Protein AF-A0AAD4YB90-F1 (afdb_monomer_lite)

Radius of gyration: 50.14 Å; chains: 1; bounding box: 138×137×152 Å

Secondary structure (DSSP, 8-state):
-PPP-----------PPPP------S---HHHHHHHHHHHHHHHHHHHHHHHT--TTT--IIIIIHHHHHHHHHHHHHHHHHHSGGGT-S-HHHHHHHHHHHHHHHHHHHHHHT-HHHHHHHHHHHHHSPTT-S-HHHHHHHHHHHHHHHHHTTTS-HHHHHHHHHHHHHHHHHHHHHHHHHHH---EEEE-TTTTTTS-HHHHTTSPBPTTS-EEEESSHHHHHHHHHH---HHHHHHHHHHHHSTTHHHHHHHHHHHHHHHHHHHHHTT-SSHHHHHHTTSSS-SHHHHHHHHHHHHHHHHHHHHHHHHHHHHHHHHHHHHHT----SS--HHHHHHHHHHHIIIII---HHHHGGG-BHHHHHHHHHHHHHHHHTEEEEE-TT---SSTT-EEEEEEETTT--EEEEEEEE-S--TTS-SS-EEEEEE---B-TTSPBPPEEEEEE--PPPP-SSS--B--HHHHHHHHHHHHHHHHHHH---SSGGGSTT-S-TTTTTHHHHHHHGGGGSHHHHHHH---TTT-PPPPHHHHHHHHHHTTTTHHHHHHHHHHHHHHHHHHHH-SS--HHHHHHHHIIIIISSPPPGGGT------------------------------TT----------------------------------------------------TTS-SSS--SS--HHHHHHHHHHT--TTTTSS--S--GGGSSGGGSSSS--------------------------------------SSGGGTHHHHT----EE-TTT--EESSHHHHHHHHTTTS----EE-TTT--EESSHHHHHHHHTTTS----EEETTTTEEESSHHHHHHHHTTTS----EE-TTT--EES-HHHHHHHHHHHH----EE-TTT--EES-HHHHHHHHHHHH----EE-TTT--EESSHHHHHHHHHHHH----EEETTTTEEES-HHHHHHHHTTTS----EEETTTTEEES-HHHHHHHHTTTS----B--TTTT--BS-HHHHHHHHHHHS----EE-TTT--EESSHHHHHHHHHHHS----EE-TTT--EESSHHHHHHHHTTSSS---EEETTTTEEESSHHHHHHHHTTTS----EEETTTTEEESSHHHHHHHHHHHS----EE-TTT--EESSTTTHHHHGGGTS----EE-TTT--EESSHHHHHHHGGGGG-----------------------------------------

Sequence (1236 aa):
MKPPAACTGDALDVAAPCSAVNHLRWDLSAQQIAELTTELIEQTKRVYDRVGAQEPQDVSYENTLKALADVEVSYTVQRNILDFPQHVSPSKDIRTASTEADKKLSEFDVEMSMRQDVYQRIVWLQEKVQKDSLRPEASRYLERLIKLGRRNGLHLPEETQEKIKSIKKKLSLLCIDFNKNLNEDTTFLPFTREELGGLPEDFLNSLEKTEDEKLKVTLKYPHYFPLLKKCHVPETRRKVEEAFNCRCKEENCAILRELVRLRAQKSRLLGFSTHADYVLEMNMAKTSQVVATFLDELAQKLKPLGEQERAVILELKRAECEQRGLAFDGRINAWDMRYYMNQVEETRYRVDQNLLKEYFPMQVVTRGLLGIYQELLGLSFQLEEGAAVWHEDVALYAVRDAASGKLIGKFYLDLYPREGKYGHAACFGLQPGCLRKDGSRQIAIAAMVANFTKPTPDAPSLLQHDEVETYFHEFGHVMHQLCSQAEFAMFSGTHVERDFVEAPSQMLENWVWEAEPLLRMSQHYRTGSSIPQELLDKLIKSRQANTGLFNLRQIVLAKVDQALHTQTAADPAKEYARLCQEILGVPATPEALRNQRPNSGFEDGTICLASASQVTTFSLWTTYSLFQPVVSLHLEQGEAMWMVGKGTLRASCSDDETQCKANGSISQQDIYGNKIPKEHKISKFIGNDSWPFVLGKIWEELSIEDQYTYQSRHPRNHVVERLHESSDQCKEGFSQIPNLNLYQKTLTGVKRYEYSPYKKAFMHRSLKNHSTACTGHKPYQCQECGQAYSCDSHLRTHVRIHNGERPFVCKLCGKTFPRTSSLNRHIRIHTAEKTYECQQCGKTFIDFSSLTSHVRTHTGEKPYQCKECGKAFSYSSTFRRHMITHTGEKPYKCMECGEAFSYSSTFRRHMISHTGETPHKCKECGEAFSYSSAFRRHMITHTGEKPYECKQCGKTFIYLQSFRRHERIHTGEKPYECKQCGKTFIYPQSFRRHERTHGGEKLYECDQCGKAFSHPSSFQGHMRVHTGEKPYKCSQCGKTFNWPISLRKHLRTHTKEKPYECKQCGKAFNLSACFREHVRMHPGDKSYECKLCGKAFYCHLSLQKHMRRHTAEKLYECEQCQKAFSWPELLQQHVRTHTAEKPYECKECGKVFKWPSSLPIHMRMHTGEKPYECKQCGKAFSCSSSLRRHARIHTVEKHYICNGENPPANEFMHSASENSHEERNLIKVANLVLPL

Foldseek 3Di:
DDDDDDDDDDDDDDDDDDDQDDPADQPDDLVNLLVLLVVLLVVLVVLLVQLLPDDLVRQDCVSQVLSNQQSVQVSLQSLLSLQVCLFPFPDPSSVVSSVVSNVSVVVSVVVSLASLSSLVSLVSHVVVDDPPPDDQLSVVSSVVSNVSNLLQPSVHDPVLNVVLVVLVVLLVVLVVVLVQQVVPDFDWDFAAVVQQPFADPVLQVVFDADPVRTGIQTLDPVRLQSSLATRPRLVSLQVSQLPNLCRCVVPNLVSLLVSLQSLQVSQVSSVHQWSQLSQCCLFPQNGLVSLVVVLVVLLVVLVVVLVVQQVQLLVVQVVVCVVVVHDRPSGQAPSSVNHSLSVCLCPVLVQDQVVVLLFFFPVLLVQLLQVLCCLQQQKDKAWDPPDDDSDPQKTKIFIARNVPRHTQAMEIEAAADDPSHNAAWAKAWNRFQAAHSVRDTNFTYIYTHYHQYCQDPVGHRGDGLVSSLSVQLRVLQVCQQRVFRYHGRCPTGLNGRPNCSSVSSVVRSVLSLDLPSQQSRTARPPPRDGDDVSSSVSSSVSVPRCPSLVVLLVSLVSVLVSCSGNPNDDSSLVSSQVSCCVRNVHGHRPVSVPDDDPDPDDDDDDDDDDDDDDDDDDDDDDDDDDDDDDDDDDDDDDDDDDDDDDDDDDDDDDDDDDDDDDDDDDDDDDDDDDDDDDPPDPPPPPDPDDPVVVVVVVVVPDDPVVVPPDPDDDPPPPPVVPPPPDDDDDDDDDDDDDDDDDDDDDDDDDDDDDDDDDDDDDDDFPSLQSSLVNVVDFPQADPVWRDGHSGPVVNVLVVCVVVVDFPDAQPVPRDGHSDPVVSVLVVCVVVVPQPDADPVPGDTHSDVVVNVLVVCVVVVDFPQADPVPGDGHSDPVVSVLVVCVVVVDQRGADPVPGDGHSDSVVNVVVVCVVVVDQPQADPVPRDGHVDPVVNVLVVCVVVVDQPQADPVPRDGHVDPVVNVLVVCVVVVDFPQADPVPGDGHSDVVVNVVVNVVVVVDQPAADPVPRDGHNDPVVNVLVVCVVVVDFPAADPVPGDGHSDPVVSVLVVCVVVVDFPQADPVPGDGHSDVVVSVVVNLVDPDDQPDADPVPRDTDPDPVVSVVVVLVVVPDQPDAQPVPGDTHSDVVVSVVVVLVVPPDQPQADPVPGDGHSDVVVNQLVVCVVVVDQPQADPVPRDGHSDVVVVVVVCVVVVAWDDDDDDDDDDDDDDDDDDDDDDDDDYHHDYDDDDDDDDD

Structure (mmCIF, N/CA/C/O backbone):
data_AF-A0AAD4YB90-F1
#
_entry.id   AF-A0AAD4YB90-F1
#
loop_
_atom_site.group_PDB
_atom_site.id
_atom_site.type_symbol
_atom_site.label_atom_id
_atom_site.label_alt_id
_atom_site.label_comp_id
_atom_site.label_asym_id
_atom_site.label_entity_id
_atom_site.label_seq_id
_atom_site.pdbx_PDB_ins_code
_atom_site.Cartn_x
_atom_site.Cartn_y
_atom_site.Cartn_z
_atom_site.occupancy
_atom_site.B_iso_or_equiv
_atom_site.auth_seq_id
_atom_site.auth_comp_id
_atom_site.auth_asym_id
_atom_site.auth_atom_id
_atom_site.pdbx_PDB_model_num
ATOM 1 N N . MET A 1 1 ? -44.831 -13.281 -22.300 1.00 32.53 1 MET A N 1
ATOM 2 C CA . MET A 1 1 ? -46.054 -14.108 -22.119 1.00 32.53 1 MET A CA 1
ATOM 3 C C . MET A 1 1 ? -46.802 -13.623 -20.876 1.00 32.53 1 MET A C 1
ATOM 5 O O . MET A 1 1 ? -46.213 -12.859 -20.121 1.00 32.53 1 MET A O 1
ATOM 9 N N . LYS A 1 2 ? -48.075 -14.001 -20.669 1.00 23.12 2 LYS A N 1
ATOM 10 C CA . LYS A 1 2 ? -48.811 -13.666 -19.429 1.00 23.12 2 LYS A CA 1
ATOM 11 C C . LYS A 1 2 ? -48.210 -14.404 -18.212 1.00 23.12 2 LYS A C 1
ATOM 13 O O . LYS A 1 2 ? -47.716 -15.514 -18.402 1.00 23.12 2 LYS A O 1
ATOM 18 N N . PRO A 1 3 ? -48.274 -13.837 -16.993 1.00 31.06 3 PRO A N 1
ATOM 19 C CA . PRO A 1 3 ? -47.808 -14.504 -15.779 1.00 31.06 3 PRO A CA 1
ATOM 20 C C . PRO A 1 3 ? -48.874 -15.451 -15.182 1.00 31.06 3 PRO A C 1
ATOM 22 O O . PRO A 1 3 ? -50.056 -15.098 -15.183 1.00 31.06 3 PRO A O 1
ATOM 25 N N . PRO A 1 4 ? -48.483 -16.601 -14.600 1.00 31.73 4 PRO A N 1
ATOM 26 C CA . PRO A 1 4 ? -49.209 -17.216 -13.489 1.00 31.73 4 PRO A CA 1
ATOM 27 C C . PRO A 1 4 ? -48.863 -16.437 -12.199 1.00 31.73 4 PRO A C 1
ATOM 29 O O . PRO A 1 4 ? -47.696 -16.172 -11.931 1.00 31.73 4 PRO A O 1
ATOM 32 N N . ALA A 1 5 ? -49.823 -15.843 -11.488 1.00 28.47 5 ALA A N 1
ATOM 33 C CA . ALA A 1 5 ? -50.861 -16.482 -10.668 1.00 28.47 5 ALA A CA 1
ATOM 34 C C . ALA A 1 5 ? -50.291 -17.031 -9.345 1.00 28.47 5 ALA A C 1
ATOM 36 O O . ALA A 1 5 ? -49.503 -17.971 -9.333 1.00 28.47 5 ALA A O 1
ATOM 37 N N . ALA A 1 6 ? -50.690 -16.410 -8.231 1.00 34.97 6 ALA A N 1
ATOM 38 C CA . ALA A 1 6 ? -50.246 -16.767 -6.887 1.00 34.97 6 ALA A CA 1
ATOM 39 C C . ALA A 1 6 ? -51.029 -17.961 -6.318 1.00 34.97 6 ALA A C 1
ATOM 41 O O . ALA A 1 6 ? -52.190 -18.176 -6.665 1.00 34.97 6 ALA A O 1
ATOM 42 N N . CYS A 1 7 ? -50.414 -18.689 -5.386 1.00 24.91 7 CYS A N 1
ATOM 43 C CA . CYS A 1 7 ? -51.087 -19.644 -4.507 1.00 24.91 7 CYS A CA 1
ATOM 44 C C . CYS A 1 7 ? -50.620 -19.407 -3.069 1.00 24.91 7 CYS A C 1
ATOM 46 O O . CYS A 1 7 ? -49.421 -19.354 -2.800 1.00 24.91 7 CYS A O 1
ATOM 48 N N . THR A 1 8 ? -51.576 -19.236 -2.161 1.00 32.59 8 THR A N 1
ATOM 49 C CA . THR A 1 8 ? -51.362 -19.111 -0.716 1.00 32.59 8 THR A CA 1
ATOM 50 C C . THR A 1 8 ? -51.297 -20.490 -0.065 1.00 32.59 8 THR A C 1
ATOM 52 O O . THR A 1 8 ? -52.026 -21.398 -0.460 1.00 32.59 8 THR A O 1
ATOM 55 N N . GLY A 1 9 ? -50.466 -20.644 0.965 1.00 25.45 9 GLY A N 1
ATOM 56 C CA . GLY A 1 9 ? -50.390 -21.877 1.746 1.00 25.45 9 GLY A CA 1
ATOM 57 C C . GLY A 1 9 ? -49.431 -21.734 2.921 1.00 25.45 9 GLY A C 1
ATOM 58 O O . GLY A 1 9 ? -48.219 -21.780 2.731 1.00 25.45 9 GLY A O 1
ATOM 59 N N . ASP A 1 10 ? -49.975 -21.556 4.123 1.00 29.88 10 ASP A N 1
ATOM 60 C CA . ASP A 1 10 ? -49.186 -21.527 5.352 1.00 29.88 10 ASP A CA 1
ATOM 61 C C . ASP A 1 10 ? -48.658 -22.924 5.699 1.00 29.88 10 ASP A C 1
ATOM 63 O O . ASP A 1 10 ? -49.420 -23.882 5.837 1.00 29.88 10 ASP A O 1
ATOM 67 N N . ALA A 1 11 ? -47.346 -23.017 5.907 1.00 26.23 11 ALA A N 1
ATOM 68 C CA . ALA A 1 11 ? -46.691 -24.167 6.515 1.00 26.23 11 ALA A CA 1
ATOM 69 C C . ALA A 1 11 ? -45.610 -23.662 7.481 1.00 26.23 11 ALA A C 1
ATOM 71 O O . ALA A 1 11 ? -44.529 -23.243 7.072 1.00 26.23 11 ALA A O 1
ATOM 72 N N . LEU A 1 12 ? -45.927 -23.676 8.777 1.00 37.81 12 LEU A N 1
ATOM 73 C CA . LEU A 1 12 ? -44.970 -23.395 9.845 1.00 37.81 12 LEU A CA 1
ATOM 74 C C . LEU A 1 12 ? -43.999 -24.571 9.989 1.00 37.81 12 LEU A C 1
ATOM 76 O O . LEU A 1 12 ? -44.373 -25.577 10.587 1.00 37.81 12 LEU A O 1
ATOM 80 N N . ASP A 1 13 ? -42.753 -24.428 9.531 1.00 24.86 13 ASP A N 1
ATOM 81 C CA . ASP A 1 13 ? -41.656 -25.219 10.099 1.00 24.86 13 ASP A CA 1
ATOM 82 C C . ASP A 1 13 ? -40.272 -24.543 10.014 1.00 24.86 13 ASP A C 1
ATOM 84 O O . ASP A 1 13 ? -40.021 -23.697 9.159 1.00 24.86 13 ASP A O 1
ATOM 88 N N . VAL A 1 14 ? -39.409 -24.925 10.962 1.00 28.34 14 VAL A N 1
ATOM 89 C CA . VAL A 1 14 ? -37.980 -24.607 11.189 1.00 28.34 14 VAL A CA 1
ATOM 90 C C . VAL A 1 14 ? -37.426 -23.273 10.644 1.00 28.34 14 VAL A C 1
ATOM 92 O O . VAL A 1 14 ? -37.164 -23.097 9.456 1.00 28.34 14 VAL A O 1
ATOM 95 N N . ALA A 1 15 ? -37.041 -22.380 11.564 1.00 29.16 15 ALA A N 1
ATOM 96 C CA . ALA A 1 15 ? -36.321 -21.145 11.250 1.00 29.16 15 ALA A CA 1
ATOM 97 C C . ALA A 1 15 ? -34.984 -21.391 10.511 1.00 29.16 15 ALA A C 1
ATOM 99 O O . ALA A 1 15 ? -34.028 -21.930 11.075 1.00 29.16 15 ALA A O 1
ATOM 100 N N . ALA A 1 16 ? -34.896 -20.928 9.262 1.00 24.70 16 ALA A N 1
ATOM 101 C CA . ALA A 1 16 ? -33.661 -20.938 8.483 1.00 24.70 16 ALA A CA 1
ATOM 102 C C . ALA A 1 16 ? -32.597 -19.989 9.089 1.00 24.70 16 ALA A C 1
ATOM 104 O O . ALA A 1 16 ? -32.944 -18.897 9.553 1.00 24.70 16 ALA A O 1
ATOM 105 N N . PRO A 1 17 ? -31.292 -20.337 9.065 1.00 33.69 17 PRO A N 1
ATOM 106 C CA . PRO A 1 17 ? -30.241 -19.442 9.544 1.00 33.69 17 PRO A CA 1
ATOM 107 C C . PRO A 1 17 ? -30.186 -18.157 8.710 1.00 33.69 17 PRO A C 1
ATOM 109 O O . PRO A 1 17 ? -30.062 -18.219 7.488 1.00 33.69 17 PRO A O 1
ATOM 112 N N . CYS A 1 18 ? -30.250 -17.003 9.383 1.00 30.77 18 CYS A N 1
ATOM 113 C CA . CYS A 1 18 ? -30.305 -15.676 8.763 1.00 30.77 18 CYS A CA 1
ATOM 114 C C . CYS A 1 18 ? -29.259 -15.509 7.642 1.00 30.77 18 CYS A C 1
ATOM 116 O O . CYS A 1 18 ? -28.049 -15.585 7.878 1.00 30.77 18 CYS A O 1
ATOM 118 N N . SER A 1 19 ? -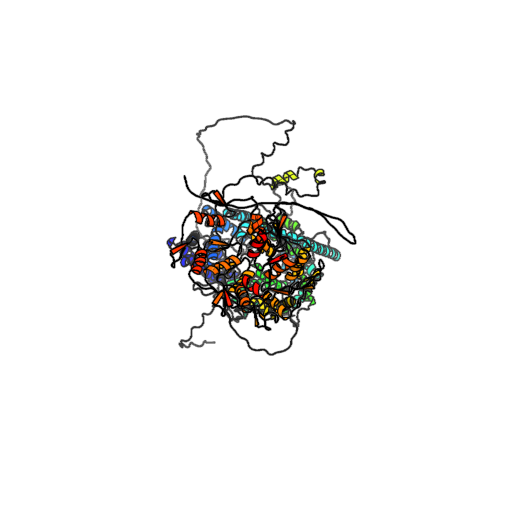29.733 -15.298 6.412 1.00 37.66 19 SER A N 1
ATOM 119 C CA . SER A 1 19 ? -28.886 -15.191 5.225 1.00 37.66 19 SER A CA 1
ATOM 120 C C . SER A 1 19 ? -27.975 -13.965 5.299 1.00 37.66 19 SER A C 1
ATOM 122 O O . SER A 1 19 ? -28.441 -12.856 5.558 1.00 37.66 19 SER A O 1
ATOM 124 N N . ALA A 1 20 ? -26.688 -14.139 4.995 1.00 43.47 20 ALA A N 1
ATOM 125 C CA . ALA A 1 20 ? -25.722 -13.044 4.910 1.00 43.47 20 ALA A CA 1
ATOM 126 C C . ALA A 1 20 ? -25.952 -12.200 3.639 1.00 43.47 20 ALA A C 1
ATOM 128 O O . ALA A 1 20 ? -25.276 -12.378 2.623 1.00 43.47 20 ALA A O 1
ATOM 129 N N . VAL A 1 21 ? -26.948 -11.312 3.694 1.00 54.53 21 VAL A N 1
ATOM 130 C CA . VAL A 1 21 ? -27.355 -10.440 2.584 1.00 54.53 21 VAL A CA 1
ATOM 131 C C . VAL A 1 21 ? -26.221 -9.487 2.187 1.00 54.53 21 VAL A C 1
ATOM 133 O O . VAL A 1 21 ? -25.603 -8.832 3.027 1.00 54.53 21 VAL A O 1
ATOM 136 N N . ASN A 1 22 ? -25.970 -9.399 0.880 1.00 64.62 22 ASN A N 1
ATOM 137 C CA . ASN A 1 22 ? -25.221 -8.303 0.272 1.00 64.62 22 ASN A CA 1
ATOM 138 C C . ASN A 1 22 ? -26.160 -7.092 0.163 1.00 64.62 22 ASN A C 1
ATOM 140 O O . ASN A 1 22 ? -27.165 -7.183 -0.536 1.00 64.62 22 ASN A O 1
ATOM 144 N N . HIS A 1 23 ? -25.854 -5.991 0.851 1.00 73.44 23 HIS A N 1
ATOM 145 C CA . HIS A 1 23 ? -26.699 -4.786 0.853 1.00 73.44 23 HIS A CA 1
ATOM 146 C C . HIS A 1 23 ? -26.256 -3.722 -0.170 1.00 73.44 23 HIS A C 1
ATOM 148 O O . HIS A 1 23 ? -26.843 -2.643 -0.219 1.00 73.44 23 HIS A O 1
ATOM 154 N N . LEU A 1 24 ? -25.217 -4.005 -0.963 1.00 90.88 24 LEU A N 1
ATOM 155 C CA . LEU A 1 24 ? -24.708 -3.101 -1.994 1.00 90.88 24 LEU A CA 1
ATOM 156 C C . LEU A 1 24 ? -25.660 -3.077 -3.203 1.00 90.88 24 LEU A C 1
ATOM 158 O O . LEU A 1 24 ? -26.137 -4.129 -3.632 1.00 90.88 24 LEU A O 1
ATOM 162 N N . ARG A 1 25 ? -25.910 -1.884 -3.755 1.00 93.00 25 ARG A N 1
ATOM 163 C CA . ARG A 1 25 ? -26.750 -1.645 -4.942 1.00 93.00 25 ARG A CA 1
ATOM 164 C C . ARG A 1 25 ? -25.927 -0.978 -6.040 1.00 93.00 25 ARG A C 1
ATOM 166 O O . ARG A 1 25 ? -25.201 -0.033 -5.752 1.00 93.00 25 ARG A O 1
ATOM 173 N N . TRP A 1 26 ? -26.064 -1.449 -7.277 1.00 95.62 26 TRP A N 1
ATOM 174 C CA . TRP A 1 26 ? -25.307 -0.965 -8.449 1.00 95.62 26 TRP A CA 1
ATOM 175 C C . TRP A 1 26 ? -26.205 -0.416 -9.568 1.00 95.62 26 TRP A C 1
ATOM 177 O O . TRP A 1 26 ? -25.719 0.021 -10.605 1.00 95.62 26 TRP A O 1
ATOM 187 N N . ASP A 1 27 ? -27.512 -0.436 -9.330 1.00 94.94 27 ASP A N 1
ATOM 188 C CA . ASP A 1 27 ? -28.624 -0.045 -10.196 1.00 94.94 27 ASP A CA 1
ATOM 189 C C . ASP A 1 27 ? -29.138 1.383 -9.913 1.00 94.94 27 ASP A C 1
ATOM 191 O O . ASP A 1 27 ? -30.172 1.794 -10.436 1.00 94.94 27 ASP A O 1
ATOM 195 N N . LEU A 1 28 ? -28.424 2.151 -9.081 1.00 96.81 28 LEU A N 1
ATOM 196 C CA . LEU A 1 28 ? -28.809 3.509 -8.695 1.00 96.81 28 LEU A CA 1
ATOM 197 C C . LEU A 1 28 ? -28.663 4.505 -9.853 1.00 96.81 28 LEU A C 1
ATOM 199 O O . LEU A 1 28 ? -27.598 4.640 -10.458 1.00 96.81 28 LEU A O 1
ATOM 203 N N . SER A 1 29 ? -29.718 5.279 -10.095 1.00 98.00 29 SER A N 1
ATOM 204 C CA . SER A 1 29 ? -29.679 6.434 -10.996 1.00 98.00 29 SER A CA 1
ATOM 205 C C . SER A 1 29 ? -28.888 7.610 -10.404 1.00 98.00 29 SER A C 1
ATOM 207 O O . SER A 1 29 ? -28.736 7.742 -9.188 1.00 98.00 29 SER A O 1
ATOM 209 N N . ALA A 1 30 ? -28.446 8.527 -11.270 1.00 97.25 30 ALA A N 1
ATOM 210 C CA . ALA A 1 30 ? -27.776 9.767 -10.869 1.00 97.25 30 ALA A CA 1
ATOM 211 C C . ALA A 1 30 ? -28.611 10.616 -9.881 1.00 97.25 30 ALA A C 1
ATOM 213 O O . ALA A 1 30 ? -28.057 11.214 -8.959 1.00 97.25 30 ALA A O 1
ATOM 214 N N . GLN A 1 31 ? -29.943 10.619 -10.030 1.00 97.50 31 GLN A N 1
ATOM 215 C CA . GLN A 1 31 ? -30.864 11.278 -9.099 1.00 97.50 31 GLN A CA 1
ATOM 216 C C . GLN A 1 31 ? -30.869 10.588 -7.726 1.00 97.50 31 GLN A C 1
ATOM 218 O O . GLN A 1 31 ? -30.654 11.251 -6.713 1.00 97.50 31 GLN A O 1
ATOM 223 N N . GLN A 1 32 ? -31.021 9.260 -7.688 1.00 98.06 32 GLN A N 1
ATOM 224 C CA . GLN A 1 32 ? -31.025 8.500 -6.432 1.00 98.06 32 GLN A CA 1
ATOM 225 C C . GLN A 1 32 ? -29.704 8.635 -5.665 1.00 98.06 32 GLN A C 1
ATOM 227 O O . GLN A 1 32 ? -29.717 8.682 -4.438 1.00 98.06 32 GLN A O 1
ATOM 232 N N . ILE A 1 33 ? -28.565 8.741 -6.360 1.00 98.12 33 ILE A N 1
ATOM 233 C CA . ILE A 1 33 ? -27.269 9.023 -5.725 1.00 98.12 33 ILE A CA 1
ATOM 234 C C . ILE A 1 33 ? -27.299 10.388 -5.013 1.00 98.12 33 ILE A C 1
ATOM 236 O O . ILE A 1 33 ? -26.863 10.489 -3.865 1.00 98.12 33 ILE A O 1
ATOM 240 N N . ALA A 1 34 ? -27.850 11.431 -5.641 1.00 97.19 34 ALA A N 1
ATOM 241 C CA . ALA A 1 34 ? -27.952 12.764 -5.040 1.00 97.19 34 ALA A CA 1
ATOM 242 C C . ALA A 1 34 ? -28.933 12.820 -3.847 1.00 97.19 34 ALA A C 1
ATOM 244 O O . ALA A 1 34 ? -28.638 13.467 -2.835 1.00 97.19 34 ALA A O 1
ATOM 245 N N . GLU A 1 35 ? -30.063 12.117 -3.943 1.00 97.69 35 GLU A N 1
ATOM 246 C CA . GLU A 1 35 ? -31.071 11.989 -2.879 1.00 97.69 35 GLU A CA 1
ATOM 247 C C . GLU A 1 35 ? -30.495 11.246 -1.662 1.00 97.69 35 GLU A C 1
ATOM 249 O O . GLU A 1 35 ? -30.405 11.816 -0.572 1.00 97.69 35 GLU A O 1
ATOM 254 N N . LEU A 1 36 ? -29.981 10.027 -1.867 1.00 98.06 36 LEU A N 1
ATOM 255 C CA . LEU A 1 36 ? -29.382 9.196 -0.816 1.00 98.06 36 LEU A CA 1
ATOM 256 C C . LEU A 1 36 ? -28.159 9.855 -0.160 1.00 98.06 36 LEU A C 1
ATOM 258 O O . LEU A 1 36 ? -27.930 9.649 1.029 1.00 98.06 36 LEU A O 1
ATOM 262 N N . THR A 1 37 ? -27.397 10.681 -0.886 1.00 98.25 37 THR A N 1
ATOM 263 C CA . THR A 1 37 ? -26.308 11.485 -0.294 1.00 98.25 37 THR A CA 1
ATOM 264 C C . THR A 1 37 ? -26.841 12.458 0.757 1.00 98.25 37 THR A C 1
ATOM 266 O O . THR A 1 37 ? -26.263 12.587 1.836 1.00 98.25 37 THR A O 1
ATOM 269 N N . THR A 1 38 ? -27.955 13.131 0.461 1.00 97.94 38 THR A N 1
ATOM 270 C CA . THR A 1 38 ? -28.578 14.101 1.374 1.00 97.94 38 THR A CA 1
ATOM 271 C C . THR A 1 38 ? -29.158 13.387 2.593 1.00 97.94 38 THR A C 1
ATOM 273 O O . THR A 1 38 ? -28.869 13.765 3.730 1.00 97.94 38 THR A O 1
ATOM 276 N N . GLU A 1 39 ? -29.885 12.287 2.369 1.00 98.00 39 GLU A N 1
ATOM 277 C CA . GLU A 1 39 ? -30.414 11.446 3.446 1.00 98.00 39 GLU A CA 1
ATOM 278 C C . GLU A 1 39 ? -29.308 10.897 4.360 1.00 98.00 39 GLU A C 1
ATOM 280 O O . GLU A 1 39 ? -29.454 10.922 5.583 1.00 98.00 39 GLU A O 1
ATOM 285 N N . LEU A 1 40 ? -28.194 10.425 3.791 1.00 98.06 40 LEU A N 1
ATOM 286 C CA . LEU A 1 40 ? -27.071 9.862 4.543 1.00 98.06 40 LEU A CA 1
ATOM 287 C C . LEU A 1 40 ? -26.392 10.905 5.438 1.00 98.06 40 LEU A C 1
ATOM 289 O O . LEU A 1 40 ? -26.068 10.603 6.593 1.00 98.06 40 LEU A O 1
ATOM 293 N N . ILE A 1 41 ? -26.208 12.125 4.925 1.00 98.19 41 ILE A N 1
ATOM 294 C CA . ILE A 1 41 ? -25.675 13.261 5.685 1.00 98.19 41 ILE A CA 1
ATOM 295 C C . ILE A 1 41 ? -26.617 13.593 6.847 1.00 98.19 41 ILE A C 1
ATOM 297 O O . ILE A 1 41 ? -26.175 13.631 7.996 1.00 98.19 41 ILE A O 1
ATOM 301 N N . GLU A 1 42 ? -27.921 13.748 6.594 1.00 97.81 42 GLU A N 1
ATOM 302 C CA . GLU A 1 42 ? -28.896 14.040 7.650 1.00 97.81 42 GLU A CA 1
ATOM 303 C C . GLU A 1 42 ? -28.964 12.944 8.721 1.00 97.81 42 GLU A C 1
ATOM 305 O O . GLU A 1 42 ? -28.880 13.233 9.918 1.00 97.81 42 GLU A O 1
ATOM 310 N N . GLN A 1 43 ? -29.108 11.680 8.316 1.00 97.25 43 GLN A N 1
ATOM 311 C CA . GLN A 1 43 ? -29.236 10.551 9.240 1.00 97.25 43 GLN A CA 1
ATOM 312 C C . GLN A 1 43 ? -27.984 10.392 10.112 1.00 97.25 43 GLN A C 1
ATOM 314 O O . GLN A 1 43 ? -28.106 10.199 11.325 1.00 97.25 43 GLN A O 1
ATOM 319 N N . THR A 1 44 ? -26.793 10.541 9.524 1.00 98.12 44 THR A N 1
ATOM 320 C CA . THR A 1 44 ? -25.519 10.482 10.255 1.00 98.12 44 THR A CA 1
ATOM 321 C C . THR A 1 44 ? -25.368 11.677 11.198 1.00 98.12 44 THR A C 1
ATOM 323 O O . THR A 1 44 ? -25.075 11.488 12.382 1.00 98.12 44 THR A O 1
ATOM 326 N N . LYS A 1 45 ? -25.647 12.902 10.730 1.00 98.12 45 LYS A N 1
ATOM 327 C CA . LYS A 1 45 ? -25.544 14.134 11.534 1.00 98.12 45 LYS A CA 1
ATOM 328 C C . LYS A 1 45 ? -26.438 14.074 12.777 1.00 98.12 45 LYS A C 1
ATOM 330 O O . LYS A 1 45 ? -25.954 14.332 13.877 1.00 98.12 45 LYS A O 1
ATOM 335 N N . ARG A 1 46 ? -27.671 13.563 12.647 1.00 98.25 46 ARG A N 1
ATOM 336 C CA . ARG A 1 46 ? -28.601 13.300 13.770 1.00 98.25 46 ARG A CA 1
ATOM 337 C C . ARG A 1 46 ? -28.068 12.295 14.811 1.00 98.25 46 ARG A C 1
ATOM 339 O O . ARG A 1 46 ? -28.618 12.218 15.913 1.00 98.25 46 ARG A O 1
ATOM 346 N N . VAL A 1 47 ? -27.045 11.485 14.514 1.00 98.12 47 VAL A N 1
ATOM 347 C CA . VAL A 1 47 ? -26.338 10.683 15.537 1.00 98.12 47 VAL A CA 1
ATOM 348 C C . VAL A 1 47 ? -25.290 11.534 16.247 1.00 98.12 47 VAL A C 1
ATOM 350 O O . VAL A 1 47 ? -25.309 11.589 17.475 1.00 98.12 47 VAL A O 1
ATOM 353 N N . TYR A 1 48 ? -24.439 12.242 15.500 1.00 98.31 48 TYR A N 1
ATOM 354 C CA . TYR A 1 48 ? -23.421 13.131 16.072 1.00 98.31 48 TYR A CA 1
ATOM 355 C C . TYR A 1 48 ? -24.043 14.223 16.953 1.00 98.31 48 TYR A C 1
ATOM 357 O O . TYR A 1 48 ? -23.559 14.446 18.057 1.00 98.31 48 TYR A O 1
ATOM 365 N N . ASP A 1 49 ? -25.164 14.822 16.547 1.00 98.31 49 ASP A N 1
ATOM 366 C CA . ASP A 1 49 ? -25.888 15.825 17.340 1.00 98.31 49 ASP A CA 1
ATOM 367 C C . ASP A 1 49 ? -26.408 15.254 18.671 1.00 98.31 49 ASP A C 1
ATOM 369 O O . ASP A 1 49 ? -26.258 15.879 19.718 1.00 98.31 49 ASP A O 1
ATOM 373 N N . ARG A 1 50 ? -26.932 14.020 18.669 1.00 98.25 50 ARG A N 1
ATOM 374 C CA . ARG A 1 50 ? -27.375 13.327 19.896 1.00 98.25 50 ARG A CA 1
ATOM 375 C C . ARG A 1 50 ? -26.232 12.871 20.803 1.00 98.25 50 ARG A C 1
ATOM 377 O O . ARG A 1 50 ? -26.492 12.571 21.965 1.00 98.25 50 ARG A O 1
ATOM 384 N N . VAL A 1 51 ? -24.998 12.795 20.304 1.00 98.19 51 VAL A N 1
ATOM 385 C CA . VAL A 1 51 ? -23.800 12.574 21.134 1.00 98.19 51 VAL A CA 1
ATOM 386 C C . VAL A 1 51 ? -23.256 13.908 21.651 1.00 98.19 51 VAL A C 1
ATOM 388 O O . VAL A 1 51 ? -22.949 14.028 22.834 1.00 98.19 51 VAL A O 1
ATOM 391 N N . GLY A 1 52 ? -23.207 14.934 20.801 1.00 97.81 52 GLY A N 1
ATOM 392 C CA . GLY A 1 52 ? -22.769 16.288 21.146 1.00 97.81 52 GLY A CA 1
ATOM 393 C C . GLY A 1 52 ? -23.659 16.995 22.172 1.00 97.81 52 GLY A C 1
ATOM 394 O O . GLY A 1 52 ? -23.170 17.847 22.906 1.00 97.81 52 GLY A O 1
ATOM 395 N N . ALA A 1 53 ? -24.932 16.604 22.281 1.00 98.00 53 ALA A N 1
ATOM 396 C CA . ALA A 1 53 ? -25.892 17.150 23.243 1.00 98.00 53 ALA A CA 1
ATOM 397 C C . ALA A 1 53 ? -25.970 16.406 24.599 1.00 98.00 53 ALA A C 1
ATOM 399 O O . ALA A 1 53 ? -26.817 16.746 25.417 1.00 98.00 53 ALA A O 1
ATOM 400 N N . GLN A 1 54 ? -25.143 15.384 24.865 1.00 98.00 54 GLN A N 1
ATOM 401 C CA . GLN A 1 54 ? -25.223 14.622 26.130 1.00 98.00 54 GLN A CA 1
ATOM 402 C C . GLN A 1 54 ? -24.662 15.428 27.308 1.00 98.00 54 GLN A C 1
ATOM 404 O O . GLN A 1 54 ? -23.583 16.014 27.187 1.00 98.00 54 GLN A O 1
ATOM 409 N N . GLU A 1 55 ? -25.324 15.419 28.462 1.00 96.94 55 GLU A N 1
ATOM 410 C CA . GLU A 1 55 ? -24.773 16.036 29.673 1.00 96.94 55 GLU A CA 1
ATOM 411 C C . GLU A 1 55 ? -23.631 15.190 30.273 1.00 96.94 55 GLU A C 1
ATOM 413 O O . GLU A 1 55 ? -23.596 13.968 30.073 1.00 96.94 55 GLU A O 1
ATOM 418 N N . PRO A 1 56 ? -22.686 15.790 31.032 1.00 94.44 56 PRO A N 1
ATOM 419 C CA . PRO A 1 56 ? -21.525 15.083 31.578 1.00 94.44 56 PRO A CA 1
ATOM 420 C C . PRO A 1 56 ? -21.889 13.819 32.362 1.00 94.44 56 PRO A C 1
ATOM 422 O O . PRO A 1 56 ? -21.178 12.816 32.291 1.00 94.44 56 PRO A O 1
ATOM 425 N N . GLN A 1 57 ? -23.012 13.845 33.084 1.00 94.00 57 GLN A N 1
ATOM 426 C CA . GLN A 1 57 ? -23.528 12.724 33.874 1.00 94.00 57 GLN A CA 1
ATOM 427 C C . GLN A 1 57 ? -23.985 11.527 33.023 1.00 94.00 57 GLN A C 1
ATOM 429 O O . GLN A 1 57 ? -23.734 10.390 33.422 1.00 94.00 57 GLN A O 1
ATOM 434 N N . ASP A 1 58 ? -24.520 11.759 31.822 1.00 95.56 58 ASP A N 1
ATOM 435 C CA . ASP A 1 58 ? -25.183 10.735 31.003 1.00 95.56 58 ASP A CA 1
ATOM 436 C C . ASP A 1 58 ? -24.223 9.985 30.067 1.00 95.56 58 ASP A C 1
ATOM 438 O O . ASP A 1 58 ? -24.530 8.881 29.620 1.00 95.56 58 ASP A O 1
ATOM 442 N N . VAL A 1 59 ? -23.042 10.552 29.788 1.00 97.44 59 VAL A N 1
ATOM 443 C CA . VAL A 1 59 ? -21.985 9.931 28.961 1.00 97.44 59 VAL A CA 1
ATOM 444 C C . VAL A 1 59 ? -21.635 8.516 29.444 1.00 97.44 59 VAL A C 1
ATOM 446 O O . VAL A 1 59 ? -21.232 8.327 30.597 1.00 97.44 59 VAL A O 1
ATOM 449 N N . SER A 1 60 ? -21.745 7.531 28.553 1.00 95.88 60 SER A N 1
ATOM 450 C CA . SER A 1 60 ? -21.528 6.101 28.821 1.00 95.88 60 SER A CA 1
ATOM 451 C C . SER A 1 60 ? -20.904 5.391 27.613 1.00 95.88 60 SER A C 1
ATOM 453 O O . SER A 1 60 ? -20.796 5.953 26.520 1.00 95.88 60 SER A O 1
ATOM 455 N N . TYR A 1 61 ? -20.489 4.132 27.779 1.00 95.81 61 TYR A N 1
ATOM 456 C CA . TYR A 1 61 ? -19.960 3.346 26.663 1.00 95.81 61 TYR A CA 1
ATOM 457 C C . TYR A 1 61 ? -21.019 3.158 25.563 1.00 95.81 61 TYR A C 1
ATOM 459 O O . TYR A 1 61 ? -20.722 3.296 24.375 1.00 95.81 61 TYR A O 1
ATOM 467 N N . GLU A 1 62 ? -22.261 2.896 25.961 1.00 95.75 62 GLU A N 1
ATOM 468 C CA . GLU A 1 62 ? -23.383 2.549 25.095 1.00 95.75 62 GLU A CA 1
ATOM 469 C C . GLU A 1 62 ? -23.898 3.748 24.286 1.00 95.75 62 GLU A C 1
ATOM 471 O O . GLU A 1 62 ? -24.102 3.626 23.076 1.00 95.75 62 GLU A O 1
ATOM 476 N N . ASN A 1 63 ? -24.100 4.907 24.926 1.00 96.75 63 ASN A N 1
ATOM 477 C CA . ASN A 1 63 ? -24.655 6.095 24.261 1.00 96.75 63 ASN A CA 1
ATOM 478 C C . ASN A 1 63 ? -23.600 7.018 23.626 1.00 96.75 63 ASN A C 1
ATOM 480 O O . ASN A 1 63 ? -23.972 7.840 22.790 1.00 96.75 63 ASN A O 1
ATOM 484 N N . THR A 1 64 ? -22.313 6.877 23.962 1.00 97.62 64 THR A N 1
ATOM 485 C CA . THR A 1 64 ? -21.223 7.653 23.348 1.00 97.62 64 THR A CA 1
ATOM 486 C C . THR A 1 64 ? -20.389 6.780 22.401 1.00 97.62 64 THR A C 1
ATOM 488 O O . THR A 1 64 ? -20.472 6.951 21.186 1.00 97.62 64 THR A O 1
ATOM 491 N N . LEU A 1 65 ? -19.607 5.815 22.909 1.00 96.75 65 LEU A N 1
ATOM 492 C CA . LEU A 1 65 ? -18.646 5.070 22.075 1.00 96.75 65 LEU A CA 1
ATOM 493 C C . LEU A 1 65 ? -19.332 4.130 21.081 1.00 96.75 65 LEU A C 1
ATOM 495 O O . LEU A 1 65 ? -19.013 4.141 19.892 1.00 96.75 65 LEU A O 1
ATOM 499 N N . LYS A 1 66 ? -20.278 3.316 21.563 1.00 96.62 66 LYS A N 1
ATOM 500 C CA . LYS A 1 66 ? -21.009 2.366 20.722 1.00 96.62 66 LYS A CA 1
ATOM 501 C C . LYS A 1 66 ? -21.942 3.093 19.754 1.00 96.62 66 LYS A C 1
ATOM 503 O O . LYS A 1 66 ? -22.085 2.643 18.629 1.00 96.62 66 LYS A O 1
ATOM 508 N N . ALA A 1 67 ? -22.518 4.233 20.141 1.00 97.75 67 ALA A N 1
ATOM 509 C CA . ALA A 1 67 ? -23.329 5.050 19.238 1.00 97.75 67 ALA A CA 1
ATOM 510 C C . ALA A 1 67 ? -22.525 5.567 18.030 1.00 97.75 67 ALA A C 1
ATOM 512 O O . ALA A 1 67 ? -23.016 5.493 16.904 1.00 97.75 67 ALA A O 1
ATOM 513 N N . LEU A 1 68 ? -21.287 6.030 18.254 1.00 98.12 68 LEU A N 1
ATOM 514 C CA . LEU A 1 68 ? -20.370 6.450 17.187 1.00 98.12 68 LEU A CA 1
ATOM 515 C C . LEU A 1 68 ? -19.909 5.259 16.325 1.00 98.12 68 LEU A C 1
ATOM 517 O O . LEU A 1 68 ? -19.961 5.336 15.101 1.00 98.12 68 LEU A O 1
ATOM 521 N N . ALA A 1 69 ? -19.552 4.130 16.944 1.00 97.69 69 ALA A N 1
ATOM 522 C CA . ALA A 1 69 ? -19.153 2.924 16.215 1.00 97.69 69 ALA A CA 1
ATOM 523 C C . ALA A 1 69 ? -20.299 2.311 15.383 1.00 97.69 69 ALA A C 1
ATOM 525 O O . ALA A 1 69 ? -20.085 1.906 14.243 1.00 97.69 69 ALA A O 1
ATOM 526 N N . ASP A 1 70 ? -21.522 2.268 15.926 1.00 96.88 70 ASP A N 1
ATOM 527 C CA . ASP A 1 70 ? -22.711 1.754 15.236 1.00 96.88 70 ASP A CA 1
ATOM 528 C C . ASP A 1 70 ? -23.041 2.601 13.994 1.00 96.88 70 ASP A C 1
ATOM 530 O O . ASP A 1 70 ? -23.380 2.033 12.952 1.00 96.88 70 ASP A O 1
ATOM 534 N N . VAL A 1 71 ? -22.939 3.941 14.077 1.00 97.62 71 VAL A N 1
ATOM 535 C CA . VAL A 1 71 ? -23.203 4.806 12.913 1.00 97.62 71 VAL A CA 1
ATOM 536 C C . VAL A 1 71 ? -22.088 4.730 11.875 1.00 97.62 71 VAL A C 1
ATOM 538 O O . VAL A 1 71 ? -22.401 4.683 10.688 1.00 97.62 71 VAL A O 1
ATOM 541 N N . GLU A 1 72 ? -20.822 4.624 12.291 1.00 97.62 72 GLU A N 1
ATOM 542 C CA . GLU A 1 72 ? -19.675 4.455 11.387 1.00 97.62 72 GLU A CA 1
ATOM 543 C C . GLU A 1 72 ? -19.870 3.243 10.457 1.00 97.62 72 GLU A C 1
ATOM 545 O O . GLU A 1 72 ? -19.719 3.364 9.242 1.00 97.62 72 GLU A O 1
ATOM 550 N N . VAL A 1 73 ? -20.328 2.103 10.998 1.00 96.00 73 VAL A N 1
ATOM 551 C CA . VAL A 1 73 ? -20.647 0.899 10.207 1.00 96.00 73 VAL A CA 1
ATOM 552 C C . VAL A 1 73 ? -21.718 1.174 9.147 1.00 96.00 73 VAL A C 1
ATOM 554 O O . VAL A 1 73 ? -21.547 0.773 7.995 1.00 96.00 73 VAL A O 1
ATOM 557 N N . SER A 1 74 ? -22.820 1.840 9.508 1.00 93.94 74 SER A N 1
ATOM 558 C CA . SER A 1 74 ? -23.884 2.166 8.544 1.00 93.94 74 SER A CA 1
ATOM 559 C C . SER A 1 74 ? -23.459 3.219 7.520 1.00 93.94 74 SER A C 1
ATOM 561 O O . SER A 1 74 ? -23.808 3.103 6.345 1.00 93.94 74 SER A O 1
ATOM 563 N N . TYR A 1 75 ? -22.676 4.208 7.954 1.00 97.38 75 TYR A N 1
ATOM 564 C CA . TYR A 1 75 ? -22.221 5.314 7.126 1.00 97.38 75 TYR A CA 1
ATOM 565 C C . TYR A 1 75 ? -21.258 4.830 6.046 1.00 97.38 75 TYR A C 1
ATOM 567 O O . TYR A 1 75 ? -21.535 5.044 4.870 1.00 97.38 75 TYR A O 1
ATOM 575 N N . THR A 1 76 ? -20.201 4.090 6.406 1.00 96.19 76 THR A N 1
ATOM 576 C CA . THR A 1 76 ? -19.233 3.558 5.431 1.00 96.19 76 THR A CA 1
ATOM 577 C C . THR A 1 76 ? -19.906 2.696 4.362 1.00 96.19 76 THR A C 1
ATOM 579 O O . THR A 1 76 ? -19.583 2.832 3.188 1.00 96.19 76 THR A O 1
ATOM 582 N N . VAL A 1 77 ? -20.882 1.850 4.721 1.00 95.19 77 VAL A N 1
ATOM 583 C CA . VAL A 1 77 ? -21.586 1.012 3.728 1.00 95.19 77 VAL A CA 1
ATOM 584 C C . VAL A 1 77 ? -22.366 1.853 2.717 1.00 95.19 77 VAL A C 1
ATOM 586 O O . VAL A 1 77 ? -22.315 1.549 1.530 1.00 95.19 77 VAL A O 1
ATOM 589 N N . GLN A 1 78 ? -23.076 2.898 3.152 1.00 96.50 78 GLN A N 1
ATOM 590 C CA . GLN A 1 78 ? -23.822 3.751 2.220 1.00 96.50 78 GLN A CA 1
ATOM 591 C C . GLN A 1 78 ? -22.900 4.706 1.448 1.00 96.50 78 GLN A C 1
ATOM 593 O O . GLN A 1 78 ? -23.086 4.862 0.245 1.00 96.50 78 GLN A O 1
ATOM 598 N N . ARG A 1 79 ? -21.867 5.271 2.090 1.00 97.56 79 ARG A N 1
ATOM 599 C CA . ARG A 1 79 ? -20.844 6.115 1.447 1.00 97.56 79 ARG A CA 1
ATOM 600 C C . ARG A 1 79 ? -20.224 5.385 0.252 1.00 97.56 79 ARG A C 1
ATOM 602 O O . ARG A 1 79 ? -20.327 5.869 -0.868 1.00 97.56 79 ARG A O 1
ATOM 609 N N . ASN A 1 80 ? -19.761 4.154 0.472 1.00 96.06 80 ASN A N 1
ATOM 610 C CA . ASN A 1 80 ? -19.138 3.312 -0.551 1.00 96.06 80 ASN A CA 1
ATOM 611 C C . ASN A 1 80 ? -20.088 2.924 -1.707 1.00 96.06 80 ASN A C 1
ATOM 613 O O . ASN A 1 80 ? -19.634 2.666 -2.818 1.00 96.06 80 ASN A O 1
ATOM 617 N N . ILE A 1 81 ? -21.407 2.865 -1.480 1.00 97.06 81 ILE A N 1
ATOM 618 C CA . ILE A 1 81 ? -22.398 2.657 -2.557 1.00 97.06 81 ILE A CA 1
ATOM 619 C C . ILE A 1 81 ? -22.520 3.916 -3.437 1.00 97.06 81 ILE A C 1
ATOM 621 O O . ILE A 1 81 ? -22.775 3.807 -4.636 1.00 97.06 81 ILE A O 1
ATOM 625 N N . LEU A 1 82 ? -22.330 5.103 -2.854 1.00 97.56 82 LEU A N 1
ATOM 626 C CA . LEU A 1 82 ? -22.474 6.399 -3.520 1.00 97.56 82 LEU A CA 1
ATOM 627 C C . LEU A 1 82 ? -21.168 6.886 -4.167 1.00 97.56 82 LEU A C 1
ATOM 629 O O . LEU A 1 82 ? -21.225 7.506 -5.228 1.00 97.56 82 LEU A O 1
ATOM 633 N N . ASP A 1 83 ? -20.004 6.589 -3.580 1.00 93.50 83 ASP A N 1
ATOM 634 C CA . ASP A 1 83 ? -18.682 7.026 -4.061 1.00 93.50 83 ASP A CA 1
ATOM 635 C C . ASP A 1 83 ? -17.984 6.031 -5.008 1.00 93.50 83 ASP A C 1
ATOM 637 O O . ASP A 1 83 ? -17.157 6.447 -5.823 1.00 93.50 83 ASP A O 1
ATOM 641 N N . PHE A 1 84 ? -18.320 4.736 -4.976 1.00 97.25 84 PHE A N 1
ATOM 642 C CA . PHE A 1 84 ? -17.692 3.751 -5.860 1.00 97.25 84 PHE A CA 1
ATOM 643 C C . PHE A 1 84 ? -18.081 3.898 -7.347 1.00 97.25 84 PHE A C 1
ATOM 645 O O . PHE A 1 84 ? -17.181 3.768 -8.183 1.00 97.25 84 PHE A O 1
ATOM 652 N N . PRO A 1 85 ? -19.340 4.213 -7.735 1.00 97.88 85 PRO A N 1
ATOM 653 C CA . PRO A 1 85 ? -19.743 4.273 -9.143 1.00 97.88 85 PRO A CA 1
ATOM 654 C C . PRO A 1 85 ? -18.911 5.205 -10.038 1.00 97.88 85 PRO A C 1
ATOM 656 O O . PRO A 1 85 ? -18.745 4.873 -11.214 1.00 97.88 85 PRO A O 1
ATOM 659 N N . GLN A 1 86 ? -18.319 6.294 -9.523 1.00 92.88 86 GLN A N 1
ATOM 660 C CA . GLN A 1 86 ? -17.408 7.161 -10.297 1.00 92.88 86 GLN A CA 1
ATOM 661 C C . GLN A 1 86 ? -16.189 6.421 -10.872 1.00 92.88 86 GLN A C 1
ATOM 663 O O . GLN A 1 86 ? -15.651 6.833 -11.897 1.00 92.88 86 GLN A O 1
ATOM 668 N N . HIS A 1 87 ? -15.781 5.313 -10.248 1.00 91.81 87 HIS A N 1
ATOM 669 C CA . HIS A 1 87 ? -14.614 4.519 -10.631 1.00 91.81 87 HIS A CA 1
ATOM 670 C C . HIS A 1 87 ? -14.918 3.450 -11.689 1.00 91.81 87 HIS A C 1
ATOM 672 O O . HIS A 1 87 ? -13.991 2.939 -12.317 1.00 91.81 87 HIS A O 1
ATOM 678 N N . VAL A 1 88 ? -16.185 3.052 -11.863 1.00 95.50 88 VAL A N 1
ATOM 679 C CA . VAL A 1 88 ? -16.523 1.825 -12.613 1.00 95.50 88 VAL A CA 1
ATOM 680 C C . VAL A 1 88 ? -17.784 1.886 -13.476 1.00 95.50 88 VAL A C 1
ATOM 682 O O . VAL A 1 88 ? -17.914 1.055 -14.380 1.00 95.50 88 VAL A O 1
ATOM 685 N N . SER A 1 89 ? -18.709 2.818 -13.231 1.00 96.31 89 SER A N 1
ATOM 686 C CA . SER A 1 89 ? -19.974 2.881 -13.971 1.00 96.31 89 SER A CA 1
ATOM 687 C C . SER A 1 89 ? -19.736 3.255 -15.439 1.00 96.31 89 SER A C 1
ATOM 689 O O . SER A 1 89 ? -19.023 4.229 -15.698 1.00 96.31 89 SER A O 1
ATOM 691 N N . PRO A 1 90 ? -20.342 2.553 -16.417 1.00 94.00 90 PRO A N 1
ATOM 692 C CA . PRO A 1 90 ? -20.258 2.941 -17.825 1.00 94.00 90 PRO A CA 1
ATOM 693 C C . PRO A 1 90 ? -21.005 4.256 -18.119 1.00 94.00 90 PRO A C 1
ATOM 695 O O . PRO A 1 90 ? -20.609 4.989 -19.023 1.00 94.00 90 PRO A O 1
ATOM 698 N N . SER A 1 91 ? -22.027 4.617 -17.330 1.00 96.06 91 SER A N 1
ATOM 699 C CA . SER A 1 91 ? -22.762 5.880 -17.499 1.00 96.06 91 SER A CA 1
ATOM 700 C C . SER A 1 91 ? -21.976 7.072 -16.948 1.00 96.06 91 SER A C 1
ATOM 702 O O . SER A 1 91 ? -21.643 7.121 -15.762 1.00 96.06 91 SER A O 1
ATOM 704 N N . LYS A 1 92 ? -21.735 8.072 -17.804 1.00 91.50 92 LYS A N 1
ATOM 705 C CA . LYS A 1 92 ? -21.078 9.332 -17.431 1.00 91.50 92 LYS A CA 1
ATOM 706 C C . LYS A 1 92 ? -21.853 10.094 -16.353 1.00 91.50 92 LYS A C 1
ATOM 708 O O . LYS A 1 92 ? -21.233 10.579 -15.413 1.00 91.50 92 LYS A O 1
ATOM 713 N N . ASP A 1 93 ? -23.179 10.137 -16.443 1.00 95.62 93 ASP A N 1
ATOM 714 C CA . ASP A 1 93 ? -24.022 10.892 -15.507 1.00 95.62 93 ASP A CA 1
ATOM 715 C C . ASP A 1 93 ? -24.005 10.270 -14.106 1.00 95.62 93 ASP A C 1
ATOM 717 O O . ASP A 1 93 ? -23.906 10.983 -13.107 1.00 95.62 93 ASP A O 1
ATOM 721 N N . ILE A 1 94 ? -24.002 8.931 -14.027 1.00 97.31 94 ILE A N 1
ATOM 722 C CA . ILE A 1 94 ? -23.805 8.199 -12.767 1.00 97.31 94 ILE A CA 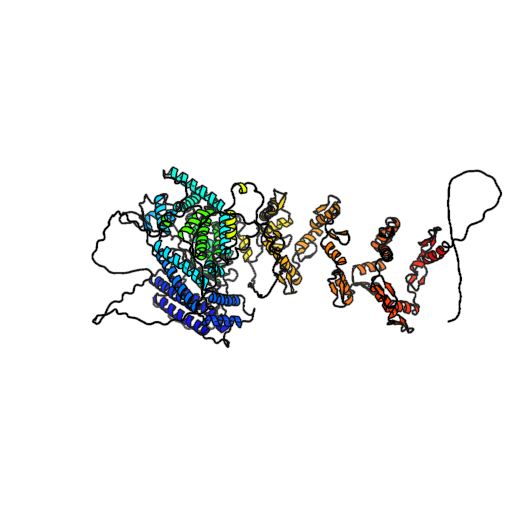1
ATOM 723 C C . ILE A 1 94 ? -22.408 8.479 -12.198 1.00 97.31 94 ILE A C 1
ATOM 725 O O . ILE A 1 94 ? -22.290 8.727 -10.997 1.00 97.31 94 ILE A O 1
ATOM 729 N N . ARG A 1 95 ? -21.353 8.495 -13.033 1.00 94.19 95 ARG A N 1
ATOM 730 C CA . ARG A 1 95 ? -20.000 8.852 -12.567 1.00 94.19 95 ARG A CA 1
ATOM 731 C C . ARG A 1 95 ? -19.953 10.276 -12.007 1.00 94.19 95 ARG A C 1
ATOM 733 O O . ARG A 1 95 ? -19.457 10.467 -10.903 1.00 94.19 95 ARG A O 1
ATOM 740 N N . THR A 1 96 ? -20.510 11.257 -12.718 1.00 90.06 96 THR A N 1
ATOM 741 C CA . THR A 1 96 ? -20.542 12.658 -12.272 1.00 90.06 96 THR A CA 1
ATOM 742 C C . THR A 1 96 ? -21.348 12.833 -10.982 1.00 90.06 96 THR A C 1
ATOM 744 O O . THR A 1 96 ? -20.855 13.471 -10.055 1.00 90.06 96 THR A O 1
ATOM 747 N N . ALA A 1 97 ? -22.531 12.222 -10.863 1.00 96.06 97 ALA A N 1
ATOM 748 C CA . ALA A 1 97 ? -23.312 12.263 -9.623 1.00 96.06 97 ALA A CA 1
ATOM 749 C C . ALA A 1 97 ? -22.568 11.618 -8.439 1.00 96.06 97 ALA A C 1
ATOM 751 O O . ALA A 1 97 ? -22.606 12.148 -7.331 1.00 96.06 97 ALA A O 1
ATOM 752 N N . SER A 1 98 ? -21.849 10.519 -8.683 1.00 95.19 98 SER A N 1
ATOM 753 C CA . SER A 1 98 ? -21.014 9.831 -7.690 1.00 95.19 98 SER A CA 1
ATOM 754 C C . SER A 1 98 ? -19.807 10.675 -7.244 1.00 95.19 98 SER A C 1
ATOM 756 O O . SER A 1 98 ? -19.536 10.763 -6.048 1.00 95.19 98 SER A O 1
ATOM 758 N N . THR A 1 99 ? -19.149 11.402 -8.155 1.00 88.88 99 THR A N 1
ATOM 759 C CA . THR A 1 99 ? -18.095 12.373 -7.801 1.00 88.88 99 THR A CA 1
ATOM 760 C C . THR A 1 99 ? -18.633 13.558 -6.987 1.00 88.88 99 THR A C 1
ATOM 762 O O . THR A 1 99 ? -17.998 13.975 -6.017 1.00 88.88 99 THR A O 1
ATOM 765 N N . GLU A 1 100 ? -19.808 14.106 -7.323 1.00 91.56 100 GLU A N 1
ATOM 766 C CA . GLU A 1 100 ? -20.423 15.171 -6.510 1.00 91.56 100 GLU A CA 1
ATOM 767 C C . GLU A 1 100 ? -20.948 14.660 -5.154 1.00 91.56 100 GLU A C 1
ATOM 769 O O . GLU A 1 100 ? -20.967 15.419 -4.182 1.00 91.56 100 GLU A O 1
ATOM 774 N N . ALA A 1 101 ? -21.323 13.381 -5.053 1.00 94.56 101 ALA A N 1
ATOM 775 C CA . ALA A 1 101 ? -21.631 12.730 -3.782 1.00 94.56 101 ALA A CA 1
ATOM 776 C C . ALA A 1 101 ? -20.381 12.601 -2.899 1.00 94.56 101 ALA A C 1
ATOM 778 O O . ALA A 1 101 ? -20.389 13.068 -1.762 1.00 94.56 101 ALA A O 1
ATOM 779 N N . ASP A 1 102 ? -19.286 12.052 -3.430 1.00 91.44 102 ASP A N 1
ATOM 780 C CA . ASP A 1 102 ? -18.020 11.883 -2.705 1.00 91.44 102 ASP A CA 1
ATOM 781 C C . ASP A 1 102 ? -17.422 13.223 -2.240 1.00 91.44 102 ASP A C 1
ATOM 783 O O . ASP A 1 102 ? -16.949 13.329 -1.108 1.00 91.44 102 ASP A O 1
ATOM 787 N N . LYS A 1 103 ? -17.536 14.292 -3.043 1.00 85.50 103 LYS A N 1
ATOM 788 C CA . LYS A 1 103 ? -17.214 15.666 -2.608 1.00 85.50 103 LYS A CA 1
ATOM 789 C C . LYS A 1 103 ? -18.003 16.071 -1.356 1.00 85.50 103 LYS A C 1
ATOM 791 O O . LYS A 1 103 ? -17.396 16.430 -0.348 1.00 85.50 103 LYS A O 1
ATOM 796 N N . LYS A 1 104 ? -19.340 15.988 -1.397 1.00 91.94 104 LYS A N 1
ATOM 797 C CA . LYS A 1 104 ? -20.222 16.366 -0.272 1.00 91.94 104 LYS A CA 1
ATOM 798 C C . LYS A 1 104 ? -19.965 15.515 0.972 1.00 91.94 104 LYS A C 1
ATOM 800 O O . LYS A 1 104 ? -19.905 16.045 2.078 1.00 91.94 104 LYS A O 1
ATOM 805 N N . LEU A 1 105 ? -19.786 14.208 0.788 1.00 93.12 105 LEU A N 1
ATOM 806 C CA . LEU A 1 105 ? -19.502 13.262 1.867 1.00 93.12 105 LEU A CA 1
ATOM 807 C C . LEU A 1 105 ? -18.114 13.519 2.468 1.00 93.12 105 LEU A C 1
ATOM 809 O O . LEU A 1 105 ? -17.984 13.523 3.684 1.00 93.12 105 LEU A O 1
ATOM 813 N N . SER A 1 106 ? -17.111 13.869 1.659 1.00 85.06 106 SER A N 1
ATOM 814 C CA . SER A 1 106 ? -15.780 14.276 2.135 1.00 85.06 106 SER A CA 1
ATOM 815 C C . SER A 1 106 ? -15.790 15.608 2.901 1.00 85.06 106 SER A C 1
ATOM 817 O O . SER A 1 106 ? -15.060 15.762 3.883 1.00 85.06 106 SER A O 1
ATOM 819 N N . GLU A 1 107 ? -16.613 16.582 2.498 1.00 85.19 107 GLU A N 1
ATOM 820 C CA . GLU A 1 107 ? -16.806 17.819 3.271 1.00 85.19 107 GLU A CA 1
ATOM 821 C C . GLU A 1 107 ? -17.516 17.543 4.608 1.00 85.19 107 GLU A C 1
ATOM 823 O O . GLU A 1 107 ? -17.100 18.063 5.648 1.00 85.19 107 GLU A O 1
ATOM 828 N N . PHE A 1 108 ? -18.517 16.660 4.606 1.00 92.81 108 PHE A N 1
ATOM 829 C CA . PHE A 1 108 ? -19.222 16.202 5.804 1.00 92.81 108 PHE A CA 1
ATOM 830 C C . PHE A 1 108 ? -18.327 15.378 6.752 1.00 92.81 108 PHE A C 1
ATOM 832 O O . PHE A 1 108 ? -18.345 15.609 7.963 1.00 92.81 108 PHE A O 1
ATOM 839 N N . ASP A 1 109 ? -17.471 14.498 6.222 1.00 89.19 109 ASP A N 1
ATOM 840 C CA . ASP A 1 109 ? -16.431 13.774 6.970 1.00 89.19 109 ASP A CA 1
ATOM 841 C C . ASP A 1 109 ? -15.522 14.768 7.714 1.00 89.19 109 ASP A C 1
ATOM 843 O O . ASP A 1 109 ? -15.205 14.600 8.899 1.00 89.19 109 ASP A O 1
ATOM 847 N N . VAL A 1 110 ? -15.135 15.860 7.041 1.00 84.38 110 VAL A N 1
ATOM 848 C CA . VAL A 1 110 ? -14.352 16.938 7.654 1.00 84.38 110 VAL A CA 1
ATOM 849 C C . VAL A 1 110 ? -15.159 17.680 8.723 1.00 84.38 110 VAL A C 1
ATOM 851 O O . VAL A 1 110 ? -14.596 17.897 9.799 1.00 84.38 110 VAL A O 1
ATOM 854 N N . GLU A 1 111 ? -16.431 18.021 8.490 1.00 89.81 111 GLU A N 1
ATOM 855 C CA . GLU A 1 111 ? -17.310 18.659 9.489 1.00 89.81 111 GLU A CA 1
ATOM 856 C C . GLU A 1 111 ? -17.429 17.800 10.757 1.00 89.81 111 GLU A C 1
ATOM 858 O O . GLU A 1 111 ? -17.105 18.266 11.853 1.00 89.81 111 GLU A O 1
ATOM 863 N N . MET A 1 112 ? -17.820 16.528 10.618 1.00 93.69 112 MET A N 1
ATOM 864 C CA . MET A 1 112 ? -18.001 15.610 11.748 1.00 93.69 112 MET A CA 1
ATOM 865 C C . MET A 1 112 ? -16.687 15.365 12.499 1.00 93.69 112 MET A C 1
ATOM 867 O O . MET A 1 112 ? -16.675 15.340 13.731 1.00 93.69 112 MET A O 1
ATOM 871 N N . SER A 1 113 ? -15.553 15.290 11.790 1.00 88.75 113 SER A N 1
ATOM 872 C CA . SER A 1 113 ? -14.228 15.170 12.419 1.00 88.75 113 SER A CA 1
ATOM 873 C C . SER A 1 113 ? -13.796 16.406 13.228 1.00 88.75 113 SER A C 1
ATOM 875 O O . SER A 1 113 ? -12.834 16.316 13.995 1.00 88.75 113 SER A O 1
ATOM 877 N N . MET A 1 114 ? -14.467 17.552 13.051 1.00 87.44 114 MET A N 1
ATOM 878 C CA . MET A 1 114 ? -14.172 18.824 13.724 1.00 87.44 114 MET A CA 1
ATOM 879 C C . MET A 1 114 ? -15.164 19.171 14.856 1.00 87.44 114 MET A C 1
ATOM 881 O O . MET A 1 114 ? -15.085 20.257 15.426 1.00 87.44 114 MET A O 1
ATOM 885 N N . ARG A 1 115 ? -16.088 18.268 15.208 1.00 93.25 115 ARG A N 1
ATOM 886 C CA . ARG A 1 115 ? -17.111 18.474 16.251 1.00 93.25 115 ARG A CA 1
ATOM 887 C C . ARG A 1 115 ? -16.513 18.516 17.665 1.00 93.25 115 ARG A C 1
ATOM 889 O O . ARG A 1 115 ? -16.335 17.479 18.304 1.00 93.25 115 ARG A O 1
ATOM 896 N N . GLN A 1 116 ? -16.211 19.718 18.166 1.00 93.81 116 GLN A N 1
ATOM 897 C CA . GLN A 1 116 ? -15.692 19.933 19.527 1.00 93.81 116 GLN A CA 1
ATOM 898 C C . GLN A 1 116 ? -16.674 19.459 20.614 1.00 93.81 116 GLN A C 1
ATOM 900 O O . GLN A 1 116 ? -16.254 18.870 21.608 1.00 93.81 116 GLN A O 1
ATOM 905 N N . ASP A 1 117 ? -17.974 19.662 20.408 1.00 96.62 117 ASP A N 1
ATOM 906 C CA . ASP A 1 117 ? -19.053 19.210 21.292 1.00 96.62 117 ASP A CA 1
ATOM 907 C C . ASP A 1 117 ? -19.071 17.683 21.455 1.00 96.62 117 ASP A C 1
ATOM 909 O O . ASP A 1 117 ? -19.167 17.193 22.581 1.00 96.62 117 ASP A O 1
ATOM 913 N N . VAL A 1 118 ? -18.909 16.938 20.357 1.00 97.94 118 VAL A N 1
ATOM 914 C CA . VAL A 1 118 ? -18.801 15.469 20.351 1.00 97.94 118 VAL A CA 1
ATOM 915 C C . VAL A 1 118 ? -17.467 15.020 20.951 1.00 97.94 118 VAL A C 1
ATOM 917 O O . VAL A 1 118 ? -17.441 14.132 21.803 1.00 97.94 118 VAL A O 1
ATOM 920 N N . TYR A 1 119 ? -16.358 15.663 20.571 1.00 97.81 119 TYR A N 1
ATOM 921 C CA . TYR A 1 119 ? -15.029 15.374 21.117 1.00 97.81 119 TYR A CA 1
ATOM 922 C C . TYR A 1 119 ? -14.986 15.523 22.647 1.00 97.81 119 TYR A C 1
ATOM 924 O O . TYR A 1 119 ? -14.415 14.668 23.325 1.00 97.81 119 TYR A O 1
ATOM 932 N N . GLN A 1 120 ? -15.668 16.526 23.207 1.00 97.19 120 GLN A N 1
ATOM 933 C CA . GLN A 1 120 ? -15.764 16.724 24.654 1.00 97.19 120 GLN A CA 1
ATOM 934 C C . GLN A 1 120 ? -16.427 15.538 25.380 1.00 97.19 120 GLN A C 1
ATOM 936 O O . GLN A 1 120 ? -15.987 15.169 26.470 1.00 97.19 120 GLN A O 1
ATOM 941 N N . ARG A 1 121 ? -17.427 14.881 24.772 1.00 98.19 121 ARG A N 1
ATOM 942 C CA . ARG A 1 121 ? -18.060 13.676 25.345 1.00 98.19 121 ARG A CA 1
ATOM 943 C C . ARG A 1 121 ? -17.143 12.459 25.265 1.00 98.19 121 ARG A C 1
ATOM 945 O O . ARG A 1 121 ? -17.124 11.652 26.188 1.00 98.19 121 ARG A O 1
ATOM 952 N N . ILE A 1 122 ? -16.336 12.351 24.209 1.00 98.06 122 ILE A N 1
ATOM 953 C CA . ILE A 1 122 ? -15.314 11.299 24.080 1.00 98.06 122 ILE A CA 1
ATOM 954 C C . ILE A 1 122 ? -14.221 11.481 25.157 1.00 98.06 122 ILE A C 1
ATOM 956 O O . ILE A 1 122 ? -13.776 10.493 25.741 1.00 98.06 122 ILE A O 1
ATOM 960 N N . VAL A 1 123 ? -13.843 12.727 25.482 1.00 97.50 123 VAL A N 1
ATOM 961 C CA . VAL A 1 123 ? -12.935 13.048 26.604 1.00 97.50 123 VAL A CA 1
ATOM 962 C C . VAL A 1 123 ? -13.561 12.679 27.955 1.00 97.50 123 VAL A C 1
ATOM 964 O O . VAL A 1 123 ? -12.957 11.909 28.698 1.00 97.50 123 VAL A O 1
ATOM 967 N N . TRP A 1 124 ? -14.791 13.120 28.247 1.00 97.38 124 TRP A N 1
ATOM 968 C CA . TRP A 1 124 ? -15.486 12.747 29.492 1.00 97.38 124 TRP A CA 1
ATOM 969 C C . TRP A 1 124 ? -15.678 11.230 29.633 1.00 97.38 124 TRP A C 1
ATOM 971 O O . TRP A 1 124 ? -15.610 10.692 30.738 1.00 97.38 124 TRP A O 1
ATOM 981 N N . LEU A 1 125 ? -15.870 10.506 28.524 1.00 96.69 125 LEU A N 1
ATOM 982 C CA . LEU A 1 125 ? -15.908 9.047 28.549 1.00 96.69 125 LEU A CA 1
ATOM 983 C C . LEU A 1 125 ? -14.546 8.454 28.934 1.00 96.69 125 LEU A C 1
ATOM 985 O O . LEU A 1 125 ? -14.504 7.528 29.739 1.00 96.69 125 LEU A O 1
ATOM 989 N N . GLN A 1 126 ? -13.439 8.982 28.402 1.00 95.88 126 GLN A N 1
ATOM 990 C CA . GLN A 1 126 ? -12.090 8.545 28.780 1.00 95.88 126 GLN A CA 1
ATOM 991 C C . GLN A 1 126 ? -11.792 8.783 30.271 1.00 95.88 126 GLN A C 1
ATOM 993 O O . GLN A 1 126 ? -11.090 7.979 30.879 1.00 95.88 126 GLN A O 1
ATOM 998 N N . GLU A 1 127 ? -12.344 9.843 30.863 1.00 93.88 127 GLU A N 1
ATOM 999 C CA . GLU A 1 127 ? -12.220 10.147 32.296 1.00 93.88 127 GLU A CA 1
ATOM 1000 C C . GLU A 1 127 ? -13.098 9.235 33.174 1.00 93.88 127 GLU A C 1
ATOM 1002 O O . GLU A 1 127 ? -12.673 8.823 34.255 1.00 93.88 127 GLU A O 1
ATOM 1007 N N . LYS A 1 128 ? -14.302 8.876 32.705 1.00 93.38 128 LYS A N 1
ATOM 1008 C CA . LYS A 1 128 ? -15.234 7.961 33.393 1.00 93.38 128 LYS A CA 1
ATOM 1009 C C . LYS A 1 128 ? -14.843 6.484 33.315 1.00 93.38 128 LYS A C 1
ATOM 1011 O O . LYS A 1 128 ? -15.132 5.723 34.240 1.00 93.38 128 LYS A O 1
ATOM 1016 N N . VAL A 1 129 ? -14.277 6.042 32.193 1.00 92.19 129 VAL A N 1
ATOM 1017 C CA . VAL A 1 129 ? -13.993 4.624 31.933 1.00 92.19 129 VAL A CA 1
ATOM 1018 C C . VAL A 1 129 ? -12.915 4.117 32.889 1.00 92.19 129 VAL A C 1
ATOM 1020 O O . VAL A 1 129 ? -11.771 4.567 32.876 1.00 92.19 129 VAL A O 1
ATOM 1023 N N . GLN A 1 130 ? -13.262 3.114 33.701 1.00 87.56 130 GLN A N 1
ATOM 1024 C CA . GLN A 1 130 ? -12.302 2.477 34.597 1.00 87.56 130 GLN A CA 1
ATOM 1025 C C . GLN A 1 130 ? -11.158 1.848 33.785 1.00 87.56 130 GLN A C 1
ATOM 1027 O O . GLN A 1 130 ? -11.393 1.115 32.819 1.00 87.56 130 GLN A O 1
ATOM 1032 N N . LYS A 1 131 ? -9.912 2.105 34.197 1.00 77.06 131 LYS A N 1
ATOM 1033 C CA . LYS A 1 131 ? -8.711 1.547 33.559 1.00 77.06 131 LYS A CA 1
ATOM 1034 C C . LYS A 1 131 ? -8.810 0.017 33.458 1.00 77.06 131 LYS A C 1
ATOM 1036 O O . LYS A 1 131 ? -9.206 -0.644 34.414 1.00 77.06 131 LYS A O 1
ATOM 1041 N N . ASP A 1 132 ? -8.477 -0.513 32.281 1.00 83.88 132 ASP A N 1
ATOM 1042 C CA . ASP A 1 132 ? -8.554 -1.935 31.906 1.00 83.88 132 ASP A CA 1
ATOM 1043 C C . ASP A 1 132 ? -9.973 -2.573 31.895 1.00 83.88 132 ASP A C 1
ATOM 1045 O O . ASP A 1 132 ? -10.085 -3.796 31.799 1.00 83.88 132 ASP A O 1
ATOM 1049 N N . SER A 1 133 ? -11.063 -1.786 31.940 1.00 91.94 133 SER A N 1
ATOM 1050 C CA . SER A 1 133 ? -12.449 -2.314 31.871 1.00 91.94 133 SER A CA 1
ATOM 1051 C C . SER A 1 133 ? -12.971 -2.602 30.453 1.00 91.94 133 SER A C 1
ATOM 1053 O O . SER A 1 133 ? -13.818 -3.480 30.277 1.00 91.94 133 SER A O 1
ATOM 1055 N N . LEU A 1 134 ? -12.479 -1.891 29.431 1.00 94.31 134 LEU A N 1
ATOM 1056 C CA . LEU A 1 134 ? -12.907 -2.078 28.040 1.00 94.31 134 LEU A CA 1
ATOM 1057 C C . LEU A 1 134 ? -12.249 -3.301 27.385 1.00 94.31 134 LEU A C 1
ATOM 1059 O O . LEU A 1 134 ? -11.140 -3.711 27.728 1.00 94.31 134 LEU A O 1
ATOM 1063 N N . ARG A 1 135 ? -12.899 -3.840 26.343 1.00 95.00 135 ARG A N 1
ATOM 1064 C CA . ARG A 1 135 ? -12.243 -4.778 25.416 1.00 95.00 135 ARG A CA 1
ATOM 1065 C C . ARG A 1 135 ? -11.016 -4.111 24.769 1.00 95.00 135 ARG A C 1
ATOM 1067 O O . ARG A 1 135 ? -11.086 -2.917 24.475 1.00 95.00 135 ARG A O 1
ATOM 1074 N N . PRO A 1 136 ? -9.941 -4.857 24.444 1.00 96.75 136 PRO A N 1
ATOM 1075 C CA . PRO A 1 136 ? -8.724 -4.272 23.875 1.00 96.75 136 PRO A CA 1
ATOM 1076 C C . PRO A 1 136 ? -8.964 -3.422 22.616 1.00 96.75 136 PRO A C 1
ATOM 1078 O O . PRO A 1 136 ? -8.432 -2.322 22.504 1.00 96.75 136 PRO A O 1
ATOM 1081 N N . GLU A 1 137 ? -9.802 -3.887 21.685 1.00 97.44 137 GLU A N 1
ATOM 1082 C CA . GLU A 1 137 ? -10.098 -3.125 20.464 1.00 97.44 137 GLU A CA 1
ATOM 1083 C C . GLU A 1 137 ? -10.941 -1.868 20.744 1.00 97.44 137 GLU A C 1
ATOM 1085 O O . GLU A 1 137 ? -10.698 -0.823 20.150 1.00 97.44 137 GLU A O 1
ATOM 1090 N N . ALA A 1 138 ? -11.853 -1.925 21.721 1.00 96.56 138 ALA A N 1
ATOM 1091 C CA . ALA A 1 138 ? -12.643 -0.773 22.152 1.00 96.56 138 ALA A CA 1
ATOM 1092 C C . ALA A 1 138 ? -11.793 0.294 22.872 1.00 96.56 138 ALA A C 1
ATOM 1094 O O . ALA A 1 138 ? -12.041 1.485 22.690 1.00 96.56 138 ALA A O 1
ATOM 1095 N N . SER A 1 139 ? -10.759 -0.113 23.623 1.00 96.69 139 SER A N 1
ATOM 1096 C CA . SER A 1 139 ? -9.747 0.816 24.154 1.00 96.69 139 SER A CA 1
ATOM 1097 C C . SER A 1 139 ? -8.995 1.498 23.009 1.00 96.69 139 SER A C 1
ATOM 1099 O O . SER A 1 139 ? -9.000 2.724 22.922 1.00 96.69 139 SER A O 1
ATOM 1101 N N . ARG A 1 140 ? -8.474 0.719 22.042 1.00 97.50 140 ARG A N 1
ATOM 1102 C CA . ARG A 1 140 ? -7.807 1.259 20.840 1.00 97.50 140 ARG A CA 1
ATOM 1103 C C . ARG A 1 140 ? -8.721 2.202 20.045 1.00 97.50 140 ARG A C 1
ATOM 1105 O O . ARG A 1 140 ? -8.220 3.179 19.494 1.00 97.50 140 ARG A O 1
ATOM 1112 N N . TYR A 1 141 ? -10.029 1.944 19.984 1.00 98.06 141 TYR A N 1
ATOM 1113 C CA . TYR A 1 141 ? -11.011 2.814 19.325 1.00 98.06 141 TYR A CA 1
ATOM 1114 C C . TYR A 1 141 ? -11.175 4.153 20.061 1.00 98.06 141 TYR A C 1
ATOM 1116 O O . TYR A 1 141 ? -10.999 5.205 19.448 1.00 98.06 141 TYR A O 1
ATOM 1124 N N . LEU A 1 142 ? -11.392 4.136 21.382 1.00 97.50 142 LEU A N 1
ATOM 1125 C CA . LEU A 1 142 ? -11.454 5.347 22.213 1.00 97.50 142 LEU A CA 1
ATOM 1126 C C . LEU A 1 142 ? -10.148 6.162 22.138 1.00 97.50 142 LEU A C 1
ATOM 1128 O O . LEU A 1 142 ? -10.172 7.364 21.871 1.00 97.50 142 LEU A O 1
ATOM 1132 N N . GLU A 1 143 ? -8.998 5.502 22.282 1.00 96.94 143 GLU A N 1
ATOM 1133 C CA . GLU A 1 143 ? -7.672 6.109 22.119 1.00 96.94 143 GLU A CA 1
ATOM 1134 C C . GLU A 1 143 ? -7.489 6.730 20.725 1.00 96.94 143 GLU A C 1
ATOM 1136 O O . GLU A 1 143 ? -6.946 7.831 20.604 1.00 96.94 143 GLU A O 1
ATOM 1141 N N . ARG A 1 144 ? -7.958 6.056 19.665 1.00 98.19 144 ARG A N 1
ATOM 1142 C CA . ARG A 1 144 ? -7.882 6.543 18.282 1.00 98.19 144 ARG A CA 1
ATOM 1143 C C . ARG A 1 144 ? -8.788 7.753 18.059 1.00 98.19 144 ARG A C 1
ATOM 1145 O O . ARG A 1 144 ? -8.317 8.706 17.441 1.00 98.19 144 ARG A O 1
ATOM 1152 N N . LEU A 1 145 ? -10.014 7.766 18.585 1.00 97.75 145 LEU A N 1
ATOM 1153 C CA . LEU A 1 145 ? -10.914 8.924 18.516 1.00 97.75 145 LEU A CA 1
ATOM 1154 C C . LEU A 1 145 ? -10.309 10.149 19.219 1.00 97.75 145 LEU A C 1
ATOM 1156 O O . LEU A 1 145 ? -10.210 11.218 18.611 1.00 97.75 145 LEU A O 1
ATOM 1160 N N . ILE A 1 146 ? -9.803 9.977 20.447 1.00 97.50 146 ILE A N 1
ATOM 1161 C CA . ILE A 1 146 ? -9.069 11.029 21.172 1.00 97.50 146 ILE A CA 1
ATOM 1162 C C . ILE A 1 146 ? -7.873 11.514 20.340 1.00 97.50 146 ILE A C 1
ATOM 1164 O O . ILE A 1 146 ? -7.678 12.718 20.150 1.00 97.50 146 ILE A O 1
ATOM 1168 N N . LYS A 1 147 ? -7.082 10.589 19.782 1.00 97.62 147 LYS A N 1
ATOM 1169 C CA . LYS A 1 147 ? -5.904 10.922 18.972 1.00 97.62 147 LYS A CA 1
ATOM 1170 C C . LYS A 1 147 ? -6.266 11.706 17.708 1.00 97.62 147 LYS A C 1
ATOM 1172 O O . LYS A 1 147 ? -5.564 12.662 17.383 1.00 97.62 147 LYS A O 1
ATOM 1177 N N . LEU A 1 148 ? -7.349 11.345 17.021 1.00 96.00 148 LEU A N 1
ATOM 1178 C CA . LEU A 1 148 ? -7.839 12.044 15.830 1.00 96.00 148 LEU A CA 1
ATOM 1179 C C . LEU A 1 148 ? -8.323 13.461 16.167 1.00 96.00 148 LEU A C 1
ATOM 1181 O O . LEU A 1 148 ? -7.874 14.409 15.521 1.00 96.00 148 LEU A O 1
ATOM 1185 N N . GLY A 1 149 ? -9.127 13.635 17.221 1.00 95.81 149 GLY A N 1
ATOM 1186 C CA . GLY A 1 149 ? -9.567 14.961 17.674 1.00 95.81 149 GLY A CA 1
ATOM 1187 C C . GLY A 1 149 ? -8.398 15.877 18.053 1.00 95.81 149 GLY A C 1
ATOM 1188 O O . GLY A 1 149 ? -8.331 17.027 17.607 1.00 95.81 149 GLY A O 1
ATOM 1189 N N . ARG A 1 150 ? -7.383 15.349 18.756 1.00 96.12 150 ARG A N 1
ATOM 1190 C CA . ARG A 1 150 ? -6.150 16.106 19.050 1.00 96.12 150 ARG A CA 1
ATOM 1191 C C . ARG A 1 150 ? -5.373 16.487 17.786 1.00 96.12 150 ARG A C 1
ATOM 1193 O O . ARG A 1 150 ? -4.912 17.621 17.692 1.00 96.12 150 ARG A O 1
ATOM 1200 N N . ARG A 1 151 ? -5.293 15.595 16.791 1.00 95.69 151 ARG A N 1
ATOM 1201 C CA . ARG A 1 151 ? -4.653 15.835 15.476 1.00 95.69 151 ARG A CA 1
ATOM 1202 C C . ARG A 1 151 ? -5.458 16.733 14.524 1.00 95.69 151 ARG A C 1
ATOM 1204 O O . ARG A 1 151 ? -4.912 17.157 13.500 1.00 95.69 151 ARG A O 1
ATOM 1211 N N . ASN A 1 152 ? -6.718 17.014 14.854 1.00 92.81 152 ASN A N 1
ATOM 1212 C CA . ASN A 1 152 ? -7.557 18.041 14.232 1.00 92.81 152 ASN A CA 1
ATOM 1213 C C . ASN A 1 152 ? -7.513 19.385 14.982 1.00 92.81 152 ASN A C 1
ATOM 1215 O O . ASN A 1 152 ? -7.868 20.403 14.396 1.00 92.81 152 ASN A O 1
ATOM 1219 N N . GLY A 1 153 ? -7.027 19.404 16.227 1.00 95.25 153 GLY A N 1
ATOM 1220 C CA . GLY A 1 153 ? -6.868 20.614 17.036 1.00 95.25 153 GLY A CA 1
ATOM 1221 C C . GLY A 1 153 ? -7.962 20.848 18.082 1.00 95.25 153 GLY A C 1
ATOM 1222 O O . GLY A 1 153 ? -7.889 21.853 18.774 1.00 95.25 153 GLY A O 1
ATOM 1223 N N . LEU A 1 154 ? -8.904 19.918 18.288 1.00 95.12 154 LEU A N 1
ATOM 1224 C CA . LEU A 1 154 ? -10.105 20.086 19.144 1.00 95.12 154 LEU A CA 1
ATOM 1225 C C . LEU A 1 154 ? -9.844 20.211 20.662 1.00 95.12 154 LEU A C 1
ATOM 1227 O O . LEU A 1 154 ? -10.759 20.154 21.474 1.00 95.12 154 LEU A O 1
ATOM 1231 N N . HIS A 1 155 ? -8.577 20.348 21.046 1.00 94.50 155 HIS A N 1
ATOM 1232 C CA . HIS A 1 155 ? -8.097 20.552 22.415 1.00 94.50 155 HIS A CA 1
ATOM 1233 C C . HIS A 1 155 ? -7.278 21.848 22.557 1.00 94.50 155 HIS A C 1
ATOM 1235 O O . HIS A 1 155 ? -6.597 22.051 23.560 1.00 94.50 155 HIS A O 1
ATOM 1241 N N . LEU A 1 156 ? -7.294 22.686 21.518 1.00 95.12 156 LEU A N 1
ATOM 1242 C CA . LEU A 1 156 ? -6.598 23.964 21.420 1.00 95.12 156 LEU A CA 1
ATOM 1243 C C . LEU A 1 156 ? -7.630 25.107 21.477 1.00 95.12 156 LEU A C 1
ATOM 1245 O O . LEU A 1 156 ? -8.808 24.869 21.191 1.00 95.12 156 LEU A O 1
ATOM 1249 N N . PRO A 1 157 ? -7.218 26.350 21.791 1.00 94.44 157 PRO A N 1
ATOM 1250 C CA . PRO A 1 157 ? -8.117 27.502 21.768 1.00 94.44 157 PRO A CA 1
ATOM 1251 C C . PRO A 1 157 ? -8.828 27.662 20.418 1.00 94.44 157 PRO A C 1
ATOM 1253 O O . PRO A 1 157 ? -8.237 27.415 19.365 1.00 94.44 157 PRO A O 1
ATOM 1256 N N . GLU A 1 158 ? -10.079 28.116 20.444 1.00 89.25 158 GLU A N 1
ATOM 1257 C CA . GLU A 1 158 ? -10.949 28.272 19.267 1.00 89.25 158 GLU A CA 1
ATOM 1258 C C . GLU A 1 158 ? -10.295 29.098 18.143 1.00 89.25 158 GLU A C 1
ATOM 1260 O O . GLU A 1 158 ? -10.292 28.695 16.982 1.00 89.25 158 GLU A O 1
ATOM 1265 N N . GLU A 1 159 ? -9.599 30.181 18.499 1.00 91.38 159 GLU A N 1
ATOM 1266 C CA . GLU A 1 159 ? -8.830 31.022 17.569 1.00 91.38 159 GLU A CA 1
ATOM 1267 C C . GLU A 1 159 ? -7.734 30.235 16.810 1.00 91.38 159 GLU A C 1
ATOM 1269 O O . GLU A 1 159 ? -7.430 30.515 15.649 1.00 91.38 159 GLU A O 1
ATOM 1274 N N . THR A 1 160 ? -7.163 29.198 17.434 1.00 93.00 160 THR A N 1
ATOM 1275 C CA . THR A 1 160 ? -6.215 28.267 16.800 1.00 93.00 160 THR A CA 1
ATOM 1276 C C . THR A 1 160 ? -6.939 27.212 15.960 1.00 93.00 160 THR A C 1
ATOM 1278 O O . THR A 1 160 ? -6.452 26.859 14.882 1.00 93.00 160 THR A O 1
ATOM 1281 N N . GLN A 1 161 ? -8.117 26.748 16.388 1.00 88.12 161 GLN A N 1
ATOM 1282 C CA . GLN A 1 161 ? -8.944 25.817 15.613 1.00 88.12 161 GLN A CA 1
ATOM 1283 C C . GLN A 1 161 ? -9.432 26.440 14.297 1.00 88.12 161 GLN A C 1
ATOM 1285 O O . GLN A 1 161 ? -9.263 25.821 13.245 1.00 88.12 161 GLN A O 1
ATOM 1290 N N . GLU A 1 162 ? -9.931 27.681 14.304 1.00 87.94 162 GLU A N 1
ATOM 1291 C CA . GLU A 1 162 ? -10.351 28.379 13.077 1.00 87.94 162 GLU A CA 1
ATOM 1292 C C . GLU A 1 162 ? -9.173 28.652 12.126 1.00 87.94 162 GLU A C 1
ATOM 1294 O O . GLU A 1 162 ? -9.291 28.446 10.913 1.00 87.94 162 GLU A O 1
ATOM 1299 N N . LYS A 1 163 ? -7.985 28.993 12.654 1.00 92.81 163 LYS A N 1
ATOM 1300 C CA . LYS A 1 163 ? -6.748 29.074 11.849 1.00 92.81 163 LYS A CA 1
ATOM 1301 C C . LYS A 1 163 ? -6.417 27.724 11.193 1.00 92.81 163 LYS A C 1
ATOM 1303 O O . LYS A 1 163 ? -6.143 27.679 9.993 1.00 92.81 163 LYS A O 1
ATOM 1308 N N . ILE A 1 164 ? -6.488 26.615 11.937 1.00 90.56 164 ILE A N 1
ATOM 1309 C CA . ILE A 1 164 ? -6.260 25.255 11.407 1.00 90.56 164 ILE A CA 1
ATOM 1310 C C . ILE A 1 164 ? -7.320 24.873 10.360 1.00 90.56 164 ILE A C 1
ATOM 1312 O O . ILE A 1 164 ? -6.969 24.298 9.329 1.00 90.56 164 ILE A O 1
ATOM 1316 N N . LYS A 1 165 ? -8.594 25.202 10.588 1.00 84.62 165 LYS A N 1
ATOM 1317 C CA . LYS A 1 165 ? -9.741 24.936 9.701 1.00 84.62 165 LYS A CA 1
ATOM 1318 C C . LYS A 1 165 ? -9.633 25.700 8.378 1.00 84.62 165 LYS A C 1
ATOM 1320 O O . LYS A 1 165 ? -9.748 25.086 7.317 1.00 84.62 165 LYS A O 1
ATOM 1325 N N . SER A 1 166 ? -9.302 26.991 8.428 1.00 88.88 166 SER A N 1
ATOM 1326 C CA . SER A 1 166 ? -9.014 27.815 7.244 1.00 88.88 166 SER A CA 1
ATOM 1327 C C . SER A 1 166 ? -7.849 27.240 6.422 1.00 88.88 166 SER A C 1
ATOM 1329 O O . SER A 1 166 ? -7.976 27.018 5.213 1.00 88.88 166 SER A O 1
ATOM 1331 N N . ILE A 1 167 ? -6.747 26.865 7.087 1.00 92.31 167 ILE A N 1
ATOM 1332 C CA . ILE A 1 167 ? -5.603 26.213 6.430 1.00 92.31 167 ILE A CA 1
ATOM 1333 C C . ILE A 1 167 ? -5.991 24.841 5.849 1.00 92.31 167 ILE A C 1
ATOM 1335 O O . ILE A 1 167 ? -5.601 24.542 4.722 1.00 92.31 167 ILE A O 1
ATOM 1339 N N . LYS A 1 168 ? -6.783 24.016 6.554 1.00 86.81 168 LYS A N 1
ATOM 1340 C CA . LYS A 1 168 ? -7.304 22.731 6.039 1.00 86.81 168 LYS A CA 1
ATOM 1341 C C . LYS A 1 168 ? -8.123 22.937 4.758 1.00 86.81 168 LYS A C 1
ATOM 1343 O O . LYS A 1 168 ? -7.881 22.214 3.793 1.00 86.81 168 LYS A O 1
ATOM 1348 N N . LYS A 1 169 ? -9.023 23.930 4.714 1.00 82.88 169 LYS A N 1
ATOM 1349 C CA . LYS A 1 169 ? -9.829 24.236 3.517 1.00 82.88 169 LYS A CA 1
ATOM 1350 C C . LYS A 1 169 ? -8.948 24.655 2.335 1.00 82.88 169 LYS A C 1
ATOM 1352 O O . LYS A 1 169 ? -9.073 24.077 1.258 1.00 82.88 169 LYS A O 1
ATOM 1357 N N . LYS A 1 170 ? -7.999 25.580 2.538 1.00 90.19 170 LYS A N 1
ATOM 1358 C CA . LYS A 1 170 ? -7.083 26.010 1.464 1.00 90.19 170 LYS A CA 1
ATOM 1359 C C . LYS A 1 170 ? -6.162 24.877 0.986 1.00 90.19 170 LYS A C 1
ATOM 1361 O O . LYS A 1 170 ? -5.948 24.741 -0.212 1.00 90.19 170 LYS A O 1
ATOM 1366 N N . LEU A 1 171 ? -5.659 24.036 1.896 1.00 90.75 171 LEU A N 1
ATOM 1367 C CA . LEU A 1 171 ? -4.875 22.846 1.543 1.00 90.75 171 LEU A CA 1
ATOM 1368 C C . LEU A 1 171 ? -5.674 21.839 0.706 1.00 90.75 171 LEU A C 1
ATOM 1370 O O . LEU A 1 171 ? -5.091 21.218 -0.176 1.00 90.75 171 LEU A O 1
ATOM 1374 N N . SER A 1 172 ? -6.972 21.666 0.979 1.00 83.50 172 SER A N 1
ATOM 1375 C CA . SER A 1 172 ? -7.834 20.757 0.216 1.00 83.50 172 SER A CA 1
ATOM 1376 C C . SER A 1 172 ? -7.999 21.231 -1.229 1.00 83.50 172 SER A C 1
ATOM 1378 O O . SER A 1 172 ? -7.649 20.481 -2.137 1.00 83.50 172 SER A O 1
ATOM 1380 N N . LEU A 1 173 ? -8.395 22.495 -1.431 1.00 83.19 173 LEU A N 1
ATOM 1381 C CA . LEU A 1 173 ? -8.523 23.107 -2.762 1.00 83.19 173 LEU A CA 1
ATOM 1382 C C . LEU A 1 173 ? -7.216 22.999 -3.561 1.00 83.19 173 LEU A C 1
ATOM 1384 O O . LEU A 1 173 ? -7.205 22.417 -4.636 1.00 83.19 173 LEU A O 1
ATOM 1388 N N . LEU A 1 174 ? -6.086 23.405 -2.974 1.00 90.81 174 LEU A N 1
ATOM 1389 C CA . LEU A 1 174 ? -4.773 23.311 -3.625 1.00 90.81 174 LEU A CA 1
ATOM 1390 C C . LEU A 1 174 ? -4.367 21.870 -3.999 1.00 90.81 174 LEU A C 1
ATOM 1392 O O . LEU A 1 174 ? -3.652 21.676 -4.977 1.00 90.81 174 LEU A O 1
ATOM 1396 N N . CYS A 1 175 ? -4.791 20.850 -3.242 1.00 84.12 175 CYS A N 1
ATOM 1397 C CA . CYS A 1 175 ? -4.548 19.451 -3.619 1.00 84.12 175 CYS A CA 1
ATOM 1398 C C . CYS A 1 175 ? -5.483 18.983 -4.748 1.00 84.12 175 CYS A C 1
ATOM 1400 O O . CYS A 1 175 ? -5.069 18.162 -5.565 1.00 84.12 175 CYS A O 1
ATOM 1402 N N . ILE A 1 176 ? -6.716 19.496 -4.805 1.00 81.00 176 ILE A N 1
ATOM 1403 C CA . ILE A 1 176 ? -7.650 19.250 -5.911 1.00 81.00 176 ILE A CA 1
ATOM 1404 C C . ILE A 1 176 ? -7.097 19.890 -7.187 1.00 81.00 176 ILE A C 1
ATOM 1406 O O . ILE A 1 176 ? -6.918 19.178 -8.170 1.00 81.00 176 ILE A O 1
ATOM 1410 N N . ASP A 1 177 ? -6.732 21.174 -7.149 1.00 82.19 177 ASP A N 1
ATOM 1411 C CA . ASP A 1 177 ? -6.204 21.927 -8.295 1.00 82.19 177 ASP A CA 1
ATOM 1412 C C . ASP A 1 177 ? -4.929 21.284 -8.869 1.00 82.19 177 ASP A C 1
ATOM 1414 O O . ASP A 1 177 ? -4.834 21.051 -10.073 1.00 82.19 177 ASP A O 1
ATOM 1418 N N . PHE A 1 178 ? -3.976 20.896 -8.008 1.00 90.19 178 PHE A N 1
ATOM 1419 C CA . PHE A 1 178 ? -2.738 20.216 -8.421 1.00 90.19 178 PHE A CA 1
ATOM 1420 C C . PHE A 1 178 ? -3.008 18.948 -9.248 1.00 90.19 178 PHE A C 1
ATOM 1422 O O . PHE A 1 178 ? -2.358 18.712 -10.271 1.00 90.19 178 PHE A O 1
ATOM 1429 N N . ASN A 1 179 ? -3.970 18.134 -8.801 1.00 79.69 179 ASN A N 1
ATOM 1430 C CA . ASN A 1 179 ? -4.363 16.895 -9.469 1.00 79.69 179 ASN A CA 1
ATOM 1431 C C . ASN A 1 179 ? -5.219 17.169 -10.714 1.00 79.69 179 ASN A C 1
ATOM 1433 O O . ASN A 1 179 ? -5.026 16.516 -11.738 1.00 79.69 179 ASN A O 1
ATOM 1437 N N . LYS A 1 180 ? -6.130 18.150 -10.641 1.00 79.62 180 LYS A N 1
ATOM 1438 C CA . LYS A 1 180 ? -6.985 18.605 -11.743 1.00 79.62 180 LYS A CA 1
ATOM 1439 C C . LYS A 1 180 ? -6.135 18.965 -12.959 1.00 79.62 180 LYS A C 1
ATOM 1441 O O . LYS A 1 180 ? -6.323 18.375 -14.019 1.00 79.62 180 LYS A O 1
ATOM 1446 N N . ASN A 1 181 ? -5.132 19.822 -12.763 1.00 84.38 181 ASN A N 1
ATOM 1447 C CA . ASN A 1 181 ? -4.209 20.267 -13.806 1.00 84.38 181 ASN A CA 1
ATOM 1448 C C . ASN A 1 181 ? -3.525 19.081 -14.523 1.00 84.38 181 ASN A C 1
ATOM 1450 O O . ASN A 1 181 ? -3.519 19.013 -15.749 1.00 84.38 181 ASN A O 1
ATOM 1454 N N . LEU A 1 182 ? -3.008 18.098 -13.772 1.00 82.44 182 LEU A N 1
ATOM 1455 C CA . LEU A 1 182 ? -2.319 16.921 -14.332 1.00 82.44 182 LEU A CA 1
ATOM 1456 C C . LEU A 1 182 ? -3.261 15.925 -15.033 1.00 82.44 182 LEU A C 1
ATOM 1458 O O . LEU A 1 182 ? -2.844 15.202 -15.946 1.00 82.44 182 LEU A O 1
ATOM 1462 N N . ASN A 1 183 ? -4.521 15.866 -14.601 1.00 74.88 183 ASN A N 1
ATOM 1463 C CA . ASN A 1 183 ? -5.546 15.021 -15.208 1.00 74.88 183 ASN A CA 1
ATOM 1464 C C . ASN A 1 183 ? -6.065 15.640 -16.515 1.00 74.88 183 ASN A C 1
ATOM 1466 O O . ASN A 1 183 ? -6.135 14.939 -17.529 1.00 74.88 183 ASN A O 1
ATOM 1470 N N . GLU A 1 184 ? -6.355 16.943 -16.506 1.00 80.00 184 GLU A N 1
ATOM 1471 C CA . GLU A 1 184 ? -6.855 17.717 -17.653 1.00 80.00 184 GLU A CA 1
ATOM 1472 C C . GLU A 1 184 ? -5.776 18.074 -18.684 1.00 80.00 184 GLU A C 1
ATOM 1474 O O . GLU A 1 184 ? -6.126 18.427 -19.804 1.00 80.00 184 GLU A O 1
ATOM 1479 N N . ASP A 1 185 ? -4.485 17.919 -18.371 1.00 82.88 185 ASP A N 1
ATOM 1480 C CA . ASP A 1 185 ? -3.397 18.055 -19.347 1.00 82.88 185 ASP A CA 1
ATOM 1481 C C . ASP A 1 185 ? -3.621 17.176 -20.596 1.00 82.88 185 ASP A C 1
ATOM 1483 O O . ASP A 1 185 ? -3.485 15.949 -20.549 1.00 82.88 185 ASP A O 1
ATOM 1487 N N . THR A 1 186 ? -3.928 17.802 -21.730 1.00 89.06 186 THR A N 1
ATOM 1488 C CA . THR A 1 186 ? -4.074 17.150 -23.041 1.00 89.06 186 THR A CA 1
ATOM 1489 C C . THR A 1 186 ? -2.847 17.332 -23.937 1.00 89.06 186 THR A C 1
ATOM 1491 O O . THR A 1 186 ? -2.948 17.129 -25.148 1.00 89.06 186 THR A O 1
ATOM 1494 N N . THR A 1 187 ? -1.693 17.725 -23.383 1.00 92.88 187 THR A N 1
ATOM 1495 C CA . THR A 1 187 ? -0.475 17.970 -24.167 1.00 92.88 187 THR A CA 1
ATOM 1496 C C . THR A 1 187 ? -0.077 16.738 -24.983 1.00 92.88 187 THR A C 1
ATOM 1498 O O . THR A 1 187 ? -0.045 15.600 -24.495 1.00 92.88 187 THR A O 1
ATOM 1501 N N . PHE A 1 188 ? 0.249 16.983 -26.250 1.00 95.44 188 PHE A N 1
ATOM 1502 C CA . PHE A 1 188 ? 0.720 15.990 -27.205 1.00 95.44 188 PHE A CA 1
ATOM 1503 C C . PHE A 1 188 ? 1.874 16.553 -28.035 1.00 95.44 188 PHE A C 1
ATOM 1505 O O . PHE A 1 188 ? 2.044 17.767 -28.135 1.00 95.44 188 PHE A O 1
ATOM 1512 N N . LEU A 1 189 ? 2.646 15.664 -28.655 1.00 96.62 189 LEU A N 1
ATOM 1513 C CA . LEU A 1 189 ? 3.674 16.006 -29.631 1.00 96.62 189 LEU A CA 1
ATOM 1514 C C . LEU A 1 189 ? 3.400 15.244 -30.941 1.00 96.62 189 LEU A C 1
ATOM 1516 O O . LEU A 1 189 ? 3.145 14.036 -30.888 1.00 96.62 189 LEU A O 1
ATOM 1520 N N . PRO A 1 190 ? 3.419 15.915 -32.107 1.00 96.81 190 PRO A N 1
ATOM 1521 C CA . PRO A 1 190 ? 3.300 15.257 -33.401 1.00 96.81 190 PRO A CA 1
ATOM 1522 C C . PRO A 1 190 ? 4.661 14.716 -33.856 1.00 96.81 190 PRO A C 1
ATOM 1524 O O . PRO A 1 190 ? 5.646 15.457 -33.881 1.00 96.81 190 PRO A O 1
ATOM 1527 N N . PHE A 1 191 ? 4.707 13.448 -34.262 1.00 97.50 191 PHE A N 1
ATOM 1528 C CA . PHE A 1 191 ? 5.916 12.800 -34.775 1.00 97.50 191 PHE A CA 1
ATOM 1529 C C . PHE A 1 191 ? 5.666 12.090 -36.105 1.00 97.50 191 PHE A C 1
ATOM 1531 O O . PHE A 1 191 ? 4.589 11.548 -36.356 1.00 97.50 191 PHE A O 1
ATOM 1538 N N . THR A 1 192 ? 6.688 12.065 -36.953 1.00 96.56 192 THR A N 1
ATOM 1539 C CA . THR A 1 192 ? 6.736 11.187 -38.133 1.00 96.56 192 THR A CA 1
ATOM 1540 C C . THR A 1 192 ? 6.867 9.708 -37.725 1.00 96.56 192 THR A C 1
ATOM 1542 O O . THR A 1 192 ? 7.224 9.399 -36.584 1.00 96.56 192 THR A O 1
ATOM 1545 N N . ARG A 1 193 ? 6.591 8.762 -38.638 1.00 94.06 193 ARG A N 1
ATOM 1546 C CA . ARG A 1 193 ? 6.795 7.322 -38.360 1.00 94.06 193 ARG A CA 1
ATOM 1547 C C . ARG A 1 193 ? 8.278 7.009 -38.142 1.00 94.06 193 ARG A C 1
ATOM 1549 O O . ARG A 1 193 ? 8.626 6.199 -37.288 1.00 94.06 193 ARG A O 1
ATOM 1556 N N . GLU A 1 194 ? 9.140 7.726 -38.850 1.00 94.81 194 GLU A N 1
ATOM 1557 C CA . GLU A 1 194 ? 10.596 7.675 -38.782 1.00 94.81 194 GLU A CA 1
ATOM 1558 C C . GLU A 1 194 ? 11.109 8.135 -37.405 1.00 94.81 194 GLU A C 1
ATOM 1560 O O . GLU A 1 194 ? 11.936 7.457 -36.792 1.00 94.81 194 GLU A O 1
ATOM 1565 N N . GLU A 1 195 ? 10.567 9.234 -36.862 1.00 96.81 195 GLU A N 1
ATOM 1566 C CA . GLU A 1 195 ? 10.849 9.691 -35.489 1.00 96.81 195 GLU A CA 1
ATOM 1567 C C . GLU A 1 195 ? 10.370 8.701 -34.412 1.00 96.81 195 GLU A C 1
ATOM 1569 O O . GLU A 1 195 ? 10.900 8.718 -33.300 1.00 96.81 195 GLU A O 1
ATOM 1574 N N . LEU A 1 196 ? 9.406 7.826 -34.715 1.00 96.62 196 LEU A N 1
ATOM 1575 C CA . LEU A 1 196 ? 8.880 6.805 -33.800 1.00 96.62 196 LEU A CA 1
ATOM 1576 C C . LEU A 1 196 ? 9.538 5.420 -33.973 1.00 96.62 196 LEU A C 1
ATOM 1578 O O . LEU A 1 196 ? 9.079 4.439 -33.380 1.00 96.62 196 LEU A O 1
ATOM 1582 N N . GLY A 1 197 ? 10.634 5.333 -34.735 1.00 94.25 197 GLY A N 1
ATOM 1583 C CA . GLY A 1 197 ? 11.348 4.086 -35.016 1.00 94.25 197 GLY A CA 1
ATOM 1584 C C . GLY A 1 197 ? 11.678 3.249 -33.769 1.00 94.25 197 GLY A C 1
ATOM 1585 O O . GLY A 1 197 ? 12.210 3.748 -32.774 1.00 94.25 197 GLY A O 1
ATOM 1586 N N . GLY A 1 198 ? 11.362 1.952 -33.835 1.00 90.75 198 GLY A N 1
ATOM 1587 C CA . GLY A 1 198 ? 11.498 0.987 -32.735 1.00 90.75 198 GLY A CA 1
ATOM 1588 C C . GLY A 1 198 ? 10.196 0.691 -31.981 1.00 90.75 198 GLY A C 1
ATOM 1589 O O . GLY A 1 198 ? 10.153 -0.261 -31.201 1.00 90.75 198 GLY A O 1
ATOM 1590 N N . LEU A 1 199 ? 9.124 1.454 -32.221 1.00 90.06 199 LEU A N 1
ATOM 1591 C CA . LEU A 1 199 ? 7.791 1.138 -31.703 1.00 90.06 199 LEU A CA 1
ATOM 1592 C C . LEU A 1 199 ? 7.069 0.069 -32.555 1.00 90.06 199 LEU A C 1
ATOM 1594 O O . LEU A 1 199 ? 7.262 0.040 -33.770 1.00 90.06 199 LEU A O 1
ATOM 1598 N N . PRO A 1 200 ? 6.238 -0.803 -31.946 1.00 85.25 200 PRO A N 1
ATOM 1599 C CA . PRO A 1 200 ? 5.440 -1.794 -32.675 1.00 85.25 200 PRO A CA 1
ATOM 1600 C C . PRO A 1 200 ? 4.383 -1.181 -33.609 1.00 85.25 200 PRO A C 1
ATOM 1602 O O . PRO A 1 200 ? 3.820 -0.129 -33.311 1.00 85.25 200 PRO A O 1
ATOM 1605 N N . GLU A 1 201 ? 4.048 -1.873 -34.700 1.00 84.50 201 GLU A N 1
ATOM 1606 C CA . GLU A 1 201 ? 3.019 -1.428 -35.657 1.00 84.50 201 GLU A CA 1
ATOM 1607 C C . GLU A 1 201 ? 1.618 -1.322 -35.036 1.00 84.50 201 GLU A C 1
ATOM 1609 O O . GLU A 1 201 ? 0.879 -0.392 -35.349 1.00 84.50 201 GLU A O 1
ATOM 1614 N N . ASP A 1 202 ? 1.238 -2.215 -34.122 1.00 78.38 202 ASP A N 1
ATOM 1615 C CA . ASP A 1 202 ? -0.029 -2.120 -33.384 1.00 78.38 202 ASP A CA 1
ATOM 1616 C C . ASP A 1 202 ? -0.095 -0.843 -32.531 1.00 78.38 202 ASP A C 1
ATOM 1618 O O . ASP A 1 202 ? -1.137 -0.190 -32.476 1.00 78.38 202 ASP A O 1
ATOM 1622 N N . PHE A 1 203 ? 1.037 -0.414 -31.961 1.00 83.31 203 PHE A N 1
ATOM 1623 C CA . PHE A 1 203 ? 1.133 0.882 -31.295 1.00 83.31 203 PHE A CA 1
ATOM 1624 C C . PHE A 1 203 ? 1.025 2.037 -32.302 1.00 83.31 203 PHE A C 1
ATOM 1626 O O . PHE A 1 203 ? 0.190 2.920 -32.115 1.00 83.31 203 PHE A O 1
ATOM 1633 N N . LEU A 1 204 ? 1.813 2.034 -33.385 1.00 89.81 204 LEU A N 1
ATOM 1634 C CA . LEU A 1 204 ? 1.824 3.122 -34.376 1.00 89.81 204 LEU A CA 1
ATOM 1635 C C . LEU A 1 204 ? 0.454 3.344 -35.032 1.00 89.81 204 LEU A C 1
ATOM 1637 O O . LEU A 1 204 ? 0.053 4.489 -35.229 1.00 89.81 204 LEU A O 1
ATOM 1641 N N . ASN A 1 205 ? -0.274 2.269 -35.335 1.00 85.81 205 ASN A N 1
ATOM 1642 C CA . ASN A 1 205 ? -1.597 2.341 -35.959 1.00 85.81 205 ASN A CA 1
ATOM 1643 C C . ASN A 1 205 ? -2.736 2.607 -34.948 1.00 85.81 205 ASN A C 1
ATOM 1645 O O . ASN A 1 205 ? -3.865 2.845 -35.368 1.00 85.81 205 ASN A O 1
ATOM 1649 N N . SER A 1 206 ? -2.448 2.629 -33.637 1.00 83.81 206 SER A N 1
ATOM 1650 C CA . SER A 1 206 ? -3.385 3.096 -32.597 1.00 83.81 206 SER A CA 1
ATOM 1651 C C . SER A 1 206 ? -3.371 4.619 -32.391 1.00 83.81 206 SER A C 1
ATOM 1653 O O . SER A 1 206 ? -4.255 5.159 -31.726 1.00 83.81 206 SER A O 1
ATOM 1655 N N . LEU A 1 207 ? -2.373 5.323 -32.942 1.00 89.38 207 LEU A N 1
ATOM 1656 C CA . LEU A 1 207 ? -2.212 6.765 -32.769 1.00 89.38 207 LEU A CA 1
ATOM 1657 C C . LEU A 1 207 ? -3.126 7.548 -33.719 1.00 89.38 207 LEU A C 1
ATOM 1659 O O . LEU A 1 207 ? -3.155 7.304 -34.924 1.00 89.38 207 LEU A O 1
ATOM 1663 N N . GLU A 1 208 ? -3.812 8.556 -33.179 1.00 89.75 208 GLU A N 1
ATOM 1664 C CA . GLU A 1 208 ? -4.511 9.561 -33.983 1.00 89.75 208 GLU A CA 1
ATOM 1665 C C . GLU A 1 208 ? -3.529 10.272 -34.931 1.00 89.75 208 GLU A C 1
ATOM 1667 O O . GLU A 1 208 ? -2.389 10.568 -34.561 1.00 89.75 208 GLU A O 1
ATOM 1672 N N . LYS A 1 209 ? -3.984 10.602 -36.142 1.00 90.69 209 LYS A N 1
ATOM 1673 C CA . LYS A 1 209 ? -3.248 11.478 -37.059 1.00 90.69 209 LYS A CA 1
ATOM 1674 C C . LYS A 1 209 ? -3.571 12.948 -36.800 1.00 90.69 209 LYS A C 1
ATOM 1676 O O . LYS A 1 209 ? -4.707 13.295 -36.485 1.00 90.69 209 LYS A O 1
ATOM 1681 N N . THR A 1 210 ? -2.582 13.813 -36.986 1.00 90.31 210 THR A N 1
ATOM 1682 C CA . THR A 1 210 ? -2.774 15.264 -37.141 1.00 90.31 210 THR A CA 1
ATOM 1683 C C . THR A 1 210 ? -3.033 15.632 -38.603 1.00 90.31 210 THR A C 1
ATOM 1685 O O . THR A 1 210 ? -2.753 14.833 -39.491 1.00 90.31 210 THR A O 1
ATOM 1688 N N . GLU A 1 211 ? -3.464 16.868 -38.862 1.00 86.19 211 GLU A N 1
ATOM 1689 C CA . GLU A 1 211 ? -3.662 17.423 -40.216 1.00 86.19 211 GLU A CA 1
ATOM 1690 C C . GLU A 1 211 ? -2.392 17.333 -41.094 1.00 86.19 211 GLU A C 1
ATOM 1692 O O . GLU A 1 211 ? -2.480 17.028 -42.278 1.00 86.19 211 GLU A O 1
ATOM 1697 N N . ASP A 1 212 ? -1.207 17.458 -40.484 1.00 88.44 212 ASP A N 1
ATOM 1698 C CA . ASP A 1 212 ? 0.126 17.240 -41.083 1.00 88.44 212 ASP A CA 1
ATOM 1699 C C . ASP A 1 212 ? 0.459 15.756 -41.411 1.00 88.44 212 ASP A C 1
ATOM 1701 O O . ASP A 1 212 ? 1.625 15.420 -41.627 1.00 88.44 212 ASP A O 1
ATOM 1705 N N . GLU A 1 213 ? -0.502 14.826 -41.339 1.00 87.88 213 GLU A N 1
ATOM 1706 C CA . GLU A 1 213 ? -0.328 13.358 -41.459 1.00 87.88 213 GLU A CA 1
ATOM 1707 C C . GLU A 1 213 ? 0.625 12.694 -40.428 1.00 87.88 213 GLU A C 1
ATOM 1709 O O . GLU A 1 213 ? 0.784 11.471 -40.410 1.00 87.88 213 GLU A O 1
ATOM 1714 N N . LYS A 1 214 ? 1.211 13.469 -39.505 1.00 94.12 214 LYS A N 1
ATOM 1715 C CA . LYS A 1 214 ? 2.010 12.985 -38.361 1.00 94.12 214 LYS A CA 1
ATOM 1716 C C . LYS A 1 214 ? 1.146 12.262 -37.322 1.00 94.12 214 LYS A C 1
ATOM 1718 O O . LYS A 1 214 ? -0.047 12.529 -37.184 1.00 94.12 214 LYS A O 1
ATOM 1723 N N . LEU A 1 215 ? 1.771 11.384 -36.539 1.00 94.56 215 LEU A N 1
ATOM 1724 C CA . LEU A 1 215 ? 1.130 10.626 -35.464 1.00 94.56 215 LEU A CA 1
ATOM 1725 C C . LEU A 1 215 ? 1.184 11.398 -34.135 1.00 94.56 215 LEU A C 1
ATOM 1727 O O . LEU A 1 215 ? 2.232 11.907 -33.727 1.00 94.56 215 LEU A O 1
ATOM 1731 N N . LYS A 1 216 ? 0.040 11.482 -33.452 1.00 95.06 216 LYS A N 1
ATOM 1732 C CA . LYS A 1 216 ? -0.177 12.262 -32.226 1.00 95.06 216 LYS A CA 1
ATOM 1733 C C . LYS A 1 216 ? 0.183 11.452 -30.979 1.00 95.06 216 LYS A C 1
ATOM 1735 O O . LYS A 1 216 ? -0.565 10.581 -30.533 1.00 95.06 216 LYS A O 1
ATOM 1740 N N . VAL A 1 217 ? 1.317 11.772 -30.361 1.00 95.06 217 VAL A N 1
ATOM 1741 C CA . VAL A 1 217 ? 1.763 11.139 -29.111 1.00 95.06 217 VAL A CA 1
ATOM 1742 C C . VAL A 1 217 ? 1.354 11.999 -27.918 1.00 95.06 217 VAL A C 1
ATOM 1744 O O . VAL A 1 217 ? 1.906 13.074 -27.704 1.00 95.06 217 VAL A O 1
ATOM 1747 N N . THR A 1 218 ? 0.392 11.527 -27.122 1.00 92.25 218 THR A N 1
ATOM 1748 C CA . THR A 1 218 ? -0.007 12.194 -25.870 1.00 92.25 218 THR A CA 1
ATOM 1749 C C . THR A 1 218 ? 1.012 11.956 -24.751 1.00 92.25 218 THR A C 1
ATOM 1751 O O . THR A 1 218 ? 1.758 10.976 -24.768 1.00 92.25 218 THR A O 1
ATOM 1754 N N . LEU A 1 219 ? 1.006 12.804 -23.719 1.00 91.12 219 LEU A N 1
ATOM 1755 C CA . LEU A 1 219 ? 1.805 12.589 -22.502 1.00 91.12 219 LEU A CA 1
ATOM 1756 C C . LEU A 1 219 ? 1.147 11.630 -21.484 1.00 91.12 219 LEU A C 1
ATOM 1758 O O . LEU A 1 219 ? 1.614 11.504 -20.347 1.00 91.12 219 LEU A O 1
ATOM 1762 N N . LYS A 1 220 ? 0.064 10.932 -21.859 1.00 83.31 220 LYS A N 1
ATOM 1763 C CA . LYS A 1 220 ? -0.588 9.936 -20.994 1.00 83.31 220 LYS A CA 1
ATOM 1764 C C . LYS A 1 220 ? 0.204 8.618 -20.982 1.00 83.31 220 LYS A C 1
ATOM 1766 O O . LYS A 1 220 ? 0.903 8.269 -21.934 1.00 83.31 220 LYS A O 1
ATOM 1771 N N . TYR A 1 221 ? 0.094 7.864 -19.884 1.00 80.81 221 TYR A N 1
ATOM 1772 C CA . TYR A 1 221 ? 0.930 6.683 -19.610 1.00 80.81 221 TYR A CA 1
ATOM 1773 C C . TYR A 1 221 ? 0.956 5.613 -20.725 1.00 80.81 221 TYR A C 1
ATOM 1775 O O . TYR A 1 221 ? 2.057 5.122 -20.996 1.00 80.81 221 TYR A O 1
ATOM 1783 N N . PRO A 1 222 ? -0.164 5.287 -21.414 1.00 80.75 222 PRO A N 1
ATOM 1784 C CA . PRO A 1 222 ? -0.154 4.308 -22.504 1.00 80.75 222 PRO A CA 1
ATOM 1785 C C . PRO A 1 222 ? 0.724 4.701 -23.697 1.00 80.75 222 PRO A C 1
ATOM 1787 O O . PRO A 1 222 ? 1.210 3.816 -24.384 1.00 80.75 222 PRO A O 1
ATOM 1790 N N . HIS A 1 223 ? 0.977 5.995 -23.927 1.00 86.94 223 HIS A N 1
ATOM 1791 C CA . HIS A 1 223 ? 1.871 6.468 -24.992 1.00 86.94 223 HIS A CA 1
ATOM 1792 C C . HIS A 1 223 ? 3.303 6.664 -24.466 1.00 86.94 223 HIS A C 1
ATOM 1794 O O . HIS A 1 223 ? 4.276 6.227 -25.082 1.00 86.94 223 HIS A O 1
ATOM 1800 N N . TYR A 1 224 ? 3.430 7.289 -23.291 1.00 90.81 224 TYR A N 1
ATOM 1801 C CA . TYR A 1 224 ? 4.709 7.673 -22.691 1.00 90.81 224 TYR A CA 1
ATOM 1802 C C . TYR A 1 224 ? 5.625 6.479 -22.368 1.00 90.81 224 TYR A C 1
ATOM 1804 O O . TYR A 1 224 ? 6.820 6.509 -22.678 1.00 90.81 224 TYR A O 1
ATOM 1812 N N . PHE A 1 225 ? 5.094 5.417 -21.747 1.00 88.00 225 PHE A N 1
ATOM 1813 C CA . PHE A 1 225 ? 5.936 4.299 -21.309 1.00 88.00 225 PHE A CA 1
ATOM 1814 C C . PHE A 1 225 ? 6.429 3.398 -22.451 1.00 88.00 225 PHE A C 1
ATOM 1816 O O . PHE A 1 225 ? 7.622 3.083 -22.428 1.00 88.00 225 PHE A O 1
ATOM 1823 N N . PRO A 1 226 ? 5.615 3.002 -23.453 1.00 88.75 226 PRO A N 1
ATOM 1824 C CA . PRO A 1 226 ? 6.124 2.275 -24.615 1.00 88.75 226 PRO A CA 1
ATOM 1825 C C . PRO A 1 226 ? 7.179 3.075 -25.378 1.00 88.75 226 PRO A C 1
ATOM 1827 O O . PRO A 1 226 ? 8.243 2.532 -25.673 1.00 88.75 226 PRO A O 1
ATOM 1830 N N . LEU A 1 227 ? 6.952 4.375 -25.607 1.00 96.31 227 LEU A N 1
ATOM 1831 C CA . LEU A 1 227 ? 7.905 5.235 -26.311 1.00 96.31 227 LEU A CA 1
ATOM 1832 C C . LEU A 1 227 ? 9.254 5.294 -25.588 1.00 96.31 227 LEU A C 1
ATOM 1834 O O . LEU A 1 227 ? 10.274 4.977 -26.198 1.00 96.31 227 LEU A O 1
ATOM 1838 N N . LEU A 1 228 ? 9.285 5.600 -24.286 1.00 96.31 228 LEU A N 1
ATOM 1839 C CA . LEU A 1 228 ? 10.555 5.633 -23.550 1.00 96.31 228 LEU A CA 1
ATOM 1840 C C . LEU A 1 228 ? 11.178 4.248 -23.291 1.00 96.31 228 LEU A C 1
ATOM 1842 O O . LEU A 1 228 ? 12.358 4.199 -22.954 1.00 96.31 228 LEU A O 1
ATOM 1846 N N . LYS A 1 229 ? 10.443 3.133 -23.435 1.00 91.62 229 LYS A N 1
ATOM 1847 C CA . LYS A 1 229 ? 11.014 1.770 -23.386 1.00 91.62 229 LYS A CA 1
ATOM 1848 C C . LYS A 1 229 ? 11.568 1.298 -24.741 1.00 91.62 229 LYS A C 1
ATOM 1850 O O . LYS A 1 229 ? 12.525 0.532 -24.733 1.00 91.62 229 LYS A O 1
ATOM 1855 N N . LYS A 1 230 ? 10.970 1.697 -25.875 1.00 92.06 230 LYS A N 1
ATOM 1856 C CA . LYS A 1 230 ? 11.179 1.044 -27.190 1.00 92.06 230 LYS A CA 1
ATOM 1857 C C . LYS A 1 230 ? 11.613 1.964 -28.337 1.00 92.06 230 LYS A C 1
ATOM 1859 O O . LYS A 1 230 ? 12.277 1.484 -29.250 1.00 92.06 230 LYS A O 1
ATOM 1864 N N . CYS A 1 231 ? 11.280 3.258 -28.318 1.00 96.81 231 CYS A N 1
ATOM 1865 C CA . CYS A 1 231 ? 11.686 4.166 -29.395 1.00 96.81 231 CYS A CA 1
ATOM 1866 C C . CYS A 1 231 ? 13.209 4.360 -29.374 1.00 96.81 231 CYS A C 1
ATOM 1868 O O . CYS A 1 231 ? 13.770 4.890 -28.408 1.00 96.81 231 CYS A O 1
ATOM 1870 N N . HIS A 1 232 ? 13.887 3.942 -30.442 1.00 95.75 232 HIS A N 1
ATOM 1871 C CA . HIS A 1 232 ? 15.344 4.003 -30.522 1.00 95.75 232 HIS A CA 1
ATOM 1872 C C . HIS A 1 232 ? 15.868 5.404 -30.862 1.00 95.75 232 HIS A C 1
ATOM 1874 O O . HIS A 1 232 ? 17.033 5.699 -30.594 1.00 95.75 232 HIS A O 1
ATOM 1880 N N . VAL A 1 233 ? 15.017 6.291 -31.391 1.00 97.56 233 VAL A N 1
ATOM 1881 C CA . VAL A 1 233 ? 15.374 7.674 -31.741 1.00 97.56 233 VAL A CA 1
ATOM 1882 C C . VAL A 1 233 ? 15.571 8.514 -30.462 1.00 97.56 233 VAL A C 1
ATOM 1884 O O . VAL A 1 233 ? 14.604 8.764 -29.737 1.00 97.56 233 VAL A O 1
ATOM 1887 N N . PRO A 1 234 ? 16.802 8.973 -30.148 1.00 96.69 234 PRO A N 1
ATOM 1888 C CA . PRO A 1 234 ? 17.087 9.624 -28.868 1.00 96.69 234 PRO A CA 1
ATOM 1889 C C . PRO A 1 234 ? 16.415 10.995 -28.735 1.00 96.69 234 PRO A C 1
ATOM 1891 O O . PRO A 1 234 ? 15.944 11.328 -27.653 1.00 96.69 234 PRO A O 1
ATOM 1894 N N . GLU A 1 235 ? 16.304 11.759 -29.825 1.00 96.69 235 GLU A N 1
ATOM 1895 C CA . GLU A 1 235 ? 15.646 13.074 -29.835 1.00 96.69 235 GLU A CA 1
ATOM 1896 C C . GLU A 1 235 ? 14.143 12.977 -29.544 1.00 96.69 235 GLU A C 1
ATOM 1898 O O . GLU A 1 235 ? 13.602 13.797 -28.805 1.00 96.69 235 GLU A O 1
ATOM 1903 N N . THR A 1 236 ? 13.469 11.942 -30.055 1.00 97.81 236 THR A N 1
ATOM 1904 C CA . THR A 1 236 ? 12.060 11.657 -29.751 1.00 97.81 236 THR A CA 1
ATOM 1905 C C . THR A 1 236 ? 11.884 11.324 -28.274 1.00 97.81 236 THR A C 1
ATOM 1907 O O . THR A 1 236 ? 11.014 11.897 -27.617 1.00 97.81 236 THR A O 1
ATOM 1910 N N . ARG A 1 237 ? 12.756 10.468 -27.711 1.00 97.81 237 ARG A N 1
ATOM 1911 C CA . ARG A 1 237 ? 12.766 10.206 -26.262 1.00 97.81 237 ARG A CA 1
ATOM 1912 C C . ARG A 1 237 ? 13.011 11.488 -25.459 1.00 97.81 237 ARG A C 1
ATOM 1914 O O . ARG A 1 237 ? 12.318 11.704 -24.470 1.00 97.81 237 ARG A O 1
ATOM 1921 N N . ARG A 1 238 ? 13.947 12.345 -25.890 1.00 97.12 238 ARG A N 1
ATOM 1922 C CA . ARG A 1 238 ? 14.286 13.610 -25.216 1.00 97.12 238 ARG A CA 1
ATOM 1923 C C . ARG A 1 238 ? 13.085 14.555 -25.147 1.00 97.12 238 ARG A C 1
ATOM 1925 O O . ARG A 1 238 ? 12.630 14.849 -24.045 1.00 97.12 238 ARG A O 1
ATOM 1932 N N . LYS A 1 239 ? 12.515 14.920 -26.305 1.00 96.88 239 LYS A N 1
ATOM 1933 C CA . LYS A 1 239 ? 11.337 15.804 -26.429 1.00 96.88 239 LYS A CA 1
ATOM 1934 C C . LYS A 1 239 ? 10.168 15.330 -25.547 1.00 96.88 239 LYS A C 1
ATOM 1936 O O . LYS A 1 239 ? 9.512 16.137 -24.894 1.00 96.88 239 LYS A O 1
ATOM 1941 N N . VAL A 1 240 ? 9.910 14.018 -25.520 1.00 97.00 240 VAL A N 1
ATOM 1942 C CA . VAL A 1 240 ? 8.803 13.416 -24.753 1.00 97.00 240 VAL A CA 1
ATOM 1943 C C . VAL A 1 240 ? 9.074 13.397 -23.244 1.00 97.00 240 VAL A C 1
ATOM 1945 O O . VAL A 1 240 ? 8.142 13.584 -22.465 1.00 97.00 240 VAL A O 1
ATOM 1948 N N . GLU A 1 241 ? 10.322 13.211 -22.807 1.00 96.44 241 GLU A N 1
ATOM 1949 C CA . GLU A 1 241 ? 10.704 13.281 -21.387 1.00 96.44 241 GLU A CA 1
ATOM 1950 C C . GLU A 1 241 ? 10.638 14.722 -20.861 1.00 96.44 241 GLU A C 1
ATOM 1952 O O . GLU A 1 241 ? 9.991 14.978 -19.840 1.00 96.44 241 GLU A O 1
ATOM 1957 N N . GLU A 1 242 ? 11.213 15.663 -21.620 1.00 94.81 242 GLU A N 1
ATOM 1958 C CA . GLU A 1 242 ? 11.215 17.102 -21.331 1.00 94.81 242 GLU A CA 1
ATOM 1959 C C . GLU A 1 242 ? 9.779 17.627 -21.177 1.00 94.81 242 GLU A C 1
ATOM 1961 O O . GLU A 1 242 ? 9.444 18.225 -20.150 1.00 94.81 242 GLU A O 1
ATOM 1966 N N . ALA A 1 243 ? 8.895 17.308 -22.130 1.00 94.69 243 ALA A N 1
ATOM 1967 C CA . ALA A 1 243 ? 7.484 17.677 -22.065 1.00 94.69 243 ALA A CA 1
ATOM 1968 C C . ALA A 1 243 ? 6.737 16.987 -20.905 1.00 94.69 243 ALA A C 1
ATOM 1970 O O . ALA A 1 243 ? 6.028 17.656 -20.154 1.00 94.69 243 ALA A O 1
ATOM 1971 N N . PHE A 1 244 ? 6.918 15.674 -20.697 1.00 94.50 244 PHE A N 1
ATOM 1972 C CA . PHE A 1 244 ? 6.236 14.926 -19.626 1.00 94.50 244 PHE A CA 1
ATOM 1973 C C . PHE A 1 244 ? 6.561 15.448 -18.222 1.00 94.50 244 PHE A C 1
ATOM 1975 O O . PHE A 1 244 ? 5.671 15.471 -17.363 1.00 94.50 244 PHE A O 1
ATOM 1982 N N . ASN A 1 245 ? 7.808 15.861 -17.985 1.00 93.62 245 ASN A N 1
ATOM 1983 C CA . ASN A 1 245 ? 8.254 16.402 -16.700 1.00 93.62 245 ASN A CA 1
ATOM 1984 C C . ASN A 1 245 ? 7.985 17.911 -16.537 1.00 93.62 245 ASN A C 1
ATOM 1986 O O . ASN A 1 245 ? 8.038 18.402 -15.411 1.00 93.62 245 ASN A O 1
ATOM 1990 N N . CYS A 1 246 ? 7.656 18.636 -17.614 1.00 94.12 246 CYS A N 1
ATOM 1991 C CA . CYS A 1 246 ? 7.264 20.052 -17.566 1.00 94.12 246 CYS A CA 1
ATOM 1992 C C . CYS A 1 246 ? 5.739 20.288 -17.611 1.00 94.12 246 CYS A C 1
ATOM 1994 O O . CYS A 1 246 ? 5.299 21.437 -17.672 1.00 94.12 246 CYS A O 1
ATOM 1996 N N . ARG A 1 247 ? 4.915 19.234 -17.546 1.00 91.94 247 ARG A N 1
ATOM 1997 C CA . ARG A 1 247 ? 3.450 19.362 -17.451 1.00 91.94 247 ARG A CA 1
ATOM 1998 C C . ARG A 1 247 ? 3.038 20.188 -16.234 1.00 91.94 247 ARG A C 1
ATOM 2000 O O . ARG A 1 247 ? 3.448 19.889 -15.112 1.00 91.94 247 ARG A O 1
ATOM 2007 N N . CYS A 1 248 ? 2.204 21.201 -16.470 1.00 92.38 248 CYS A N 1
ATOM 2008 C CA . CYS A 1 248 ? 1.690 22.121 -15.449 1.00 92.38 248 CYS A CA 1
ATOM 2009 C C . CYS A 1 248 ? 2.804 22.800 -14.621 1.00 92.38 248 CYS A C 1
ATOM 2011 O O . CYS A 1 248 ? 2.628 23.047 -13.425 1.00 92.38 248 CYS A O 1
ATOM 2013 N N . LYS A 1 249 ? 3.994 23.014 -15.212 1.00 91.06 249 LYS A N 1
ATOM 2014 C CA . LYS A 1 249 ? 5.206 23.443 -14.494 1.00 91.06 249 LYS A CA 1
ATOM 2015 C C . LYS A 1 249 ? 4.980 24.714 -13.679 1.00 91.06 249 LYS A C 1
ATOM 2017 O O . LYS A 1 249 ? 5.344 24.737 -12.506 1.00 91.06 249 LYS A O 1
ATOM 2022 N N . GLU A 1 250 ? 4.373 25.744 -14.257 1.00 90.69 250 GLU A N 1
ATOM 2023 C CA . GLU A 1 250 ? 4.232 27.044 -13.594 1.00 90.69 250 GLU A CA 1
ATOM 2024 C C . GLU A 1 250 ? 3.124 27.018 -12.526 1.00 90.69 250 GLU A C 1
ATOM 2026 O O . GLU A 1 250 ? 3.338 27.439 -11.381 1.00 90.69 250 GLU A O 1
ATOM 2031 N N . GLU A 1 251 ? 1.973 26.428 -12.856 1.00 91.69 251 GLU A N 1
ATOM 2032 C CA . GLU A 1 251 ? 0.796 26.319 -11.988 1.00 91.69 251 GLU A CA 1
ATOM 2033 C C . GLU A 1 251 ? 1.102 25.429 -10.780 1.00 91.69 251 GLU A C 1
ATOM 2035 O O . GLU A 1 251 ? 0.958 25.842 -9.623 1.00 91.69 251 GLU A O 1
ATOM 2040 N N . ASN A 1 252 ? 1.598 24.214 -11.028 1.00 94.81 252 ASN A N 1
ATOM 2041 C CA . ASN A 1 252 ? 1.833 23.244 -9.969 1.00 94.81 252 ASN A CA 1
ATOM 2042 C C . ASN A 1 252 ? 3.084 23.575 -9.142 1.00 94.81 252 ASN A C 1
ATOM 2044 O O . ASN A 1 252 ? 3.097 23.257 -7.952 1.00 94.81 252 ASN A O 1
ATOM 2048 N N . CYS A 1 253 ? 4.083 24.296 -9.673 1.00 91.88 253 CYS A N 1
ATOM 2049 C CA . CYS A 1 253 ? 5.158 24.843 -8.832 1.00 91.88 253 CYS A CA 1
ATOM 2050 C C . CYS A 1 253 ? 4.687 26.013 -7.954 1.00 91.88 253 CYS A C 1
ATOM 2052 O O . CYS A 1 253 ? 5.221 26.198 -6.856 1.00 91.88 253 CYS A O 1
ATOM 2054 N N . ALA A 1 254 ? 3.710 26.821 -8.382 1.00 92.06 254 ALA A N 1
ATOM 2055 C CA . ALA A 1 254 ? 3.078 27.817 -7.509 1.00 92.06 254 ALA A CA 1
ATOM 2056 C C . ALA A 1 254 ? 2.255 27.147 -6.395 1.00 92.06 254 ALA A C 1
ATOM 2058 O O . ALA A 1 254 ? 2.462 27.441 -5.213 1.00 92.06 254 ALA A O 1
ATOM 2059 N N . ILE A 1 255 ? 1.408 26.181 -6.759 1.00 94.62 255 ILE A N 1
ATOM 2060 C CA . ILE A 1 255 ? 0.591 25.402 -5.819 1.00 94.62 255 ILE A CA 1
ATOM 2061 C C . ILE A 1 255 ? 1.467 24.651 -4.804 1.00 94.62 255 ILE A C 1
ATOM 2063 O O . ILE A 1 255 ? 1.216 24.739 -3.602 1.00 94.62 255 ILE A O 1
ATOM 2067 N N . LEU A 1 256 ? 2.528 23.964 -5.243 1.00 93.69 256 LEU A N 1
ATOM 2068 C CA . LEU A 1 256 ? 3.386 23.163 -4.362 1.00 93.69 256 LEU A CA 1
ATOM 2069 C C . LEU A 1 256 ? 4.132 24.013 -3.319 1.00 93.69 256 LEU A C 1
ATOM 2071 O O . LEU A 1 256 ? 4.218 23.608 -2.159 1.00 93.69 256 LEU A O 1
ATOM 2075 N N . ARG A 1 257 ? 4.600 25.217 -3.684 1.00 92.00 257 ARG A N 1
ATOM 2076 C CA . ARG A 1 257 ? 5.213 26.167 -2.733 1.00 92.00 257 ARG A CA 1
ATOM 2077 C C . ARG A 1 257 ? 4.239 26.563 -1.617 1.00 92.00 257 ARG A C 1
ATOM 2079 O O . ARG A 1 257 ? 4.603 26.538 -0.440 1.00 92.00 257 ARG A O 1
ATOM 2086 N N . GLU A 1 258 ? 2.994 26.881 -1.968 1.00 93.69 258 GLU A N 1
ATOM 2087 C CA . GLU A 1 258 ? 1.963 27.242 -0.988 1.00 93.69 258 GLU A CA 1
ATOM 2088 C C . GLU A 1 258 ? 1.496 26.025 -0.166 1.00 93.69 258 GLU A C 1
ATOM 2090 O O . GLU A 1 258 ? 1.315 26.146 1.048 1.00 93.69 258 GLU A O 1
ATOM 2095 N N . LEU A 1 259 ? 1.386 24.834 -0.773 1.00 94.62 259 LEU A N 1
ATOM 2096 C CA . LEU A 1 259 ? 1.109 23.578 -0.065 1.00 94.62 259 LEU A CA 1
ATOM 2097 C C . LEU A 1 259 ? 2.156 23.298 1.020 1.00 94.62 259 LEU A C 1
ATOM 2099 O O . LEU A 1 259 ? 1.773 23.034 2.158 1.00 94.62 259 LEU A O 1
ATOM 2103 N N . VAL A 1 260 ? 3.453 23.388 0.706 1.00 94.44 260 VAL A N 1
ATOM 2104 C CA . VAL A 1 260 ? 4.551 23.195 1.676 1.00 94.44 260 VAL A CA 1
ATOM 2105 C C . VAL A 1 260 ? 4.451 24.207 2.821 1.00 94.44 260 VAL A C 1
ATOM 2107 O O . VAL A 1 260 ? 4.422 23.821 3.997 1.00 94.44 260 VAL A O 1
ATOM 2110 N N . ARG A 1 261 ? 4.302 25.499 2.496 1.00 94.69 261 ARG A N 1
ATOM 2111 C CA . ARG A 1 261 ? 4.194 26.582 3.488 1.00 94.69 261 ARG A CA 1
ATOM 2112 C C . ARG A 1 261 ? 3.008 26.375 4.439 1.00 94.69 261 ARG A C 1
ATOM 2114 O O . ARG A 1 261 ? 3.171 26.465 5.659 1.00 94.69 261 ARG A O 1
ATOM 2121 N N . LEU A 1 262 ? 1.831 26.058 3.898 1.00 95.44 262 LEU A N 1
ATOM 2122 C CA . LEU A 1 262 ? 0.608 25.802 4.666 1.00 95.44 262 LEU A CA 1
ATOM 2123 C C . LEU A 1 262 ? 0.680 24.497 5.473 1.00 95.44 262 LEU A C 1
ATOM 2125 O O . LEU A 1 262 ? 0.233 24.469 6.621 1.00 95.44 262 LEU A O 1
ATOM 2129 N N . ARG A 1 263 ? 1.274 23.427 4.926 1.00 96.38 263 ARG A N 1
ATOM 2130 C CA . ARG A 1 263 ? 1.491 22.145 5.624 1.00 96.38 263 ARG A CA 1
ATOM 2131 C C . ARG A 1 263 ? 2.366 22.318 6.866 1.00 96.38 263 ARG A C 1
ATOM 2133 O O . ARG A 1 263 ? 2.016 21.781 7.921 1.00 96.38 263 ARG A O 1
ATOM 2140 N N . ALA A 1 264 ? 3.433 23.113 6.761 1.00 94.88 264 ALA A N 1
ATOM 2141 C CA . ALA A 1 264 ? 4.323 23.450 7.873 1.00 94.88 264 ALA A CA 1
ATOM 2142 C C . ALA A 1 264 ? 3.699 24.454 8.868 1.00 94.88 264 ALA A C 1
ATOM 2144 O O . ALA A 1 264 ? 3.955 24.383 10.069 1.00 94.88 264 ALA A O 1
ATOM 2145 N N . GLN A 1 265 ? 2.848 25.379 8.405 1.00 95.38 265 GLN A N 1
ATOM 2146 C CA . GLN A 1 265 ? 2.073 26.255 9.296 1.00 95.38 265 GLN A CA 1
ATOM 2147 C C . GLN A 1 265 ? 1.047 25.447 10.112 1.00 95.38 265 GLN A C 1
ATOM 2149 O O . GLN A 1 265 ? 0.975 25.605 11.330 1.00 95.38 265 GLN A O 1
ATOM 2154 N N . LYS A 1 266 ? 0.314 24.526 9.466 1.00 95.88 266 LYS A N 1
ATOM 2155 C CA . LYS A 1 266 ? -0.635 23.610 10.119 1.00 95.88 266 LYS A CA 1
ATOM 2156 C C . LYS A 1 266 ? 0.049 22.729 11.170 1.00 95.88 266 LYS A C 1
ATOM 2158 O O . LYS A 1 266 ? -0.489 22.583 12.263 1.00 95.88 266 LYS A O 1
ATOM 2163 N N . SER A 1 267 ? 1.201 22.128 10.853 1.00 96.56 267 SER A N 1
ATOM 2164 C CA . SER A 1 267 ? 1.880 21.213 11.782 1.00 96.56 267 SER A CA 1
ATOM 2165 C C . SER A 1 267 ? 2.330 21.927 13.057 1.00 96.56 267 SER A C 1
ATOM 2167 O O . SER A 1 267 ? 2.077 21.416 14.146 1.00 96.56 267 SER A O 1
ATOM 2169 N N . ARG A 1 268 ? 2.882 23.145 12.940 1.00 96.25 268 ARG A N 1
ATOM 2170 C CA . ARG A 1 268 ? 3.281 23.963 14.098 1.00 96.25 268 ARG A CA 1
ATOM 2171 C C . ARG A 1 268 ? 2.099 24.349 14.988 1.00 96.25 268 ARG A C 1
ATOM 2173 O O . ARG A 1 268 ? 2.208 24.218 16.201 1.00 96.25 268 ARG A O 1
ATOM 2180 N N . LEU A 1 269 ? 0.959 24.742 14.407 1.00 96.50 269 LEU A N 1
ATOM 2181 C CA . LEU A 1 269 ? -0.271 25.018 15.173 1.00 96.50 269 LEU A CA 1
ATOM 2182 C C . LEU A 1 269 ? -0.808 23.777 15.912 1.00 96.50 269 LEU A C 1
ATOM 2184 O O . LEU A 1 269 ? -1.481 23.917 16.925 1.00 96.50 269 LEU A O 1
ATOM 2188 N N . LEU A 1 270 ? -0.491 22.571 15.432 1.00 96.38 270 LEU A N 1
ATOM 2189 C CA . LEU A 1 270 ? -0.839 21.293 16.063 1.00 96.38 270 LEU A CA 1
ATOM 2190 C C . LEU A 1 270 ? 0.258 20.747 17.002 1.00 96.38 270 LEU A C 1
ATOM 2192 O O . LEU A 1 270 ? 0.133 19.621 17.478 1.00 96.38 270 LEU A O 1
ATOM 2196 N N . GLY A 1 271 ? 1.321 21.516 17.271 1.00 96.69 271 GLY A N 1
ATOM 2197 C CA . GLY A 1 271 ? 2.404 21.141 18.190 1.00 96.69 271 GLY A CA 1
ATOM 2198 C C . GLY A 1 271 ? 3.540 20.303 17.584 1.00 96.69 271 GLY A C 1
ATOM 2199 O O . GLY A 1 271 ? 4.347 19.760 18.333 1.00 96.69 271 GLY A O 1
ATOM 2200 N N . PHE A 1 272 ? 3.630 20.191 16.254 1.00 97.44 272 PHE A N 1
ATOM 2201 C CA . PHE A 1 272 ? 4.663 19.409 15.560 1.00 97.44 272 PHE A CA 1
ATOM 2202 C C . PHE A 1 272 ? 5.720 20.300 14.894 1.00 97.44 272 PHE A C 1
ATOM 2204 O O . PHE A 1 272 ? 5.397 21.269 14.200 1.00 97.44 272 PHE A O 1
ATOM 2211 N N . SER A 1 273 ? 6.986 19.902 15.038 1.00 95.25 273 SER A N 1
ATOM 2212 C CA . SER A 1 273 ? 8.172 20.475 14.382 1.00 95.25 273 SER A CA 1
ATOM 2213 C C . SER A 1 273 ? 8.006 20.609 12.868 1.00 95.25 273 SER A C 1
ATOM 2215 O O . SER A 1 273 ? 8.203 21.688 12.306 1.00 95.25 273 SER A O 1
ATOM 2217 N N . THR A 1 274 ? 7.616 19.515 12.213 1.00 97.25 274 THR A N 1
ATOM 2218 C CA . THR A 1 274 ? 7.517 19.408 10.754 1.00 97.25 274 THR A CA 1
ATOM 2219 C C . THR A 1 274 ? 6.176 18.818 10.321 1.00 97.25 274 THR A C 1
ATOM 2221 O O . THR A 1 274 ? 5.426 18.266 11.133 1.00 97.25 274 THR A O 1
ATOM 2224 N N . HIS A 1 275 ? 5.862 18.905 9.025 1.00 97.50 275 HIS A N 1
ATOM 2225 C CA . HIS A 1 275 ? 4.697 18.206 8.487 1.00 97.50 275 HIS A CA 1
ATOM 2226 C C . HIS A 1 275 ? 4.930 16.692 8.420 1.00 97.50 275 HIS A C 1
ATOM 2228 O O . HIS A 1 275 ? 4.003 15.927 8.683 1.00 97.50 275 HIS A O 1
ATOM 2234 N N . ALA A 1 276 ? 6.164 16.262 8.140 1.00 97.56 276 ALA A N 1
ATOM 2235 C CA . ALA A 1 276 ? 6.543 14.854 8.148 1.00 97.56 276 ALA A CA 1
ATOM 2236 C C . ALA A 1 276 ? 6.289 14.212 9.522 1.00 97.56 276 ALA A C 1
ATOM 2238 O O . ALA A 1 276 ? 5.615 13.190 9.586 1.00 97.56 276 ALA A O 1
ATOM 2239 N N . ASP A 1 277 ? 6.708 14.839 10.627 1.00 97.69 277 ASP A N 1
ATOM 2240 C CA . ASP A 1 277 ? 6.459 14.312 11.982 1.00 97.69 277 ASP A CA 1
ATOM 2241 C C . ASP A 1 277 ? 4.956 14.253 12.315 1.00 97.69 277 ASP A C 1
ATOM 2243 O O . ASP A 1 277 ? 4.485 13.282 12.910 1.00 97.69 277 ASP A O 1
ATOM 2247 N N . TYR A 1 278 ? 4.176 15.248 11.868 1.00 97.81 278 TYR A N 1
ATOM 2248 C CA . TYR A 1 278 ? 2.714 15.214 11.984 1.00 97.81 278 TYR A CA 1
ATOM 2249 C C . TYR A 1 278 ? 2.096 14.040 11.216 1.00 97.81 278 TYR A C 1
ATOM 2251 O O . TYR A 1 278 ? 1.156 13.425 11.716 1.00 97.81 278 TYR A O 1
ATOM 2259 N N . VAL A 1 279 ? 2.571 13.701 10.017 1.00 97.62 279 VAL A N 1
ATOM 2260 C CA . VAL A 1 279 ? 2.061 12.536 9.271 1.00 97.62 279 VAL A CA 1
ATOM 2261 C C . VAL A 1 279 ? 2.513 11.234 9.944 1.00 97.62 279 VAL A C 1
ATOM 2263 O O . VAL A 1 279 ? 1.675 10.408 10.318 1.00 97.62 279 VAL A O 1
ATOM 2266 N N . LEU A 1 280 ? 3.821 11.098 10.170 1.00 97.69 280 LEU A N 1
ATOM 2267 C CA . LEU A 1 280 ? 4.490 9.849 10.533 1.00 97.69 280 LEU A CA 1
ATOM 2268 C C . LEU A 1 280 ? 4.148 9.329 11.933 1.00 97.69 280 LEU A C 1
ATOM 2270 O O . LEU A 1 280 ? 4.267 8.129 12.172 1.00 97.69 280 LEU A O 1
ATOM 2274 N N . GLU A 1 281 ? 3.634 10.166 12.835 1.00 98.25 281 GLU A N 1
ATOM 2275 C CA . GLU A 1 281 ? 3.081 9.729 14.126 1.00 98.25 281 GLU A CA 1
ATOM 2276 C C . GLU A 1 281 ? 2.088 8.548 13.985 1.00 98.25 281 GLU A C 1
ATOM 2278 O O . GLU A 1 281 ? 2.078 7.610 14.798 1.00 98.25 281 GLU A O 1
ATOM 2283 N N . MET A 1 282 ? 1.274 8.575 12.923 1.00 96.50 282 MET A N 1
ATOM 2284 C CA . MET A 1 282 ? 0.254 7.561 12.622 1.00 96.50 282 MET A CA 1
ATOM 2285 C C . MET A 1 282 ? 0.772 6.412 11.742 1.00 96.50 282 MET A C 1
ATOM 2287 O O . MET A 1 282 ? 0.012 5.498 11.443 1.00 96.50 282 MET A O 1
ATOM 2291 N N . ASN A 1 283 ? 2.048 6.435 11.360 1.00 97.00 283 ASN A N 1
ATOM 2292 C CA . ASN A 1 283 ? 2.736 5.404 10.582 1.00 97.00 283 ASN A CA 1
ATOM 2293 C C . ASN A 1 283 ? 3.513 4.430 11.487 1.00 97.00 283 ASN A C 1
ATOM 2295 O O . ASN A 1 283 ? 3.679 4.680 12.684 1.00 97.00 283 ASN A O 1
ATOM 2299 N N . MET A 1 284 ? 4.013 3.321 10.949 1.00 97.94 284 MET A N 1
ATOM 2300 C CA . MET A 1 284 ? 4.929 2.407 11.639 1.00 97.94 284 MET A CA 1
ATOM 2301 C C . MET A 1 284 ? 6.304 3.059 11.887 1.00 97.94 284 MET A C 1
ATOM 2303 O O . MET A 1 284 ? 6.892 2.825 12.943 1.00 97.94 284 MET A O 1
ATOM 2307 N N . ALA A 1 285 ? 6.780 3.921 10.981 1.00 96.69 285 ALA A N 1
ATOM 2308 C CA . ALA A 1 285 ? 8.067 4.623 11.089 1.00 96.69 285 ALA A CA 1
ATOM 2309 C C . ALA A 1 285 ? 8.153 5.692 12.207 1.00 96.69 285 ALA A C 1
ATOM 2311 O O . ALA A 1 285 ? 9.246 6.008 12.671 1.00 96.69 285 ALA A O 1
ATOM 2312 N N . LYS A 1 286 ? 7.017 6.229 12.673 1.00 95.94 286 LYS A N 1
ATOM 2313 C CA . LYS A 1 286 ? 6.859 7.207 13.777 1.00 95.94 286 LYS A CA 1
ATOM 2314 C C . LYS A 1 286 ? 7.468 8.605 13.632 1.00 95.94 286 LYS A C 1
ATOM 2316 O O . LYS A 1 286 ? 6.806 9.545 14.065 1.00 95.94 286 LYS A O 1
ATOM 2321 N N . THR A 1 287 ? 8.663 8.789 13.072 1.00 97.12 287 THR A N 1
ATOM 2322 C CA . THR A 1 287 ? 9.299 10.122 12.964 1.00 97.12 287 THR A CA 1
ATOM 2323 C C . THR A 1 287 ? 10.052 10.314 11.652 1.00 97.12 287 THR A C 1
ATOM 2325 O O . THR A 1 287 ? 10.530 9.349 11.049 1.00 97.12 287 THR A O 1
ATOM 2328 N N . SER A 1 288 ? 10.208 11.574 11.233 1.00 97.00 288 SER A N 1
ATOM 2329 C CA . SER A 1 288 ? 10.988 11.943 10.040 1.00 97.00 288 SER A CA 1
ATOM 2330 C C . SER A 1 288 ? 12.430 11.426 10.097 1.00 97.00 288 SER A C 1
ATOM 2332 O O . SER A 1 288 ? 12.945 10.912 9.107 1.00 97.00 288 SER A O 1
ATOM 2334 N N . GLN A 1 289 ? 13.059 11.459 11.277 1.00 96.69 289 GLN A N 1
ATOM 2335 C CA . GLN A 1 289 ? 14.422 10.963 11.480 1.00 96.69 289 GLN A CA 1
ATOM 2336 C C . GLN A 1 289 ? 14.565 9.455 11.206 1.00 96.69 289 GLN A C 1
ATOM 2338 O O . GLN A 1 289 ? 15.586 9.037 10.663 1.00 96.69 289 GLN A O 1
ATOM 2343 N N . VAL A 1 290 ? 13.563 8.634 11.547 1.00 98.12 290 VAL A N 1
ATOM 2344 C CA . VAL A 1 290 ? 13.593 7.188 11.250 1.00 98.12 290 VAL A CA 1
ATOM 2345 C C . VAL A 1 290 ? 13.506 6.946 9.743 1.00 98.12 290 VAL A C 1
ATOM 2347 O O . VAL A 1 290 ? 14.254 6.121 9.216 1.00 98.12 290 VAL A O 1
ATOM 2350 N N . VAL A 1 291 ? 12.652 7.697 9.039 1.00 97.88 291 VAL A N 1
ATOM 2351 C CA . VAL A 1 291 ? 12.534 7.618 7.573 1.00 97.88 291 VAL A CA 1
ATOM 2352 C C . VAL A 1 291 ? 13.826 8.084 6.895 1.00 97.88 291 VAL A C 1
ATOM 2354 O O . VAL A 1 291 ? 14.326 7.390 6.013 1.00 97.88 291 VAL A O 1
ATOM 2357 N N . ALA A 1 292 ? 14.415 9.197 7.342 1.00 97.19 292 ALA A N 1
ATOM 2358 C CA . ALA A 1 292 ? 15.691 9.695 6.829 1.00 97.19 292 ALA A CA 1
ATOM 2359 C C . ALA A 1 292 ? 16.806 8.643 6.965 1.00 97.19 292 ALA A C 1
ATOM 2361 O O . ALA A 1 292 ? 17.399 8.249 5.962 1.00 97.19 292 ALA A O 1
ATOM 2362 N N . THR A 1 293 ? 17.014 8.098 8.171 1.00 98.00 293 THR A N 1
ATOM 2363 C CA . THR A 1 293 ? 18.028 7.057 8.416 1.00 98.00 293 THR A CA 1
ATOM 2364 C C . THR A 1 293 ? 17.782 5.793 7.587 1.00 98.00 293 THR A C 1
ATOM 2366 O O . THR A 1 293 ? 18.735 5.227 7.054 1.00 98.00 293 THR A O 1
ATOM 2369 N N . PHE A 1 294 ? 16.526 5.367 7.412 1.00 98.50 294 PHE A N 1
ATOM 2370 C CA . PHE A 1 294 ? 16.183 4.236 6.543 1.00 98.50 294 PHE A CA 1
ATOM 2371 C C . PHE A 1 294 ? 16.564 4.490 5.074 1.00 98.50 294 PHE A C 1
ATOM 2373 O O . PHE A 1 294 ? 17.207 3.641 4.451 1.00 98.50 294 PHE A O 1
ATOM 2380 N N . LEU A 1 295 ? 16.213 5.661 4.530 1.00 98.25 295 LEU A N 1
ATOM 2381 C CA . LEU A 1 295 ? 16.508 6.035 3.143 1.00 98.25 295 LEU A CA 1
ATOM 2382 C C . LEU A 1 295 ? 18.013 6.250 2.903 1.00 98.25 295 LEU A C 1
ATOM 2384 O O . LEU A 1 295 ? 18.518 5.876 1.843 1.00 98.25 295 LEU A O 1
ATOM 2388 N N . ASP A 1 296 ? 18.737 6.810 3.875 1.00 96.94 296 ASP A N 1
ATOM 2389 C CA . ASP A 1 296 ? 20.197 6.966 3.839 1.00 96.94 296 ASP A CA 1
ATOM 2390 C C . ASP A 1 296 ? 20.913 5.611 3.841 1.00 96.94 296 ASP A C 1
ATOM 2392 O O . ASP A 1 296 ? 21.721 5.330 2.950 1.00 96.94 296 ASP A O 1
ATOM 2396 N N . GLU A 1 297 ? 20.582 4.740 4.799 1.00 98.12 297 GLU A N 1
ATOM 2397 C CA . GLU A 1 297 ? 21.164 3.401 4.888 1.00 98.12 297 GLU A CA 1
ATOM 2398 C C . GLU A 1 297 ? 20.873 2.559 3.638 1.00 98.12 297 GLU A C 1
ATOM 2400 O O . GLU A 1 297 ? 21.737 1.797 3.195 1.00 98.12 297 GLU A O 1
ATOM 2405 N N . LEU A 1 298 ? 19.666 2.655 3.071 1.00 97.56 298 LEU A N 1
ATOM 2406 C CA . LEU A 1 298 ? 19.292 1.889 1.883 1.00 97.56 298 LEU A CA 1
ATOM 2407 C C . LEU A 1 298 ? 19.998 2.417 0.625 1.00 97.56 298 LEU A C 1
ATOM 2409 O O . LEU A 1 298 ? 20.529 1.615 -0.145 1.00 97.56 298 LEU A O 1
ATOM 2413 N N . ALA A 1 299 ? 20.100 3.742 0.455 1.00 97.44 299 ALA A N 1
ATOM 2414 C CA . ALA A 1 299 ? 20.882 4.346 -0.627 1.00 97.44 299 ALA A CA 1
ATOM 2415 C C . ALA A 1 299 ? 22.359 3.934 -0.554 1.00 97.44 299 ALA A C 1
ATOM 2417 O O . ALA A 1 299 ? 22.935 3.528 -1.564 1.00 97.44 299 ALA A O 1
ATOM 2418 N N . GLN A 1 300 ? 22.963 3.968 0.640 1.00 97.25 300 GLN A N 1
ATOM 2419 C CA . GLN A 1 300 ? 24.358 3.565 0.840 1.00 97.25 300 GLN A CA 1
ATOM 2420 C C . GLN A 1 300 ? 24.600 2.097 0.451 1.00 97.25 300 GLN A C 1
ATOM 2422 O O . GLN A 1 300 ? 25.616 1.784 -0.168 1.00 97.25 300 GLN A O 1
ATOM 2427 N N . LYS A 1 301 ? 23.661 1.199 0.779 1.00 98.19 301 LYS A N 1
ATOM 2428 C CA . LYS A 1 301 ? 23.749 -0.239 0.459 1.00 98.19 301 LYS A CA 1
ATOM 2429 C C . LYS A 1 301 ? 23.524 -0.534 -1.028 1.00 98.19 301 LYS A C 1
ATOM 2431 O O . LYS A 1 301 ? 24.127 -1.470 -1.546 1.00 98.19 301 LYS A O 1
ATOM 2436 N N . LEU A 1 302 ? 22.687 0.251 -1.711 1.00 97.75 302 LEU A N 1
ATOM 2437 C CA . LEU A 1 302 ? 22.385 0.085 -3.140 1.00 97.75 302 LEU A CA 1
ATOM 2438 C C . LEU A 1 302 ? 23.363 0.810 -4.074 1.00 97.75 302 LEU A C 1
ATOM 2440 O O . LEU A 1 302 ? 23.493 0.405 -5.229 1.00 97.75 302 LEU A O 1
ATOM 2444 N N . LYS A 1 303 ? 24.083 1.833 -3.594 1.00 95.81 303 LYS A N 1
ATOM 2445 C CA . LYS A 1 303 ? 25.077 2.595 -4.370 1.00 95.81 303 LYS A CA 1
ATOM 2446 C C . LYS A 1 303 ? 26.005 1.727 -5.247 1.00 95.81 303 LYS A C 1
ATOM 2448 O O . LYS A 1 303 ? 26.022 1.983 -6.451 1.00 95.81 303 LYS A O 1
ATOM 2453 N N . PRO A 1 304 ? 26.705 0.688 -4.737 1.00 98.06 304 PRO A N 1
ATOM 2454 C CA . PRO A 1 304 ? 27.609 -0.119 -5.565 1.00 98.06 304 PRO A CA 1
ATOM 2455 C C . PRO A 1 304 ? 26.894 -0.945 -6.645 1.00 98.06 304 PRO A C 1
ATOM 2457 O O . PRO A 1 304 ? 27.513 -1.277 -7.654 1.00 98.06 304 PRO A O 1
ATOM 2460 N N . LEU A 1 305 ? 25.608 -1.276 -6.467 1.00 97.12 305 LEU A N 1
ATOM 2461 C CA . LEU A 1 305 ? 24.806 -1.939 -7.500 1.00 97.12 305 LEU A CA 1
ATOM 2462 C C . LEU A 1 305 ? 24.371 -0.935 -8.576 1.00 97.12 305 LEU A C 1
ATOM 2464 O O . LEU A 1 305 ? 24.525 -1.210 -9.761 1.00 97.12 305 LEU A O 1
ATOM 2468 N N . GLY A 1 306 ? 23.927 0.262 -8.180 1.00 97.25 306 GLY A N 1
ATOM 2469 C CA . GLY A 1 306 ? 23.627 1.345 -9.123 1.00 97.25 306 GLY A CA 1
ATOM 2470 C C . GLY A 1 306 ? 24.846 1.796 -9.937 1.00 97.25 306 GLY A C 1
ATOM 2471 O O . GLY A 1 306 ? 24.709 2.150 -11.103 1.00 97.25 306 GLY A O 1
ATOM 2472 N N . GLU A 1 307 ? 26.050 1.746 -9.362 1.00 97.12 307 GLU A N 1
ATOM 2473 C CA . GLU A 1 307 ? 27.309 1.991 -10.084 1.00 97.12 307 GLU A CA 1
ATOM 2474 C C . GLU A 1 307 ? 27.574 0.927 -11.163 1.00 97.12 307 GLU A C 1
ATOM 2476 O O . GLU A 1 307 ? 27.907 1.281 -12.294 1.00 97.12 307 GLU A O 1
ATOM 2481 N N . GLN A 1 308 ? 27.350 -0.355 -10.853 1.00 97.12 308 GLN A N 1
ATOM 2482 C CA . GLN A 1 308 ? 27.471 -1.457 -11.818 1.00 97.12 308 GLN A CA 1
ATOM 2483 C C . GLN A 1 308 ? 26.413 -1.372 -12.929 1.00 97.12 308 GLN A C 1
ATOM 2485 O O . GLN A 1 308 ? 26.744 -1.493 -14.107 1.00 97.12 308 GLN A O 1
ATOM 2490 N N . GLU A 1 309 ? 25.151 -1.118 -12.576 1.00 97.12 309 GLU A N 1
ATOM 2491 C CA . GLU A 1 309 ? 24.054 -0.997 -13.544 1.00 97.12 309 GLU A CA 1
ATOM 2492 C C . GLU A 1 309 ? 24.242 0.218 -14.472 1.00 97.12 309 GLU A C 1
ATOM 2494 O O . GLU A 1 309 ? 24.061 0.087 -15.684 1.00 97.12 309 GLU A O 1
ATOM 2499 N N . ARG A 1 310 ? 24.710 1.372 -13.958 1.00 97.75 310 ARG A N 1
ATOM 2500 C CA . ARG A 1 310 ? 25.082 2.521 -14.809 1.00 97.75 310 ARG A CA 1
ATOM 2501 C C . ARG A 1 310 ? 26.242 2.192 -15.745 1.00 97.75 310 ARG A C 1
ATOM 2503 O O . ARG A 1 310 ? 26.180 2.572 -16.909 1.00 97.75 310 ARG A O 1
ATOM 2510 N N . ALA A 1 311 ? 27.271 1.478 -15.287 1.00 97.38 311 ALA A N 1
ATOM 2511 C CA . ALA A 1 311 ? 28.378 1.081 -16.159 1.00 97.38 311 ALA A CA 1
ATOM 2512 C C . ALA A 1 311 ? 27.898 0.193 -17.326 1.00 97.38 311 ALA A C 1
ATOM 2514 O O . ALA A 1 311 ? 28.314 0.397 -18.465 1.00 97.38 311 ALA A O 1
ATOM 2515 N N . VAL A 1 312 ? 26.967 -0.737 -17.070 1.00 96.00 312 VAL A N 1
ATOM 2516 C CA . VAL A 1 312 ? 26.354 -1.574 -18.118 1.00 96.00 312 VAL A CA 1
ATOM 2517 C C . VAL A 1 312 ? 25.493 -0.749 -19.082 1.00 96.00 312 VAL A C 1
ATOM 2519 O O . VAL A 1 312 ? 25.603 -0.938 -20.292 1.00 96.00 312 VAL A O 1
ATOM 2522 N N . ILE A 1 313 ? 24.663 0.170 -18.578 1.00 97.12 313 ILE A N 1
ATOM 2523 C CA . ILE A 1 313 ? 23.807 1.033 -19.412 1.00 97.12 313 ILE A CA 1
ATOM 2524 C C . ILE A 1 313 ? 24.639 1.985 -20.284 1.00 97.12 313 ILE A C 1
ATOM 2526 O O . ILE A 1 313 ? 24.339 2.152 -21.465 1.00 97.12 313 ILE A O 1
ATOM 2530 N N . LEU A 1 314 ? 25.695 2.590 -19.733 1.00 97.38 314 LEU A N 1
ATOM 2531 C CA . LEU A 1 314 ? 26.561 3.509 -20.473 1.00 97.38 314 LEU A CA 1
ATOM 2532 C C . LEU A 1 314 ? 27.313 2.795 -21.608 1.00 97.38 314 LEU A C 1
ATOM 2534 O O . LEU A 1 314 ? 27.462 3.360 -22.689 1.00 97.38 314 LEU A O 1
ATOM 2538 N N . GLU A 1 315 ? 27.729 1.547 -21.383 1.00 96.62 315 GLU A N 1
ATOM 2539 C CA . GLU A 1 315 ? 28.367 0.708 -22.401 1.00 96.62 315 GLU A CA 1
ATOM 2540 C C . GLU A 1 315 ? 27.389 0.271 -23.504 1.00 96.62 315 GLU A C 1
ATOM 2542 O O . GLU A 1 315 ? 27.739 0.331 -24.682 1.00 96.62 315 GLU A O 1
ATOM 2547 N N . LEU A 1 316 ? 26.148 -0.101 -23.156 1.00 95.62 316 LEU A N 1
ATOM 2548 C CA . LEU A 1 316 ? 25.097 -0.380 -24.149 1.00 95.62 316 LEU A CA 1
ATOM 2549 C C . LEU A 1 316 ? 24.818 0.854 -25.019 1.00 95.62 316 LEU A C 1
ATOM 2551 O O . LEU A 1 316 ? 24.812 0.753 -26.245 1.00 95.62 316 LEU A O 1
ATOM 2555 N N . LYS A 1 317 ? 24.685 2.032 -24.395 1.00 97.50 317 LYS A N 1
ATOM 2556 C CA . LYS A 1 317 ? 24.515 3.303 -25.109 1.00 97.50 317 LYS A CA 1
ATOM 2557 C C . LYS A 1 317 ? 25.694 3.613 -26.033 1.00 97.50 317 LYS A C 1
ATOM 2559 O O . LYS A 1 317 ? 25.472 4.062 -27.152 1.00 97.50 317 LYS A O 1
ATOM 2564 N N . ARG A 1 318 ? 26.934 3.368 -25.594 1.00 97.38 318 ARG A N 1
ATOM 2565 C CA . ARG A 1 318 ? 28.138 3.562 -26.419 1.00 97.38 318 ARG A CA 1
ATOM 2566 C C . ARG A 1 318 ? 28.092 2.692 -27.677 1.00 97.38 318 ARG A C 1
ATOM 2568 O O . ARG A 1 318 ? 28.244 3.219 -28.776 1.00 97.38 318 ARG A O 1
ATOM 2575 N N . ALA A 1 319 ? 27.825 1.397 -27.505 1.00 96.88 319 ALA A N 1
ATOM 2576 C CA . ALA A 1 319 ? 27.765 0.432 -28.599 1.00 96.88 319 ALA A CA 1
ATOM 2577 C C . ALA A 1 319 ? 26.613 0.713 -29.583 1.00 96.88 319 ALA A C 1
ATOM 2579 O O . ALA A 1 319 ? 26.805 0.603 -30.790 1.00 96.88 319 ALA A O 1
ATOM 2580 N N . GLU A 1 320 ? 25.432 1.117 -29.104 1.00 96.50 320 GLU A N 1
ATOM 2581 C CA . GLU A 1 320 ? 24.311 1.448 -29.994 1.00 96.50 320 GLU A CA 1
ATOM 2582 C C . GLU A 1 320 ? 24.499 2.789 -30.718 1.00 96.50 320 GLU A C 1
ATOM 2584 O O . GLU A 1 320 ? 24.143 2.897 -31.893 1.00 96.50 320 GLU A O 1
ATOM 2589 N N . CYS A 1 321 ? 25.091 3.795 -30.064 1.00 96.44 321 CYS A N 1
ATOM 2590 C CA . CYS A 1 321 ? 25.479 5.036 -30.734 1.00 96.44 321 CYS A CA 1
ATOM 2591 C C . CYS A 1 321 ? 26.444 4.754 -31.896 1.00 96.44 321 CYS A C 1
ATOM 2593 O O . CYS A 1 321 ? 26.207 5.217 -33.010 1.00 96.44 321 CYS A O 1
ATOM 2595 N N . GLU A 1 322 ? 27.470 3.930 -31.661 1.00 96.12 322 GLU A N 1
ATOM 2596 C CA . GLU A 1 322 ? 28.417 3.476 -32.687 1.00 96.12 322 GLU A CA 1
ATOM 2597 C C . GLU A 1 322 ? 27.714 2.684 -33.808 1.00 96.12 322 GLU A C 1
ATOM 2599 O O . GLU A 1 322 ? 27.855 3.024 -34.982 1.00 96.12 322 GLU A O 1
ATOM 2604 N N . GLN A 1 323 ? 26.870 1.704 -33.462 1.00 96.75 323 GLN A N 1
ATOM 2605 C CA . GLN A 1 323 ? 26.128 0.879 -34.427 1.00 96.75 323 GLN A CA 1
ATOM 2606 C C . GLN A 1 323 ? 25.164 1.686 -35.317 1.00 96.75 323 GLN A C 1
ATOM 2608 O O . GLN A 1 323 ? 24.958 1.328 -36.477 1.00 96.75 323 GLN A O 1
ATOM 2613 N N . ARG A 1 324 ? 24.540 2.745 -34.784 1.00 95.19 324 ARG A N 1
ATOM 2614 C CA . ARG A 1 324 ? 23.542 3.563 -35.499 1.00 95.19 324 ARG A CA 1
ATOM 2615 C C . ARG A 1 324 ? 24.094 4.864 -36.090 1.00 95.19 324 ARG A C 1
ATOM 2617 O O . ARG A 1 324 ? 23.319 5.619 -36.672 1.00 95.19 324 ARG A O 1
ATOM 2624 N N . GLY A 1 325 ? 25.385 5.159 -35.924 1.00 95.62 325 GLY A N 1
ATOM 2625 C CA . GLY A 1 325 ? 25.975 6.436 -36.347 1.00 95.62 325 GLY A CA 1
ATOM 2626 C C . GLY A 1 325 ? 25.448 7.655 -35.574 1.00 95.62 325 GLY A C 1
ATOM 2627 O O . GLY A 1 325 ? 25.421 8.762 -36.108 1.00 95.62 325 GLY A O 1
ATOM 2628 N N . LEU A 1 326 ? 24.998 7.463 -34.329 1.00 95.44 326 LEU A N 1
ATOM 2629 C CA . LEU A 1 326 ? 24.489 8.527 -33.460 1.00 95.44 326 LEU A CA 1
ATOM 2630 C C . LEU A 1 326 ? 25.614 9.098 -32.586 1.00 95.44 326 LEU A C 1
ATOM 2632 O O . LEU A 1 326 ? 26.503 8.376 -32.137 1.00 95.44 326 LEU A O 1
ATOM 2636 N N . ALA A 1 327 ? 25.539 10.390 -32.266 1.00 94.19 327 ALA A N 1
ATOM 2637 C CA . ALA A 1 327 ? 26.483 11.016 -31.343 1.00 94.19 327 ALA A CA 1
ATOM 2638 C C . ALA A 1 327 ? 26.394 10.398 -29.932 1.00 94.19 327 ALA A C 1
ATOM 2640 O O . ALA A 1 327 ? 25.304 10.221 -29.384 1.00 94.19 327 ALA A O 1
ATOM 2641 N N . PHE A 1 328 ? 27.549 10.109 -29.326 1.00 96.50 328 PHE A N 1
ATOM 2642 C CA . PHE A 1 328 ? 27.663 9.619 -27.951 1.00 96.50 328 PHE A CA 1
ATOM 2643 C C . PHE A 1 328 ? 28.177 10.734 -27.031 1.00 96.50 328 PHE A C 1
ATOM 2645 O O . PHE A 1 328 ? 29.293 11.218 -27.196 1.00 96.50 328 PHE A O 1
ATOM 2652 N N . ASP A 1 329 ? 27.373 11.135 -26.043 1.00 93.62 329 ASP A N 1
ATOM 2653 C CA . ASP A 1 329 ? 27.655 12.258 -25.135 1.00 93.62 329 ASP A CA 1
ATOM 2654 C C . ASP A 1 329 ? 28.310 11.843 -23.800 1.00 93.62 329 ASP A C 1
ATOM 2656 O O . ASP A 1 329 ? 28.366 12.636 -22.861 1.00 93.62 329 ASP A O 1
ATOM 2660 N N . GLY A 1 330 ? 28.802 10.601 -23.693 1.00 94.25 330 GLY A N 1
ATOM 2661 C CA . GLY A 1 330 ? 29.588 10.121 -22.546 1.00 94.25 330 GLY A CA 1
ATOM 2662 C C . GLY A 1 330 ? 28.820 9.940 -21.230 1.00 94.25 330 GLY A C 1
ATOM 2663 O O . GLY A 1 330 ? 29.433 9.625 -20.210 1.00 94.25 330 GLY A O 1
ATOM 2664 N N . ARG A 1 331 ? 27.494 10.120 -21.226 1.00 94.94 331 ARG A N 1
ATOM 2665 C CA . ARG A 1 331 ? 26.646 10.107 -20.020 1.00 94.94 331 ARG A CA 1
ATOM 2666 C C . ARG A 1 331 ? 25.336 9.352 -20.236 1.00 94.94 331 ARG A C 1
ATOM 2668 O O . ARG A 1 331 ? 24.922 9.084 -21.361 1.00 94.94 331 ARG A O 1
ATOM 2675 N N . ILE A 1 332 ? 24.651 9.051 -19.138 1.00 96.88 332 ILE A N 1
ATOM 2676 C CA . ILE A 1 332 ? 23.264 8.574 -19.145 1.00 96.88 332 ILE A CA 1
ATOM 2677 C C . ILE A 1 332 ? 22.373 9.784 -18.874 1.00 96.88 332 ILE A C 1
ATOM 2679 O O . ILE A 1 332 ? 22.578 10.471 -17.875 1.00 96.88 332 ILE A O 1
ATOM 2683 N N . ASN A 1 333 ? 21.397 10.040 -19.742 1.00 96.00 333 ASN A N 1
ATOM 2684 C CA . ASN A 1 333 ? 20.393 11.081 -19.532 1.00 96.00 333 ASN A CA 1
ATOM 2685 C C . ASN A 1 333 ? 19.078 10.460 -19.029 1.00 96.00 333 ASN A C 1
ATOM 2687 O O . ASN A 1 333 ? 18.847 9.259 -19.187 1.00 96.00 333 ASN A O 1
ATOM 2691 N N . ALA A 1 334 ? 18.178 11.259 -18.453 1.00 94.81 334 ALA A N 1
ATOM 2692 C CA . ALA A 1 334 ? 16.919 10.743 -17.905 1.00 94.81 334 ALA A CA 1
ATOM 2693 C C . ALA A 1 334 ? 16.032 10.043 -18.966 1.00 94.81 334 ALA A C 1
ATOM 2695 O O . ALA A 1 334 ? 15.466 8.982 -18.695 1.00 94.81 334 ALA A O 1
ATOM 2696 N N . TRP A 1 335 ? 16.022 10.549 -20.206 1.00 96.75 335 TRP A N 1
ATOM 2697 C CA . TRP A 1 335 ? 15.334 9.945 -21.361 1.00 96.75 335 TRP A CA 1
ATOM 2698 C C . TRP A 1 335 ? 16.008 8.681 -21.928 1.00 96.75 335 TRP A C 1
ATOM 2700 O O . TRP A 1 335 ? 15.416 7.971 -22.741 1.00 96.75 335 TRP A O 1
ATOM 2710 N N . ASP A 1 336 ? 17.241 8.376 -21.515 1.00 96.88 336 ASP A N 1
ATOM 2711 C CA . ASP A 1 336 ? 17.950 7.150 -21.897 1.00 96.88 336 ASP A CA 1
ATOM 2712 C C . ASP A 1 336 ? 17.650 5.992 -20.925 1.00 96.88 336 ASP A C 1
ATOM 2714 O O . ASP A 1 336 ? 17.691 4.827 -21.317 1.00 96.88 336 ASP A O 1
ATOM 2718 N N . MET A 1 337 ? 17.295 6.297 -19.670 1.00 95.12 337 MET A N 1
ATOM 2719 C CA . MET A 1 337 ? 17.144 5.307 -18.594 1.00 95.12 337 MET A CA 1
ATOM 2720 C C . MET A 1 337 ? 16.185 4.165 -18.933 1.00 95.12 337 MET A C 1
ATOM 2722 O O . MET A 1 337 ? 16.573 3.003 -18.883 1.00 95.12 337 MET A O 1
ATOM 2726 N N . ARG A 1 338 ? 14.931 4.472 -19.287 1.00 94.19 338 ARG A N 1
ATOM 2727 C CA . ARG A 1 338 ? 13.899 3.439 -19.515 1.00 94.19 338 ARG A CA 1
ATOM 2728 C C . ARG A 1 338 ? 14.212 2.548 -20.716 1.00 94.19 338 ARG A C 1
ATOM 2730 O O . ARG A 1 338 ? 13.901 1.361 -20.679 1.00 94.19 338 ARG A O 1
ATOM 2737 N N . TYR A 1 339 ? 14.855 3.118 -21.729 1.00 95.56 339 TYR A N 1
ATOM 2738 C CA . TYR A 1 339 ? 15.226 2.443 -22.963 1.00 95.56 339 TYR A CA 1
ATOM 2739 C C . TYR A 1 339 ? 16.355 1.434 -22.716 1.00 95.56 339 TYR A C 1
ATOM 2741 O O . TYR A 1 339 ? 16.210 0.249 -23.014 1.00 95.56 339 TYR A O 1
ATOM 2749 N N . TYR A 1 340 ? 17.440 1.854 -22.056 1.00 95.69 340 TYR A N 1
ATOM 2750 C CA . TYR A 1 340 ? 18.543 0.938 -21.756 1.00 95.69 340 TYR A CA 1
ATOM 2751 C C . TYR A 1 340 ? 18.258 -0.012 -20.585 1.00 95.69 340 TYR A C 1
ATOM 2753 O O . TYR A 1 340 ? 18.793 -1.116 -20.585 1.00 95.69 340 TYR A O 1
ATOM 2761 N N . MET A 1 341 ? 17.371 0.330 -19.641 1.00 92.12 341 MET A N 1
ATOM 2762 C CA . MET A 1 341 ? 16.844 -0.648 -18.673 1.00 92.12 341 MET A CA 1
ATOM 2763 C C . MET A 1 341 ? 16.107 -1.789 -19.404 1.00 92.12 341 MET A C 1
ATOM 2765 O O . MET A 1 341 ? 16.438 -2.958 -19.198 1.00 92.12 341 MET A O 1
ATOM 2769 N N . ASN A 1 342 ? 15.205 -1.457 -20.339 1.00 88.50 342 ASN A N 1
ATOM 2770 C CA . ASN A 1 342 ? 14.535 -2.436 -21.204 1.00 88.50 342 ASN A CA 1
ATOM 2771 C C . ASN A 1 342 ? 15.557 -3.266 -22.020 1.00 88.50 342 ASN A C 1
ATOM 2773 O O . ASN A 1 342 ? 15.446 -4.490 -22.077 1.00 88.50 342 ASN A O 1
ATOM 2777 N N . GLN A 1 343 ? 16.611 -2.651 -22.574 1.00 89.06 343 GLN A N 1
ATOM 2778 C CA . GLN A 1 343 ? 17.676 -3.412 -23.247 1.00 89.06 343 GLN A CA 1
ATOM 2779 C C . GLN A 1 343 ? 18.510 -4.296 -22.312 1.00 89.06 343 GLN A C 1
ATOM 2781 O O . GLN A 1 343 ? 18.984 -5.344 -22.748 1.00 89.06 343 GLN A O 1
ATOM 2786 N N . VAL A 1 344 ? 18.730 -3.930 -21.045 1.00 89.44 344 VAL A N 1
ATOM 2787 C CA . VAL A 1 344 ? 19.403 -4.818 -20.079 1.00 89.44 344 VAL A CA 1
ATOM 2788 C C . VAL A 1 344 ? 18.570 -6.085 -19.875 1.00 89.44 344 VAL A C 1
ATOM 2790 O O . VAL A 1 344 ? 19.122 -7.186 -19.910 1.00 89.44 344 VAL A O 1
ATOM 2793 N N . GLU A 1 345 ? 17.251 -5.949 -19.737 1.00 83.62 345 GLU A N 1
ATOM 2794 C CA . GLU A 1 345 ? 16.310 -7.073 -19.634 1.00 83.62 345 GLU A CA 1
ATOM 2795 C C . GLU A 1 345 ? 16.356 -7.956 -20.899 1.00 83.62 345 GLU A C 1
ATOM 2797 O O . GLU A 1 345 ? 16.624 -9.161 -20.814 1.00 83.62 345 GLU A O 1
ATOM 2802 N N . GLU A 1 346 ? 16.221 -7.358 -22.084 1.00 81.56 346 GLU A N 1
ATOM 2803 C CA . GLU A 1 346 ? 16.234 -8.071 -23.371 1.00 81.56 346 GLU A CA 1
ATOM 2804 C C . GLU A 1 346 ? 17.587 -8.726 -23.697 1.00 81.56 346 GLU A C 1
ATOM 2806 O O . GLU A 1 346 ? 17.638 -9.902 -24.054 1.00 81.56 346 GLU A O 1
ATOM 2811 N N . THR A 1 347 ? 18.707 -8.010 -23.565 1.00 82.44 347 THR A N 1
ATOM 2812 C CA . THR A 1 347 ? 20.018 -8.487 -24.049 1.00 82.44 347 THR A CA 1
ATOM 2813 C C . THR A 1 347 ? 20.738 -9.402 -23.058 1.00 82.44 347 THR A C 1
ATOM 2815 O O . THR A 1 347 ? 21.377 -10.377 -23.481 1.00 82.44 347 THR A O 1
ATOM 2818 N N . ARG A 1 348 ? 20.646 -9.111 -21.747 1.00 81.06 348 ARG A N 1
ATOM 2819 C CA . ARG A 1 348 ? 21.358 -9.853 -20.687 1.00 81.06 348 ARG A CA 1
ATOM 2820 C C . ARG A 1 348 ? 20.545 -11.028 -20.155 1.00 81.06 348 ARG A C 1
ATOM 2822 O O . ARG A 1 348 ? 21.131 -12.081 -19.914 1.00 81.06 348 ARG A O 1
ATOM 2829 N N . TYR A 1 349 ? 19.229 -10.869 -19.997 1.00 79.31 349 TYR A N 1
ATOM 2830 C CA . TYR A 1 349 ? 18.361 -11.922 -19.454 1.00 79.31 349 TYR A CA 1
ATOM 2831 C C . TYR A 1 349 ? 17.590 -12.686 -20.537 1.00 79.31 349 TYR A C 1
ATOM 2833 O O . TYR A 1 349 ? 17.289 -13.864 -20.336 1.00 79.31 349 TYR A O 1
ATOM 2841 N N . ARG A 1 350 ? 17.352 -12.074 -21.710 1.00 81.81 350 ARG A N 1
ATOM 2842 C CA . ARG A 1 350 ? 16.747 -12.721 -22.895 1.00 81.81 350 ARG A CA 1
ATOM 2843 C C . ARG A 1 350 ? 15.392 -13.366 -22.597 1.00 81.81 350 ARG A C 1
ATOM 2845 O O . ARG A 1 350 ? 15.112 -14.489 -23.021 1.00 81.81 350 ARG A O 1
ATOM 2852 N N . VAL A 1 351 ? 14.573 -12.636 -21.844 1.00 79.00 351 VAL A N 1
ATOM 2853 C CA . VAL A 1 351 ? 13.159 -12.939 -21.610 1.00 79.00 351 VAL A CA 1
ATOM 2854 C C . VAL A 1 351 ? 12.354 -12.201 -22.673 1.00 79.00 351 VAL A C 1
ATOM 2856 O O . VAL A 1 351 ? 12.119 -11.001 -22.559 1.00 79.00 351 VAL A O 1
ATOM 2859 N N . ASP A 1 352 ? 11.958 -12.913 -23.726 1.00 80.12 352 ASP A N 1
ATOM 2860 C CA . ASP A 1 352 ? 11.011 -12.376 -24.699 1.00 80.12 352 ASP A CA 1
ATOM 2861 C C . ASP A 1 352 ? 9.610 -12.352 -24.073 1.00 80.12 352 ASP A C 1
ATOM 2863 O O . ASP A 1 352 ? 8.979 -13.392 -23.879 1.00 80.12 352 ASP A O 1
ATOM 2867 N N . GLN A 1 353 ? 9.135 -11.151 -23.745 1.00 79.19 353 GLN A N 1
ATOM 2868 C CA . GLN A 1 353 ? 7.812 -10.925 -23.165 1.00 79.19 353 GLN A CA 1
ATOM 2869 C C . GLN A 1 353 ? 6.677 -11.275 -24.149 1.00 79.19 353 GLN A C 1
ATOM 2871 O O . GLN A 1 353 ? 5.613 -11.726 -23.725 1.00 79.19 353 GLN A O 1
ATOM 2876 N N . ASN A 1 354 ? 6.901 -11.159 -25.466 1.00 80.75 354 ASN A N 1
ATOM 2877 C CA . ASN A 1 354 ? 5.903 -11.541 -26.468 1.00 80.75 354 ASN A CA 1
ATOM 2878 C C . ASN A 1 354 ? 5.735 -13.057 -26.583 1.00 80.75 354 ASN A C 1
ATOM 2880 O O . ASN A 1 354 ? 4.610 -13.502 -26.782 1.00 80.75 354 ASN A O 1
ATOM 2884 N N . LEU A 1 355 ? 6.808 -13.832 -26.402 1.00 85.81 355 LEU A N 1
ATOM 2885 C CA . LEU A 1 355 ? 6.729 -15.287 -26.245 1.00 85.81 355 LEU A CA 1
ATOM 2886 C C . LEU A 1 355 ? 6.168 -15.675 -24.868 1.00 85.81 355 LEU A C 1
ATOM 2888 O O . LEU A 1 355 ? 5.409 -16.632 -24.749 1.00 85.81 355 LEU A O 1
ATOM 2892 N N . LEU A 1 356 ? 6.541 -14.950 -23.809 1.00 90.19 356 LEU A N 1
ATOM 2893 C CA . LEU A 1 356 ? 6.156 -15.292 -22.440 1.00 90.19 356 LEU A CA 1
ATOM 2894 C C . LEU A 1 356 ? 4.651 -15.110 -22.186 1.00 90.19 356 LEU A C 1
ATOM 2896 O O . LEU A 1 356 ? 4.035 -15.993 -21.585 1.00 90.19 356 LEU A O 1
ATOM 2900 N N . LYS A 1 357 ? 4.043 -14.022 -22.679 1.00 89.38 357 LYS A N 1
ATOM 2901 C CA . LYS A 1 357 ? 2.604 -13.747 -22.503 1.00 89.38 357 LYS A CA 1
ATOM 2902 C C . LYS A 1 357 ? 1.697 -14.829 -23.102 1.00 89.38 357 LYS A C 1
ATOM 2904 O O . LYS A 1 357 ? 0.609 -15.061 -22.584 1.00 89.38 357 LYS A O 1
ATOM 2909 N N . GLU A 1 358 ? 2.152 -15.557 -24.130 1.00 93.06 358 GLU A N 1
ATOM 2910 C CA . GLU A 1 358 ? 1.410 -16.689 -24.717 1.00 93.06 358 GLU A CA 1
ATOM 2911 C C . GLU A 1 358 ? 1.130 -17.810 -23.701 1.00 93.06 358 GLU A C 1
ATOM 2913 O O . GLU A 1 358 ? 0.165 -18.563 -23.862 1.00 93.06 358 GLU A O 1
ATOM 2918 N N . TYR A 1 359 ? 1.934 -17.892 -22.634 1.00 96.31 359 TYR A N 1
ATOM 2919 C CA . TYR A 1 359 ? 1.768 -18.825 -21.521 1.00 96.31 359 TYR A CA 1
ATOM 2920 C C . TYR A 1 359 ? 0.923 -18.273 -20.368 1.00 96.31 359 TYR A C 1
ATOM 2922 O O . TYR A 1 359 ? 0.610 -19.042 -19.462 1.00 96.31 359 TYR A O 1
ATOM 2930 N N . PHE A 1 360 ? 0.501 -17.006 -20.395 1.00 96.56 360 PHE A N 1
ATOM 2931 C CA . PHE A 1 360 ? -0.348 -16.395 -19.366 1.00 96.56 360 PHE A CA 1
ATOM 2932 C C . PHE A 1 360 ? -1.717 -15.924 -19.903 1.00 96.56 360 PHE A C 1
ATOM 2934 O O . PHE A 1 360 ? -2.039 -14.737 -19.809 1.00 96.56 360 PHE A O 1
ATOM 2941 N N . PRO A 1 361 ? -2.581 -16.820 -20.429 1.00 95.81 361 PRO A N 1
ATOM 2942 C CA . PRO A 1 361 ? -3.972 -16.466 -20.696 1.00 95.81 361 PRO A CA 1
ATOM 2943 C C . PRO A 1 361 ? -4.687 -16.084 -19.400 1.00 95.81 361 PRO A C 1
ATOM 2945 O O . PRO A 1 361 ? -4.574 -16.803 -18.401 1.00 95.81 361 PRO A O 1
ATOM 2948 N N . MET A 1 362 ? -5.495 -15.025 -19.433 1.00 94.19 362 MET A N 1
ATOM 2949 C CA . MET A 1 362 ? -6.274 -14.529 -18.290 1.00 94.19 362 MET A CA 1
ATOM 2950 C C . MET A 1 362 ? -6.979 -15.650 -17.513 1.00 94.19 362 MET A C 1
ATOM 2952 O O . MET A 1 362 ? -6.845 -15.759 -16.298 1.00 94.19 362 MET A O 1
ATOM 2956 N N . GLN A 1 363 ? -7.676 -16.551 -18.212 1.00 92.69 363 GLN A N 1
ATOM 2957 C CA . GLN A 1 363 ? -8.452 -17.631 -17.592 1.00 92.69 363 GLN A CA 1
ATOM 2958 C C . GLN A 1 363 ? -7.572 -18.669 -16.872 1.00 92.69 363 GLN A C 1
ATOM 2960 O O . GLN A 1 363 ? -8.044 -19.343 -15.953 1.00 92.69 363 GLN A O 1
ATOM 2965 N N . VAL A 1 364 ? -6.308 -18.812 -17.282 1.00 96.62 364 VAL A N 1
ATOM 2966 C CA . VAL A 1 364 ? -5.317 -19.686 -16.636 1.00 96.62 364 VAL A CA 1
ATOM 2967 C C . VAL A 1 364 ? -4.702 -18.968 -15.437 1.00 96.62 364 VAL A C 1
ATOM 2969 O O . VAL A 1 364 ? -4.649 -19.554 -14.356 1.00 96.62 364 VAL A O 1
ATOM 2972 N N . VAL A 1 365 ? -4.335 -17.690 -15.590 1.00 97.62 365 VAL A N 1
ATOM 2973 C CA . VAL A 1 365 ? -3.792 -16.860 -14.504 1.00 97.62 365 VAL A CA 1
ATOM 2974 C C . VAL A 1 365 ? -4.802 -16.734 -13.367 1.00 97.62 365 VAL A C 1
ATOM 2976 O O . VAL A 1 365 ? -4.476 -17.115 -12.246 1.00 97.62 365 VAL A O 1
ATOM 2979 N N . THR A 1 366 ? -6.046 -16.318 -13.638 1.00 96.88 366 THR A N 1
ATOM 2980 C CA . THR A 1 366 ? -7.117 -16.245 -12.629 1.00 96.88 366 THR A CA 1
ATOM 2981 C C . THR A 1 366 ? -7.315 -17.593 -11.933 1.00 96.88 366 THR A C 1
ATOM 2983 O O . THR A 1 366 ? -7.363 -17.647 -10.707 1.00 96.88 366 THR A O 1
ATOM 2986 N N . ARG A 1 367 ? -7.377 -18.708 -12.674 1.00 97.44 367 ARG A N 1
ATOM 2987 C CA . ARG A 1 367 ? -7.560 -20.047 -12.080 1.00 97.44 367 ARG A CA 1
ATOM 2988 C C . ARG A 1 367 ? -6.378 -20.456 -11.195 1.00 97.44 367 ARG A C 1
ATOM 2990 O O . ARG A 1 367 ? -6.595 -20.985 -10.104 1.00 97.44 367 ARG A O 1
ATOM 2997 N N . GLY A 1 368 ? -5.149 -20.208 -11.646 1.00 98.00 368 GLY A N 1
ATOM 2998 C CA . GLY A 1 368 ? -3.925 -20.493 -10.900 1.00 98.00 368 GLY A CA 1
ATOM 2999 C C . GLY A 1 368 ? -3.824 -19.655 -9.628 1.00 98.00 368 GLY A C 1
ATOM 3000 O O . GLY A 1 368 ? -3.647 -20.213 -8.545 1.00 98.00 368 GLY A O 1
ATOM 3001 N N . LEU A 1 369 ? -4.032 -18.342 -9.753 1.00 98.38 369 LEU A N 1
ATOM 3002 C CA . LEU A 1 369 ? -4.093 -17.355 -8.674 1.00 98.38 369 LEU A CA 1
ATOM 3003 C C . LEU A 1 369 ? -5.123 -17.763 -7.618 1.00 98.38 369 LEU A C 1
ATOM 3005 O O . LEU A 1 369 ? -4.763 -18.037 -6.472 1.00 98.38 369 LEU A O 1
ATOM 3009 N N . LEU A 1 370 ? -6.392 -17.906 -8.009 1.00 98.25 370 LEU A N 1
ATOM 3010 C CA . LEU A 1 370 ? -7.466 -18.313 -7.102 1.00 98.25 370 LEU A CA 1
ATOM 3011 C C . LEU A 1 370 ? -7.164 -19.677 -6.454 1.00 98.25 370 LEU A C 1
ATOM 3013 O O . LEU A 1 370 ? -7.393 -19.862 -5.260 1.00 98.25 370 LEU A O 1
ATOM 3017 N N . GLY A 1 371 ? -6.592 -20.631 -7.193 1.00 98.12 371 GLY A N 1
ATOM 3018 C CA . GLY A 1 371 ? -6.147 -21.919 -6.652 1.00 98.12 371 GLY A CA 1
ATOM 3019 C C . GLY A 1 371 ? -5.005 -21.816 -5.630 1.00 98.12 371 GLY A C 1
ATOM 3020 O O . GLY A 1 371 ? -4.973 -22.586 -4.668 1.00 98.12 371 GLY A O 1
ATOM 3021 N N . ILE A 1 372 ? -4.061 -20.890 -5.820 1.00 98.56 372 ILE A N 1
ATOM 3022 C CA . ILE A 1 372 ? -2.947 -20.628 -4.892 1.00 98.56 372 ILE A CA 1
ATOM 3023 C C . ILE A 1 372 ? -3.480 -20.034 -3.586 1.00 98.56 372 ILE A C 1
ATOM 3025 O O . ILE A 1 372 ? -3.180 -20.565 -2.517 1.00 98.56 372 ILE A O 1
ATOM 3029 N N . TYR A 1 373 ? -4.311 -18.991 -3.657 1.00 98.38 373 TYR A N 1
ATOM 3030 C CA . TYR A 1 373 ? -4.856 -18.332 -2.466 1.00 98.38 373 TYR A CA 1
ATOM 3031 C C . TYR A 1 373 ? -5.794 -19.240 -1.651 1.00 98.38 373 TYR A C 1
ATOM 3033 O O . TYR A 1 373 ? -5.737 -19.213 -0.421 1.00 98.38 373 TYR A O 1
ATOM 3041 N N . GLN A 1 374 ? -6.582 -20.101 -2.308 1.00 98.25 374 GLN A N 1
ATOM 3042 C CA . GLN A 1 374 ? -7.392 -21.127 -1.633 1.00 98.25 374 GLN A CA 1
ATOM 3043 C C . GLN A 1 374 ? -6.531 -22.086 -0.792 1.00 98.25 374 GLN A C 1
ATOM 3045 O O . GLN A 1 374 ? -6.787 -22.249 0.403 1.00 98.25 374 GLN A O 1
ATOM 3050 N N . GLU A 1 375 ? -5.471 -22.673 -1.368 1.00 98.00 375 GLU A N 1
ATOM 3051 C CA . GLU A 1 375 ? -4.568 -23.572 -0.625 1.00 98.00 375 GLU A CA 1
ATOM 3052 C C . GLU A 1 375 ? -3.797 -22.833 0.485 1.00 98.00 375 GLU A C 1
ATOM 3054 O O . GLU A 1 375 ? -3.617 -23.365 1.584 1.00 98.00 375 GLU A O 1
ATOM 3059 N N . LEU A 1 376 ? -3.336 -21.613 0.198 1.00 97.69 376 LEU A N 1
ATOM 3060 C CA . LEU A 1 376 ? -2.512 -20.798 1.091 1.00 97.69 376 LEU A CA 1
ATOM 3061 C C . LEU A 1 376 ? -3.255 -20.393 2.371 1.00 97.69 376 LEU A C 1
ATOM 3063 O O . LEU A 1 376 ? -2.695 -20.481 3.469 1.00 97.69 376 LEU A O 1
ATOM 3067 N N . LEU A 1 377 ? -4.505 -19.950 2.220 1.00 97.31 377 LEU A N 1
ATOM 3068 C CA . LEU A 1 377 ? -5.312 -19.361 3.291 1.00 97.31 377 LEU A CA 1
ATOM 3069 C C . LEU A 1 377 ? -6.333 -20.338 3.897 1.00 97.31 377 LEU A C 1
ATOM 3071 O O . LEU A 1 377 ? -6.923 -20.026 4.928 1.00 97.31 377 LEU A O 1
ATOM 3075 N N . GLY A 1 378 ? -6.528 -21.522 3.304 1.00 97.88 378 GLY A N 1
ATOM 3076 C CA . GLY A 1 378 ? -7.557 -22.478 3.738 1.00 97.88 378 GLY A CA 1
ATOM 3077 C C . GLY A 1 378 ? -8.969 -22.052 3.328 1.00 97.88 378 GLY A C 1
ATOM 3078 O O . GLY A 1 378 ? -9.929 -22.282 4.061 1.00 97.88 378 GLY A O 1
ATOM 3079 N N . LEU A 1 379 ? -9.089 -21.403 2.170 1.00 98.19 379 LEU A N 1
ATOM 3080 C CA . LEU A 1 379 ? -10.331 -20.829 1.657 1.00 98.19 379 LEU A CA 1
ATOM 3081 C C . LEU A 1 379 ? -10.850 -21.612 0.450 1.00 98.19 379 LEU A C 1
ATOM 3083 O O . LEU A 1 379 ? -10.134 -22.389 -0.176 1.00 98.19 379 LEU A O 1
ATOM 3087 N N . SER A 1 380 ? -12.111 -21.371 0.119 1.00 98.06 380 SER A N 1
ATOM 3088 C CA . SER A 1 380 ? -12.778 -21.817 -1.100 1.00 98.06 380 SER A CA 1
ATOM 3089 C C . SER A 1 380 ? -13.495 -20.626 -1.732 1.00 98.06 380 SER A C 1
ATOM 3091 O O . SER A 1 380 ? -14.122 -19.831 -1.024 1.00 98.06 380 SER A O 1
ATOM 3093 N N . PHE A 1 381 ? -13.358 -20.472 -3.048 1.00 98.19 381 PHE A N 1
ATOM 3094 C CA . PHE A 1 381 ? -13.939 -19.372 -3.816 1.00 98.19 381 PHE A CA 1
ATOM 3095 C C . PHE A 1 381 ? -14.961 -19.931 -4.806 1.00 98.19 381 PHE A C 1
ATOM 3097 O O . PHE A 1 381 ? -14.629 -20.776 -5.636 1.00 98.19 381 PHE A O 1
ATOM 3104 N N . GLN A 1 382 ? -16.201 -19.461 -4.716 1.00 96.56 382 GLN A N 1
ATOM 3105 C CA . GLN A 1 382 ? -17.320 -19.921 -5.535 1.00 96.56 382 GLN A CA 1
ATOM 3106 C C . GLN A 1 382 ? -17.843 -18.752 -6.370 1.00 96.56 382 GLN A C 1
ATOM 3108 O O . GLN A 1 382 ? -18.160 -17.709 -5.804 1.00 96.56 382 GLN A O 1
ATOM 3113 N N . LEU A 1 383 ? -17.917 -18.915 -7.693 1.00 96.25 383 LEU A N 1
ATOM 3114 C CA . LEU A 1 383 ? -18.539 -17.934 -8.586 1.00 96.25 383 LEU A CA 1
ATOM 3115 C C . LEU A 1 383 ? -20.042 -17.839 -8.278 1.00 96.25 383 LEU A C 1
ATOM 3117 O O . LEU A 1 383 ? -20.706 -18.862 -8.118 1.00 96.25 383 LEU A O 1
ATOM 3121 N N . GLU A 1 384 ? -20.561 -16.618 -8.196 1.00 94.69 384 GLU A N 1
ATOM 3122 C CA . GLU A 1 384 ? -21.980 -16.323 -7.984 1.00 94.69 384 GLU A CA 1
ATOM 3123 C C . GLU A 1 384 ? -22.600 -15.953 -9.342 1.00 94.69 384 GLU A C 1
ATOM 3125 O O . GLU A 1 384 ? -22.576 -14.794 -9.763 1.00 94.69 384 GLU A O 1
ATOM 3130 N N . GLU A 1 385 ? -23.097 -16.955 -10.069 1.00 91.19 385 GLU A N 1
ATOM 3131 C CA . GLU A 1 385 ? -23.717 -16.765 -11.387 1.00 91.19 385 GLU A CA 1
ATOM 3132 C C . GLU A 1 385 ? -24.992 -15.906 -11.292 1.00 91.19 385 GLU A C 1
ATOM 3134 O O . GLU A 1 385 ? -25.782 -16.039 -10.358 1.00 91.19 385 GLU A O 1
ATOM 3139 N N . GLY A 1 386 ? -25.192 -14.999 -12.255 1.00 86.50 386 GLY A N 1
ATOM 3140 C CA . GLY A 1 386 ? -26.340 -14.080 -12.263 1.00 86.50 386 GLY A CA 1
ATOM 3141 C C . GLY A 1 386 ? -26.312 -12.988 -11.182 1.00 86.50 386 GLY A C 1
ATOM 3142 O O . GLY A 1 386 ? -27.338 -12.358 -10.928 1.00 86.50 386 GLY A O 1
ATOM 3143 N N . ALA A 1 387 ? -25.170 -12.755 -10.527 1.00 90.50 387 ALA A N 1
ATOM 3144 C CA . ALA A 1 387 ? -25.021 -11.695 -9.534 1.00 90.50 387 ALA A CA 1
ATOM 3145 C C . ALA A 1 387 ? -25.269 -10.285 -10.107 1.00 90.50 387 ALA A C 1
ATOM 3147 O O . ALA A 1 387 ? -24.855 -9.965 -11.218 1.00 90.50 387 ALA A O 1
ATOM 3148 N N . ALA A 1 388 ? -25.868 -9.406 -9.297 1.00 91.94 388 ALA A N 1
ATOM 3149 C CA . ALA A 1 388 ? -25.986 -7.987 -9.620 1.00 91.94 388 ALA A CA 1
ATOM 3150 C C . ALA A 1 388 ? -24.598 -7.318 -9.650 1.00 91.94 388 ALA A C 1
ATOM 3152 O O . ALA A 1 388 ? -23.864 -7.338 -8.656 1.00 91.94 388 ALA A O 1
ATOM 3153 N N . VAL A 1 389 ? -24.257 -6.710 -10.787 1.00 96.38 389 VAL A N 1
ATOM 3154 C CA . VAL A 1 389 ? -22.962 -6.076 -11.078 1.00 96.38 389 VAL A CA 1
ATOM 3155 C C . VAL A 1 389 ? -23.157 -4.797 -11.897 1.00 96.38 389 VAL A C 1
ATOM 3157 O O . VAL A 1 389 ? -24.167 -4.636 -12.575 1.00 96.38 389 VAL A O 1
ATOM 3160 N N . TRP A 1 390 ? -22.182 -3.887 -11.850 1.00 96.94 390 TRP A N 1
ATOM 3161 C CA . TRP A 1 390 ? -22.207 -2.603 -12.571 1.00 96.94 390 TRP A CA 1
ATOM 3162 C C . TRP A 1 390 ? -21.815 -2.693 -14.059 1.00 96.94 390 TRP A C 1
ATOM 3164 O O . TRP A 1 390 ? -21.914 -1.699 -14.778 1.00 96.94 390 TRP A O 1
ATOM 3174 N N . HIS A 1 391 ? -21.313 -3.844 -14.520 1.00 96.62 391 HIS A N 1
ATOM 3175 C CA . HIS A 1 391 ? -20.911 -4.085 -15.909 1.00 96.62 391 HIS A CA 1
ATOM 3176 C C . HIS A 1 391 ? -20.853 -5.597 -16.199 1.00 96.62 391 HIS A C 1
ATOM 3178 O O . HIS A 1 391 ? -20.520 -6.373 -15.308 1.00 96.62 391 HIS A O 1
ATOM 3184 N N . GLU A 1 392 ? -21.133 -6.020 -17.434 1.00 94.44 392 GLU A N 1
ATOM 3185 C CA . GLU A 1 392 ? -21.222 -7.443 -17.827 1.00 94.44 392 GLU A CA 1
ATOM 3186 C C . GLU A 1 392 ? -19.906 -8.233 -17.675 1.00 94.44 392 GLU A C 1
ATOM 3188 O O . GLU A 1 392 ? -19.925 -9.394 -17.283 1.00 94.44 392 GLU A O 1
ATOM 3193 N N . ASP A 1 393 ? -18.755 -7.585 -17.897 1.00 93.19 393 ASP A N 1
ATOM 3194 C CA . ASP A 1 393 ? -17.407 -8.158 -17.692 1.00 93.19 393 ASP A CA 1
ATOM 3195 C C . ASP A 1 393 ? -17.094 -8.562 -16.225 1.00 93.19 393 ASP A C 1
ATOM 3197 O O . ASP A 1 393 ? -16.018 -9.104 -15.956 1.00 93.19 393 ASP A O 1
ATOM 3201 N N . VAL A 1 394 ? -17.954 -8.229 -15.253 1.00 96.75 394 VAL A N 1
ATOM 3202 C CA . VAL A 1 394 ? -17.638 -8.297 -13.814 1.00 96.75 394 VAL A CA 1
ATOM 3203 C C . VAL A 1 394 ? -18.122 -9.603 -13.192 1.00 96.75 394 VAL A C 1
ATOM 3205 O O . VAL A 1 394 ? -19.303 -9.934 -13.238 1.00 96.75 394 VAL A O 1
ATOM 3208 N N . ALA A 1 395 ? -17.218 -10.314 -12.516 1.00 96.25 395 ALA A N 1
ATOM 3209 C CA . ALA A 1 395 ? -17.526 -11.573 -11.836 1.00 96.25 395 ALA A CA 1
ATOM 3210 C C . ALA A 1 395 ? -17.524 -11.414 -10.305 1.00 96.25 395 ALA A C 1
ATOM 3212 O O . ALA A 1 395 ? -16.530 -10.959 -9.736 1.00 96.25 395 ALA A O 1
ATOM 3213 N N . LEU A 1 396 ? -18.601 -11.832 -9.628 1.00 97.69 396 LEU A N 1
ATOM 3214 C CA . LEU A 1 396 ? -18.694 -11.888 -8.162 1.00 97.69 396 LEU A CA 1
ATOM 3215 C C . LEU A 1 396 ? -18.358 -13.293 -7.645 1.00 97.69 396 LEU A C 1
ATOM 3217 O O . LEU A 1 396 ? -18.897 -14.285 -8.127 1.00 97.69 396 LEU A O 1
ATOM 3221 N N . TYR A 1 397 ? -17.525 -13.372 -6.609 1.00 97.94 397 TYR A N 1
ATOM 3222 C CA . TYR A 1 397 ? -17.169 -14.611 -5.923 1.00 97.94 397 TYR A CA 1
ATOM 3223 C C . TYR A 1 397 ? -17.536 -14.554 -4.439 1.00 97.94 397 TYR A C 1
ATOM 3225 O O . TYR A 1 397 ? -17.219 -13.586 -3.745 1.00 97.94 397 TYR A O 1
ATOM 3233 N N . ALA A 1 398 ? -18.135 -15.625 -3.925 1.00 97.62 398 ALA A N 1
ATOM 3234 C CA . ALA A 1 398 ? -18.281 -15.878 -2.497 1.00 97.62 398 ALA A CA 1
ATOM 3235 C C . ALA A 1 398 ? -17.043 -16.588 -1.934 1.00 97.62 398 ALA A C 1
ATOM 3237 O O . ALA A 1 398 ? -16.552 -17.560 -2.511 1.00 97.62 398 ALA A O 1
ATOM 3238 N N . VAL A 1 399 ? -16.565 -16.132 -0.774 1.00 97.81 399 VAL A N 1
ATOM 3239 C CA . VAL A 1 399 ? -15.397 -16.688 -0.079 1.00 97.81 399 VAL A CA 1
ATOM 3240 C C . VAL A 1 399 ? -15.833 -17.416 1.181 1.00 97.81 399 VAL A C 1
ATOM 3242 O O . VAL A 1 399 ? -16.406 -16.807 2.089 1.00 97.81 399 VAL A O 1
ATOM 3245 N N . ARG A 1 400 ? -15.533 -18.713 1.259 1.00 97.56 400 ARG A N 1
ATOM 3246 C CA . ARG A 1 400 ? -15.870 -19.581 2.394 1.00 97.56 400 ARG A CA 1
ATOM 3247 C C . ARG A 1 400 ? -14.621 -20.226 2.986 1.00 97.56 400 ARG A C 1
ATOM 3249 O O . ARG A 1 400 ? -13.723 -20.623 2.248 1.00 97.56 400 ARG A O 1
ATOM 3256 N N . ASP A 1 401 ? -14.590 -20.385 4.303 1.00 96.69 401 ASP A N 1
ATOM 3257 C CA . ASP A 1 401 ? -13.600 -21.227 4.984 1.00 96.69 401 ASP A CA 1
ATOM 3258 C C . ASP A 1 401 ? -13.740 -22.685 4.507 1.00 96.69 401 ASP A C 1
ATOM 3260 O O . ASP A 1 401 ? -14.832 -23.256 4.550 1.00 96.69 401 ASP A O 1
ATOM 3264 N N . ALA A 1 402 ? -12.647 -23.289 4.034 1.00 96.00 402 ALA A N 1
ATOM 3265 C CA . ALA A 1 402 ? -12.684 -24.592 3.364 1.00 96.00 402 ALA A CA 1
ATOM 3266 C C . ALA A 1 402 ? -12.898 -25.784 4.318 1.00 96.00 402 ALA A C 1
ATOM 3268 O O . ALA A 1 402 ? -13.146 -26.896 3.854 1.00 96.00 402 ALA A O 1
ATOM 3269 N N . ALA A 1 403 ? -12.794 -25.581 5.636 1.00 95.25 403 ALA A N 1
ATOM 3270 C CA . ALA A 1 403 ? -12.992 -26.630 6.638 1.00 95.25 403 ALA A CA 1
ATOM 3271 C C . ALA A 1 403 ? -14.422 -26.656 7.209 1.00 95.25 403 ALA A C 1
ATOM 3273 O O . ALA A 1 403 ? -14.880 -27.705 7.659 1.00 95.25 403 ALA A O 1
ATOM 3274 N N . SER A 1 404 ? -15.117 -25.516 7.207 1.00 94.75 404 SER A N 1
ATOM 3275 C CA . SER A 1 404 ? -16.442 -25.331 7.820 1.00 94.75 404 SER A CA 1
ATOM 3276 C C . SER A 1 404 ? -17.536 -24.868 6.851 1.00 94.75 404 SER A C 1
ATOM 3278 O O . SER A 1 404 ? -18.705 -24.848 7.228 1.00 94.75 404 SER A O 1
ATOM 3280 N N . GLY A 1 405 ? -17.187 -24.446 5.630 1.00 93.69 405 GLY A N 1
ATOM 3281 C CA . GLY A 1 405 ? -18.123 -23.878 4.648 1.00 93.69 405 GLY A CA 1
ATOM 3282 C C . GLY A 1 405 ? -18.671 -22.488 5.013 1.00 93.69 405 GLY A C 1
ATOM 3283 O O . GLY A 1 405 ? -19.461 -21.909 4.253 1.00 93.69 405 GLY A O 1
ATOM 3284 N N . LYS A 1 406 ? -18.257 -21.933 6.163 1.00 93.81 406 LYS A N 1
ATOM 3285 C CA . LYS A 1 406 ? -18.704 -20.632 6.670 1.00 93.81 406 LYS A CA 1
ATOM 3286 C C . LYS A 1 406 ? -18.292 -19.519 5.707 1.00 93.81 406 LYS A C 1
ATOM 3288 O O . LYS A 1 406 ? -17.118 -19.397 5.369 1.00 93.81 406 LYS A O 1
ATOM 3293 N N . LEU A 1 407 ? -19.248 -18.672 5.324 1.00 95.00 407 LEU A N 1
ATOM 3294 C CA . LEU A 1 407 ? -18.985 -17.469 4.535 1.00 95.00 407 LEU A CA 1
ATOM 3295 C C . LEU A 1 407 ? -18.123 -16.474 5.334 1.00 95.00 407 LEU A C 1
ATOM 3297 O O . LEU A 1 407 ? -18.427 -16.158 6.487 1.00 95.00 407 LEU A O 1
ATOM 3301 N N . ILE A 1 408 ? -17.054 -15.994 4.702 1.00 95.00 408 ILE A N 1
ATOM 3302 C CA . ILE A 1 408 ? -16.094 -15.019 5.237 1.00 95.00 408 ILE A CA 1
ATOM 3303 C C . ILE A 1 408 ? -16.328 -13.642 4.601 1.00 95.00 408 ILE A C 1
ATOM 3305 O O . ILE A 1 408 ? -16.383 -12.631 5.302 1.00 95.00 408 ILE A O 1
ATOM 3309 N N . GLY A 1 409 ? -16.525 -13.613 3.281 1.00 96.75 409 GLY A N 1
ATOM 3310 C CA . GLY A 1 409 ? -16.684 -12.390 2.499 1.00 96.75 409 GLY A CA 1
ATOM 3311 C C . GLY A 1 409 ? -17.107 -12.658 1.058 1.00 96.75 409 GLY A C 1
ATOM 3312 O O . GLY A 1 409 ? -17.363 -13.807 0.687 1.00 96.75 409 GLY A O 1
ATOM 3313 N N . LYS A 1 410 ? -17.154 -11.603 0.241 1.00 98.06 410 LYS A N 1
ATOM 3314 C CA . LYS A 1 410 ? -17.272 -11.702 -1.223 1.00 98.06 410 LYS A CA 1
ATOM 3315 C C . LYS A 1 410 ? -16.288 -10.759 -1.920 1.00 98.06 410 LYS A C 1
ATOM 3317 O O . LYS A 1 410 ? -15.939 -9.727 -1.352 1.00 98.06 410 LYS A O 1
ATOM 3322 N N . PHE A 1 411 ? -15.875 -11.063 -3.147 1.00 98.50 411 PHE A N 1
ATOM 3323 C CA . PHE A 1 411 ? -15.128 -10.111 -3.976 1.00 98.50 411 PHE A CA 1
ATOM 3324 C C . PHE A 1 411 ? -15.642 -10.054 -5.412 1.00 98.50 411 PHE A C 1
ATOM 3326 O O . PHE A 1 411 ? -16.003 -11.079 -5.985 1.00 98.50 411 PHE A O 1
ATOM 3333 N N . TYR A 1 412 ? -15.631 -8.861 -5.998 1.00 98.62 412 TYR A N 1
ATOM 3334 C CA . TYR A 1 412 ? -15.807 -8.665 -7.435 1.00 98.62 412 TYR A CA 1
ATOM 3335 C C . TYR A 1 412 ? -14.441 -8.633 -8.134 1.00 98.62 412 TYR A C 1
ATOM 3337 O O . TYR A 1 412 ? -13.472 -8.116 -7.572 1.00 98.62 412 TYR A O 1
ATOM 3345 N N . LEU A 1 413 ? -14.377 -9.135 -9.365 1.00 98.25 413 LEU A N 1
ATOM 3346 C CA . LEU A 1 413 ? -13.261 -8.944 -10.292 1.00 98.25 413 LEU A CA 1
ATOM 3347 C C . LEU A 1 413 ? -13.746 -8.130 -11.496 1.00 98.25 413 LEU A C 1
ATOM 3349 O O . LEU A 1 413 ? -14.638 -8.577 -12.214 1.00 98.25 413 LEU A O 1
ATOM 3353 N N . ASP A 1 414 ? -13.145 -6.963 -11.723 1.00 97.56 414 ASP A N 1
ATOM 3354 C CA . ASP A 1 414 ? -13.417 -6.071 -12.854 1.00 97.56 414 ASP A CA 1
ATOM 3355 C C . ASP A 1 414 ? -12.103 -5.813 -13.608 1.00 97.56 414 ASP A C 1
ATOM 3357 O O . ASP A 1 414 ? -11.364 -4.866 -13.325 1.00 97.56 414 ASP A O 1
ATOM 3361 N N . LEU A 1 415 ? -11.766 -6.719 -14.530 1.00 95.62 415 LEU A N 1
ATOM 3362 C CA . LEU A 1 415 ? -10.383 -6.932 -14.981 1.00 95.62 415 LEU A CA 1
ATOM 3363 C C . LEU A 1 415 ? -9.965 -6.158 -16.240 1.00 95.62 415 LEU A C 1
ATOM 3365 O O . LEU A 1 415 ? -8.770 -6.047 -16.501 1.00 95.62 415 LEU A O 1
ATOM 3369 N N . TYR A 1 416 ? -10.920 -5.640 -17.016 1.00 91.12 416 TYR A N 1
ATOM 3370 C CA . TYR A 1 416 ? -10.673 -5.136 -18.372 1.00 91.12 416 TYR A CA 1
ATOM 3371 C C . TYR A 1 416 ? -10.956 -3.631 -18.535 1.00 91.12 416 TYR A C 1
ATOM 3373 O O . TYR A 1 416 ? -11.883 -3.125 -17.898 1.00 91.12 416 TYR A O 1
ATOM 3381 N N . PRO A 1 417 ? -10.233 -2.907 -19.409 1.00 86.50 417 PRO A N 1
ATOM 3382 C CA . PRO A 1 417 ? -10.495 -1.497 -19.682 1.00 86.50 417 PRO A CA 1
ATOM 3383 C C . PRO A 1 417 ? -11.831 -1.273 -20.406 1.00 86.50 417 PRO A C 1
ATOM 3385 O O . PRO A 1 417 ? -12.274 -2.095 -21.212 1.00 86.50 417 PRO A O 1
ATOM 3388 N N . ARG A 1 418 ? -12.446 -0.119 -20.125 1.00 88.25 418 ARG A N 1
ATOM 3389 C CA . ARG A 1 418 ? -13.597 0.475 -20.830 1.00 88.25 418 ARG A CA 1
ATOM 3390 C C . ARG A 1 418 ? -13.629 1.985 -20.569 1.00 88.25 418 ARG A C 1
ATOM 3392 O O . ARG A 1 418 ? -12.949 2.460 -19.659 1.00 88.25 418 ARG A O 1
ATOM 3399 N N . GLU A 1 419 ? -14.413 2.737 -21.339 1.00 82.25 419 GLU A N 1
ATOM 3400 C CA . GLU A 1 419 ? -14.533 4.190 -21.161 1.00 82.25 419 GLU A CA 1
ATOM 3401 C C . GLU A 1 419 ? -14.985 4.555 -19.733 1.00 82.25 419 GLU A C 1
ATOM 3403 O O . GLU A 1 419 ? -15.857 3.907 -19.153 1.00 82.25 419 GLU A O 1
ATOM 3408 N N . GLY A 1 420 ? -14.373 5.590 -19.152 1.00 80.81 420 GLY A N 1
ATOM 3409 C CA . GLY A 1 420 ? -14.751 6.127 -17.844 1.00 80.81 420 GLY A CA 1
ATOM 3410 C C . GLY A 1 420 ? -14.390 5.270 -16.629 1.00 80.81 420 GLY A C 1
ATOM 3411 O O . GLY A 1 420 ? -14.587 5.724 -15.504 1.00 80.81 420 GLY A O 1
ATOM 3412 N N . LYS A 1 421 ? -13.848 4.066 -16.828 1.00 88.62 421 LYS A N 1
ATOM 3413 C CA . LYS A 1 421 ? -13.328 3.223 -15.751 1.00 88.62 421 LYS A CA 1
ATOM 3414 C C . LYS A 1 421 ? -12.009 3.782 -15.199 1.00 88.62 421 LYS A C 1
ATOM 3416 O O . LYS A 1 421 ? -11.189 4.333 -15.932 1.00 88.62 421 LYS A O 1
ATOM 3421 N N . TYR A 1 422 ? -11.787 3.588 -13.902 1.00 84.50 422 TYR A N 1
ATOM 3422 C CA . TYR A 1 422 ? -10.539 3.878 -13.206 1.00 84.50 422 TYR A CA 1
ATOM 3423 C C . TYR A 1 422 ? -9.349 3.169 -13.874 1.00 84.50 422 TYR A C 1
ATOM 3425 O O . TYR A 1 422 ? -9.311 1.943 -13.944 1.00 84.50 422 TYR A O 1
ATOM 3433 N N . GLY A 1 423 ? -8.384 3.949 -14.374 1.00 79.25 423 GLY A N 1
ATOM 3434 C CA . GLY A 1 423 ? -7.341 3.484 -15.301 1.00 79.25 423 GLY A CA 1
ATOM 3435 C C . GLY A 1 423 ? -6.138 2.747 -14.696 1.00 79.25 423 GLY A C 1
ATOM 3436 O O . GLY A 1 423 ? -5.272 2.308 -15.448 1.00 79.25 423 GLY A O 1
ATOM 3437 N N . HIS A 1 424 ? -6.065 2.586 -13.373 1.00 84.00 424 HIS A N 1
ATOM 3438 C CA . HIS A 1 424 ? -5.008 1.815 -12.701 1.00 84.00 424 HIS A CA 1
ATOM 3439 C C . HIS A 1 424 ? -5.570 0.516 -12.105 1.00 84.00 424 HIS A C 1
ATOM 3441 O O . HIS A 1 424 ? -6.783 0.311 -12.076 1.00 84.00 424 HIS A O 1
ATOM 3447 N N . ALA A 1 425 ? -4.688 -0.369 -11.641 1.00 89.31 425 ALA A N 1
ATOM 3448 C CA . ALA A 1 425 ? -5.092 -1.465 -10.770 1.00 89.31 425 ALA A CA 1
ATOM 3449 C C . ALA A 1 425 ? -5.333 -0.936 -9.341 1.00 89.31 425 ALA A C 1
ATOM 3451 O O . ALA A 1 425 ? -4.647 0.002 -8.929 1.00 89.31 425 ALA A O 1
ATOM 3452 N N . ALA A 1 426 ? -6.341 -1.467 -8.640 1.00 92.94 426 ALA A N 1
ATOM 3453 C CA . ALA A 1 426 ? -6.651 -1.129 -7.246 1.00 92.94 426 ALA A CA 1
ATOM 3454 C C . ALA A 1 426 ? -7.673 -2.095 -6.609 1.00 92.94 426 ALA A C 1
ATOM 3456 O O . ALA A 1 426 ? -8.625 -2.542 -7.257 1.00 92.94 426 ALA A O 1
ATOM 3457 N N . CYS A 1 427 ? -7.549 -2.327 -5.302 1.00 98.06 427 CYS A N 1
ATOM 3458 C CA . CYS A 1 427 ? -8.540 -3.011 -4.473 1.00 98.06 427 CYS A CA 1
ATOM 3459 C C . CYS A 1 427 ? -9.391 -2.021 -3.652 1.00 98.06 427 CYS A C 1
ATOM 3461 O O . CYS A 1 427 ? -8.931 -1.437 -2.668 1.00 98.06 427 CYS A O 1
ATOM 3463 N N . PHE A 1 428 ? -10.679 -1.921 -3.977 1.00 97.94 428 PHE A N 1
ATOM 3464 C CA . PHE A 1 428 ? -11.659 -1.096 -3.266 1.00 97.94 428 PHE A CA 1
ATOM 3465 C C . PHE A 1 428 ? -12.371 -1.906 -2.172 1.00 97.94 428 PHE A C 1
ATOM 3467 O O . PHE A 1 428 ? -12.931 -2.970 -2.442 1.00 97.94 428 PHE A O 1
ATOM 3474 N N . GLY A 1 429 ? -12.376 -1.415 -0.929 1.00 97.38 429 GLY A N 1
ATOM 3475 C CA . GLY A 1 429 ? -13.140 -2.010 0.174 1.00 97.38 429 GLY A CA 1
ATOM 3476 C C . GLY A 1 429 ? -14.569 -1.469 0.201 1.00 97.38 429 GLY A C 1
ATOM 3477 O O . GLY A 1 429 ? -14.770 -0.325 0.582 1.00 97.38 429 GLY A O 1
ATOM 3478 N N . LEU A 1 430 ? -15.555 -2.282 -0.188 1.00 96.94 430 LEU A N 1
ATOM 3479 C CA . LEU A 1 430 ? -16.943 -1.848 -0.403 1.00 96.94 430 LEU A CA 1
ATOM 3480 C C . LEU A 1 430 ? -17.831 -2.027 0.836 1.00 96.94 430 LEU A C 1
ATOM 3482 O O . LEU A 1 430 ? -18.627 -1.150 1.155 1.00 96.94 430 LEU A O 1
ATOM 3486 N N . GLN A 1 431 ? -17.681 -3.134 1.567 1.00 97.56 431 GLN A N 1
ATOM 3487 C CA . GLN A 1 431 ? -18.391 -3.388 2.826 1.00 97.56 431 GLN A CA 1
ATOM 3488 C C . GLN A 1 431 ? -17.373 -3.799 3.906 1.00 97.56 431 GLN A C 1
ATOM 3490 O O . GLN A 1 431 ? -16.667 -4.791 3.702 1.00 97.56 431 GLN A O 1
ATOM 3495 N N . PRO A 1 432 ? -17.276 -3.088 5.047 1.00 97.19 432 PRO A N 1
ATOM 3496 C CA . PRO A 1 432 ? -16.319 -3.407 6.104 1.00 97.19 432 PRO A CA 1
ATOM 3497 C C . PRO A 1 432 ? -16.698 -4.690 6.860 1.00 97.19 432 PRO A C 1
ATOM 3499 O O . PRO A 1 432 ? -17.862 -4.908 7.211 1.00 97.19 432 PRO A O 1
ATOM 3502 N N . GLY A 1 433 ? -15.690 -5.524 7.138 1.00 96.94 433 GLY A N 1
ATOM 3503 C CA . GLY A 1 433 ? -15.805 -6.760 7.921 1.00 96.94 433 GLY A CA 1
ATOM 3504 C C . GLY A 1 433 ? -15.755 -6.506 9.429 1.00 96.94 433 GLY A C 1
ATOM 3505 O O . GLY A 1 433 ? -14.730 -6.742 10.067 1.00 96.94 433 GLY A O 1
ATOM 3506 N N . CYS A 1 434 ? -16.860 -6.035 10.000 1.00 97.19 434 CYS A N 1
ATOM 3507 C CA . CYS A 1 434 ? -16.979 -5.553 11.384 1.00 97.19 434 CYS A CA 1
ATOM 3508 C C . CYS A 1 434 ? -18.156 -6.206 12.142 1.00 97.19 434 CYS A C 1
ATOM 3510 O O . CYS A 1 434 ? -18.866 -7.058 11.597 1.00 97.19 434 CYS A O 1
ATOM 3512 N N . LEU A 1 435 ? -18.368 -5.838 13.409 1.00 96.44 435 LEU A N 1
ATOM 3513 C CA . LEU A 1 435 ? -19.608 -6.161 14.123 1.00 96.44 435 LEU A CA 1
ATOM 3514 C C . LEU A 1 435 ? -20.701 -5.130 13.815 1.00 96.44 435 LEU A C 1
ATOM 3516 O O . LEU A 1 435 ? -20.444 -3.935 13.695 1.00 96.44 435 LEU A O 1
ATOM 3520 N N . ARG A 1 436 ? -21.937 -5.613 13.709 1.00 94.25 436 ARG A N 1
ATOM 3521 C CA . ARG A 1 436 ? -23.159 -4.813 13.598 1.00 94.25 436 ARG A CA 1
ATOM 3522 C C . ARG A 1 436 ? -23.684 -4.445 14.985 1.00 94.25 436 ARG A C 1
ATOM 3524 O O . ARG A 1 436 ? -23.257 -4.990 16.003 1.00 94.25 436 ARG A O 1
ATOM 3531 N N . LYS A 1 437 ? -24.672 -3.547 15.016 1.00 91.94 437 LYS A N 1
ATOM 3532 C CA . LYS A 1 437 ? -25.295 -3.033 16.245 1.00 91.94 437 LYS A CA 1
ATOM 3533 C C . LYS A 1 437 ? -25.807 -4.122 17.200 1.00 91.94 437 LYS A C 1
ATOM 3535 O O . LYS A 1 437 ? -25.739 -3.920 18.413 1.00 91.94 437 LYS A O 1
ATOM 3540 N N . ASP A 1 438 ? -26.285 -5.240 16.659 1.00 91.75 438 ASP A N 1
ATOM 3541 C CA . ASP A 1 438 ? -26.804 -6.423 17.362 1.00 91.75 438 ASP A CA 1
ATOM 3542 C C . ASP A 1 438 ? -25.713 -7.414 17.826 1.00 91.75 438 ASP A C 1
ATOM 3544 O O . ASP A 1 438 ? -26.018 -8.408 18.480 1.00 91.75 438 ASP A O 1
ATOM 3548 N N . GLY A 1 439 ? -24.443 -7.166 17.491 1.00 91.50 439 GLY A N 1
ATOM 3549 C CA . GLY A 1 439 ? -23.326 -8.077 17.751 1.00 91.50 439 GLY A CA 1
ATOM 3550 C C . GLY A 1 439 ? -23.143 -9.181 16.702 1.00 91.50 439 GLY A C 1
ATOM 3551 O O . GLY A 1 439 ? -22.216 -9.985 16.836 1.00 91.50 439 GLY A O 1
ATOM 3552 N N . SER A 1 440 ? -23.963 -9.227 15.646 1.00 93.88 440 SER A N 1
ATOM 3553 C CA . SER A 1 440 ? -23.711 -10.098 14.491 1.00 93.88 440 SER A CA 1
ATOM 3554 C C . SER A 1 440 ? -22.507 -9.590 13.685 1.00 93.88 440 SER A C 1
ATOM 3556 O O . SER A 1 440 ? -22.194 -8.399 13.693 1.00 93.88 440 SER A O 1
ATOM 3558 N N . ARG A 1 441 ? -21.790 -10.477 12.983 1.00 93.62 441 ARG A N 1
ATOM 3559 C CA . ARG A 1 441 ? -20.674 -10.064 12.114 1.00 93.62 441 ARG A CA 1
ATOM 3560 C C . ARG A 1 441 ? -21.172 -9.756 10.707 1.00 93.62 441 ARG A C 1
ATOM 3562 O O . ARG A 1 441 ? -21.722 -10.629 10.038 1.00 93.62 441 ARG A O 1
ATOM 3569 N N . GLN A 1 442 ? -20.882 -8.550 10.237 1.00 94.88 442 GLN A N 1
ATOM 3570 C CA . GLN A 1 442 ? -20.955 -8.211 8.825 1.00 94.88 442 GLN A CA 1
ATOM 3571 C C . GLN A 1 442 ? -19.800 -8.876 8.069 1.00 94.88 442 GLN A C 1
ATOM 3573 O O . GLN A 1 442 ? -18.648 -8.836 8.508 1.00 94.88 442 GLN A O 1
ATOM 3578 N N . ILE A 1 443 ? -20.106 -9.493 6.927 1.00 96.25 443 ILE A N 1
ATOM 3579 C CA . ILE A 1 443 ? -19.080 -10.010 6.017 1.00 96.25 443 ILE A CA 1
ATOM 3580 C C . ILE A 1 443 ? -18.378 -8.850 5.307 1.00 96.25 443 ILE A C 1
ATOM 3582 O O . ILE A 1 443 ? -19.014 -7.846 4.981 1.00 96.25 443 ILE A O 1
ATOM 3586 N N . ALA A 1 444 ? -17.088 -8.995 5.024 1.00 97.44 444 ALA A N 1
ATOM 3587 C CA . ALA A 1 444 ? -16.388 -8.035 4.181 1.00 97.44 444 ALA A CA 1
ATOM 3588 C C . ALA A 1 444 ? -16.780 -8.220 2.702 1.00 97.44 444 ALA A C 1
ATOM 3590 O O . ALA A 1 444 ? -17.018 -9.349 2.255 1.00 97.44 444 ALA A O 1
ATOM 3591 N N . ILE A 1 445 ? -16.829 -7.128 1.936 1.00 98.31 445 ILE A N 1
ATOM 3592 C CA . ILE A 1 445 ? -16.969 -7.163 0.473 1.00 98.31 445 ILE A CA 1
ATOM 3593 C C . ILE A 1 445 ? -15.973 -6.185 -0.150 1.00 98.31 445 ILE A C 1
ATOM 3595 O O . ILE A 1 445 ? -15.847 -5.057 0.322 1.00 98.31 445 ILE A O 1
ATOM 3599 N N . ALA A 1 446 ? -15.280 -6.605 -1.207 1.00 98.38 446 ALA A N 1
ATOM 3600 C CA . ALA A 1 446 ? -14.297 -5.794 -1.927 1.00 98.38 446 ALA A CA 1
ATOM 3601 C C . ALA A 1 446 ? -14.458 -5.920 -3.452 1.00 98.38 446 ALA A C 1
ATOM 3603 O O . ALA A 1 446 ? -15.076 -6.868 -3.936 1.00 98.38 446 ALA A O 1
ATOM 3604 N N . ALA A 1 447 ? -13.880 -4.995 -4.214 1.00 98.62 447 ALA A N 1
ATOM 3605 C CA . ALA A 1 447 ? -13.753 -5.092 -5.666 1.00 98.62 447 ALA A CA 1
ATOM 3606 C C . ALA A 1 447 ? -12.292 -4.934 -6.082 1.00 98.62 447 ALA A C 1
ATOM 3608 O O . ALA A 1 447 ? -11.645 -3.951 -5.725 1.00 98.62 447 ALA A O 1
ATOM 3609 N N . MET A 1 448 ? -11.788 -5.894 -6.854 1.00 98.38 448 MET A N 1
ATOM 3610 C CA . MET A 1 448 ? -10.495 -5.790 -7.516 1.00 98.38 448 MET A CA 1
ATOM 3611 C C . MET A 1 448 ? -10.706 -5.206 -8.910 1.00 98.38 448 MET A C 1
ATOM 3613 O O . MET A 1 448 ? -11.364 -5.821 -9.755 1.00 98.38 448 MET A O 1
ATOM 3617 N N . VAL A 1 449 ? -10.155 -4.023 -9.142 1.00 96.88 449 VAL A N 1
ATOM 3618 C CA . VAL A 1 449 ? -10.216 -3.310 -10.416 1.00 96.88 449 VAL A CA 1
ATOM 3619 C C . VAL A 1 449 ? -8.850 -3.418 -11.086 1.00 96.88 449 VAL A C 1
ATOM 3621 O O . VAL A 1 449 ? -7.827 -3.191 -10.447 1.00 96.88 449 VAL A O 1
ATOM 3624 N N . ALA A 1 450 ? -8.828 -3.778 -12.366 1.00 93.69 450 ALA A N 1
ATOM 3625 C CA . ALA A 1 450 ? -7.635 -3.784 -13.209 1.00 93.69 450 ALA A CA 1
ATOM 3626 C C . ALA A 1 450 ? -7.998 -3.436 -14.662 1.00 93.69 450 ALA A C 1
ATOM 3628 O O . ALA A 1 450 ? -9.177 -3.388 -15.017 1.00 93.69 450 ALA A O 1
ATOM 3629 N N . ASN A 1 451 ? -6.991 -3.184 -15.499 1.00 89.88 451 ASN A N 1
ATOM 3630 C CA . ASN A 1 451 ? -7.163 -2.796 -16.904 1.00 89.88 451 ASN A CA 1
ATOM 3631 C C . ASN A 1 451 ? -6.282 -3.646 -17.827 1.00 89.88 451 ASN A C 1
ATOM 3633 O O . ASN A 1 451 ? -5.566 -3.128 -18.679 1.00 89.88 451 ASN A O 1
ATOM 3637 N N . PHE A 1 452 ? -6.341 -4.960 -17.627 1.00 88.31 452 PHE A N 1
ATOM 3638 C CA . PHE A 1 452 ? -5.607 -5.938 -18.416 1.00 88.31 452 PHE A CA 1
ATOM 3639 C C . PHE A 1 452 ? -6.140 -6.023 -19.850 1.00 88.31 452 PHE A C 1
ATOM 3641 O O . PHE A 1 452 ? -7.337 -5.838 -20.092 1.00 88.31 452 PHE A O 1
ATOM 3648 N N . THR A 1 453 ? -5.259 -6.327 -20.804 1.00 78.06 453 THR A N 1
ATOM 3649 C CA . THR A 1 453 ? -5.579 -6.350 -22.246 1.00 78.06 453 THR A CA 1
ATOM 3650 C C . THR A 1 453 ? -6.814 -7.218 -22.550 1.00 78.06 453 THR A C 1
ATOM 3652 O O . THR A 1 453 ? -6.834 -8.399 -22.196 1.00 78.06 453 THR A O 1
ATOM 3655 N N . LYS A 1 454 ? -7.854 -6.670 -23.204 1.00 76.44 454 LYS A N 1
ATOM 3656 C CA . LYS A 1 454 ? -9.054 -7.448 -23.590 1.00 76.44 454 LYS A CA 1
ATOM 3657 C C . LYS A 1 454 ? -8.717 -8.538 -24.627 1.00 76.44 454 LYS A C 1
ATOM 3659 O O . LYS A 1 454 ? -7.777 -8.361 -25.400 1.00 76.44 454 LYS A O 1
ATOM 3664 N N . PRO A 1 455 ? -9.485 -9.646 -24.684 1.00 80.12 455 PRO A N 1
ATOM 3665 C CA . PRO A 1 455 ? -9.411 -10.593 -25.796 1.00 80.12 455 PRO A CA 1
ATOM 3666 C C . PRO A 1 455 ? -9.658 -9.911 -27.149 1.00 80.12 455 PRO A C 1
ATOM 3668 O O . PRO A 1 455 ? -10.499 -9.015 -27.246 1.00 80.12 455 PRO A O 1
ATOM 3671 N N . THR A 1 456 ? -8.970 -10.374 -28.189 1.00 74.50 456 THR A N 1
ATOM 3672 C CA . THR A 1 456 ? -9.218 -10.015 -29.594 1.00 74.50 456 THR A CA 1
ATOM 3673 C C . THR A 1 456 ? -9.919 -11.184 -30.311 1.00 74.50 456 THR A C 1
ATOM 3675 O O . THR A 1 456 ? -10.053 -12.262 -29.726 1.00 74.50 456 THR A O 1
ATOM 3678 N N . PRO A 1 457 ? -10.380 -11.028 -31.569 1.00 76.00 457 PRO A N 1
ATOM 3679 C CA . PRO A 1 457 ? -10.947 -12.146 -32.330 1.00 76.00 457 PRO A CA 1
ATOM 3680 C C . PRO A 1 457 ? -9.971 -13.324 -32.518 1.00 76.00 457 PRO A C 1
ATOM 3682 O O . PRO A 1 457 ? -10.393 -14.478 -32.504 1.00 76.00 457 PRO A O 1
ATOM 3685 N N . ASP A 1 458 ? -8.671 -13.039 -32.647 1.00 75.50 458 ASP A N 1
ATOM 3686 C CA . ASP A 1 458 ? -7.631 -14.016 -33.011 1.00 75.50 458 ASP A CA 1
ATOM 3687 C C . ASP A 1 458 ? -6.790 -14.528 -31.821 1.00 75.50 458 ASP A C 1
ATOM 3689 O O . ASP A 1 458 ? -6.016 -15.488 -31.960 1.00 75.50 458 ASP A O 1
ATOM 3693 N N . ALA A 1 459 ? -6.911 -13.890 -30.649 1.00 73.62 459 ALA A N 1
ATOM 3694 C CA . ALA A 1 459 ? -6.180 -14.245 -29.435 1.00 73.62 459 ALA A CA 1
ATOM 3695 C C . ALA A 1 459 ? -6.976 -13.931 -28.147 1.00 73.62 459 ALA A C 1
ATOM 3697 O O . ALA A 1 459 ? -7.612 -12.882 -28.043 1.00 73.62 459 ALA A O 1
ATOM 3698 N N . PRO A 1 460 ? -6.914 -14.793 -27.113 1.00 87.81 460 PRO A N 1
ATOM 3699 C CA . PRO A 1 460 ? -7.465 -14.471 -25.800 1.00 87.81 460 PRO A CA 1
ATOM 3700 C C . PRO A 1 460 ? -6.691 -13.314 -25.146 1.00 87.81 460 PRO A C 1
ATOM 3702 O O . PRO A 1 460 ? -5.621 -12.923 -25.601 1.00 87.81 460 PRO A O 1
ATOM 3705 N N . SER A 1 461 ? -7.201 -12.806 -24.023 1.00 89.94 461 SER A N 1
ATOM 3706 C CA . SER A 1 461 ? -6.432 -11.922 -23.139 1.00 89.94 461 SER A CA 1
ATOM 3707 C C . SER A 1 461 ? -5.163 -12.651 -22.669 1.00 89.94 461 SER A C 1
ATOM 3709 O O . SER A 1 461 ? -5.261 -13.652 -21.955 1.00 8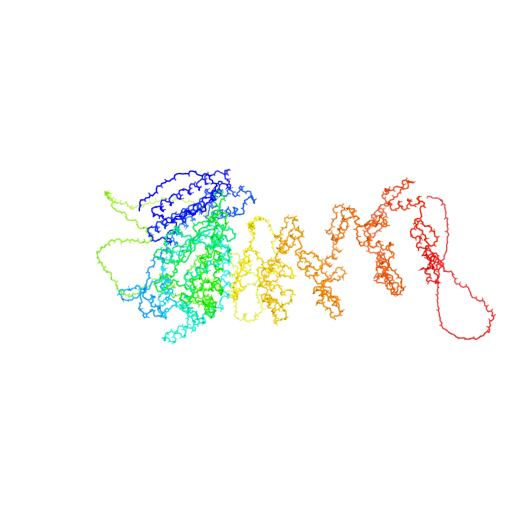9.94 461 SER A O 1
ATOM 3711 N N . 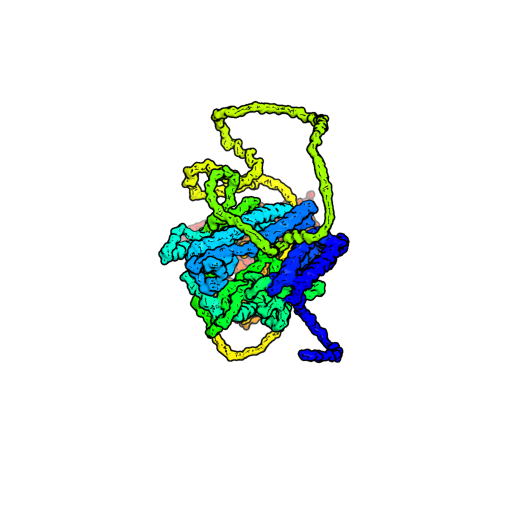LEU A 1 462 ? -3.994 -12.184 -23.120 1.00 89.94 462 LEU A N 1
ATOM 3712 C CA . LEU A 1 462 ? -2.663 -12.697 -22.779 1.00 89.94 462 LEU A CA 1
ATOM 3713 C C . LEU A 1 462 ? -1.939 -11.656 -21.925 1.00 89.94 462 LEU A C 1
ATOM 3715 O O . LEU A 1 462 ? -1.781 -10.520 -22.370 1.00 89.94 462 LEU A O 1
ATOM 3719 N N . LEU A 1 463 ? -1.498 -12.043 -20.729 1.00 90.62 463 LEU A N 1
ATOM 3720 C CA . LEU A 1 463 ? -0.907 -11.125 -19.757 1.00 90.62 463 LEU A CA 1
ATOM 3721 C C . LEU A 1 463 ? 0.618 -11.086 -19.844 1.00 90.62 463 LEU A C 1
ATOM 3723 O O . LEU A 1 463 ? 1.284 -12.123 -19.896 1.00 90.62 463 LEU A O 1
ATOM 3727 N N . GLN A 1 464 ? 1.172 -9.881 -19.788 1.00 89.88 464 GLN A N 1
ATOM 3728 C CA . GLN A 1 464 ? 2.587 -9.662 -19.504 1.00 89.88 464 GLN A CA 1
ATOM 3729 C C . GLN A 1 464 ? 2.914 -10.086 -18.063 1.00 89.88 464 GLN A C 1
ATOM 3731 O O . GLN A 1 464 ? 2.038 -10.182 -17.200 1.00 89.88 464 GLN A O 1
ATOM 3736 N N . HIS A 1 465 ? 4.189 -10.336 -17.763 1.00 91.81 465 HIS A N 1
ATOM 3737 C CA . HIS A 1 465 ? 4.567 -10.792 -16.421 1.00 91.81 465 HIS A CA 1
ATOM 3738 C C . HIS A 1 465 ? 4.330 -9.736 -15.322 1.00 91.81 465 HIS A C 1
ATOM 3740 O O . HIS A 1 465 ? 3.925 -10.096 -14.217 1.00 91.81 465 HIS A O 1
ATOM 3746 N N . ASP A 1 466 ? 4.467 -8.445 -15.639 1.00 87.94 466 ASP A N 1
ATOM 3747 C CA . ASP A 1 466 ? 4.130 -7.331 -14.742 1.00 87.94 466 ASP A CA 1
ATOM 3748 C C . ASP A 1 466 ? 2.610 -7.151 -14.550 1.00 87.94 466 ASP A C 1
ATOM 3750 O O . ASP A 1 466 ? 2.169 -6.776 -13.461 1.00 87.94 466 ASP A O 1
ATOM 3754 N N . GLU A 1 467 ? 1.779 -7.518 -15.535 1.00 90.69 467 GLU A N 1
ATOM 3755 C CA . GLU A 1 467 ? 0.325 -7.655 -15.339 1.00 90.69 467 GLU A CA 1
ATOM 3756 C C . GLU A 1 467 ? -0.004 -8.792 -14.348 1.00 90.69 467 GLU A C 1
ATOM 3758 O O . GLU A 1 467 ? -0.851 -8.618 -13.469 1.00 90.69 467 GLU A O 1
ATOM 3763 N N . VAL A 1 468 ? 0.699 -9.933 -14.419 1.00 96.06 468 VAL A N 1
ATOM 3764 C CA . VAL A 1 468 ? 0.530 -11.055 -13.469 1.00 96.06 468 VAL A CA 1
ATOM 3765 C C . VAL A 1 468 ? 1.011 -10.685 -12.057 1.00 96.06 468 VAL A C 1
ATOM 3767 O O . VAL A 1 468 ? 0.337 -11.028 -11.081 1.00 96.06 468 VAL A O 1
ATOM 3770 N N . GLU A 1 469 ? 2.123 -9.949 -11.926 1.00 96.88 469 GLU A N 1
ATOM 3771 C CA . GLU A 1 469 ? 2.588 -9.392 -10.643 1.00 96.88 469 GLU A CA 1
ATOM 3772 C C . GLU A 1 469 ? 1.545 -8.447 -10.032 1.00 96.88 469 GLU A C 1
ATOM 3774 O O . GLU A 1 469 ? 1.154 -8.616 -8.875 1.00 96.88 469 GLU A O 1
ATOM 3779 N N . THR A 1 470 ? 1.015 -7.526 -10.841 1.00 94.31 470 THR A N 1
ATOM 3780 C CA . THR A 1 470 ? -0.036 -6.576 -10.443 1.00 94.31 470 THR A CA 1
ATOM 3781 C C . THR A 1 470 ? -1.311 -7.294 -9.983 1.00 94.31 470 THR A C 1
ATOM 3783 O O . THR A 1 470 ? -1.912 -6.917 -8.976 1.00 94.31 470 THR A O 1
ATOM 3786 N N . TYR A 1 471 ? -1.712 -8.375 -10.661 1.00 97.62 471 TYR A N 1
ATOM 3787 C CA . TYR A 1 471 ? -2.868 -9.184 -10.256 1.00 97.62 471 TYR A CA 1
ATOM 3788 C C . TYR A 1 471 ? -2.637 -9.847 -8.880 1.00 97.62 471 TYR A C 1
ATOM 3790 O O . TYR A 1 471 ? -3.535 -9.860 -8.035 1.00 97.62 471 TYR A O 1
ATOM 3798 N N . PHE A 1 472 ? -1.424 -10.340 -8.603 1.00 97.75 472 PHE A N 1
ATOM 3799 C CA . PHE A 1 472 ? -1.070 -10.875 -7.280 1.00 97.75 472 PHE A CA 1
ATOM 3800 C C . PHE A 1 472 ? -1.030 -9.805 -6.187 1.00 97.75 472 PHE A C 1
ATOM 3802 O O . PHE A 1 472 ? -1.513 -10.049 -5.077 1.00 97.75 472 PHE A O 1
ATOM 3809 N N . HIS A 1 473 ? -0.504 -8.622 -6.500 1.00 98.06 473 HIS A N 1
ATOM 3810 C CA . HIS A 1 473 ? -0.481 -7.484 -5.588 1.00 98.06 473 HIS A CA 1
ATOM 3811 C C . HIS A 1 473 ? -1.905 -7.118 -5.132 1.00 98.06 473 HIS A C 1
ATOM 3813 O O . HIS A 1 473 ? -2.218 -7.189 -3.938 1.00 98.06 473 HIS A O 1
ATOM 3819 N N . GLU A 1 474 ? -2.801 -6.817 -6.079 1.00 98.12 474 GLU A N 1
ATOM 3820 C CA . GLU A 1 474 ? -4.165 -6.376 -5.763 1.00 98.12 474 GLU A CA 1
ATOM 3821 C C . GLU A 1 474 ? -5.016 -7.471 -5.120 1.00 98.12 474 GLU A C 1
ATOM 3823 O O . GLU A 1 474 ? -5.772 -7.202 -4.183 1.00 98.12 474 GLU A O 1
ATOM 3828 N N . PHE A 1 475 ? -4.873 -8.732 -5.541 1.00 98.50 475 PHE A N 1
ATOM 3829 C CA . PHE A 1 475 ? -5.583 -9.820 -4.870 1.00 98.50 475 PHE A CA 1
ATOM 3830 C C . PHE A 1 475 ? -5.056 -10.067 -3.444 1.00 98.50 475 PHE A C 1
ATOM 3832 O O . PHE A 1 475 ? -5.805 -10.516 -2.573 1.00 98.50 475 PHE A O 1
ATOM 3839 N N . GLY A 1 476 ? -3.803 -9.697 -3.157 1.00 98.19 476 GLY A N 1
ATOM 3840 C CA . GLY A 1 476 ? -3.288 -9.592 -1.793 1.00 98.19 476 GLY A CA 1
ATOM 3841 C C . GLY A 1 476 ? -4.080 -8.602 -0.937 1.00 98.19 476 GLY A C 1
ATOM 3842 O O . GLY A 1 476 ? -4.484 -8.955 0.176 1.00 98.19 476 GLY A O 1
ATOM 3843 N N . HIS A 1 477 ? -4.395 -7.420 -1.472 1.00 98.50 477 HIS A N 1
ATOM 3844 C CA . HIS A 1 477 ? -5.276 -6.449 -0.810 1.00 98.50 477 HIS A CA 1
ATOM 3845 C C . HIS A 1 477 ? -6.709 -6.967 -0.658 1.00 98.50 477 HIS A C 1
ATOM 3847 O O . HIS A 1 477 ? -7.279 -6.837 0.426 1.00 98.50 477 HIS A O 1
ATOM 3853 N N . VAL A 1 478 ? -7.274 -7.647 -1.665 1.00 98.62 478 VAL A N 1
ATOM 3854 C CA . VAL A 1 478 ? -8.603 -8.290 -1.553 1.00 98.62 478 VAL A CA 1
ATOM 3855 C C . VAL A 1 478 ? -8.619 -9.301 -0.403 1.00 98.62 478 VAL A C 1
ATOM 3857 O O . VAL A 1 478 ? -9.531 -9.300 0.424 1.00 98.62 478 VAL A O 1
ATOM 3860 N N . MET A 1 479 ? -7.595 -10.147 -0.289 1.00 98.50 479 MET A N 1
ATOM 3861 C CA . MET A 1 479 ? -7.502 -11.105 0.816 1.00 98.50 479 MET A CA 1
ATOM 3862 C C . MET A 1 479 ? -7.266 -10.423 2.169 1.00 98.50 479 MET A C 1
ATOM 3864 O O . MET A 1 479 ? -7.795 -10.904 3.172 1.00 98.50 479 MET A O 1
ATOM 3868 N N . HIS A 1 480 ? -6.563 -9.287 2.215 1.00 98.44 480 HIS A N 1
ATOM 3869 C CA . HIS A 1 480 ? -6.426 -8.467 3.423 1.00 98.44 480 HIS A CA 1
ATOM 3870 C C . HIS A 1 480 ? -7.781 -7.880 3.862 1.00 98.44 480 HIS A C 1
ATOM 3872 O O . HIS A 1 480 ? -8.136 -7.995 5.037 1.00 98.44 480 HIS A O 1
ATOM 3878 N N . GLN A 1 481 ? -8.585 -7.357 2.923 1.00 98.25 481 GLN A N 1
ATOM 3879 C CA . GLN A 1 481 ? -9.967 -6.927 3.179 1.00 98.25 481 GLN A CA 1
ATOM 3880 C C . GLN A 1 481 ? -10.790 -8.073 3.790 1.00 98.25 481 GLN A C 1
ATOM 3882 O O . GLN A 1 481 ? -11.339 -7.935 4.887 1.00 98.25 481 GLN A O 1
ATOM 3887 N N . LEU A 1 482 ? -10.841 -9.226 3.110 1.00 97.69 482 LEU A N 1
ATOM 3888 C CA . LEU A 1 482 ? -11.762 -10.311 3.466 1.00 97.69 482 LEU A CA 1
ATOM 3889 C C . LEU A 1 482 ? -11.343 -11.131 4.693 1.00 97.69 482 LEU A C 1
ATOM 3891 O O . LEU A 1 482 ? -12.207 -11.567 5.451 1.00 97.69 482 LEU A O 1
ATOM 3895 N N . CYS A 1 483 ? -10.043 -11.341 4.913 1.00 97.44 483 CYS A N 1
ATOM 3896 C CA . CYS A 1 483 ? -9.549 -12.117 6.057 1.00 97.44 483 CYS A CA 1
ATOM 3897 C C . CYS A 1 483 ? -9.455 -11.294 7.353 1.00 97.44 483 CYS A C 1
ATOM 3899 O O . CYS A 1 483 ? -9.239 -11.865 8.425 1.00 97.44 483 CYS A O 1
ATOM 3901 N N . SER A 1 484 ? -9.626 -9.969 7.282 1.00 97.50 484 SER A N 1
ATOM 3902 C CA . SER A 1 484 ? -9.766 -9.123 8.468 1.00 97.50 484 SER A CA 1
ATOM 3903 C C . SER A 1 484 ? -11.013 -9.512 9.277 1.00 97.50 484 SER A C 1
ATOM 3905 O O . SER A 1 484 ? -12.049 -9.871 8.719 1.00 97.50 484 SER A O 1
ATOM 3907 N N . GLN A 1 485 ? -10.924 -9.472 10.609 1.00 96.31 485 GLN A N 1
ATOM 3908 C CA . GLN A 1 485 ? -12.028 -9.818 11.521 1.00 96.31 485 GLN A CA 1
ATOM 3909 C C . GLN A 1 485 ? -12.098 -8.844 12.715 1.00 96.31 485 GLN A C 1
ATOM 3911 O O . GLN A 1 485 ? -12.383 -9.255 13.839 1.00 96.31 485 GLN A O 1
ATOM 3916 N N . ALA A 1 486 ? -11.827 -7.556 12.477 1.00 97.38 486 ALA A N 1
ATOM 3917 C CA . ALA A 1 486 ? -11.949 -6.489 13.477 1.00 97.38 486 ALA A CA 1
ATOM 3918 C C . ALA A 1 486 ? -13.377 -6.396 14.046 1.00 97.38 486 ALA A C 1
ATOM 3920 O O . ALA A 1 486 ? -14.340 -6.800 13.382 1.00 97.38 486 ALA A O 1
ATOM 3921 N N . GLU A 1 487 ? -13.544 -5.890 15.265 1.00 97.56 487 GLU A N 1
ATOM 3922 C CA . GLU A 1 487 ? -14.865 -5.558 15.813 1.00 97.56 487 GLU A CA 1
ATOM 3923 C C . GLU A 1 487 ? -15.382 -4.212 15.263 1.00 97.56 487 GLU A C 1
ATOM 3925 O O . GLU A 1 487 ? -16.562 -4.121 14.922 1.00 97.56 487 GLU A O 1
ATOM 3930 N N . PHE A 1 488 ? -14.510 -3.212 15.083 1.00 97.81 488 PHE A N 1
ATOM 3931 C CA . PHE A 1 488 ? -14.858 -1.843 14.665 1.00 97.81 488 PHE A CA 1
ATOM 3932 C C . PHE A 1 488 ? -14.558 -1.577 13.175 1.00 97.81 488 PHE A C 1
ATOM 3934 O O . PHE A 1 488 ? -13.561 -2.059 12.634 1.00 97.81 488 PHE A O 1
ATOM 3941 N N . ALA A 1 489 ? -15.386 -0.758 12.510 1.00 97.38 489 ALA A N 1
ATOM 3942 C CA . ALA A 1 489 ? -15.202 -0.387 11.097 1.00 97.38 489 ALA A CA 1
ATOM 3943 C C . ALA A 1 489 ? -13.829 0.267 10.835 1.00 97.38 489 ALA A C 1
ATOM 3945 O O . ALA A 1 489 ? -13.105 -0.191 9.947 1.00 97.38 489 ALA A O 1
ATOM 3946 N N . MET A 1 490 ? -13.425 1.218 11.687 1.00 97.81 490 MET A N 1
ATOM 3947 C CA . MET A 1 490 ? -12.139 1.935 11.685 1.00 97.81 490 MET A CA 1
ATOM 3948 C C . MET A 1 490 ? -10.875 1.063 11.620 1.00 97.81 490 MET A C 1
ATOM 3950 O O . MET A 1 490 ? -9.800 1.567 11.291 1.00 97.81 490 MET A O 1
ATOM 3954 N N . PHE A 1 491 ? -10.969 -0.218 11.990 1.00 98.31 491 PHE A N 1
ATOM 3955 C CA . PHE A 1 491 ? -9.852 -1.171 11.991 1.00 98.31 491 PHE A CA 1
ATOM 3956 C C . PHE A 1 491 ? -10.099 -2.384 11.080 1.00 98.31 491 PHE A C 1
ATOM 3958 O O . PHE A 1 491 ? -9.314 -3.332 11.087 1.00 98.31 491 PHE A O 1
ATOM 3965 N N . SER A 1 492 ? -11.190 -2.376 10.312 1.00 97.12 492 SER A N 1
ATOM 3966 C CA . SER A 1 492 ? -11.522 -3.443 9.369 1.00 97.12 492 SER A CA 1
ATOM 3967 C C . SER A 1 492 ? -10.690 -3.353 8.088 1.00 97.12 492 SER A C 1
ATOM 3969 O O . SER A 1 492 ? -10.292 -2.271 7.657 1.00 97.12 492 SER A O 1
ATOM 3971 N N . GLY A 1 493 ? -10.444 -4.496 7.455 1.00 97.25 493 GLY A N 1
ATOM 3972 C CA . GLY A 1 493 ? -9.770 -4.579 6.166 1.00 97.25 493 GLY A CA 1
ATOM 3973 C C . GLY A 1 493 ? -8.366 -3.979 6.149 1.00 97.25 493 GLY A C 1
ATOM 3974 O O . GLY A 1 493 ? -7.553 -4.252 7.028 1.00 97.25 493 GLY A O 1
ATOM 3975 N N . THR A 1 494 ? -8.088 -3.156 5.139 1.00 97.00 494 THR A N 1
ATOM 3976 C CA . THR A 1 494 ? -6.780 -2.515 4.919 1.00 97.00 494 THR A CA 1
ATOM 3977 C C . THR A 1 494 ? -6.535 -1.256 5.770 1.00 97.00 494 THR A C 1
ATOM 3979 O O . THR A 1 494 ? -5.544 -0.563 5.539 1.00 97.00 494 THR A O 1
ATOM 3982 N N . HIS A 1 495 ? -7.365 -0.952 6.782 1.00 97.12 495 HIS A N 1
ATOM 3983 C CA . HIS A 1 495 ? -7.215 0.214 7.679 1.00 97.12 495 HIS A CA 1
ATOM 3984 C C . HIS A 1 495 ? -6.078 0.071 8.722 1.00 97.12 495 HIS A C 1
ATOM 3986 O O . HIS A 1 495 ? -6.243 0.306 9.925 1.00 97.12 495 HIS A O 1
ATOM 3992 N N . VAL A 1 496 ? -4.894 -0.301 8.241 1.00 96.56 496 VAL A N 1
ATOM 3993 C CA . VAL A 1 496 ? -3.628 -0.356 8.981 1.00 96.56 496 VAL A CA 1
ATOM 3994 C C . VAL A 1 496 ? -2.817 0.932 8.779 1.00 96.56 496 VAL A C 1
ATOM 3996 O O . VAL A 1 496 ? -3.228 1.867 8.090 1.00 96.56 496 VAL A O 1
ATOM 3999 N N . GLU A 1 497 ? -1.650 1.017 9.408 1.00 96.69 497 GLU A N 1
ATOM 4000 C CA . GLU A 1 497 ? -0.694 2.103 9.199 1.00 96.69 497 GLU A CA 1
ATOM 4001 C C . GLU A 1 497 ? -0.221 2.156 7.713 1.00 96.69 497 GLU A C 1
ATOM 4003 O O . GLU A 1 497 ? 0.124 1.130 7.124 1.00 96.69 497 GLU A O 1
ATOM 4008 N N . ARG A 1 498 ? -0.219 3.344 7.071 1.00 91.56 498 ARG A N 1
ATOM 4009 C CA . ARG A 1 498 ? -0.059 3.504 5.595 1.00 91.56 498 ARG A CA 1
ATOM 4010 C C . ARG A 1 498 ? 1.274 3.019 5.007 1.00 91.56 498 ARG A C 1
ATOM 4012 O O . ARG A 1 498 ? 1.371 2.826 3.805 1.00 91.56 498 ARG A O 1
ATOM 4019 N N . ASP A 1 499 ? 2.296 2.865 5.833 1.00 94.56 499 ASP A N 1
ATOM 4020 C CA . ASP A 1 499 ? 3.627 2.340 5.500 1.00 94.56 499 ASP A CA 1
ATOM 4021 C C . ASP A 1 499 ? 3.754 0.832 5.789 1.00 94.56 499 ASP A C 1
ATOM 4023 O O . ASP A 1 499 ? 4.824 0.253 5.626 1.00 94.56 499 ASP A O 1
ATOM 4027 N N . PHE A 1 500 ? 2.656 0.191 6.203 1.00 97.12 500 PHE A N 1
ATOM 4028 C CA . PHE A 1 500 ? 2.532 -1.256 6.367 1.00 97.12 500 PHE A CA 1
ATOM 4029 C C . PHE A 1 500 ? 1.468 -1.878 5.445 1.00 97.12 500 PHE A C 1
ATOM 4031 O O . PHE A 1 500 ? 1.523 -3.080 5.200 1.00 97.12 500 PHE A O 1
ATOM 4038 N N . VAL A 1 501 ? 0.523 -1.095 4.903 1.00 94.88 501 VAL A N 1
ATOM 4039 C CA . VAL A 1 501 ? -0.581 -1.618 4.070 1.00 94.88 501 VAL A CA 1
ATOM 4040 C C . VAL A 1 501 ? -0.108 -2.388 2.830 1.00 94.88 501 VAL A C 1
ATOM 4042 O O . VAL A 1 501 ? -0.722 -3.395 2.496 1.00 94.88 501 VAL A O 1
ATOM 4045 N N . GLU A 1 502 ? 1.026 -1.999 2.237 1.00 95.94 502 GLU A N 1
ATOM 4046 C CA . GLU A 1 502 ? 1.640 -2.684 1.085 1.00 95.94 502 GLU A CA 1
ATOM 4047 C C . GLU A 1 502 ? 2.513 -3.894 1.457 1.00 95.94 502 GLU A C 1
ATOM 4049 O O . GLU A 1 502 ? 2.906 -4.677 0.596 1.00 95.94 502 GLU A O 1
ATOM 4054 N N . ALA A 1 503 ? 2.843 -4.096 2.737 1.00 94.12 503 ALA A N 1
ATOM 4055 C CA . ALA A 1 503 ? 3.713 -5.206 3.129 1.00 94.12 503 ALA A CA 1
ATOM 4056 C C . ALA A 1 503 ? 3.076 -6.597 2.878 1.00 94.12 503 ALA A C 1
ATOM 4058 O O . ALA A 1 503 ? 3.803 -7.508 2.473 1.00 94.12 503 ALA A O 1
ATOM 4059 N N . PRO A 1 504 ? 1.753 -6.808 3.064 1.00 95.00 504 PRO A N 1
ATOM 4060 C CA . PRO A 1 504 ? 1.070 -8.030 2.638 1.00 95.00 504 PRO A CA 1
ATOM 4061 C C . PRO A 1 504 ? 1.045 -8.248 1.118 1.00 95.00 504 PRO A C 1
ATOM 4063 O O . PRO A 1 504 ? 1.317 -9.368 0.686 1.00 95.00 504 PRO A O 1
ATOM 4066 N N . SER A 1 505 ? 0.749 -7.225 0.308 1.00 93.75 505 SER A N 1
ATOM 4067 C CA . SER A 1 505 ? 0.691 -7.339 -1.160 1.00 93.75 505 SER A CA 1
ATOM 4068 C C . SER A 1 505 ? 2.083 -7.604 -1.749 1.00 93.75 505 SER A C 1
ATOM 4070 O O . SER A 1 505 ? 2.271 -8.603 -2.445 1.00 93.75 505 SER A O 1
ATOM 4072 N N . GLN A 1 506 ? 3.099 -6.841 -1.333 1.00 92.62 506 GLN A N 1
ATOM 4073 C CA . GLN A 1 506 ? 4.503 -7.042 -1.731 1.00 92.62 506 GLN A CA 1
ATOM 4074 C C . GLN A 1 506 ? 5.119 -8.354 -1.216 1.00 92.62 506 GLN A C 1
ATOM 4076 O O . GLN A 1 506 ? 6.045 -8.911 -1.812 1.00 92.62 506 GLN A O 1
ATOM 4081 N N . MET A 1 507 ? 4.604 -8.914 -0.117 1.00 96.88 507 MET A N 1
ATOM 4082 C CA . MET A 1 507 ? 4.954 -10.281 0.281 1.00 96.88 507 MET A CA 1
ATOM 4083 C C . MET A 1 507 ? 4.427 -11.302 -0.740 1.00 96.88 507 MET A C 1
ATOM 4085 O O . MET A 1 507 ? 5.129 -12.271 -1.039 1.00 96.88 507 MET A O 1
ATOM 4089 N N . LEU A 1 508 ? 3.225 -11.093 -1.279 1.00 96.44 508 LEU A N 1
ATOM 4090 C CA . LEU A 1 508 ? 2.538 -12.029 -2.172 1.00 96.44 508 LEU A CA 1
ATOM 4091 C C . LEU A 1 508 ? 3.034 -11.958 -3.626 1.00 96.44 508 LEU A C 1
ATOM 4093 O O . LEU A 1 508 ? 3.091 -13.003 -4.273 1.00 96.44 508 LEU A O 1
ATOM 4097 N N . GLU A 1 509 ? 3.528 -10.805 -4.091 1.00 96.56 509 GLU A N 1
ATOM 4098 C CA . GLU A 1 509 ? 4.283 -10.660 -5.357 1.00 96.56 509 GLU A CA 1
ATOM 4099 C C . GLU A 1 509 ? 5.364 -11.744 -5.530 1.00 96.56 509 GLU A C 1
ATOM 4101 O O . GLU A 1 509 ? 5.581 -12.260 -6.622 1.00 96.56 509 GLU A O 1
ATOM 4106 N N . ASN A 1 510 ? 6.019 -12.176 -4.444 1.00 96.75 510 ASN A N 1
ATOM 4107 C CA . ASN A 1 510 ? 7.070 -13.200 -4.503 1.00 96.75 510 ASN A CA 1
ATOM 4108 C C . ASN A 1 510 ? 6.607 -14.542 -5.103 1.00 96.75 510 ASN A C 1
ATOM 4110 O O . ASN A 1 510 ? 7.451 -15.292 -5.592 1.00 96.75 510 ASN A O 1
ATOM 4114 N N . TRP A 1 511 ? 5.303 -14.844 -5.117 1.00 97.88 511 TRP A N 1
ATOM 4115 C CA . TRP A 1 511 ? 4.784 -16.035 -5.794 1.00 97.88 511 TRP A CA 1
ATOM 4116 C C . TRP A 1 511 ? 4.972 -15.959 -7.314 1.00 97.88 511 TRP A C 1
ATOM 4118 O O . TRP A 1 511 ? 5.311 -16.977 -7.913 1.00 97.88 511 TRP A O 1
ATOM 4128 N N . VAL A 1 512 ? 4.858 -14.783 -7.944 1.00 97.25 512 VAL A N 1
ATOM 4129 C CA . VAL A 1 512 ? 5.069 -14.647 -9.401 1.00 97.25 512 VAL A CA 1
ATOM 4130 C C . VAL A 1 512 ? 6.546 -14.720 -9.808 1.00 97.25 512 VAL A C 1
ATOM 4132 O O . VAL A 1 512 ? 6.864 -14.628 -10.988 1.00 97.25 512 VAL A O 1
ATOM 4135 N N . TRP A 1 513 ? 7.450 -14.939 -8.851 1.00 96.56 513 TRP A N 1
ATOM 4136 C CA . TRP A 1 513 ? 8.883 -15.152 -9.070 1.00 96.56 513 TRP A CA 1
ATOM 4137 C C . TRP A 1 513 ? 9.374 -16.516 -8.561 1.00 96.56 513 TRP A C 1
ATOM 4139 O O . TRP A 1 513 ? 10.577 -16.776 -8.533 1.00 96.56 513 TRP A O 1
ATOM 4149 N N . GLU A 1 514 ? 8.459 -17.404 -8.167 1.00 96.31 514 GLU A N 1
ATOM 4150 C CA . GLU A 1 514 ? 8.752 -18.775 -7.747 1.00 96.31 514 GLU A CA 1
ATOM 4151 C C . GLU A 1 514 ? 8.290 -19.771 -8.820 1.00 96.31 514 GLU A C 1
ATOM 4153 O O . GLU A 1 514 ? 7.197 -19.667 -9.378 1.00 96.31 514 GLU A O 1
ATOM 4158 N N . ALA A 1 515 ? 9.121 -20.778 -9.101 1.00 95.88 515 ALA A N 1
ATOM 4159 C CA . ALA A 1 515 ? 8.930 -21.662 -10.254 1.00 95.88 515 ALA A CA 1
ATOM 4160 C C . ALA A 1 515 ? 7.634 -22.495 -10.205 1.00 95.88 515 ALA A C 1
ATOM 4162 O O . ALA A 1 515 ? 7.035 -22.757 -11.242 1.00 95.88 515 ALA A O 1
ATOM 4163 N N . GLU A 1 516 ? 7.192 -22.927 -9.019 1.00 96.94 516 GLU A N 1
ATOM 4164 C CA . GLU A 1 516 ? 5.992 -23.771 -8.898 1.00 96.94 516 GLU A CA 1
ATOM 4165 C C . GLU A 1 516 ? 4.683 -22.969 -9.034 1.00 96.94 516 GLU A C 1
ATOM 4167 O O . GLU A 1 516 ? 3.868 -23.358 -9.874 1.00 96.94 516 GLU A O 1
ATOM 4172 N N . PRO A 1 517 ? 4.489 -21.822 -8.347 1.00 97.81 517 PRO A N 1
ATOM 4173 C CA . PRO A 1 517 ? 3.334 -20.966 -8.597 1.00 97.81 517 PRO A CA 1
ATOM 4174 C C . PRO A 1 517 ? 3.250 -20.501 -10.053 1.00 97.81 517 PRO A C 1
ATOM 4176 O O . PRO A 1 517 ? 2.169 -20.551 -10.635 1.00 97.81 517 PRO A O 1
ATOM 4179 N N . LEU A 1 518 ? 4.375 -20.126 -10.676 1.00 97.69 518 LEU A N 1
ATOM 4180 C CA . LEU A 1 518 ? 4.411 -19.769 -12.098 1.00 97.69 518 LEU A CA 1
ATOM 4181 C C . LEU A 1 518 ? 3.890 -20.904 -12.992 1.00 97.69 518 LEU A C 1
ATOM 4183 O O . LEU A 1 518 ? 3.055 -20.658 -13.859 1.00 97.69 518 LEU A O 1
ATOM 4187 N N . LEU A 1 519 ? 4.287 -22.156 -12.743 1.00 97.50 519 LEU A N 1
ATOM 4188 C CA . LEU A 1 519 ? 3.764 -23.329 -13.461 1.00 97.50 519 LEU A CA 1
ATOM 4189 C C . LEU A 1 519 ? 2.281 -23.629 -13.162 1.00 97.50 519 LEU A C 1
ATOM 4191 O O . LEU A 1 519 ? 1.610 -24.232 -13.994 1.00 97.50 519 LEU A O 1
ATOM 4195 N N . ARG A 1 520 ? 1.740 -23.197 -12.014 1.00 97.94 520 ARG A N 1
ATOM 4196 C CA . ARG A 1 520 ? 0.297 -23.287 -11.697 1.00 97.94 520 ARG A CA 1
ATOM 4197 C C . ARG A 1 520 ? -0.549 -22.205 -12.371 1.00 97.94 520 ARG A C 1
ATOM 4199 O O . ARG A 1 520 ? -1.763 -22.370 -12.465 1.00 97.94 520 ARG A O 1
ATOM 4206 N N . MET A 1 521 ? 0.072 -21.105 -12.789 1.00 97.81 521 MET A N 1
ATOM 4207 C CA . MET A 1 521 ? -0.574 -19.950 -13.425 1.00 97.81 521 MET A CA 1
ATOM 4208 C C . MET A 1 521 ? -0.361 -19.893 -14.938 1.00 97.81 521 MET A C 1
ATOM 4210 O O . MET A 1 521 ? -0.906 -18.997 -15.580 1.00 97.81 521 MET A O 1
ATOM 4214 N N . SER A 1 522 ? 0.424 -20.816 -15.504 1.00 97.25 522 SER A N 1
ATOM 4215 C CA . SER A 1 522 ? 0.834 -20.765 -16.905 1.00 97.25 522 SER A CA 1
ATOM 4216 C C . SER A 1 522 ? 0.471 -22.003 -17.715 1.00 97.25 522 SER A C 1
ATOM 4218 O O . SER A 1 522 ? 0.674 -23.147 -17.307 1.00 97.25 522 SER A O 1
ATOM 4220 N N . GLN A 1 523 ? -0.045 -21.747 -18.913 1.00 97.25 523 GLN A N 1
ATOM 4221 C CA . GLN A 1 523 ? -0.334 -22.730 -19.943 1.00 97.25 523 GLN A CA 1
ATOM 4222 C C . GLN A 1 523 ? -0.430 -22.006 -21.289 1.00 97.25 523 GLN A C 1
ATOM 4224 O O . GLN A 1 523 ? -1.185 -21.046 -21.421 1.00 97.25 523 GLN A O 1
ATOM 4229 N N . HIS A 1 524 ? 0.312 -22.468 -22.292 1.00 96.56 524 HIS A N 1
ATOM 4230 C CA . HIS A 1 524 ? 0.313 -21.874 -23.626 1.00 96.56 524 HIS A CA 1
ATOM 4231 C C . HIS A 1 524 ? -1.087 -21.927 -24.261 1.00 96.56 524 HIS A C 1
ATOM 4233 O O . HIS A 1 524 ? -1.628 -23.014 -24.462 1.00 96.56 524 HIS A O 1
ATOM 4239 N N . TYR A 1 525 ? -1.637 -20.771 -24.655 1.00 92.44 525 TYR A N 1
ATOM 4240 C CA . TYR A 1 525 ? -3.028 -20.638 -25.129 1.00 92.44 525 TYR A CA 1
ATOM 4241 C C . TYR A 1 525 ? -3.436 -21.598 -26.262 1.00 92.44 525 TYR A C 1
ATOM 4243 O O . TYR A 1 525 ? -4.503 -22.198 -26.185 1.00 92.44 525 TYR A O 1
ATOM 4251 N N . ARG A 1 526 ? -2.597 -21.769 -27.298 1.00 92.06 526 ARG A N 1
ATOM 4252 C CA . ARG A 1 526 ? -2.856 -22.694 -28.422 1.00 92.06 526 ARG A CA 1
ATOM 4253 C C . ARG A 1 526 ? -2.502 -24.158 -28.138 1.00 92.06 526 ARG A C 1
ATOM 4255 O O . ARG A 1 526 ? -3.298 -25.038 -28.441 1.00 92.06 526 ARG A O 1
ATOM 4262 N N . THR A 1 527 ? -1.308 -24.442 -27.615 1.00 95.38 527 THR A N 1
ATOM 4263 C CA . THR A 1 527 ? -0.772 -25.819 -27.531 1.00 95.38 527 THR A CA 1
ATOM 4264 C C . THR A 1 527 ? -1.084 -26.537 -26.217 1.00 95.38 527 THR A C 1
ATOM 4266 O O . THR A 1 527 ? -0.889 -27.747 -26.120 1.00 95.38 527 THR A O 1
ATOM 4269 N N . GLY A 1 528 ? -1.502 -25.810 -25.178 1.00 94.12 528 GLY A N 1
ATOM 4270 C CA . GLY A 1 528 ? -1.698 -26.356 -23.837 1.00 94.12 528 GLY A CA 1
ATOM 4271 C C . GLY A 1 528 ? -0.406 -26.703 -23.079 1.00 94.12 528 GLY A C 1
ATOM 4272 O O . GLY A 1 528 ? -0.495 -27.284 -21.996 1.00 94.12 528 GLY A O 1
ATOM 4273 N N . SER A 1 529 ? 0.783 -26.373 -23.602 1.00 96.06 529 SER A N 1
ATOM 4274 C CA . SER A 1 529 ? 2.074 -26.706 -22.977 1.00 96.06 529 SER A CA 1
ATOM 4275 C C . SER A 1 529 ? 2.467 -25.757 -21.837 1.00 96.06 529 SER A C 1
ATOM 4277 O O . SER A 1 529 ? 2.208 -24.557 -21.897 1.00 96.06 529 SER A O 1
ATOM 4279 N N . SER A 1 530 ? 3.150 -26.275 -20.814 1.00 95.25 530 SER A N 1
ATOM 4280 C CA . SER A 1 530 ? 3.763 -25.473 -19.740 1.00 95.25 530 SER A CA 1
ATOM 4281 C C . SER A 1 530 ? 4.958 -24.643 -20.234 1.00 95.25 530 SER A C 1
ATOM 4283 O O . SER A 1 530 ? 5.568 -24.987 -21.247 1.00 95.25 530 SER A O 1
ATOM 4285 N N . ILE A 1 531 ? 5.331 -23.590 -19.492 1.00 94.69 531 ILE A N 1
ATOM 4286 C CA . ILE A 1 531 ? 6.531 -22.778 -19.775 1.00 94.69 531 ILE A CA 1
ATOM 4287 C C . ILE A 1 531 ? 7.786 -23.677 -19.819 1.00 94.69 531 ILE A C 1
ATOM 4289 O O . ILE A 1 531 ? 8.017 -24.436 -18.871 1.00 94.69 531 ILE A O 1
ATOM 4293 N N . PRO A 1 532 ? 8.639 -23.585 -20.862 1.00 95.12 532 PRO A N 1
ATOM 4294 C CA . PRO A 1 532 ? 9.921 -24.283 -20.902 1.00 95.12 532 PRO A CA 1
ATOM 4295 C C . PRO A 1 532 ? 10.816 -23.892 -19.721 1.00 95.12 532 PRO A C 1
ATOM 4297 O O . PRO A 1 532 ? 10.995 -22.704 -19.449 1.00 95.12 532 PRO A O 1
ATOM 4300 N N . GLN A 1 533 ? 11.441 -24.871 -19.057 1.00 93.38 533 GLN A N 1
ATOM 4301 C CA . GLN A 1 533 ? 12.249 -24.622 -17.853 1.00 93.38 533 GLN A CA 1
ATOM 4302 C C . GLN A 1 533 ? 13.338 -23.559 -18.074 1.00 93.38 533 GLN A C 1
ATOM 4304 O O . GLN A 1 533 ? 13.592 -22.776 -17.172 1.00 93.38 533 GLN A O 1
ATOM 4309 N N . GLU A 1 534 ? 13.939 -23.475 -19.267 1.00 92.19 534 GLU A N 1
ATOM 4310 C CA . GLU A 1 534 ? 14.934 -22.444 -19.595 1.00 92.19 534 GLU A CA 1
ATOM 4311 C C . GLU A 1 534 ? 14.346 -21.018 -19.598 1.00 92.19 534 GLU A C 1
ATOM 4313 O O . GLU A 1 534 ? 14.994 -20.086 -19.122 1.00 92.19 534 GLU A O 1
ATOM 4318 N N . LEU A 1 535 ? 13.119 -20.836 -20.100 1.00 90.31 535 LEU A N 1
ATOM 4319 C CA . LEU A 1 535 ? 12.427 -19.542 -20.099 1.00 90.31 535 LEU A CA 1
ATOM 4320 C C . LEU A 1 535 ? 12.005 -19.153 -18.675 1.00 90.31 535 LEU A C 1
ATOM 4322 O O . LEU A 1 535 ? 12.212 -18.013 -18.264 1.00 90.31 535 LEU A O 1
ATOM 4326 N N . LEU A 1 536 ? 11.515 -20.122 -17.895 1.00 93.19 536 LEU A N 1
ATOM 4327 C CA . LEU A 1 536 ? 11.195 -19.955 -16.474 1.00 93.19 536 LEU A CA 1
ATOM 4328 C C . LEU A 1 536 ? 12.437 -19.557 -15.653 1.00 93.19 536 LEU A C 1
ATOM 4330 O O . LEU A 1 536 ? 12.399 -18.627 -14.849 1.00 93.19 536 LEU A O 1
ATOM 4334 N N . ASP A 1 537 ? 13.568 -20.211 -15.915 1.00 91.94 537 ASP A N 1
ATOM 4335 C CA . ASP A 1 537 ? 14.864 -19.917 -15.305 1.00 91.94 537 ASP A CA 1
ATOM 4336 C C . ASP A 1 537 ? 15.402 -18.524 -15.661 1.00 91.94 537 ASP A C 1
ATOM 4338 O O . ASP A 1 537 ? 16.105 -17.927 -14.844 1.00 91.94 537 ASP A O 1
ATOM 4342 N N . LYS A 1 538 ? 15.139 -18.024 -16.875 1.00 91.19 538 LYS A N 1
ATOM 4343 C CA . LYS A 1 538 ? 15.512 -16.662 -17.298 1.00 91.19 538 LYS A CA 1
ATOM 4344 C C . LYS A 1 538 ? 14.623 -15.619 -16.630 1.00 91.19 538 LYS A C 1
ATOM 4346 O O . LYS A 1 538 ? 15.154 -14.654 -16.086 1.00 91.19 538 LYS A O 1
ATOM 4351 N N . LEU A 1 539 ? 13.311 -15.859 -16.596 1.00 90.50 539 LEU A N 1
ATOM 4352 C CA . LEU A 1 539 ? 12.323 -14.995 -15.947 1.00 90.50 539 LEU A CA 1
ATOM 4353 C C . LEU A 1 539 ? 12.640 -14.779 -14.461 1.00 90.50 539 LEU A C 1
ATOM 4355 O O . LEU A 1 539 ? 12.756 -13.651 -13.993 1.00 90.50 539 LEU A O 1
ATOM 4359 N N . ILE A 1 540 ? 12.881 -15.855 -13.712 1.00 93.31 540 ILE A N 1
ATOM 4360 C CA . ILE A 1 540 ? 13.194 -15.749 -12.277 1.00 93.31 540 ILE A CA 1
ATOM 4361 C C . ILE A 1 540 ? 14.517 -14.989 -12.042 1.00 93.31 540 ILE A C 1
ATOM 4363 O O . ILE A 1 540 ? 14.668 -14.297 -11.034 1.00 93.31 540 ILE A O 1
ATOM 4367 N N . LYS A 1 541 ? 15.466 -15.050 -12.990 1.00 91.25 541 LYS A N 1
ATOM 4368 C CA . LYS A 1 541 ? 16.716 -14.267 -12.947 1.00 91.25 541 LYS A CA 1
ATOM 4369 C C . LYS A 1 541 ? 16.494 -12.795 -13.321 1.00 91.25 541 LYS A C 1
ATOM 4371 O O . LYS A 1 541 ? 17.125 -11.937 -12.703 1.00 91.25 541 LYS A O 1
ATOM 4376 N N . SER A 1 542 ? 15.594 -12.479 -14.260 1.00 90.38 542 SER A N 1
ATOM 4377 C CA . SER A 1 542 ? 15.336 -11.094 -14.691 1.00 90.38 542 SER A CA 1
ATOM 4378 C C . SER A 1 542 ? 14.709 -10.217 -13.608 1.00 90.38 542 SER A C 1
ATOM 4380 O O . SER A 1 542 ? 14.820 -9.001 -13.708 1.00 90.38 542 SER A O 1
ATOM 4382 N N . ARG A 1 543 ? 14.191 -10.788 -12.507 1.00 91.69 543 ARG A N 1
ATOM 4383 C CA . ARG A 1 543 ? 13.814 -10.032 -11.291 1.00 91.69 543 ARG A CA 1
ATOM 4384 C C . ARG A 1 543 ? 14.923 -9.117 -10.760 1.00 91.69 543 ARG A C 1
ATOM 4386 O O . ARG A 1 543 ? 14.662 -8.188 -10.002 1.00 91.69 543 ARG A O 1
ATOM 4393 N N . GLN A 1 544 ? 16.186 -9.435 -11.038 1.00 90.88 544 GLN A N 1
ATOM 4394 C CA . GLN A 1 544 ? 17.339 -8.655 -10.574 1.00 90.88 544 GLN A CA 1
ATOM 4395 C C . GLN A 1 544 ? 17.853 -7.663 -11.627 1.00 90.88 544 GLN A C 1
ATOM 4397 O O . GLN A 1 544 ? 18.820 -6.951 -11.366 1.00 90.88 544 GLN A O 1
ATOM 4402 N N . ALA A 1 545 ? 17.218 -7.583 -12.800 1.00 89.25 545 ALA A N 1
ATOM 4403 C CA . ALA A 1 545 ? 17.526 -6.563 -13.790 1.00 89.25 545 ALA A CA 1
ATOM 4404 C C . ALA A 1 545 ? 17.180 -5.170 -13.244 1.00 89.25 545 ALA A C 1
ATOM 4406 O O . ALA A 1 545 ? 16.096 -4.961 -12.705 1.00 89.25 545 ALA A O 1
ATOM 4407 N N . ASN A 1 546 ? 18.110 -4.221 -13.391 1.00 92.25 546 ASN A N 1
ATOM 4408 C CA . ASN A 1 546 ? 17.910 -2.796 -13.100 1.00 92.25 546 ASN A CA 1
ATOM 4409 C C . ASN A 1 546 ? 17.424 -2.472 -11.668 1.00 92.25 546 ASN A C 1
ATOM 4411 O O . ASN A 1 546 ? 16.893 -1.385 -11.413 1.00 92.25 546 ASN A O 1
ATOM 4415 N N . THR A 1 547 ? 17.555 -3.416 -10.730 1.00 93.50 547 THR A N 1
ATOM 4416 C CA . THR A 1 547 ? 16.918 -3.329 -9.412 1.00 93.50 547 THR A CA 1
ATOM 4417 C C . THR A 1 547 ? 17.613 -2.303 -8.516 1.00 93.50 547 THR A C 1
ATOM 4419 O O . THR A 1 547 ? 16.949 -1.641 -7.712 1.00 93.50 547 THR A O 1
ATOM 4422 N N . GLY A 1 548 ? 18.919 -2.082 -8.699 1.00 95.69 548 GLY A N 1
ATOM 4423 C CA . GLY A 1 548 ? 19.654 -1.005 -8.044 1.00 95.69 548 GLY A CA 1
ATOM 4424 C C . GLY A 1 548 ? 19.116 0.367 -8.439 1.00 95.69 548 GLY A C 1
ATOM 4425 O O . GLY A 1 548 ? 18.721 1.146 -7.572 1.00 95.69 548 GLY A O 1
ATOM 4426 N N . LEU A 1 549 ? 19.049 0.660 -9.737 1.00 95.12 549 LEU A N 1
ATOM 4427 C CA . LEU A 1 549 ? 18.616 1.955 -10.264 1.00 95.12 549 LEU A CA 1
ATOM 4428 C C . LEU A 1 549 ? 17.118 2.206 -10.096 1.00 95.12 549 LEU A C 1
ATOM 4430 O O . LEU A 1 549 ? 16.733 3.340 -9.802 1.00 95.12 549 LEU A O 1
ATOM 4434 N N . PHE A 1 550 ? 16.280 1.171 -10.191 1.00 94.56 550 PHE A N 1
ATOM 4435 C CA . PHE A 1 550 ? 14.867 1.281 -9.832 1.00 94.56 550 PHE A CA 1
ATOM 4436 C C . PHE A 1 550 ? 14.710 1.733 -8.373 1.00 94.56 550 PHE A C 1
ATOM 4438 O O . PHE A 1 550 ? 14.086 2.763 -8.112 1.00 94.56 550 PHE A O 1
ATOM 4445 N N . ASN A 1 551 ? 15.332 1.025 -7.422 1.00 95.38 551 ASN A N 1
ATOM 4446 C CA . ASN A 1 551 ? 15.211 1.354 -6.001 1.00 95.38 551 ASN A CA 1
ATOM 4447 C C . ASN A 1 551 ? 15.886 2.690 -5.643 1.00 95.38 551 ASN A C 1
ATOM 4449 O O . ASN A 1 551 ? 15.309 3.476 -4.894 1.00 95.38 551 ASN A O 1
ATOM 4453 N N . LEU A 1 552 ? 17.051 3.012 -6.221 1.00 97.50 552 LEU A N 1
ATOM 4454 C CA . LEU A 1 552 ? 17.695 4.321 -6.043 1.00 97.50 552 LEU A CA 1
ATOM 4455 C C . LEU A 1 552 ? 16.797 5.466 -6.540 1.00 97.50 552 LEU A C 1
ATOM 4457 O O . LEU A 1 552 ? 16.710 6.495 -5.868 1.00 97.50 552 LEU A O 1
ATOM 4461 N N . ARG A 1 553 ? 16.056 5.283 -7.644 1.00 97.06 553 ARG A N 1
ATOM 4462 C CA . ARG A 1 553 ? 15.058 6.264 -8.102 1.00 97.06 553 ARG A CA 1
ATOM 4463 C C . ARG A 1 553 ? 13.895 6.409 -7.114 1.00 97.06 553 ARG A C 1
ATOM 4465 O O . ARG A 1 553 ? 13.476 7.536 -6.859 1.00 97.06 553 ARG A O 1
ATOM 4472 N N . GLN A 1 554 ? 13.388 5.317 -6.535 1.00 95.56 554 GLN A N 1
ATOM 4473 C CA . GLN A 1 554 ? 12.338 5.412 -5.508 1.00 95.56 554 GLN A CA 1
ATOM 4474 C C . GLN A 1 554 ? 12.839 6.138 -4.248 1.00 95.56 554 GLN A C 1
ATOM 4476 O O . GLN A 1 554 ? 12.112 6.948 -3.676 1.00 95.56 554 GLN A O 1
ATOM 4481 N N . ILE A 1 555 ? 14.103 5.935 -3.857 1.00 97.75 555 ILE A N 1
ATOM 4482 C CA . ILE A 1 555 ? 14.716 6.646 -2.724 1.00 97.75 555 ILE A CA 1
ATOM 4483 C C . ILE A 1 555 ? 14.872 8.145 -3.013 1.00 97.75 555 ILE A C 1
ATOM 4485 O O . ILE A 1 555 ? 14.649 8.949 -2.110 1.00 97.75 555 ILE A O 1
ATOM 4489 N N . VAL A 1 556 ? 15.189 8.546 -4.251 1.00 97.69 556 VAL A N 1
ATOM 4490 C CA . VAL A 1 556 ? 15.170 9.967 -4.653 1.00 97.69 556 VAL A CA 1
ATOM 4491 C C . VAL A 1 556 ? 13.778 10.571 -4.454 1.00 97.69 556 VAL A C 1
ATOM 4493 O O . VAL A 1 556 ? 13.664 11.613 -3.812 1.00 97.69 556 VAL A O 1
ATOM 4496 N N . LEU A 1 557 ? 12.718 9.909 -4.931 1.00 96.12 557 LEU A N 1
ATOM 4497 C CA . LEU A 1 557 ? 11.342 10.396 -4.767 1.00 96.12 557 LEU A CA 1
ATOM 4498 C C . LEU A 1 557 ? 10.934 10.492 -3.288 1.00 96.12 557 LEU A C 1
ATOM 4500 O O . LEU A 1 557 ? 10.410 11.521 -2.862 1.00 96.12 557 LEU A O 1
ATOM 4504 N N . ALA A 1 558 ? 11.236 9.464 -2.491 1.00 97.31 558 ALA A N 1
ATOM 4505 C CA . ALA A 1 558 ? 10.958 9.457 -1.056 1.00 97.31 558 ALA A CA 1
ATOM 4506 C C . ALA A 1 558 ? 11.739 10.548 -0.300 1.00 97.31 558 ALA A C 1
ATOM 4508 O O . ALA A 1 558 ? 11.199 11.177 0.609 1.00 97.31 558 ALA A O 1
ATOM 4509 N N . LYS A 1 559 ? 12.991 10.829 -0.688 1.00 97.38 559 LYS A N 1
ATOM 4510 C CA . LYS A 1 559 ? 13.774 11.922 -0.095 1.00 97.38 559 LYS A CA 1
ATOM 4511 C C . LYS A 1 559 ? 13.264 13.306 -0.493 1.00 97.38 559 LYS A C 1
ATOM 4513 O O . LYS A 1 559 ? 13.271 14.182 0.365 1.00 97.38 559 LYS A O 1
ATOM 4518 N N . VAL A 1 560 ? 12.775 13.503 -1.722 1.00 96.69 560 VAL A N 1
ATOM 4519 C CA . VAL A 1 560 ? 12.116 14.764 -2.115 1.00 96.69 560 VAL A CA 1
ATOM 4520 C C . VAL A 1 560 ? 10.842 14.988 -1.300 1.00 96.69 560 VAL A C 1
ATOM 4522 O O . VAL A 1 560 ? 10.671 16.075 -0.756 1.00 96.69 560 VAL A O 1
ATOM 4525 N N . ASP A 1 561 ? 9.984 13.973 -1.138 1.00 97.62 561 ASP A N 1
ATOM 4526 C CA . ASP A 1 561 ? 8.800 14.073 -0.268 1.00 97.62 561 ASP A CA 1
ATOM 4527 C C . ASP A 1 561 ? 9.179 14.481 1.166 1.00 97.62 561 ASP A C 1
ATOM 4529 O O . ASP A 1 561 ? 8.648 15.455 1.706 1.00 97.62 561 ASP A O 1
ATOM 4533 N N . GLN A 1 562 ? 10.149 13.788 1.769 1.00 97.50 562 GLN A N 1
ATOM 4534 C CA . GLN A 1 562 ? 10.586 14.106 3.126 1.00 97.50 562 GLN A CA 1
ATOM 4535 C C . GLN A 1 562 ? 11.236 15.491 3.218 1.00 97.50 562 GLN A C 1
ATOM 4537 O O . GLN A 1 562 ? 10.966 16.210 4.179 1.00 97.50 562 GLN A O 1
ATOM 4542 N N . ALA A 1 563 ? 12.023 15.919 2.226 1.00 95.94 563 ALA A N 1
ATOM 4543 C CA . ALA A 1 563 ? 12.586 17.268 2.176 1.00 95.94 563 ALA A CA 1
ATOM 4544 C C . ALA A 1 563 ? 11.483 18.339 2.129 1.00 95.94 563 ALA A C 1
ATOM 4546 O O . ALA A 1 563 ? 11.494 19.258 2.947 1.00 95.94 563 ALA A O 1
ATOM 4547 N N . LEU A 1 564 ? 10.479 18.181 1.260 1.00 95.50 564 LEU A N 1
ATOM 4548 C CA . LEU A 1 564 ? 9.351 19.114 1.127 1.00 95.50 564 LEU A CA 1
ATOM 4549 C C . LEU A 1 564 ? 8.429 19.157 2.358 1.00 95.50 564 LEU A C 1
ATOM 4551 O O . LEU A 1 564 ? 7.693 20.126 2.540 1.00 95.50 564 LEU A O 1
ATOM 4555 N N . HIS A 1 565 ? 8.460 18.140 3.222 1.00 97.56 565 HIS A N 1
ATOM 4556 C CA . HIS A 1 565 ? 7.647 18.086 4.443 1.00 97.56 565 HIS A CA 1
ATOM 4557 C C . HIS A 1 565 ? 8.439 18.284 5.748 1.00 97.56 565 HIS A C 1
ATOM 4559 O O . HIS A 1 565 ? 7.821 18.357 6.817 1.00 97.56 565 HIS A O 1
ATOM 4565 N N . THR A 1 566 ? 9.767 18.440 5.671 1.00 95.00 566 THR A N 1
ATOM 4566 C CA . THR A 1 566 ? 10.653 18.788 6.802 1.00 95.00 566 THR A CA 1
ATOM 4567 C C . THR A 1 566 ? 11.271 20.180 6.682 1.00 95.00 566 THR A C 1
ATOM 4569 O O . THR A 1 566 ? 11.338 20.898 7.679 1.00 95.00 566 THR A O 1
ATOM 4572 N N . GLN A 1 567 ? 11.689 20.587 5.483 1.00 89.94 567 GLN A N 1
ATOM 4573 C CA . GLN A 1 567 ? 12.342 21.869 5.229 1.00 89.94 567 GLN A CA 1
ATOM 4574 C C . GLN A 1 567 ? 11.311 22.981 4.981 1.00 89.94 567 GLN A C 1
ATOM 4576 O O . GLN A 1 567 ? 10.239 22.757 4.425 1.00 89.94 567 GLN A O 1
ATOM 4581 N N . THR A 1 568 ? 11.635 24.213 5.378 1.00 75.12 568 THR A N 1
ATOM 4582 C CA . THR A 1 568 ? 10.715 25.365 5.297 1.00 75.12 568 THR A CA 1
ATOM 4583 C C . THR A 1 568 ? 10.791 26.159 3.992 1.00 75.12 568 THR A C 1
ATOM 4585 O O . THR A 1 568 ? 9.875 26.931 3.717 1.00 75.12 568 THR A O 1
ATOM 4588 N N . ALA A 1 569 ? 11.863 25.995 3.212 1.00 76.88 569 ALA A N 1
ATOM 4589 C CA . ALA A 1 569 ? 12.148 26.785 2.009 1.00 76.88 569 ALA A CA 1
ATOM 4590 C C . ALA A 1 569 ? 12.848 25.975 0.894 1.00 76.88 569 ALA A C 1
ATOM 4592 O O . ALA A 1 569 ? 13.566 26.543 0.072 1.00 76.88 569 ALA A O 1
ATOM 4593 N N . ALA A 1 570 ? 12.669 24.650 0.870 1.00 77.88 570 ALA A N 1
ATOM 4594 C CA . ALA A 1 570 ? 13.220 23.802 -0.185 1.00 77.88 570 ALA A CA 1
ATOM 4595 C C . ALA A 1 570 ? 12.578 24.120 -1.544 1.00 77.88 570 ALA A C 1
ATOM 4597 O O . ALA A 1 570 ? 11.353 24.162 -1.672 1.00 77.88 570 ALA A O 1
ATOM 4598 N N . ASP A 1 571 ? 13.409 24.301 -2.569 1.00 87.12 571 ASP A N 1
ATOM 4599 C CA . ASP A 1 571 ? 12.959 24.367 -3.957 1.00 87.12 571 ASP A CA 1
ATOM 4600 C C . ASP A 1 571 ? 12.781 22.934 -4.501 1.00 87.12 571 ASP A C 1
ATOM 4602 O O . ASP A 1 571 ? 13.763 22.184 -4.526 1.00 87.12 571 ASP A O 1
ATOM 4606 N N . PRO A 1 572 ? 11.569 22.532 -4.941 1.00 89.12 572 PRO A N 1
ATOM 4607 C CA . PRO A 1 572 ? 11.306 21.151 -5.347 1.00 89.12 572 PRO A CA 1
ATOM 4608 C C . PRO A 1 572 ? 12.169 20.667 -6.518 1.00 89.12 572 PRO A C 1
ATOM 4610 O O . PRO A 1 572 ? 12.604 19.516 -6.523 1.00 89.12 572 PRO A O 1
ATOM 4613 N N . ALA A 1 573 ? 12.432 21.534 -7.501 1.00 89.44 573 ALA A N 1
ATOM 4614 C CA . ALA A 1 573 ? 13.167 21.171 -8.709 1.00 89.44 573 ALA A CA 1
ATOM 4615 C C . ALA A 1 573 ? 14.670 21.052 -8.428 1.00 89.44 573 ALA A C 1
ATOM 4617 O O . ALA A 1 573 ? 15.308 20.090 -8.867 1.00 89.44 573 ALA A O 1
ATOM 4618 N N . LYS A 1 574 ? 15.231 21.983 -7.643 1.00 91.31 574 LYS A N 1
ATOM 4619 C CA . LYS A 1 574 ? 16.643 21.933 -7.232 1.00 91.31 574 LYS A CA 1
ATOM 4620 C C . LYS A 1 574 ? 16.923 20.718 -6.345 1.00 91.31 574 LYS A C 1
ATOM 4622 O O . LYS A 1 574 ? 17.917 20.034 -6.573 1.00 91.31 574 LYS A O 1
ATOM 4627 N N . GLU A 1 575 ? 16.044 20.411 -5.389 1.00 93.12 575 GLU A N 1
ATOM 4628 C CA . GLU A 1 575 ? 16.224 19.259 -4.494 1.00 93.12 575 GLU A CA 1
ATOM 4629 C C . GLU A 1 575 ? 16.067 17.920 -5.236 1.00 93.12 575 GLU A C 1
ATOM 4631 O O . GLU A 1 575 ? 16.883 17.015 -5.048 1.00 93.12 575 GLU A O 1
ATOM 4636 N N . TYR A 1 576 ? 15.101 17.807 -6.159 1.00 94.88 576 TYR A N 1
ATOM 4637 C CA . TYR A 1 576 ? 14.984 16.638 -7.039 1.00 94.88 576 TYR A CA 1
ATOM 4638 C C . TYR A 1 576 ? 16.231 16.446 -7.913 1.00 94.88 576 TYR A C 1
ATOM 4640 O O . TYR A 1 576 ? 16.778 15.343 -7.955 1.00 94.88 576 TYR A O 1
ATOM 4648 N N . ALA A 1 577 ? 16.723 17.502 -8.569 1.00 93.81 577 ALA A N 1
ATOM 4649 C CA . ALA A 1 577 ? 17.911 17.420 -9.418 1.00 93.81 577 ALA A CA 1
ATOM 4650 C C . ALA A 1 577 ? 19.182 17.064 -8.627 1.00 93.81 577 ALA A C 1
ATOM 4652 O O . ALA A 1 577 ? 19.967 16.223 -9.075 1.00 93.81 577 ALA A O 1
ATOM 4653 N N . ARG A 1 578 ? 19.353 17.641 -7.429 1.00 95.56 578 ARG A N 1
ATOM 4654 C CA . ARG A 1 578 ? 20.451 17.325 -6.503 1.00 95.56 578 ARG A CA 1
ATOM 4655 C C . ARG A 1 578 ? 20.444 15.842 -6.122 1.00 95.56 578 ARG A C 1
ATOM 4657 O O . ARG A 1 578 ? 21.444 15.150 -6.304 1.00 95.56 578 ARG A O 1
ATOM 4664 N N . LEU A 1 579 ? 19.300 15.328 -5.666 1.00 96.50 579 LEU A N 1
ATOM 4665 C CA . LEU A 1 579 ? 19.151 13.927 -5.264 1.00 96.50 579 LEU A CA 1
ATOM 4666 C C . LEU A 1 579 ? 19.282 12.954 -6.451 1.00 96.50 579 LEU A C 1
ATOM 4668 O O . LEU A 1 579 ? 19.891 11.893 -6.301 1.00 96.50 579 LEU A O 1
ATOM 4672 N N . CYS A 1 580 ? 18.791 13.320 -7.641 1.00 95.94 580 CYS A N 1
ATOM 4673 C CA . CYS A 1 580 ? 19.030 12.568 -8.879 1.00 95.94 580 CYS A CA 1
ATOM 4674 C C . CYS A 1 580 ? 20.534 12.412 -9.163 1.00 95.94 580 CYS A C 1
ATOM 4676 O O . CYS A 1 580 ? 21.009 11.299 -9.406 1.00 95.94 580 CYS A O 1
ATOM 4678 N N . GLN A 1 581 ? 21.303 13.498 -9.056 1.00 94.44 581 GLN A N 1
ATOM 4679 C CA . GLN A 1 581 ? 22.742 13.471 -9.310 1.00 94.44 581 GLN A CA 1
ATOM 4680 C C . GLN A 1 581 ? 23.535 12.711 -8.229 1.00 94.44 581 GLN A C 1
ATOM 4682 O O . GLN A 1 581 ? 24.462 11.973 -8.569 1.00 94.44 581 GLN A O 1
ATOM 4687 N N . GLU A 1 582 ? 23.177 12.857 -6.950 1.00 94.81 582 GLU A N 1
ATOM 4688 C CA . GLU A 1 582 ? 23.881 12.225 -5.820 1.00 94.81 582 GLU A CA 1
ATOM 4689 C C . GLU A 1 582 ? 23.583 10.725 -5.651 1.00 94.81 582 GLU A C 1
ATOM 4691 O O . GLU A 1 582 ? 24.479 9.956 -5.294 1.00 94.81 582 GLU A O 1
ATOM 4696 N N . ILE A 1 583 ? 22.328 10.307 -5.861 1.00 96.50 583 ILE A N 1
ATOM 4697 C CA . ILE A 1 583 ? 21.838 8.967 -5.484 1.00 96.50 583 ILE A CA 1
ATOM 4698 C C . ILE A 1 583 ? 21.591 8.101 -6.718 1.00 96.50 583 ILE A C 1
ATOM 4700 O O . ILE A 1 583 ? 22.120 6.991 -6.815 1.00 96.50 583 ILE A O 1
ATOM 4704 N N . LEU A 1 584 ? 20.810 8.602 -7.682 1.00 95.81 584 LEU A N 1
ATOM 4705 C CA . LEU A 1 584 ? 20.536 7.869 -8.921 1.00 95.81 584 LEU A CA 1
ATOM 4706 C C . LEU A 1 584 ? 21.740 7.896 -9.878 1.00 95.81 584 LEU A C 1
ATOM 4708 O O . LEU A 1 584 ? 21.900 6.976 -10.679 1.00 95.81 584 LEU A O 1
ATOM 4712 N N . GLY A 1 585 ? 22.616 8.900 -9.763 1.00 95.50 585 GLY A N 1
ATOM 4713 C CA . GLY A 1 585 ? 23.795 9.078 -10.616 1.00 95.50 585 GLY A CA 1
ATOM 4714 C C . GLY A 1 585 ? 23.445 9.435 -12.062 1.00 95.50 585 GLY A C 1
ATOM 4715 O O . GLY A 1 585 ? 24.218 9.134 -12.968 1.00 95.50 585 GLY A O 1
ATOM 4716 N N . VAL A 1 586 ? 22.264 10.022 -12.269 1.00 95.50 586 VAL A N 1
ATOM 4717 C CA . VAL A 1 586 ? 21.704 10.419 -13.567 1.00 95.50 586 VAL A CA 1
ATOM 4718 C C . VAL A 1 586 ? 21.047 11.784 -13.362 1.00 95.50 586 VAL A C 1
ATOM 4720 O O . VAL A 1 586 ? 20.231 11.900 -12.447 1.00 95.50 586 VAL A O 1
ATOM 4723 N N . PRO A 1 587 ? 21.392 12.824 -14.140 1.00 93.56 587 PRO A N 1
ATOM 4724 C CA . PRO A 1 587 ? 20.849 14.163 -13.942 1.00 93.56 587 PRO A CA 1
ATOM 4725 C C . PRO A 1 587 ? 19.363 14.240 -14.322 1.00 93.56 587 PRO A C 1
ATOM 4727 O O . PRO A 1 587 ? 18.905 13.558 -15.240 1.00 93.56 587 PRO A O 1
ATOM 4730 N N . ALA A 1 588 ? 18.625 15.122 -13.644 1.00 90.94 588 ALA A N 1
ATOM 4731 C CA . ALA A 1 588 ? 17.305 15.564 -14.095 1.00 90.94 588 ALA A CA 1
ATOM 4732 C C . ALA A 1 588 ? 17.422 16.410 -15.382 1.00 90.94 588 ALA A C 1
ATOM 4734 O O . ALA A 1 588 ? 18.480 16.980 -15.662 1.00 90.94 588 ALA A O 1
ATOM 4735 N N . THR A 1 589 ? 16.350 16.492 -16.172 1.00 78.31 589 THR A N 1
ATOM 4736 C CA . THR A 1 589 ? 16.365 17.129 -17.497 1.00 78.31 589 THR A CA 1
ATOM 4737 C C . THR A 1 589 ? 16.639 18.644 -17.433 1.00 78.31 589 THR A C 1
ATOM 4739 O O . THR A 1 589 ? 16.129 19.317 -16.532 1.00 78.31 589 THR A O 1
ATOM 4742 N N . PRO A 1 590 ? 17.422 19.231 -18.368 1.00 60.78 590 PRO A N 1
ATOM 4743 C CA . PRO A 1 590 ? 17.913 20.609 -18.229 1.00 60.78 590 PRO A CA 1
ATOM 4744 C C . PRO A 1 590 ? 16.820 21.686 -18.147 1.00 60.78 590 PRO A C 1
ATOM 4746 O O . PRO A 1 590 ? 16.977 22.677 -17.430 1.00 60.78 590 PRO A O 1
ATOM 4749 N N . GLU A 1 591 ? 15.700 21.505 -18.847 1.00 55.75 591 GLU A N 1
ATOM 4750 C CA . GLU A 1 591 ? 14.612 22.494 -18.884 1.00 55.75 591 GLU A CA 1
ATOM 4751 C C . GLU A 1 591 ? 13.723 22.483 -17.631 1.00 55.75 591 GLU A C 1
ATOM 4753 O O . GLU A 1 591 ? 13.068 23.486 -17.331 1.00 55.75 591 GLU A O 1
ATOM 4758 N N . ALA A 1 592 ? 13.795 21.432 -16.806 1.00 45.31 592 ALA A N 1
ATOM 4759 C CA . ALA A 1 592 ? 13.211 21.443 -15.464 1.00 45.31 592 ALA A CA 1
ATOM 4760 C C . ALA A 1 592 ? 13.916 22.454 -14.530 1.00 45.31 592 ALA A C 1
ATOM 4762 O O . ALA A 1 592 ? 13.325 22.906 -13.552 1.00 45.31 592 ALA A O 1
ATOM 4763 N N . LEU A 1 593 ? 15.163 22.841 -14.841 1.00 46.38 593 LEU A N 1
ATOM 4764 C CA . LEU A 1 593 ? 15.976 23.773 -14.046 1.00 46.38 593 LEU A CA 1
ATOM 4765 C C . LEU A 1 593 ? 16.006 25.208 -14.601 1.00 46.38 593 LEU A C 1
ATOM 4767 O O . LEU A 1 593 ? 16.324 26.148 -13.866 1.00 46.38 593 LEU A O 1
ATOM 4771 N N . ARG A 1 594 ? 15.649 25.419 -15.874 1.00 45.31 594 ARG A N 1
ATOM 4772 C CA . ARG A 1 594 ? 15.485 26.766 -16.444 1.00 45.31 594 ARG A CA 1
ATOM 4773 C C . ARG A 1 594 ? 14.115 27.343 -16.074 1.00 45.31 594 ARG A C 1
ATOM 4775 O O . ARG A 1 594 ? 13.108 26.950 -16.656 1.00 45.31 594 ARG A O 1
ATOM 4782 N N . ASN A 1 595 ? 14.100 28.236 -15.077 1.00 37.44 595 ASN A N 1
ATOM 4783 C CA . ASN A 1 595 ? 13.358 29.520 -15.035 1.00 37.44 595 ASN A CA 1
ATOM 4784 C C . ASN A 1 595 ? 13.211 30.060 -13.596 1.00 37.44 595 ASN A C 1
ATOM 4786 O O . ASN A 1 595 ? 12.116 30.219 -13.070 1.00 37.44 595 ASN A O 1
ATOM 4790 N N . GLN A 1 596 ? 14.338 30.388 -12.955 1.00 38.22 596 GLN A N 1
ATOM 4791 C CA . GLN A 1 596 ? 14.366 31.264 -11.776 1.00 38.22 596 GLN A CA 1
ATOM 4792 C C . GLN A 1 596 ? 15.583 32.200 -11.835 1.00 38.22 596 GLN A C 1
ATOM 4794 O O . GLN A 1 596 ? 16.575 32.008 -11.132 1.00 38.22 596 GLN A O 1
ATOM 4799 N N . ARG A 1 597 ? 15.503 33.234 -12.677 1.00 27.47 597 ARG A N 1
ATOM 4800 C CA . ARG A 1 597 ? 16.227 34.491 -12.441 1.00 27.47 597 ARG A CA 1
ATOM 4801 C C . ARG A 1 597 ? 15.216 35.519 -11.919 1.00 27.47 597 ARG A C 1
ATOM 4803 O O . ARG A 1 597 ? 14.102 35.544 -12.439 1.00 27.47 597 ARG A O 1
ATOM 4810 N N . PRO A 1 598 ? 15.553 36.347 -10.917 1.00 31.55 598 PRO A N 1
ATOM 4811 C CA . PRO A 1 598 ? 14.745 37.520 -10.602 1.00 31.55 598 PRO A CA 1
ATOM 4812 C C . PRO A 1 598 ? 14.817 38.525 -11.762 1.00 31.55 598 PRO A C 1
ATOM 4814 O O . PRO A 1 598 ? 15.822 38.576 -12.473 1.00 31.55 598 PRO A O 1
ATOM 4817 N N . ASN A 1 599 ? 13.782 39.354 -11.924 1.00 28.11 599 ASN A N 1
ATOM 4818 C CA . ASN A 1 599 ? 13.798 40.457 -12.886 1.00 28.11 599 ASN A CA 1
ATOM 4819 C C . ASN A 1 599 ? 14.797 41.544 -12.451 1.00 28.11 599 ASN A C 1
ATOM 4821 O O . ASN A 1 599 ? 14.437 42.492 -11.756 1.00 28.11 599 ASN A O 1
ATOM 4825 N N . SER A 1 600 ? 16.043 41.427 -12.903 1.00 28.33 600 SER A N 1
ATOM 4826 C CA . SER A 1 600 ? 16.927 42.571 -13.131 1.00 28.33 600 SER A CA 1
ATOM 4827 C C . SER A 1 600 ? 16.790 42.962 -14.601 1.00 28.33 600 SER A C 1
ATOM 4829 O O . SER A 1 600 ? 17.290 42.246 -15.470 1.00 28.33 600 SER A O 1
ATOM 4831 N N . GLY A 1 601 ? 16.057 44.038 -14.881 1.00 33.00 601 GLY A N 1
ATOM 4832 C CA . GLY A 1 601 ? 15.790 44.461 -16.252 1.00 33.00 601 GLY A CA 1
ATOM 4833 C C . GLY A 1 601 ? 17.062 44.894 -16.979 1.00 33.00 601 GLY A C 1
ATOM 4834 O O . GLY A 1 601 ? 17.814 45.717 -16.467 1.00 33.00 601 GLY A O 1
ATOM 4835 N N . PHE A 1 602 ? 17.255 44.358 -18.179 1.00 27.98 602 PHE A N 1
ATOM 4836 C CA . PHE A 1 602 ? 17.980 45.012 -19.259 1.00 27.98 602 PHE A CA 1
ATOM 4837 C C . PHE A 1 602 ? 17.220 44.714 -20.547 1.00 27.98 602 PHE A C 1
ATOM 4839 O O . PHE A 1 602 ? 16.834 43.569 -20.791 1.00 27.98 602 PHE A O 1
ATOM 4846 N N . GLU A 1 603 ? 16.954 45.756 -21.321 1.00 36.50 603 GLU A N 1
ATOM 4847 C CA . GLU A 1 603 ? 16.356 45.635 -22.643 1.00 36.50 603 GLU A CA 1
ATOM 4848 C C . GLU A 1 603 ? 17.440 45.201 -23.629 1.00 36.50 603 GLU A C 1
ATOM 4850 O O . GLU A 1 603 ? 18.522 45.781 -23.642 1.00 36.50 603 GLU A O 1
ATOM 4855 N N . ASP A 1 604 ? 17.135 44.221 -24.475 1.00 26.75 604 ASP A N 1
ATOM 4856 C CA . ASP A 1 604 ? 17.487 44.328 -25.889 1.00 26.75 604 ASP A CA 1
ATOM 4857 C C . ASP A 1 604 ? 16.540 43.452 -26.716 1.00 26.75 604 ASP A C 1
ATOM 4859 O O . ASP A 1 604 ? 16.138 42.363 -26.292 1.00 26.75 604 ASP A O 1
ATOM 4863 N N . GLY A 1 605 ? 16.095 43.971 -27.857 1.00 26.14 605 GLY A N 1
ATOM 4864 C CA . GLY A 1 605 ? 14.943 43.429 -28.576 1.00 26.14 605 GLY A CA 1
ATOM 4865 C C . GLY A 1 605 ? 15.304 42.666 -29.846 1.00 26.14 605 GLY A C 1
ATOM 4866 O O . GLY A 1 605 ? 16.149 43.086 -30.632 1.00 26.14 605 GLY A O 1
ATOM 4867 N N . THR A 1 606 ? 14.560 41.602 -30.149 1.00 25.30 606 THR A N 1
ATOM 4868 C CA . THR A 1 606 ? 14.310 41.229 -31.550 1.00 25.30 606 THR A CA 1
ATOM 4869 C C . THR A 1 606 ? 12.894 40.682 -31.695 1.00 25.30 606 THR A C 1
ATOM 4871 O O . THR A 1 606 ? 12.460 39.822 -30.934 1.00 25.30 606 THR A O 1
ATOM 4874 N N . ILE A 1 607 ? 12.156 41.229 -32.658 1.00 24.66 607 ILE A N 1
ATOM 4875 C CA . ILE A 1 607 ? 10.742 40.938 -32.911 1.00 24.66 607 ILE A CA 1
ATOM 4876 C C . ILE A 1 607 ? 10.633 39.812 -33.943 1.00 24.66 607 ILE A C 1
ATOM 4878 O O . ILE A 1 607 ? 11.314 39.863 -34.964 1.00 24.66 607 ILE A O 1
ATOM 4882 N N . CYS A 1 608 ? 9.694 38.881 -33.757 1.00 22.17 608 CYS A N 1
ATOM 4883 C CA . CYS A 1 608 ? 8.969 38.278 -34.880 1.00 22.17 608 CYS A CA 1
ATOM 4884 C C . CYS A 1 608 ? 7.525 37.939 -34.486 1.00 22.17 608 CYS A C 1
ATOM 4886 O O . CYS A 1 608 ? 7.263 37.394 -33.417 1.00 22.17 608 CYS A O 1
ATOM 4888 N N . LEU A 1 609 ? 6.593 38.335 -35.352 1.00 22.47 609 LEU A N 1
ATOM 4889 C CA . LEU A 1 609 ? 5.147 38.354 -35.130 1.00 22.47 609 LEU A CA 1
ATOM 4890 C C . LEU A 1 609 ? 4.461 37.123 -35.737 1.00 22.47 609 LEU A C 1
ATOM 4892 O O . LEU A 1 609 ? 4.812 36.712 -36.838 1.00 22.47 609 LEU A O 1
ATOM 4896 N N . ALA A 1 610 ? 3.395 36.654 -35.086 1.00 23.56 610 ALA A N 1
ATOM 4897 C CA . ALA A 1 610 ? 2.253 35.983 -35.718 1.00 23.56 610 ALA A CA 1
ATOM 4898 C C . ALA A 1 610 ? 1.015 36.188 -34.808 1.00 23.56 610 ALA A C 1
ATOM 4900 O O . ALA A 1 610 ? 0.837 35.490 -33.818 1.00 23.56 610 ALA A O 1
ATOM 4901 N N . SER A 1 611 ? 0.315 37.325 -34.889 1.00 22.14 611 SER A N 1
ATOM 4902 C CA . SER A 1 611 ? -0.787 37.604 -35.831 1.00 22.14 611 SER A CA 1
ATOM 4903 C C . SER A 1 611 ? -2.094 36.879 -35.474 1.00 22.14 611 SER A C 1
ATOM 4905 O O . SER A 1 611 ? -2.397 35.808 -35.996 1.00 22.14 611 SER A O 1
ATOM 4907 N N . ALA A 1 612 ? -2.902 37.501 -34.613 1.00 23.67 612 ALA A N 1
ATOM 4908 C CA . ALA A 1 612 ? -4.291 37.106 -34.407 1.00 23.67 612 ALA A CA 1
ATOM 4909 C C . ALA A 1 612 ? -5.183 37.616 -35.553 1.00 23.67 612 ALA A C 1
ATOM 4911 O O . ALA A 1 612 ? -4.968 38.709 -36.076 1.00 23.67 612 ALA A O 1
ATOM 4912 N N . SER A 1 613 ? -6.222 36.855 -35.892 1.00 23.97 613 SER A N 1
ATOM 4913 C CA . SER A 1 613 ? -7.336 37.304 -36.732 1.00 23.97 613 SER A CA 1
ATOM 4914 C C . SER A 1 613 ? -8.656 36.833 -36.113 1.00 23.97 613 SER A C 1
ATOM 4916 O O . SER A 1 613 ? -8.694 35.856 -35.367 1.00 23.97 613 SER A O 1
ATOM 4918 N N . GLN A 1 614 ? -9.723 37.597 -36.336 1.00 22.03 614 GLN A N 1
ATOM 4919 C CA . GLN A 1 614 ? -11.042 37.416 -35.721 1.00 22.03 614 GLN A CA 1
ATOM 4920 C C . GLN A 1 614 ? -12.076 37.058 -36.796 1.00 22.03 614 GLN A C 1
ATOM 4922 O O . GLN A 1 614 ? -11.888 37.453 -37.944 1.00 22.03 614 GLN A O 1
ATOM 4927 N N . VAL A 1 615 ? -13.199 36.433 -36.403 1.00 20.77 615 VAL A N 1
ATOM 4928 C CA . VAL A 1 615 ? -14.590 36.948 -36.560 1.00 20.77 615 VAL A CA 1
ATOM 4929 C C . VAL A 1 615 ? -15.639 35.819 -36.373 1.00 20.77 615 VAL A C 1
ATOM 4931 O O . VAL A 1 615 ? -15.397 34.663 -36.691 1.00 20.77 615 VAL A O 1
ATOM 4934 N N . THR A 1 616 ? -16.812 36.187 -35.831 1.00 20.52 616 THR A N 1
ATOM 4935 C CA . THR A 1 616 ? -18.079 35.413 -35.702 1.00 20.52 616 THR A CA 1
ATOM 4936 C C . THR A 1 616 ? -18.100 34.065 -34.955 1.00 20.52 616 THR A C 1
ATOM 4938 O O . THR A 1 616 ? -17.964 32.998 -35.534 1.00 20.52 616 THR A O 1
ATOM 4941 N N . THR A 1 617 ? -18.484 34.150 -33.674 1.00 23.50 617 THR A N 1
ATOM 4942 C CA . THR A 1 617 ? -19.632 33.427 -33.068 1.00 23.50 617 THR A CA 1
ATOM 4943 C C . THR A 1 617 ? -19.885 31.947 -33.417 1.00 23.50 617 THR A C 1
ATOM 4945 O O . THR A 1 617 ? -20.488 31.665 -34.447 1.00 23.50 617 THR A O 1
ATOM 4948 N N . PHE A 1 618 ? -19.697 31.046 -32.441 1.00 19.64 618 PHE A N 1
ATOM 4949 C CA . PHE A 1 618 ? -20.799 30.230 -31.891 1.00 19.64 618 PHE A CA 1
ATOM 4950 C C . PHE A 1 618 ? -20.463 29.715 -30.468 1.00 19.64 618 PHE A C 1
ATOM 4952 O O . PHE A 1 618 ? -19.322 29.737 -30.025 1.00 19.64 618 PHE A O 1
ATOM 4959 N N . SER A 1 619 ? -21.512 29.342 -29.745 1.00 21.77 619 SER A N 1
ATOM 4960 C CA . SER A 1 619 ? -21.675 29.009 -28.316 1.00 21.77 619 SER A CA 1
ATOM 4961 C C . SER A 1 619 ? -20.827 27.886 -27.659 1.00 21.77 619 SER A C 1
ATOM 4963 O O . SER A 1 619 ? -20.409 26.969 -28.354 1.00 21.77 619 SER A O 1
ATOM 4965 N N . LEU A 1 620 ? -20.848 27.850 -26.303 1.00 21.08 620 LEU A N 1
ATOM 4966 C CA . LEU A 1 620 ? -20.576 26.702 -25.383 1.00 21.08 620 LEU A CA 1
ATOM 4967 C C . LEU A 1 620 ? -19.098 26.263 -25.200 1.00 21.08 620 LEU A C 1
ATOM 4969 O O . LEU A 1 620 ? -18.322 26.340 -26.138 1.00 21.08 620 LEU A O 1
ATOM 4973 N N . TRP A 1 621 ? -18.641 25.665 -24.083 1.00 20.55 621 TRP A N 1
ATOM 4974 C CA . TRP A 1 621 ? -18.801 25.840 -22.609 1.00 20.55 621 TRP A CA 1
ATOM 4975 C C . TRP A 1 621 ? -17.748 24.903 -21.926 1.00 20.55 621 TRP A C 1
ATOM 4977 O O . TRP A 1 621 ? -17.128 24.092 -22.613 1.00 20.55 621 TRP A O 1
ATOM 4987 N N . THR A 1 622 ? -17.469 25.012 -20.617 1.00 23.16 622 THR A N 1
ATOM 4988 C CA . THR A 1 622 ? -16.159 24.604 -20.029 1.00 23.16 622 THR A CA 1
ATOM 4989 C C . THR A 1 622 ? -16.119 23.441 -19.009 1.00 23.16 622 THR A C 1
ATOM 4991 O O . THR A 1 622 ? -17.065 23.198 -18.271 1.00 23.16 622 THR A O 1
ATOM 4994 N N . THR A 1 623 ? -14.917 22.846 -18.870 1.00 26.33 623 THR A N 1
ATOM 4995 C CA . THR A 1 623 ? -14.293 22.218 -17.663 1.00 26.33 623 THR A CA 1
ATOM 4996 C C . THR A 1 623 ? -14.870 20.959 -16.986 1.00 26.33 623 THR A C 1
ATOM 4998 O O . THR A 1 623 ? -16.043 20.876 -16.631 1.00 26.33 623 THR A O 1
ATOM 5001 N N . TYR A 1 624 ? -13.957 20.047 -16.611 1.00 22.17 624 TYR A N 1
ATOM 5002 C CA . TYR A 1 624 ? -14.134 19.131 -15.471 1.00 22.17 624 TYR A CA 1
ATOM 5003 C C . TYR A 1 624 ? -14.232 19.968 -14.183 1.00 22.17 624 TYR A C 1
ATOM 5005 O O . TYR A 1 624 ? -13.439 20.884 -13.967 1.00 22.17 624 TYR A O 1
ATOM 5013 N N . SER A 1 625 ? -15.226 19.692 -13.335 1.00 22.19 625 SER A N 1
ATOM 5014 C CA . SER A 1 625 ? -15.636 20.574 -12.231 1.00 22.19 625 SER A CA 1
ATOM 5015 C C . SER A 1 625 ? -15.638 22.065 -12.616 1.00 22.19 625 SER A C 1
ATOM 5017 O O . SER A 1 625 ? -14.780 22.850 -12.199 1.00 22.19 625 SER A O 1
ATOM 5019 N N . LEU A 1 626 ? -16.677 22.429 -13.371 1.00 27.83 626 LEU A N 1
ATOM 5020 C CA . LEU A 1 626 ? -17.381 23.713 -13.268 1.00 27.83 626 LEU A CA 1
ATOM 5021 C C . LEU A 1 626 ? -17.478 24.185 -11.791 1.00 27.83 626 LEU A C 1
ATOM 5023 O O . LEU A 1 626 ? -17.405 23.381 -10.859 1.00 27.83 626 LEU A O 1
ATOM 5027 N N . PHE A 1 627 ? -17.596 25.480 -11.497 1.00 21.58 627 PHE A N 1
ATOM 5028 C CA . PHE A 1 627 ? -18.403 26.475 -12.211 1.00 21.58 627 PHE A CA 1
ATOM 5029 C C . PHE A 1 627 ? -17.674 27.776 -12.562 1.00 21.58 627 PHE A C 1
ATOM 5031 O O . PHE A 1 627 ? -16.972 28.353 -11.735 1.00 21.58 627 PHE A O 1
ATOM 5038 N N . GLN A 1 628 ? -18.035 28.341 -13.718 1.00 21.92 628 GLN A N 1
ATOM 5039 C CA . GLN A 1 628 ? -18.522 29.721 -13.710 1.00 21.92 628 GLN A CA 1
ATOM 5040 C C . GLN A 1 628 ? -20.055 29.712 -13.600 1.00 21.92 628 GLN A C 1
ATOM 5042 O O . GLN A 1 628 ? -20.699 28.924 -14.294 1.00 21.92 628 GLN A O 1
ATOM 5047 N N . PRO A 1 629 ? -20.657 30.589 -12.784 1.00 22.75 629 PRO A N 1
ATOM 5048 C CA . PRO A 1 629 ? -22.041 30.989 -12.951 1.00 22.75 629 PRO A CA 1
ATOM 5049 C C . PRO A 1 629 ? -22.118 32.173 -13.926 1.00 22.75 629 PRO A C 1
ATOM 5051 O O . PRO A 1 629 ? -21.520 33.220 -13.685 1.00 22.75 629 PRO A O 1
ATOM 5054 N N . VAL A 1 630 ? -22.914 32.044 -14.988 1.00 20.30 630 VAL A N 1
ATOM 5055 C CA . VAL A 1 630 ? -23.469 33.203 -15.701 1.00 20.30 630 VAL A CA 1
ATOM 5056 C C . VAL A 1 630 ? -24.983 33.086 -15.641 1.00 20.30 630 VAL A C 1
ATOM 5058 O O . VAL A 1 630 ? -25.586 32.286 -16.351 1.00 20.30 630 VAL A O 1
ATOM 5061 N N . VAL A 1 631 ? -25.587 33.883 -14.763 1.00 21.91 631 VAL A N 1
ATOM 5062 C CA . VAL A 1 631 ? -27.022 34.178 -14.801 1.00 21.91 631 VAL A CA 1
ATOM 5063 C C . VAL A 1 631 ? -27.212 35.394 -15.704 1.00 21.91 631 VAL A C 1
ATOM 5065 O O . VAL A 1 631 ? -26.403 36.322 -15.697 1.00 21.91 631 VAL A O 1
ATOM 5068 N N . SER A 1 632 ? -28.274 35.400 -16.497 1.00 19.92 632 SER A N 1
ATOM 5069 C CA . SER A 1 632 ? -28.730 36.567 -17.250 1.00 19.92 632 SER A CA 1
ATOM 5070 C C . SER A 1 632 ? -30.226 36.443 -17.507 1.00 19.92 632 SER A C 1
ATOM 5072 O O . SER A 1 632 ? -30.753 35.333 -17.501 1.00 19.92 632 SER A O 1
ATOM 5074 N N . LEU A 1 633 ? -30.866 37.588 -17.776 1.00 20.81 633 LEU A N 1
ATOM 5075 C CA . LEU A 1 633 ? -32.322 37.797 -17.801 1.00 20.81 633 LEU A CA 1
ATOM 5076 C C . LEU A 1 633 ? -32.937 37.803 -16.371 1.00 20.81 633 LEU A C 1
ATOM 5078 O O . LEU A 1 633 ? -32.661 36.911 -15.580 1.00 20.81 633 LEU A O 1
ATOM 5082 N N . HIS A 1 634 ? -33.759 38.785 -15.973 1.00 20.98 634 HIS A N 1
ATOM 5083 C CA . HIS A 1 634 ? -34.206 39.979 -16.708 1.00 20.98 634 HIS A CA 1
ATOM 5084 C C . HIS A 1 634 ? -34.774 41.073 -15.772 1.00 20.98 634 HIS A C 1
ATOM 5086 O O . HIS A 1 634 ? -35.424 40.718 -14.796 1.00 20.98 634 HIS A O 1
ATOM 5092 N N . LEU A 1 635 ? -34.627 42.353 -16.174 1.00 20.25 635 LEU A N 1
ATOM 5093 C CA . LEU A 1 635 ? -35.389 43.546 -15.721 1.00 20.25 635 LEU A CA 1
ATOM 5094 C C . LEU A 1 635 ? -35.190 43.966 -14.229 1.00 20.25 635 LEU A C 1
ATOM 5096 O O . LEU A 1 635 ? -34.897 43.134 -13.381 1.00 20.25 635 LEU A O 1
ATOM 5100 N N . GLU A 1 636 ? -35.279 45.240 -13.815 1.00 21.67 636 GLU A N 1
ATOM 5101 C CA . GLU A 1 636 ? -35.504 46.512 -14.531 1.00 21.67 636 GLU A CA 1
ATOM 5102 C C . GLU A 1 636 ? -35.002 47.725 -13.702 1.00 21.67 636 GLU A C 1
ATOM 5104 O O . GLU A 1 636 ? -35.051 47.651 -12.481 1.00 21.67 636 GLU A O 1
ATOM 5109 N N . GLN A 1 637 ? -34.640 48.842 -14.369 1.00 22.72 637 GLN A N 1
ATOM 5110 C CA . GLN A 1 637 ? -34.485 50.226 -13.831 1.00 22.72 637 GLN A CA 1
ATOM 5111 C C . GLN A 1 637 ? -33.428 50.445 -12.700 1.00 22.72 637 GLN A C 1
ATOM 5113 O O . GLN A 1 637 ? -33.151 49.567 -11.896 1.00 22.72 637 GLN A O 1
ATOM 5118 N N . GLY A 1 638 ? -32.748 51.590 -12.546 1.00 22.88 638 GLY A N 1
ATOM 5119 C CA . GLY A 1 638 ? -32.640 52.826 -13.336 1.00 22.88 638 GLY A CA 1
ATOM 5120 C C . GLY A 1 638 ? -31.606 53.792 -12.697 1.00 22.88 638 GLY A C 1
ATOM 5121 O O . GLY A 1 638 ? -31.216 53.581 -11.556 1.00 22.88 638 GLY A O 1
ATOM 5122 N N . GLU A 1 639 ? -31.139 54.790 -13.461 1.00 23.66 639 GLU A N 1
ATOM 5123 C CA . GLU A 1 639 ? -30.515 56.091 -13.075 1.00 23.66 639 GLU A CA 1
ATOM 5124 C C . GLU A 1 639 ? -29.714 56.192 -11.739 1.00 23.66 639 GLU A C 1
ATOM 5126 O O . GLU A 1 639 ? -30.250 56.089 -10.645 1.00 23.66 639 GLU A O 1
ATOM 5131 N N . ALA A 1 640 ? -28.378 56.320 -11.747 1.00 21.77 640 ALA A N 1
ATOM 5132 C CA . ALA A 1 640 ? -27.580 57.547 -11.972 1.00 21.77 640 ALA A CA 1
ATOM 5133 C C . ALA A 1 640 ? -27.595 58.601 -10.828 1.00 21.77 640 ALA A C 1
ATOM 5135 O O . ALA A 1 640 ? -28.659 59.044 -10.426 1.00 21.77 640 ALA A O 1
ATOM 5136 N N . MET A 1 641 ? -26.404 59.063 -10.378 1.00 21.22 641 MET A N 1
ATOM 5137 C CA . MET A 1 641 ? -26.003 60.492 -10.214 1.00 21.22 641 MET A CA 1
ATOM 5138 C C . MET A 1 641 ? -24.799 60.729 -9.251 1.00 21.22 641 MET A C 1
ATOM 5140 O O . MET A 1 641 ? -24.931 60.691 -8.038 1.00 21.22 641 MET A O 1
ATOM 5144 N N . TRP A 1 642 ? -23.638 61.037 -9.846 1.00 20.88 642 TRP A N 1
ATOM 5145 C CA . TRP A 1 642 ? -22.604 62.039 -9.482 1.00 20.88 642 TRP A CA 1
ATOM 5146 C C . TRP A 1 642 ? -22.140 62.405 -8.036 1.00 20.88 642 TRP A C 1
ATOM 5148 O O . TRP A 1 642 ? -22.915 62.769 -7.165 1.00 20.88 642 TRP A O 1
ATOM 5158 N N . MET A 1 643 ? -20.809 62.637 -7.976 1.00 20.97 643 MET A N 1
ATOM 5159 C CA . MET A 1 643 ? -20.057 63.748 -7.323 1.00 20.97 643 MET A CA 1
ATOM 5160 C C . MET A 1 643 ? -19.465 63.663 -5.888 1.00 20.97 643 MET A C 1
ATOM 5162 O O . MET A 1 643 ? -20.174 63.495 -4.911 1.00 20.97 643 MET A O 1
ATOM 5166 N N . VAL A 1 644 ? -18.165 64.042 -5.825 1.00 22.64 644 VAL A N 1
ATOM 5167 C CA . VAL A 1 644 ? -17.442 64.813 -4.765 1.00 22.64 644 VAL A CA 1
ATOM 5168 C C . VAL A 1 644 ? -17.245 64.133 -3.384 1.00 22.64 644 VAL A C 1
ATOM 5170 O O . VAL A 1 644 ? -18.118 63.453 -2.877 1.00 22.64 644 VAL A O 1
ATOM 5173 N N . GLY A 1 645 ? -16.102 64.267 -2.687 1.00 23.16 645 GLY A N 1
ATOM 5174 C CA . GLY A 1 645 ? -14.843 64.966 -2.999 1.00 23.16 645 GLY A CA 1
ATOM 5175 C C . GLY A 1 645 ? -13.769 64.813 -1.898 1.00 23.16 645 GLY A C 1
ATOM 5176 O O . GLY A 1 645 ? -13.983 64.133 -0.900 1.00 23.16 645 GLY A O 1
ATOM 5177 N N . LYS A 1 646 ? -12.591 65.433 -2.081 1.00 22.77 646 LYS A N 1
ATOM 5178 C CA . LYS A 1 646 ? -11.455 65.417 -1.125 1.00 22.77 646 LYS A CA 1
ATOM 5179 C C . LYS A 1 646 ? -11.494 66.648 -0.199 1.00 22.77 646 LYS A C 1
ATOM 5181 O O . LYS A 1 646 ? -11.809 67.726 -0.691 1.00 22.77 646 LYS A O 1
ATOM 5186 N N . GLY A 1 647 ? -11.051 66.549 1.065 1.00 22.75 647 GLY A N 1
ATOM 5187 C CA . GLY A 1 647 ? -10.860 67.745 1.914 1.00 22.75 647 GLY A CA 1
ATOM 5188 C C . GLY A 1 647 ? -10.430 67.511 3.373 1.00 22.75 647 GLY A C 1
ATOM 5189 O O . GLY A 1 647 ? -11.261 67.380 4.258 1.00 22.75 647 GLY A O 1
ATOM 5190 N N . THR A 1 648 ? -9.122 67.508 3.631 1.00 23.98 648 THR A N 1
ATOM 5191 C CA . THR A 1 648 ? -8.459 67.544 4.960 1.00 23.98 648 THR A CA 1
ATOM 5192 C C . THR A 1 648 ? -8.724 68.822 5.780 1.00 23.98 648 THR A C 1
ATOM 5194 O O . THR A 1 648 ? -8.824 69.870 5.147 1.00 23.98 648 THR A O 1
ATOM 5197 N N . LEU A 1 649 ? -8.588 68.793 7.131 1.00 23.08 649 LEU A N 1
ATOM 5198 C CA . LEU A 1 649 ? -7.535 69.552 7.876 1.00 23.08 649 LEU A CA 1
ATOM 5199 C C . LEU A 1 649 ? -7.534 69.475 9.442 1.00 23.08 649 LEU A C 1
ATOM 5201 O O . LEU A 1 649 ? -8.512 69.828 10.081 1.00 23.08 649 LEU A O 1
ATOM 5205 N N . ARG A 1 650 ? -6.329 69.204 9.997 1.00 22.58 650 ARG A N 1
ATOM 5206 C CA . ARG A 1 650 ? -5.623 69.789 11.188 1.00 22.58 650 ARG A CA 1
ATOM 5207 C C . ARG A 1 650 ? -6.053 69.644 12.681 1.00 22.58 650 ARG A C 1
ATOM 5209 O O . ARG A 1 650 ? -7.164 69.970 13.059 1.00 22.58 650 ARG A O 1
ATOM 5216 N N . ALA A 1 651 ? -4.986 69.480 13.498 1.00 24.06 651 ALA A N 1
ATOM 5217 C CA . ALA A 1 651 ? -4.740 69.946 14.891 1.00 24.06 651 ALA A CA 1
ATOM 5218 C C . ALA A 1 651 ? -5.467 69.218 16.059 1.00 24.06 651 ALA A C 1
ATOM 5220 O O . ALA A 1 651 ? -6.497 68.602 15.829 1.00 24.06 651 ALA A O 1
ATOM 5221 N N . SER A 1 652 ? -4.975 69.197 17.317 1.00 21.44 652 SER A N 1
ATOM 5222 C CA . SER A 1 652 ? -3.799 69.839 17.975 1.00 21.44 652 SER A CA 1
ATOM 5223 C C . SER A 1 652 ? -3.108 68.928 19.034 1.00 21.44 652 SER A C 1
ATOM 5225 O O . SER A 1 652 ? -3.545 67.806 19.259 1.00 21.44 652 SER A O 1
ATOM 5227 N N . CYS A 1 653 ? -2.019 69.401 19.663 1.00 21.62 653 CYS A N 1
ATOM 5228 C CA . CYS A 1 653 ? -1.090 68.643 20.531 1.00 21.62 653 CYS A CA 1
ATOM 5229 C C . CYS A 1 653 ? -1.495 68.521 22.018 1.00 21.62 653 CYS A C 1
ATOM 5231 O O . CYS A 1 653 ? -2.180 69.408 22.521 1.00 21.62 653 CYS A O 1
ATOM 5233 N N . SER A 1 654 ? -0.897 67.552 22.736 1.00 22.09 654 SER A N 1
ATOM 5234 C CA . SER A 1 654 ? -0.088 67.798 23.959 1.00 22.09 654 SER A CA 1
ATOM 5235 C C . SER A 1 654 ? 0.623 66.522 24.448 1.00 22.09 654 SER A C 1
ATOM 5237 O O . SER A 1 654 ? -0.007 65.468 24.523 1.00 22.09 654 SER A O 1
ATOM 5239 N N . ASP A 1 655 ? 1.901 66.632 24.810 1.00 26.30 655 ASP A N 1
ATOM 5240 C CA . ASP A 1 655 ? 2.760 65.550 25.322 1.00 26.30 655 ASP A CA 1
ATOM 5241 C C . ASP A 1 655 ? 2.756 65.458 26.862 1.00 26.30 655 ASP A C 1
ATOM 5243 O O . ASP A 1 655 ? 2.294 66.379 27.534 1.00 26.30 655 ASP A O 1
ATOM 5247 N N . ASP A 1 656 ? 3.377 64.408 27.417 1.00 23.84 656 ASP A N 1
ATOM 5248 C CA . ASP A 1 656 ? 4.298 64.592 28.552 1.00 23.84 656 ASP A CA 1
ATOM 5249 C C . ASP A 1 656 ? 5.410 63.519 28.550 1.00 23.84 656 ASP A C 1
ATOM 5251 O O . ASP A 1 656 ? 5.183 62.369 28.161 1.00 23.84 656 ASP A O 1
ATOM 5255 N N . GLU A 1 657 ? 6.626 63.894 28.954 1.00 27.22 657 GLU A N 1
ATOM 5256 C CA . GLU A 1 657 ? 7.841 63.057 28.907 1.00 27.22 657 GLU A CA 1
ATOM 5257 C C . GLU A 1 657 ? 8.446 62.847 30.305 1.00 27.22 657 GLU A C 1
ATOM 5259 O O . GLU A 1 657 ? 8.226 63.618 31.236 1.00 27.22 657 GLU A O 1
ATOM 5264 N N . THR A 1 658 ? 9.347 61.869 30.451 1.00 24.38 658 THR A N 1
ATOM 5265 C CA . THR A 1 658 ? 10.443 62.021 31.429 1.00 24.38 658 THR A CA 1
ATOM 5266 C C . THR A 1 658 ? 11.707 61.271 31.002 1.00 24.38 658 THR A C 1
ATOM 5268 O O . THR A 1 658 ? 11.854 60.070 31.217 1.00 24.38 658 THR A O 1
ATOM 5271 N N . GLN A 1 659 ? 12.654 62.000 30.403 1.00 27.25 659 GLN A N 1
ATOM 5272 C CA . GLN A 1 659 ? 14.006 61.514 30.101 1.00 27.25 659 GLN A CA 1
ATOM 5273 C C . GLN A 1 659 ? 15.020 61.897 31.191 1.00 27.25 659 GLN A C 1
ATOM 5275 O O . GLN A 1 659 ? 14.900 62.954 31.807 1.00 27.25 659 GLN A O 1
ATOM 5280 N N . CYS A 1 660 ? 16.131 61.154 31.262 1.00 23.16 660 CYS A N 1
ATOM 5281 C CA . CYS A 1 660 ? 17.494 61.720 31.203 1.00 23.16 660 CYS A CA 1
ATOM 5282 C C . CYS A 1 660 ? 18.470 60.637 30.680 1.00 23.16 660 CYS A C 1
ATOM 5284 O O . CYS A 1 660 ? 18.406 59.499 31.129 1.00 23.16 660 CYS A O 1
ATOM 5286 N N . LYS A 1 661 ? 19.209 60.872 29.579 1.00 26.12 661 LYS A N 1
ATOM 5287 C CA . LYS A 1 661 ? 20.559 61.500 29.490 1.00 26.12 661 LYS A CA 1
ATOM 5288 C C . LYS A 1 661 ? 21.661 60.676 30.188 1.00 26.12 661 LYS A C 1
ATOM 5290 O O . LYS A 1 661 ? 21.480 60.301 31.335 1.00 26.12 661 LYS A O 1
ATOM 5295 N N . ALA A 1 662 ? 22.851 60.431 29.626 1.00 25.97 662 ALA A N 1
ATOM 5296 C CA . ALA A 1 662 ? 23.444 60.634 28.283 1.00 25.97 662 ALA A CA 1
ATOM 5297 C C . ALA A 1 662 ? 24.671 59.657 28.174 1.00 25.97 662 ALA A C 1
ATOM 5299 O O . ALA A 1 662 ? 24.720 58.724 28.969 1.00 25.97 662 ALA A O 1
ATOM 5300 N N . ASN A 1 663 ? 25.699 59.710 27.307 1.00 24.73 663 ASN A N 1
ATOM 5301 C CA . ASN A 1 663 ? 26.203 60.634 26.269 1.00 24.73 663 ASN A CA 1
ATOM 5302 C C . ASN A 1 663 ? 27.219 59.871 25.355 1.00 24.73 663 ASN A C 1
ATOM 5304 O O . ASN A 1 663 ? 27.547 58.729 25.671 1.00 24.73 663 ASN A O 1
ATOM 5308 N N . GLY A 1 664 ? 27.819 60.512 24.333 1.00 23.42 664 GLY A N 1
ATOM 5309 C CA . GLY A 1 664 ? 29.190 60.160 23.880 1.00 23.42 664 GLY A CA 1
ATOM 5310 C C . GLY A 1 664 ? 29.392 59.733 22.413 1.00 23.42 664 GLY A C 1
ATOM 5311 O O . GLY A 1 664 ? 29.377 58.557 22.076 1.00 23.42 664 GLY A O 1
ATOM 5312 N N . SER A 1 665 ? 29.666 60.708 21.553 1.00 23.81 665 SER A N 1
ATOM 5313 C CA . SER A 1 665 ? 29.909 60.634 20.101 1.00 23.81 665 SER A CA 1
ATOM 5314 C C . SER A 1 665 ? 31.327 60.209 19.623 1.00 23.81 665 SER A C 1
ATOM 5316 O O . SER A 1 665 ? 32.302 60.560 20.278 1.00 23.81 665 SER A O 1
ATOM 5318 N N . ILE A 1 666 ? 31.409 59.707 18.366 1.00 22.27 666 ILE A N 1
ATOM 5319 C CA . ILE A 1 666 ? 32.414 60.013 17.288 1.00 22.27 666 ILE A CA 1
ATOM 5320 C C . ILE A 1 666 ? 33.620 59.071 16.920 1.00 22.27 666 ILE A C 1
ATOM 5322 O O . ILE A 1 666 ? 34.477 58.741 17.729 1.00 22.27 666 ILE A O 1
ATOM 5326 N N . SER A 1 667 ? 33.724 58.819 15.592 1.00 22.69 667 SER A N 1
ATOM 5327 C CA . SER A 1 667 ? 34.873 58.465 14.693 1.00 22.69 667 SER A CA 1
ATOM 5328 C C . SER A 1 667 ? 35.587 57.087 14.684 1.00 22.69 667 SER A C 1
ATOM 5330 O O . SER A 1 667 ? 35.469 56.273 15.593 1.00 22.69 667 SER A O 1
ATOM 5332 N N . GLN A 1 668 ? 36.281 56.831 13.556 1.00 26.22 668 GLN A N 1
ATOM 5333 C CA . GLN A 1 668 ? 37.022 55.616 13.155 1.00 26.22 668 GLN A CA 1
ATOM 5334 C C . GLN A 1 668 ? 38.558 55.785 13.258 1.00 26.22 668 GLN A C 1
ATOM 5336 O O . GLN A 1 668 ? 39.037 56.907 13.376 1.00 26.22 668 GLN A O 1
ATOM 5341 N N . GLN A 1 669 ? 39.285 54.669 13.051 1.00 24.92 669 GLN A N 1
ATOM 5342 C CA . GLN A 1 669 ? 40.758 54.528 12.955 1.00 24.92 669 GLN A CA 1
ATOM 5343 C C . GLN A 1 669 ? 41.485 54.720 14.314 1.00 24.92 669 GLN A C 1
ATOM 5345 O O . GLN A 1 669 ? 40.976 55.381 15.208 1.00 24.92 669 GLN A O 1
ATOM 5350 N N . ASP A 1 670 ? 42.609 54.052 14.608 1.00 22.67 670 ASP A N 1
ATOM 5351 C CA . ASP A 1 670 ? 43.645 53.534 13.696 1.00 22.67 670 ASP A CA 1
ATOM 5352 C C . ASP A 1 670 ? 44.238 52.137 14.079 1.00 22.67 670 ASP A C 1
ATOM 5354 O O . ASP A 1 670 ? 43.622 51.364 14.816 1.00 22.67 670 ASP A O 1
ATOM 5358 N N . ILE A 1 671 ? 45.396 51.773 13.506 1.00 25.31 671 ILE A N 1
ATOM 5359 C CA . ILE A 1 671 ? 45.928 50.399 13.349 1.00 25.31 671 ILE A CA 1
ATOM 5360 C C . ILE A 1 671 ? 47.104 50.018 14.305 1.00 25.31 671 ILE A C 1
ATOM 5362 O O . ILE A 1 671 ? 47.903 50.854 14.703 1.00 25.31 671 ILE A O 1
ATOM 5366 N N . TYR A 1 672 ? 47.251 48.700 14.564 1.00 25.50 672 TYR A N 1
ATOM 5367 C CA . TYR A 1 672 ? 48.354 47.957 15.236 1.00 25.50 672 TYR A CA 1
ATOM 5368 C C . TYR A 1 672 ? 48.637 48.200 16.739 1.00 25.50 672 TYR A C 1
ATOM 5370 O O . TYR A 1 672 ? 48.942 49.303 17.170 1.00 25.50 672 TYR A O 1
ATOM 5378 N N . GLY A 1 673 ? 48.725 47.110 17.531 1.00 23.77 673 GLY A N 1
ATOM 5379 C CA . GLY A 1 673 ? 49.381 47.161 18.853 1.00 23.77 673 GLY A CA 1
ATOM 5380 C C . GLY A 1 673 ? 49.125 46.020 19.857 1.00 23.77 673 GLY A C 1
ATOM 5381 O O . GLY A 1 673 ? 48.324 46.173 20.768 1.00 23.77 673 GLY A O 1
ATOM 5382 N N . ASN A 1 674 ? 49.945 44.960 19.802 1.00 25.61 674 ASN A N 1
ATOM 5383 C CA . ASN A 1 674 ? 50.261 44.020 20.903 1.00 25.61 674 ASN A CA 1
ATOM 5384 C C . ASN A 1 674 ? 49.270 42.914 21.352 1.00 25.61 674 ASN A C 1
ATOM 5386 O O . ASN A 1 674 ? 48.099 42.846 20.993 1.00 25.61 674 ASN A O 1
ATOM 5390 N N . LYS A 1 675 ? 49.855 41.940 22.072 1.00 30.27 675 LYS A N 1
ATOM 5391 C CA . LYS A 1 675 ? 49.339 40.587 22.358 1.00 30.27 675 LYS A CA 1
ATOM 5392 C C . LYS A 1 675 ? 48.681 40.505 23.741 1.00 30.27 675 LYS A C 1
ATOM 5394 O O . LYS A 1 675 ? 49.218 41.045 24.701 1.00 30.27 675 LYS A O 1
ATOM 5399 N N . ILE A 1 676 ? 47.617 39.707 23.866 1.00 26.27 676 ILE A N 1
ATOM 5400 C CA . ILE A 1 676 ? 47.060 39.253 25.156 1.00 26.27 676 ILE A CA 1
ATOM 5401 C C . ILE A 1 676 ? 47.283 37.726 25.282 1.00 26.27 676 ILE A C 1
ATOM 5403 O O . ILE A 1 676 ? 47.096 37.028 24.281 1.00 26.27 676 ILE A O 1
ATOM 5407 N N . PRO A 1 677 ? 47.707 37.186 26.449 1.00 27.77 677 PRO A N 1
ATOM 5408 C CA . PRO A 1 677 ? 48.030 35.761 26.613 1.00 27.77 677 PRO A CA 1
ATOM 5409 C C . PRO A 1 677 ? 46.866 34.776 26.399 1.00 27.77 677 PRO A C 1
ATOM 5411 O O . PRO A 1 677 ? 45.687 35.129 26.411 1.00 27.77 677 PRO A O 1
ATOM 5414 N N . LYS A 1 678 ? 47.218 33.497 26.216 1.00 28.28 678 LYS A N 1
ATOM 5415 C CA . LYS A 1 678 ? 46.366 32.456 25.609 1.00 28.28 678 LYS A CA 1
ATOM 5416 C C . LYS A 1 678 ? 45.281 31.842 26.520 1.00 28.28 678 LYS A C 1
ATOM 5418 O O . LYS A 1 678 ? 44.659 30.865 26.118 1.00 28.28 678 LYS A O 1
ATOM 5423 N N . GLU A 1 679 ? 45.031 32.400 27.706 1.00 32.12 679 GLU A N 1
ATOM 5424 C CA . GLU A 1 679 ? 44.219 31.765 28.769 1.00 32.12 679 GLU A CA 1
ATOM 5425 C C . GLU A 1 679 ? 42.935 32.531 29.160 1.00 32.12 679 GLU A C 1
ATOM 5427 O O . GLU A 1 679 ? 42.309 32.216 30.168 1.00 32.12 679 GLU A O 1
ATOM 5432 N N . HIS A 1 680 ? 42.499 33.525 28.372 1.00 35.62 680 HIS A N 1
ATOM 5433 C CA . HIS A 1 680 ? 41.291 34.325 28.668 1.00 35.62 680 HIS A CA 1
ATOM 5434 C C . HIS A 1 680 ? 40.368 34.558 27.450 1.00 35.62 680 HIS A C 1
ATOM 5436 O O . HIS A 1 680 ? 39.973 35.681 27.139 1.00 35.62 680 HIS A O 1
ATOM 5442 N N . LYS A 1 681 ? 39.998 33.477 26.741 1.00 29.50 681 LYS A N 1
ATOM 5443 C CA . LYS A 1 681 ? 39.001 33.505 25.642 1.00 29.50 681 LYS A CA 1
ATOM 5444 C C . LYS A 1 681 ? 37.994 32.333 25.643 1.00 29.50 681 LYS A C 1
ATOM 5446 O O . LYS A 1 681 ? 37.570 31.890 24.583 1.00 29.50 681 LYS A O 1
ATOM 5451 N N . ILE A 1 682 ? 37.551 31.861 26.814 1.00 31.05 682 ILE A N 1
ATOM 5452 C CA . ILE A 1 682 ? 36.444 30.879 26.933 1.00 31.05 682 ILE A CA 1
ATOM 5453 C C . ILE A 1 682 ? 35.322 31.437 27.828 1.00 31.05 682 ILE A C 1
ATOM 5455 O O . ILE A 1 682 ? 35.010 30.903 28.885 1.00 31.05 682 ILE A O 1
ATOM 5459 N N . SER A 1 683 ? 34.736 32.565 27.415 1.00 32.47 683 SER A N 1
ATOM 5460 C CA . SER A 1 683 ? 33.602 33.197 28.117 1.00 32.47 683 SER A CA 1
ATOM 5461 C C . SER A 1 683 ? 32.649 34.003 27.218 1.00 32.47 683 SER A C 1
ATOM 5463 O O . SER A 1 683 ? 31.736 34.646 27.729 1.00 32.47 683 SER A O 1
ATOM 5465 N N . LYS A 1 684 ? 32.823 33.982 25.883 1.00 33.03 684 LYS A N 1
ATOM 5466 C CA . LYS A 1 684 ? 32.047 34.824 24.945 1.00 33.03 684 LYS A CA 1
ATOM 5467 C C . LYS A 1 684 ? 31.279 34.064 23.849 1.00 33.03 684 LYS A C 1
ATOM 5469 O O . LYS A 1 684 ? 30.962 34.642 22.819 1.00 33.03 684 LYS A O 1
ATOM 5474 N N . PHE A 1 685 ? 30.951 32.794 24.096 1.00 33.84 685 PHE A N 1
ATOM 5475 C CA . PHE A 1 685 ? 30.037 31.992 23.268 1.00 33.84 685 PHE A CA 1
ATOM 5476 C C . PHE A 1 685 ? 29.068 31.179 24.143 1.00 33.84 685 PHE A C 1
ATOM 5478 O O . PHE A 1 685 ? 29.132 29.956 24.212 1.00 33.84 685 PHE A O 1
ATOM 5485 N N . ILE A 1 686 ? 28.163 31.883 24.827 1.00 36.22 686 ILE A N 1
ATOM 5486 C CA . ILE A 1 686 ? 26.923 31.314 25.372 1.00 36.22 686 ILE A CA 1
ATOM 5487 C C . ILE A 1 686 ? 25.790 32.198 24.842 1.00 36.22 686 ILE A C 1
ATOM 5489 O O . ILE A 1 686 ? 25.523 33.267 25.383 1.00 36.22 686 ILE A O 1
ATOM 5493 N N . GLY A 1 687 ? 25.201 31.790 23.716 1.00 28.33 687 GLY A N 1
ATOM 5494 C CA . GLY A 1 687 ? 24.237 32.601 22.969 1.00 28.33 687 GLY A CA 1
ATOM 5495 C C . GLY A 1 687 ? 23.779 31.937 21.670 1.00 28.33 687 GLY A C 1
ATOM 5496 O O . GLY A 1 687 ? 24.266 32.281 20.604 1.00 28.33 687 GLY A O 1
ATOM 5497 N N . ASN A 1 688 ? 22.838 30.995 21.780 1.00 39.94 688 ASN A N 1
ATOM 5498 C CA . ASN A 1 688 ? 21.987 30.435 20.714 1.00 39.94 688 ASN A CA 1
ATOM 5499 C C . ASN A 1 688 ? 22.588 29.811 19.431 1.00 39.94 688 ASN A C 1
ATOM 5501 O O . ASN A 1 688 ? 21.805 29.304 18.629 1.00 39.94 688 ASN A O 1
ATOM 5505 N N . ASP A 1 689 ? 23.907 29.723 19.250 1.00 31.55 689 ASP A N 1
ATOM 5506 C CA . ASP A 1 689 ? 24.493 28.915 18.165 1.00 31.55 689 ASP A CA 1
ATOM 5507 C C . ASP A 1 689 ? 24.646 27.426 18.526 1.00 31.55 689 ASP A C 1
ATOM 5509 O O . ASP A 1 689 ? 24.911 27.048 19.670 1.00 31.55 689 ASP A O 1
ATOM 5513 N N . SER A 1 690 ? 24.497 26.551 17.524 1.00 34.91 690 SER A N 1
ATOM 5514 C CA . SER A 1 690 ? 24.607 25.097 17.710 1.00 34.91 690 SER A CA 1
ATOM 5515 C C . SER A 1 690 ? 26.063 24.606 17.688 1.00 34.91 690 SER A C 1
ATOM 5517 O O . SER A 1 690 ? 26.876 25.044 16.875 1.00 34.91 690 SER A O 1
ATOM 5519 N N . TRP A 1 691 ? 26.389 23.630 18.544 1.00 31.47 691 TRP A N 1
ATOM 5520 C CA . TRP A 1 691 ? 27.741 23.059 18.671 1.00 31.47 691 TRP A CA 1
ATOM 5521 C C . TRP A 1 691 ? 28.423 22.627 17.351 1.00 31.47 691 TRP A C 1
ATOM 5523 O O . TRP A 1 691 ? 29.623 22.871 17.218 1.00 31.47 691 TRP A O 1
ATOM 5533 N N . PRO A 1 692 ? 27.726 22.034 16.356 1.00 31.45 692 PRO A N 1
ATOM 5534 C CA . PRO A 1 692 ? 28.326 21.731 15.053 1.00 31.45 692 PRO A CA 1
ATOM 5535 C C . PRO A 1 692 ? 28.867 22.961 14.306 1.00 31.45 692 PRO A C 1
ATOM 5537 O O . PRO A 1 692 ? 29.882 22.853 13.624 1.00 31.45 692 PRO A O 1
ATOM 5540 N N . PHE A 1 693 ? 28.234 24.129 14.458 1.00 34.22 693 PHE A N 1
ATOM 5541 C CA . PHE A 1 693 ? 28.634 25.367 13.779 1.00 34.22 693 PHE A CA 1
ATOM 5542 C C . PHE A 1 693 ? 29.953 25.925 14.341 1.00 34.22 693 PHE A C 1
ATOM 5544 O O . PHE A 1 693 ? 30.835 26.336 13.589 1.00 34.22 693 PHE A O 1
ATOM 5551 N N . VAL A 1 694 ? 30.131 25.837 15.665 1.00 37.56 694 VAL A N 1
ATOM 5552 C CA . VAL A 1 694 ? 31.384 26.197 16.354 1.00 37.56 694 VAL A CA 1
ATOM 5553 C C . VAL A 1 694 ? 32.527 25.253 15.958 1.00 37.56 694 VAL A C 1
ATOM 5555 O O . VAL A 1 694 ? 33.651 25.699 15.743 1.00 37.56 694 VAL A O 1
ATOM 5558 N N . LEU A 1 695 ? 32.243 23.953 15.815 1.00 35.31 695 LEU A N 1
ATOM 5559 C CA . LEU A 1 695 ? 33.233 22.960 15.382 1.00 35.31 695 LEU A CA 1
ATOM 5560 C C . LEU A 1 695 ? 33.657 23.137 13.915 1.00 35.31 695 LEU A C 1
ATOM 5562 O O . LEU A 1 695 ? 34.820 22.893 13.604 1.00 35.31 695 LEU A O 1
ATOM 5566 N N . GLY A 1 696 ? 32.752 23.590 13.039 1.00 37.78 696 GLY A N 1
ATOM 5567 C CA . GLY A 1 696 ? 33.066 23.896 11.639 1.00 37.78 696 GLY A CA 1
ATOM 5568 C C . GLY A 1 696 ? 34.143 24.975 11.509 1.00 37.78 696 GLY A C 1
ATOM 5569 O O . GLY A 1 696 ? 35.182 24.731 10.903 1.00 37.78 696 GLY A O 1
ATOM 5570 N N . LYS A 1 697 ? 33.957 26.126 12.168 1.00 36.22 697 LYS A N 1
ATOM 5571 C CA . LYS A 1 697 ? 34.915 27.246 12.089 1.00 36.22 697 LYS A CA 1
ATOM 5572 C C . LYS A 1 697 ? 36.313 26.931 12.626 1.00 36.22 697 LYS A C 1
ATOM 5574 O O . LYS A 1 697 ? 37.287 27.482 12.132 1.00 36.22 697 LYS A O 1
ATOM 5579 N N . ILE A 1 698 ? 36.433 26.028 13.600 1.00 36.09 698 ILE A N 1
ATOM 5580 C CA . ILE A 1 698 ? 37.739 25.595 14.130 1.00 36.09 698 ILE A CA 1
ATOM 5581 C C . ILE A 1 698 ? 38.503 24.727 13.108 1.00 36.09 698 ILE A C 1
ATOM 5583 O O . ILE A 1 698 ? 39.729 24.650 13.161 1.00 36.09 698 ILE A O 1
ATOM 5587 N N . TRP A 1 699 ? 37.803 24.094 12.160 1.00 35.31 699 TRP A N 1
ATOM 5588 C CA . TRP A 1 699 ? 38.412 23.290 11.096 1.00 35.31 699 TRP A CA 1
ATOM 5589 C C . TRP A 1 699 ? 38.929 24.141 9.921 1.00 35.31 699 TRP A C 1
ATOM 5591 O O . TRP A 1 699 ? 39.854 23.729 9.226 1.00 35.31 699 TRP A O 1
ATOM 5601 N N . GLU A 1 700 ? 38.360 25.332 9.706 1.00 33.84 700 GLU A N 1
ATOM 5602 C CA . GLU A 1 700 ? 38.690 26.224 8.580 1.00 33.84 700 GLU A CA 1
ATOM 5603 C C . GLU A 1 700 ? 39.963 27.072 8.802 1.00 33.84 700 GLU A C 1
ATOM 5605 O O . GLU A 1 700 ? 40.506 27.610 7.841 1.00 33.84 700 GLU A O 1
ATOM 5610 N N . GLU A 1 701 ? 40.474 27.174 10.038 1.00 34.44 701 GLU A N 1
ATOM 5611 C CA . GLU A 1 701 ? 41.645 28.006 10.392 1.00 34.44 701 GLU A CA 1
ATOM 5612 C C . GLU A 1 701 ? 42.978 27.224 10.529 1.00 34.44 701 GLU A C 1
ATOM 5614 O O . GLU A 1 701 ? 43.977 27.778 10.992 1.00 34.44 701 GLU A O 1
ATOM 5619 N N . LEU A 1 702 ? 43.034 25.942 10.135 1.00 32.78 702 LEU A N 1
ATOM 5620 C CA . LEU A 1 702 ? 44.247 25.106 10.223 1.00 32.78 702 LEU A CA 1
ATOM 5621 C C . LEU A 1 702 ? 44.993 24.986 8.885 1.00 32.78 702 LEU A C 1
ATOM 5623 O O . LEU A 1 702 ? 44.398 24.704 7.846 1.00 32.78 702 LEU A O 1
ATOM 5627 N N . SER A 1 703 ? 46.321 25.142 8.927 1.00 33.91 703 SER A N 1
ATOM 5628 C CA . SER A 1 703 ? 47.183 25.085 7.739 1.00 33.91 703 SER A CA 1
ATOM 5629 C C . SER A 1 703 ? 47.301 23.670 7.150 1.00 33.91 703 SER A C 1
ATOM 5631 O O . SER A 1 703 ? 47.113 22.669 7.841 1.00 33.91 703 SER A O 1
ATOM 5633 N N . ILE A 1 704 ? 47.627 23.579 5.856 1.00 35.69 704 ILE A N 1
ATOM 5634 C CA . ILE A 1 704 ? 47.669 22.309 5.106 1.00 35.69 704 ILE A CA 1
ATOM 5635 C C . ILE A 1 704 ? 48.808 21.388 5.587 1.00 35.69 704 ILE A C 1
ATOM 5637 O O . ILE A 1 704 ? 48.672 20.165 5.544 1.00 35.69 704 ILE A O 1
ATOM 5641 N N . GLU A 1 705 ? 49.910 21.946 6.090 1.00 32.81 705 GLU A N 1
ATOM 5642 C CA . GLU A 1 705 ? 51.092 21.172 6.498 1.00 32.81 705 GLU A CA 1
ATOM 5643 C C . GLU A 1 705 ? 50.903 20.471 7.859 1.00 32.81 705 GLU A C 1
ATOM 5645 O O . GLU A 1 705 ? 51.376 19.346 8.041 1.00 32.81 705 GLU A O 1
ATOM 5650 N N . ASP A 1 706 ? 50.100 21.041 8.767 1.00 35.00 706 ASP A N 1
ATOM 5651 C CA . ASP A 1 706 ? 49.708 20.381 10.025 1.00 35.00 706 ASP A CA 1
ATOM 5652 C C . ASP A 1 706 ? 48.768 19.176 9.805 1.00 35.00 706 ASP A C 1
ATOM 5654 O O . ASP A 1 706 ? 48.678 18.285 10.653 1.00 35.00 706 ASP A O 1
ATOM 5658 N N . GLN A 1 707 ? 48.083 19.094 8.656 1.00 41.09 707 GLN A N 1
ATOM 5659 C CA . GLN A 1 707 ? 47.137 18.007 8.362 1.00 41.09 707 GLN A CA 1
ATOM 5660 C C . GLN A 1 707 ? 47.822 16.696 7.927 1.00 41.09 707 GLN A C 1
ATOM 5662 O O . GLN A 1 707 ? 47.191 15.636 7.959 1.00 41.09 707 GLN A O 1
ATOM 5667 N N . TYR A 1 708 ? 49.106 16.729 7.549 1.00 33.22 708 TYR A N 1
ATOM 5668 C CA . TYR A 1 708 ? 49.784 15.582 6.925 1.00 33.22 708 TYR A CA 1
ATOM 5669 C C . TYR A 1 708 ? 50.544 14.647 7.884 1.00 33.22 708 TYR A C 1
ATOM 5671 O O . TYR A 1 708 ? 50.950 13.559 7.476 1.00 33.22 708 TYR A O 1
ATOM 5679 N N . THR A 1 709 ? 50.722 15.014 9.158 1.00 31.88 709 THR A N 1
ATOM 5680 C CA . THR A 1 709 ? 51.591 14.271 10.100 1.00 31.88 709 THR A CA 1
ATOM 5681 C C . THR A 1 709 ? 50.867 13.320 11.067 1.00 31.88 709 THR A C 1
ATOM 5683 O O . THR A 1 709 ? 51.533 12.574 11.784 1.00 31.88 709 THR A O 1
ATOM 5686 N N . TYR A 1 710 ? 49.524 13.274 11.081 1.00 30.22 710 TYR A N 1
ATOM 5687 C CA . TYR A 1 710 ? 48.740 12.569 12.120 1.00 30.22 710 TYR A CA 1
ATOM 5688 C C . TYR A 1 710 ? 47.692 11.546 11.622 1.00 30.22 710 TYR A C 1
ATOM 5690 O O . TYR A 1 710 ? 46.585 11.444 12.158 1.00 30.22 710 TYR A O 1
ATOM 5698 N N . GLN A 1 711 ? 48.042 10.681 10.664 1.00 37.72 711 GLN A N 1
ATOM 5699 C CA . GLN A 1 711 ? 47.175 9.564 10.236 1.00 37.72 711 GLN A CA 1
ATOM 5700 C C . GLN A 1 711 ? 47.106 8.368 11.225 1.00 37.72 711 GLN A C 1
ATOM 5702 O O . GLN A 1 711 ? 47.301 7.226 10.816 1.00 37.72 711 GLN A O 1
ATOM 5707 N N . SER A 1 712 ? 46.778 8.574 12.514 1.00 33.47 712 SER A N 1
ATOM 5708 C CA . SER A 1 712 ? 46.369 7.456 13.404 1.00 33.47 712 SER A CA 1
ATOM 5709 C C . SER A 1 712 ? 45.704 7.834 14.752 1.00 33.47 712 SER A C 1
ATOM 5711 O O . SER A 1 712 ? 46.200 7.417 15.801 1.00 33.47 712 SER A O 1
ATOM 5713 N N . ARG A 1 713 ? 44.579 8.577 14.769 1.00 30.12 713 ARG A N 1
ATOM 5714 C CA . ARG A 1 713 ? 43.536 8.580 15.845 1.00 30.12 713 ARG A CA 1
ATOM 5715 C C . ARG A 1 713 ? 42.370 9.514 15.476 1.00 30.12 713 ARG A C 1
ATOM 5717 O O . ARG A 1 713 ? 42.593 10.542 14.857 1.00 30.12 713 ARG A O 1
ATOM 5724 N N . HIS A 1 714 ? 41.136 9.194 15.887 1.00 30.03 714 HIS A N 1
ATOM 5725 C CA . HIS A 1 714 ? 39.962 10.054 15.649 1.00 30.03 714 HIS A CA 1
ATOM 5726 C C . HIS A 1 714 ? 39.677 10.957 16.875 1.00 30.03 714 HIS A C 1
ATOM 5728 O O . HIS A 1 714 ? 39.585 10.419 17.981 1.00 30.03 714 HIS A O 1
ATOM 5734 N N . PRO A 1 715 ? 39.460 12.287 16.744 1.00 26.20 715 PRO A N 1
ATOM 5735 C CA . PRO A 1 715 ? 39.477 13.210 17.899 1.00 26.20 715 PRO A CA 1
ATOM 5736 C C . PRO A 1 715 ? 38.321 13.130 18.918 1.00 26.20 715 PRO A C 1
ATOM 5738 O O . PRO A 1 715 ? 38.255 13.949 19.831 1.00 26.20 715 PRO A O 1
ATOM 5741 N N . ARG A 1 716 ? 37.375 12.187 18.794 1.00 30.27 716 ARG A N 1
ATOM 5742 C CA . ARG A 1 716 ? 36.090 12.250 19.525 1.00 30.27 716 ARG A CA 1
ATOM 5743 C C . ARG A 1 716 ? 36.166 11.821 21.000 1.00 30.27 716 ARG A C 1
ATOM 5745 O O . ARG A 1 716 ? 35.257 12.128 21.763 1.00 30.27 716 ARG A O 1
ATOM 5752 N N . ASN A 1 717 ? 37.242 11.144 21.408 1.00 31.48 717 ASN A N 1
ATOM 5753 C CA . ASN A 1 717 ? 37.308 10.461 22.707 1.00 31.48 717 ASN A CA 1
ATOM 5754 C C . ASN A 1 717 ? 37.952 11.277 23.847 1.00 31.48 717 ASN A C 1
ATOM 5756 O O . ASN A 1 717 ? 37.880 10.835 24.984 1.00 31.48 717 ASN A O 1
ATOM 5760 N N . HIS A 1 718 ? 38.556 12.445 23.588 1.00 30.23 718 HIS A N 1
ATOM 5761 C CA . HIS A 1 718 ? 39.287 13.205 24.625 1.00 30.23 718 HIS A CA 1
ATOM 5762 C C . HIS A 1 718 ? 38.446 14.306 25.318 1.00 30.23 718 HIS A C 1
ATOM 5764 O O . HIS A 1 718 ? 38.864 14.870 26.326 1.00 30.23 718 HIS A O 1
ATOM 5770 N N . VAL A 1 719 ? 37.253 14.630 24.803 1.00 28.81 719 VAL A N 1
ATOM 5771 C CA . VAL A 1 719 ? 36.411 15.729 25.335 1.00 28.81 719 VAL A CA 1
ATOM 5772 C C . VAL A 1 719 ? 35.339 15.231 26.321 1.00 28.81 719 VAL A C 1
ATOM 5774 O O . VAL A 1 719 ? 34.835 16.002 27.131 1.00 28.81 719 VAL A O 1
ATOM 5777 N N . VAL A 1 720 ? 35.019 13.932 26.313 1.00 28.66 720 VAL A N 1
ATOM 5778 C CA . VAL A 1 720 ? 33.972 13.350 27.179 1.00 28.66 720 VAL A CA 1
ATOM 5779 C C . VAL A 1 720 ? 34.439 13.186 28.637 1.00 28.66 720 VAL A C 1
ATOM 5781 O O . VAL A 1 720 ? 33.630 13.301 29.552 1.00 28.66 720 VAL A O 1
ATOM 5784 N N . GLU A 1 721 ? 35.741 13.010 28.886 1.00 29.11 721 GLU A N 1
ATOM 5785 C CA . GLU A 1 721 ? 36.302 12.751 30.229 1.00 29.11 721 GLU A CA 1
ATOM 5786 C C . GLU A 1 721 ? 36.418 13.992 31.147 1.00 29.11 721 GLU A C 1
ATOM 5788 O O . GLU A 1 721 ? 37.084 13.932 32.177 1.00 29.11 721 GLU A O 1
ATOM 5793 N N . ARG A 1 722 ? 35.783 15.130 30.811 1.00 26.78 722 ARG A N 1
ATOM 5794 C CA . ARG A 1 722 ? 35.775 16.344 31.663 1.00 26.78 722 ARG A CA 1
ATOM 5795 C C . ARG A 1 722 ? 34.419 17.038 31.848 1.00 26.78 722 ARG A C 1
ATOM 5797 O O . ARG A 1 722 ? 34.379 18.138 32.386 1.00 26.78 722 ARG A O 1
ATOM 5804 N N . LEU A 1 723 ? 33.307 16.408 31.459 1.00 26.27 723 LEU A N 1
ATOM 5805 C CA . LEU A 1 723 ? 31.951 16.956 31.657 1.00 26.27 723 LEU A CA 1
ATOM 5806 C C . LEU A 1 723 ? 30.997 15.944 32.316 1.00 26.27 723 LEU A C 1
ATOM 5808 O O . LEU A 1 723 ? 29.878 15.736 31.850 1.00 26.27 723 LEU A O 1
ATOM 5812 N N . HIS A 1 724 ? 31.448 15.309 33.403 1.00 27.12 724 HIS A N 1
ATOM 5813 C CA . HIS A 1 724 ? 30.611 14.482 34.292 1.00 27.12 724 HIS A CA 1
ATOM 5814 C C . HIS A 1 724 ? 30.900 14.701 35.794 1.00 27.12 724 HIS A C 1
ATOM 5816 O O . HIS A 1 724 ? 30.651 13.828 36.618 1.00 27.12 724 HIS A O 1
ATOM 5822 N N . GLU A 1 725 ? 31.374 15.899 36.158 1.00 28.95 725 GLU A N 1
ATOM 5823 C CA . GLU A 1 725 ? 31.493 16.364 37.550 1.00 28.95 725 GLU A CA 1
ATOM 5824 C C . GLU A 1 725 ? 30.788 17.724 37.738 1.00 28.95 725 GLU A C 1
ATOM 5826 O O . GLU A 1 725 ? 31.413 18.742 38.030 1.00 28.95 725 GLU A O 1
ATOM 5831 N N . SER A 1 726 ? 29.466 17.779 37.522 1.00 24.70 726 SER A N 1
ATOM 5832 C CA . SER A 1 726 ? 28.595 18.855 38.046 1.00 24.70 726 SER A CA 1
ATOM 5833 C C . SER A 1 726 ? 27.108 18.468 38.008 1.00 24.70 726 SER A C 1
ATOM 5835 O O . SER A 1 726 ? 26.672 17.740 37.121 1.00 24.70 726 SER A O 1
ATOM 5837 N N . SER A 1 727 ? 26.328 19.020 38.947 1.00 24.23 727 SER A N 1
ATOM 5838 C CA . SER A 1 727 ? 24.854 18.967 39.022 1.00 24.23 727 SER A CA 1
ATOM 5839 C C . SER A 1 727 ? 24.189 17.578 39.030 1.00 24.23 727 SER A C 1
ATOM 5841 O O . SER A 1 727 ? 23.416 17.230 38.142 1.00 24.23 727 SER A O 1
ATOM 5843 N N . ASP A 1 728 ? 24.348 16.861 40.145 1.00 25.66 728 ASP A N 1
ATOM 5844 C CA . ASP A 1 728 ? 23.171 16.259 40.787 1.00 25.66 728 ASP A CA 1
ATOM 5845 C C . ASP A 1 728 ? 22.191 17.383 41.178 1.00 25.66 728 ASP A C 1
ATOM 5847 O O . ASP A 1 728 ? 22.603 18.282 41.913 1.00 25.66 728 ASP A O 1
ATOM 5851 N N . GLN A 1 729 ? 20.918 17.321 40.755 1.00 23.89 729 GLN A N 1
ATOM 5852 C CA . GLN A 1 729 ? 19.734 17.615 41.593 1.00 23.89 729 GLN A CA 1
ATOM 5853 C C . GLN A 1 729 ? 18.391 17.449 40.848 1.00 23.89 729 GLN A C 1
ATOM 5855 O O . GLN A 1 729 ? 18.329 17.452 39.625 1.00 23.89 729 GLN A O 1
ATOM 5860 N N . CYS A 1 730 ? 17.317 17.312 41.638 1.00 22.41 730 CYS A N 1
ATOM 5861 C CA . CYS A 1 730 ? 15.895 17.271 41.258 1.00 22.41 730 CYS A CA 1
ATOM 5862 C C . CYS A 1 730 ? 15.433 16.166 40.282 1.00 22.41 730 CYS A C 1
ATOM 5864 O O . CYS A 1 730 ? 15.455 16.289 39.061 1.00 22.41 730 CYS A O 1
ATOM 5866 N N . LYS A 1 731 ? 14.858 15.113 40.876 1.00 24.12 731 LYS A N 1
ATOM 5867 C CA . LYS A 1 731 ? 13.866 14.229 40.242 1.00 24.12 731 LYS A CA 1
ATOM 5868 C C . LYS A 1 731 ? 12.481 14.871 40.390 1.00 24.12 731 LYS A C 1
ATOM 5870 O O . LYS A 1 731 ? 12.244 15.461 41.436 1.00 24.12 731 LYS A O 1
ATOM 5875 N N . GLU A 1 732 ? 11.557 14.621 39.461 1.00 21.73 732 GLU A N 1
ATOM 5876 C CA . GLU A 1 732 ? 10.302 13.872 39.710 1.00 21.73 732 GLU A CA 1
ATOM 5877 C C . GLU A 1 732 ? 9.397 13.817 38.461 1.00 21.73 732 GLU A C 1
ATOM 5879 O O . GLU A 1 732 ? 9.660 14.483 37.467 1.00 21.73 732 GLU A O 1
ATOM 5884 N N . GLY A 1 733 ? 8.348 12.984 38.507 1.00 22.47 733 GLY A N 1
ATOM 5885 C CA . GLY A 1 733 ? 7.216 13.035 37.569 1.00 22.47 733 GLY A CA 1
ATOM 5886 C C . GLY A 1 733 ? 7.455 12.517 36.141 1.00 22.47 733 GLY A C 1
ATOM 5887 O O . GLY A 1 733 ? 7.648 13.295 35.219 1.00 22.47 733 GLY A O 1
ATOM 5888 N N . PHE A 1 734 ? 7.294 11.211 35.906 1.00 21.36 734 PHE A N 1
ATOM 5889 C CA . PHE A 1 734 ? 5.992 10.648 35.490 1.00 21.36 734 PHE A CA 1
ATOM 5890 C C . PHE A 1 734 ? 6.070 9.130 35.247 1.00 21.36 734 PHE A C 1
ATOM 5892 O O . PHE A 1 734 ? 7.122 8.563 34.962 1.00 21.36 734 PHE A O 1
ATOM 5899 N N . SER A 1 735 ? 4.930 8.450 35.382 1.00 21.00 735 SER A N 1
ATOM 5900 C CA . SER A 1 735 ? 4.779 7.008 35.144 1.00 21.00 735 SER A CA 1
ATOM 5901 C C . SER A 1 735 ? 3.465 6.715 34.397 1.00 21.00 735 SER A C 1
ATOM 5903 O O . SER A 1 735 ? 2.666 7.626 34.212 1.00 21.00 735 SER A O 1
ATOM 5905 N N . GLN A 1 736 ? 3.237 5.438 34.044 1.00 21.53 736 GLN A N 1
ATOM 5906 C CA . GLN A 1 736 ? 2.002 4.830 33.486 1.00 21.53 736 GLN A CA 1
ATOM 5907 C C . GLN A 1 736 ? 1.900 4.557 31.958 1.00 21.53 736 GLN A C 1
ATOM 5909 O O . GLN A 1 736 ? 1.247 5.267 31.207 1.00 21.53 736 GLN A O 1
ATOM 5914 N N . ILE A 1 737 ? 2.466 3.409 31.553 1.00 24.69 737 ILE A N 1
ATOM 5915 C CA . ILE A 1 737 ? 1.840 2.245 30.850 1.00 24.69 737 ILE A CA 1
ATOM 5916 C C . ILE A 1 737 ? 0.284 2.184 30.685 1.00 24.69 737 ILE A C 1
ATOM 5918 O O . ILE A 1 737 ? -0.398 2.797 31.522 1.00 24.69 737 ILE A O 1
ATOM 5922 N N . PRO A 1 738 ? -0.309 1.330 29.777 1.00 33.75 738 PRO A N 1
ATOM 5923 C CA . PRO A 1 738 ? 0.272 0.192 28.986 1.00 33.75 738 PRO A CA 1
ATOM 5924 C C . PRO A 1 738 ? -0.251 -0.124 27.527 1.00 33.75 738 PRO A C 1
ATOM 5926 O O . PRO A 1 738 ? -1.286 0.353 27.106 1.00 33.75 738 PRO A O 1
ATOM 5929 N N . ASN A 1 739 ? 0.439 -1.071 26.844 1.00 26.73 739 ASN A N 1
ATOM 5930 C CA . ASN A 1 739 ? -0.009 -2.216 25.978 1.00 26.73 739 ASN A CA 1
ATOM 5931 C C . ASN A 1 739 ? -1.137 -2.167 24.911 1.00 26.73 739 ASN A C 1
ATOM 5933 O O . ASN A 1 739 ? -2.217 -1.654 25.144 1.00 26.73 739 ASN A O 1
ATOM 5937 N N . LEU A 1 740 ? -0.997 -3.055 23.898 1.00 21.92 740 LEU A N 1
ATOM 5938 C CA . LEU A 1 740 ? -2.103 -3.926 23.427 1.00 21.92 740 LEU A CA 1
ATOM 5939 C C . LEU A 1 740 ? -1.615 -5.242 22.753 1.00 21.92 740 LEU A C 1
ATOM 5941 O O . LEU A 1 740 ? -0.795 -5.165 21.839 1.00 21.92 740 LEU A O 1
ATOM 5945 N N . ASN A 1 741 ? -2.110 -6.437 23.157 1.00 22.23 741 ASN A N 1
ATOM 5946 C CA . ASN A 1 741 ? -2.071 -7.688 22.345 1.00 22.23 741 ASN A CA 1
ATOM 5947 C C . ASN A 1 741 ? -2.883 -8.887 22.938 1.00 22.23 741 ASN A C 1
ATOM 5949 O O . ASN A 1 741 ? -2.400 -9.588 23.830 1.00 22.23 741 ASN A O 1
ATOM 5953 N N . LEU A 1 742 ? -4.100 -9.153 22.438 1.00 24.16 742 LEU A N 1
ATOM 5954 C CA . LEU A 1 742 ? -5.005 -10.290 22.753 1.00 24.16 742 LEU A CA 1
ATOM 5955 C C . LEU A 1 742 ? -6.065 -10.386 21.615 1.00 24.16 742 LEU A C 1
ATOM 5957 O O . LEU A 1 742 ? -6.405 -9.338 21.085 1.00 24.16 742 LEU A O 1
ATOM 5961 N N . TYR A 1 743 ? -6.661 -11.519 21.197 1.00 23.02 743 TYR A N 1
ATOM 5962 C CA . TYR A 1 743 ? -6.497 -12.956 21.519 1.00 23.02 743 TYR A CA 1
ATOM 5963 C C . TYR A 1 743 ? -7.108 -13.849 20.397 1.00 23.02 743 TYR A C 1
ATOM 5965 O O . TYR A 1 743 ? -7.629 -13.326 19.420 1.00 23.02 743 TYR A O 1
ATOM 5973 N N . GLN A 1 744 ? -7.084 -15.189 20.522 1.00 22.61 744 GLN A N 1
ATOM 5974 C CA . GLN A 1 744 ? -7.603 -16.136 19.503 1.00 22.61 744 GLN A CA 1
ATOM 5975 C C . GLN A 1 744 ? -8.075 -17.471 20.136 1.00 22.61 744 GLN A C 1
ATOM 5977 O O . GLN A 1 744 ? -7.395 -17.948 21.052 1.00 22.61 744 GLN A O 1
ATOM 5982 N N . LYS A 1 745 ? -9.183 -18.107 19.681 1.00 25.38 745 LYS A N 1
ATOM 5983 C CA . LYS A 1 745 ? -9.549 -19.506 20.060 1.00 25.38 745 LYS A CA 1
ATOM 5984 C C . LYS A 1 745 ? -10.724 -20.157 19.281 1.00 25.38 745 LYS A C 1
ATOM 5986 O O . LYS A 1 745 ? -11.570 -19.453 18.753 1.00 25.38 745 LYS A O 1
ATOM 5991 N N . THR A 1 746 ? -10.818 -21.500 19.388 1.00 22.81 746 THR A N 1
ATOM 5992 C CA . THR A 1 746 ? -11.899 -22.446 18.955 1.00 22.81 746 THR A CA 1
ATOM 5993 C C . THR A 1 746 ? -12.030 -22.717 17.438 1.00 22.81 746 THR A C 1
ATOM 5995 O O . THR A 1 746 ? -11.785 -21.806 16.663 1.00 22.81 746 THR A O 1
ATOM 5998 N N . LEU A 1 747 ? -12.366 -23.927 16.934 1.00 23.95 747 LEU A N 1
ATOM 5999 C CA . LEU A 1 747 ? -12.522 -25.282 17.540 1.00 23.95 747 LEU A CA 1
ATOM 6000 C C . LEU A 1 747 ? -12.248 -26.418 16.494 1.00 23.95 747 LEU A C 1
ATOM 6002 O O . LEU A 1 747 ? -11.702 -26.143 15.433 1.00 23.95 747 LEU A O 1
ATOM 6006 N N . THR A 1 748 ? -12.540 -27.697 16.799 1.00 22.31 748 THR A N 1
ATOM 6007 C CA . THR A 1 748 ? -12.059 -28.913 16.075 1.00 22.31 748 THR A CA 1
ATOM 6008 C C . THR A 1 748 ? -13.170 -29.859 15.562 1.00 22.31 748 THR A C 1
ATOM 6010 O O . THR A 1 748 ? -14.128 -30.061 16.302 1.00 22.31 748 THR A O 1
ATOM 6013 N N . GLY A 1 749 ? -13.004 -30.544 14.404 1.00 21.88 749 GLY A N 1
ATOM 6014 C CA . GLY A 1 749 ? -14.079 -31.382 13.802 1.00 21.88 749 GLY A CA 1
ATOM 6015 C C . GLY A 1 749 ? -13.740 -32.517 12.788 1.00 21.88 749 GLY A C 1
ATOM 6016 O O . GLY A 1 749 ? -14.271 -32.519 11.695 1.00 21.88 749 GLY A O 1
ATOM 6017 N N . VAL A 1 750 ? -12.905 -33.500 13.166 1.00 22.91 750 VAL A N 1
ATOM 6018 C CA . VAL A 1 750 ? -13.053 -34.975 12.919 1.00 22.91 750 VAL A CA 1
ATOM 6019 C C . VAL A 1 750 ? -13.397 -35.593 11.512 1.00 22.91 750 VAL A C 1
ATOM 6021 O O . VAL A 1 750 ? -14.504 -35.467 11.012 1.00 22.91 750 VAL A O 1
ATOM 6024 N N . LYS A 1 751 ? -12.530 -36.546 11.078 1.00 21.41 751 LYS A N 1
ATOM 6025 C CA . LYS A 1 751 ? -12.716 -37.725 10.156 1.00 21.41 751 LYS A CA 1
ATOM 6026 C C . LYS A 1 751 ? -12.567 -37.589 8.619 1.00 21.41 751 LYS A C 1
ATOM 6028 O O . LYS A 1 751 ? -12.339 -36.515 8.085 1.00 21.41 751 LYS A O 1
ATOM 6033 N N . ARG A 1 752 ? -12.431 -38.769 7.971 1.00 22.94 752 ARG A N 1
ATOM 6034 C CA . ARG A 1 752 ? -11.700 -39.023 6.706 1.00 22.94 752 ARG A CA 1
ATOM 6035 C C . ARG A 1 752 ? -11.970 -40.441 6.146 1.00 22.94 752 ARG A C 1
ATOM 6037 O O . ARG A 1 752 ? -11.747 -41.395 6.882 1.00 22.94 752 ARG A O 1
ATOM 6044 N N . TYR A 1 753 ? -12.332 -40.550 4.865 1.00 20.47 753 TYR A N 1
ATOM 6045 C CA . TYR A 1 753 ? -12.403 -41.746 3.987 1.00 20.47 753 TYR A CA 1
ATOM 6046 C C . TYR A 1 753 ? -12.439 -41.224 2.526 1.00 20.47 753 TYR A C 1
ATOM 6048 O O . TYR A 1 753 ? -12.884 -40.096 2.336 1.00 20.47 753 TYR A O 1
ATOM 6056 N N . GLU A 1 754 ? -11.995 -41.892 1.456 1.00 19.83 754 GLU A N 1
ATOM 6057 C CA . GLU A 1 754 ? -11.082 -43.039 1.271 1.00 19.83 754 GLU A CA 1
ATOM 6058 C C . GLU A 1 754 ? -10.291 -42.816 -0.055 1.00 19.83 754 GLU A C 1
ATOM 6060 O O . GLU A 1 754 ? -10.465 -41.772 -0.683 1.00 19.83 754 GLU A O 1
ATOM 6065 N N . TYR A 1 755 ? -9.359 -43.691 -0.470 1.00 22.14 755 TYR A N 1
ATOM 6066 C CA . TYR A 1 755 ? -8.375 -43.365 -1.529 1.00 22.14 755 TYR A CA 1
ATOM 6067 C C . TYR A 1 755 ? -8.090 -44.537 -2.488 1.00 22.14 755 TYR A C 1
ATOM 6069 O O . TYR A 1 755 ? -7.769 -45.636 -2.036 1.00 22.14 755 TYR A O 1
ATOM 6077 N N . SER A 1 756 ? -8.130 -44.308 -3.809 1.00 22.45 756 SER A N 1
ATOM 6078 C CA . SER A 1 756 ? -7.695 -45.280 -4.835 1.00 22.45 756 SER A CA 1
ATOM 6079 C C . SER A 1 756 ? -7.360 -44.619 -6.192 1.00 22.45 756 SER A C 1
ATOM 6081 O O . SER A 1 756 ? -7.740 -43.467 -6.398 1.00 22.45 756 SER A O 1
ATOM 6083 N N . PRO A 1 757 ? -6.510 -45.241 -7.046 1.00 30.73 757 PRO A N 1
ATOM 6084 C CA . PRO A 1 757 ? -5.294 -44.510 -7.437 1.00 30.73 757 PRO A CA 1
ATOM 6085 C C . PRO A 1 757 ? -4.819 -44.650 -8.900 1.00 30.73 757 PRO A C 1
ATOM 6087 O O . PRO A 1 757 ? -4.812 -45.747 -9.448 1.00 30.73 757 PRO A O 1
ATOM 6090 N N . TYR A 1 758 ? -4.197 -43.603 -9.464 1.00 21.11 758 TYR A N 1
ATOM 6091 C CA . TYR A 1 758 ? -3.205 -43.771 -10.543 1.00 21.11 758 TYR A CA 1
ATOM 6092 C C . TYR A 1 758 ? -2.013 -42.788 -10.453 1.00 21.11 758 TYR A C 1
ATOM 6094 O O . TYR A 1 758 ? -2.145 -41.664 -9.984 1.00 21.11 758 TYR A O 1
ATOM 6102 N N . LYS A 1 759 ? -0.836 -43.305 -10.851 1.00 24.12 759 LYS A N 1
ATOM 6103 C CA . LYS A 1 759 ? 0.525 -42.722 -11.040 1.00 24.12 759 LYS A CA 1
ATOM 6104 C C . LYS A 1 759 ? 0.724 -41.228 -10.667 1.00 24.12 759 LYS A C 1
ATOM 6106 O O . LYS A 1 759 ? 0.151 -40.356 -11.295 1.00 24.12 759 LYS A O 1
ATOM 6111 N N . LYS A 1 760 ? 1.487 -40.866 -9.622 1.00 26.70 760 LYS A N 1
ATOM 6112 C CA . LYS A 1 760 ? 2.970 -40.895 -9.415 1.00 26.70 760 LYS A CA 1
ATOM 6113 C C . LYS A 1 760 ? 3.817 -39.914 -10.261 1.00 26.70 760 LYS A C 1
ATOM 6115 O O . LYS A 1 760 ? 3.866 -40.027 -11.474 1.00 26.70 760 LYS A O 1
ATOM 6120 N N . ALA A 1 761 ? 4.664 -39.174 -9.526 1.00 28.25 761 ALA A N 1
ATOM 6121 C CA . ALA A 1 761 ? 5.996 -38.655 -9.887 1.00 28.25 761 ALA A CA 1
ATOM 6122 C C . ALA A 1 761 ? 6.128 -37.412 -10.800 1.00 28.25 761 ALA A C 1
ATOM 6124 O O . ALA A 1 761 ? 6.561 -37.529 -11.934 1.00 28.25 761 ALA A O 1
ATOM 6125 N N . PHE A 1 762 ? 5.926 -36.216 -10.234 1.00 27.02 762 PHE A N 1
ATOM 6126 C CA . PHE A 1 762 ? 6.966 -35.189 -9.983 1.00 27.02 762 PHE A CA 1
ATOM 6127 C C . PHE A 1 762 ? 6.322 -34.082 -9.120 1.00 27.02 762 PHE A C 1
ATOM 6129 O O . PHE A 1 762 ? 5.195 -33.690 -9.389 1.00 27.02 762 PHE A O 1
ATOM 6136 N N . MET A 1 763 ? 6.955 -33.636 -8.025 1.00 24.64 763 MET A N 1
ATOM 6137 C CA . MET A 1 763 ? 6.341 -32.655 -7.105 1.00 24.64 763 MET A CA 1
ATOM 6138 C C . MET A 1 763 ? 7.397 -31.942 -6.250 1.00 24.64 763 MET A C 1
ATOM 6140 O O . MET A 1 763 ? 8.191 -32.601 -5.570 1.00 24.64 763 MET A O 1
ATOM 6144 N N . HIS A 1 764 ? 7.422 -30.607 -6.285 1.00 29.97 764 HIS A N 1
ATOM 6145 C CA . HIS A 1 764 ? 8.484 -29.816 -5.659 1.00 29.97 764 HIS A CA 1
ATOM 6146 C C . HIS A 1 764 ? 8.225 -29.539 -4.165 1.00 29.97 764 HIS A C 1
ATOM 6148 O O . HIS A 1 764 ? 7.098 -29.543 -3.673 1.00 29.97 764 HIS A O 1
ATOM 6154 N N . ARG A 1 765 ? 9.298 -29.350 -3.387 1.00 27.91 765 ARG A N 1
ATOM 6155 C CA . ARG A 1 765 ? 9.275 -29.552 -1.922 1.00 27.91 765 ARG A CA 1
ATOM 6156 C C . ARG A 1 765 ? 8.896 -28.309 -1.096 1.00 27.91 765 ARG A C 1
ATOM 6158 O O . ARG A 1 765 ? 9.112 -28.323 0.117 1.00 27.91 765 ARG A O 1
ATOM 6165 N N . SER A 1 766 ? 8.366 -27.255 -1.725 1.00 31.84 766 SER A N 1
ATOM 6166 C CA . SER A 1 766 ? 8.013 -25.985 -1.061 1.00 31.84 766 SER A CA 1
ATOM 6167 C C . SER A 1 766 ? 6.561 -25.919 -0.584 1.00 31.84 766 SER A C 1
ATOM 6169 O O . SER A 1 766 ? 6.347 -25.745 0.614 1.00 31.84 766 SER A O 1
ATOM 6171 N N . LEU A 1 767 ? 5.562 -26.104 -1.457 1.00 36.06 767 LEU A N 1
ATOM 6172 C CA . LEU A 1 767 ? 4.159 -25.814 -1.106 1.00 36.06 767 LEU A CA 1
ATOM 6173 C C . LEU A 1 767 ? 3.624 -26.661 0.050 1.00 36.06 767 LEU A C 1
ATOM 6175 O O . LEU A 1 767 ? 2.977 -26.140 0.958 1.00 36.06 767 LEU A O 1
ATOM 6179 N N . LYS A 1 768 ? 4.026 -27.936 0.115 1.00 35.53 768 LYS A N 1
ATOM 6180 C CA . LYS A 1 768 ? 3.665 -28.847 1.214 1.00 35.53 768 LYS A CA 1
ATOM 6181 C C . LYS A 1 768 ? 4.193 -28.416 2.594 1.00 35.53 768 LYS A C 1
ATOM 6183 O O . LYS A 1 768 ? 3.890 -29.071 3.592 1.00 35.53 768 LYS A O 1
ATOM 6188 N N . ASN A 1 769 ? 4.983 -27.342 2.670 1.00 33.41 769 ASN A N 1
ATOM 6189 C CA . ASN A 1 769 ? 5.436 -26.712 3.910 1.00 33.41 769 ASN A CA 1
ATOM 6190 C C . ASN A 1 769 ? 4.489 -25.593 4.389 1.00 33.41 769 ASN A C 1
ATOM 6192 O O . ASN A 1 769 ? 4.527 -25.268 5.575 1.00 33.41 769 ASN A O 1
ATOM 6196 N N . HIS A 1 770 ? 3.677 -25.007 3.496 1.00 32.12 770 HIS A N 1
ATOM 6197 C CA . HIS A 1 770 ? 2.816 -23.855 3.790 1.00 32.12 770 HIS A CA 1
ATOM 6198 C C . HIS A 1 770 ? 1.386 -24.280 4.151 1.00 32.12 770 HIS A C 1
ATOM 6200 O O . HIS A 1 770 ? 0.890 -23.903 5.213 1.00 32.12 770 HIS A O 1
ATOM 6206 N N . SER A 1 771 ? 0.764 -25.162 3.359 1.00 29.48 771 SER A N 1
ATOM 6207 C CA . SER A 1 771 ? -0.570 -25.723 3.655 1.00 29.48 771 SER A CA 1
ATOM 6208 C C . SER A 1 771 ? -0.605 -26.563 4.948 1.00 29.48 771 SER A C 1
ATOM 6210 O O . SER A 1 771 ? -1.643 -26.719 5.595 1.00 29.48 771 SER A O 1
ATOM 6212 N N . THR A 1 772 ? 0.558 -27.036 5.408 1.00 33.28 772 THR A N 1
ATOM 6213 C CA . THR A 1 772 ? 0.755 -27.728 6.698 1.00 33.28 772 THR A CA 1
ATOM 6214 C C . THR A 1 772 ? 1.186 -26.806 7.850 1.00 33.28 772 THR A C 1
ATOM 6216 O O . THR A 1 772 ? 1.350 -27.267 8.982 1.00 33.28 772 THR A O 1
ATOM 6219 N N . ALA A 1 773 ? 1.364 -25.504 7.598 1.00 34.66 773 ALA A N 1
ATOM 6220 C CA . ALA A 1 773 ? 1.546 -24.492 8.639 1.00 34.66 773 ALA A CA 1
ATOM 6221 C C . ALA A 1 773 ? 0.192 -23.931 9.107 1.00 34.66 773 ALA A C 1
ATOM 6223 O O . ALA A 1 773 ? -0.062 -23.899 10.311 1.00 34.66 773 ALA A O 1
ATOM 6224 N N . CYS A 1 774 ? -0.691 -23.571 8.167 1.00 33.00 774 CYS A N 1
ATOM 6225 C CA . CYS A 1 774 ? -1.989 -22.940 8.449 1.00 33.00 774 CYS A CA 1
ATOM 6226 C C . CYS A 1 774 ? -2.987 -23.887 9.147 1.00 33.00 774 CYS A C 1
ATOM 6228 O O . CYS A 1 774 ? -3.736 -23.469 10.022 1.00 33.00 774 CYS A O 1
ATOM 6230 N N . THR A 1 775 ? -2.954 -25.184 8.826 1.00 35.62 775 THR A N 1
ATOM 6231 C CA . THR A 1 775 ? -3.892 -26.197 9.356 1.00 35.62 775 THR A CA 1
ATOM 6232 C C . THR A 1 775 ? -3.469 -26.824 10.691 1.00 35.62 775 THR A C 1
ATOM 6234 O O . THR A 1 775 ? -4.180 -27.665 11.239 1.00 35.62 775 THR A O 1
ATOM 6237 N N . GLY A 1 776 ? -2.267 -26.517 11.194 1.00 42.69 776 GLY A N 1
ATOM 6238 C CA . GLY A 1 776 ? -1.665 -27.190 12.357 1.00 42.69 776 GLY A CA 1
ATOM 6239 C C . GLY A 1 776 ? -1.345 -28.685 12.159 1.00 42.69 776 GLY A C 1
ATOM 6240 O O . GLY A 1 776 ? -0.737 -29.302 13.042 1.00 42.69 776 GLY A O 1
ATOM 6241 N N . HIS A 1 777 ? -1.715 -29.269 11.015 1.00 46.56 777 HIS A N 1
ATOM 6242 C CA . HIS A 1 777 ? -1.589 -30.688 10.717 1.00 46.56 777 HIS A CA 1
ATOM 6243 C C . HIS A 1 777 ? -0.127 -31.059 10.430 1.00 46.56 777 HIS A C 1
ATOM 6245 O O . HIS A 1 777 ? 0.517 -30.518 9.532 1.00 46.56 777 HIS A O 1
ATOM 6251 N N . LYS A 1 778 ? 0.409 -32.010 11.202 1.00 58.41 778 LYS A N 1
ATOM 6252 C CA . LYS A 1 778 ? 1.826 -32.411 11.174 1.00 58.41 778 LYS A CA 1
ATOM 6253 C C . LYS A 1 778 ? 1.976 -33.881 10.765 1.00 58.41 778 LYS A C 1
ATOM 6255 O O . LYS A 1 778 ? 2.263 -34.718 11.619 1.00 58.41 778 LYS A O 1
ATOM 6260 N N . PRO A 1 779 ? 1.774 -34.223 9.480 1.00 57.56 779 PRO A N 1
ATOM 6261 C CA . PRO A 1 779 ? 1.735 -35.614 9.028 1.00 57.56 779 PRO A CA 1
ATOM 6262 C C . PRO A 1 779 ? 3.100 -36.321 9.060 1.00 57.56 779 PRO A C 1
ATOM 6264 O O . PRO A 1 779 ? 3.160 -37.532 8.871 1.00 57.56 779 PRO A O 1
ATOM 6267 N N . TYR A 1 780 ? 4.201 -35.596 9.283 1.00 60.19 780 TYR A N 1
ATOM 6268 C CA . TYR A 1 780 ? 5.557 -36.139 9.233 1.00 60.19 780 TYR A CA 1
ATOM 6269 C C . TYR A 1 780 ? 6.125 -36.346 10.639 1.00 60.19 780 TYR A C 1
ATOM 6271 O O . TYR A 1 780 ? 6.845 -35.495 11.168 1.00 60.19 780 TYR A O 1
ATOM 6279 N N . GLN A 1 781 ? 5.792 -37.482 11.256 1.00 57.50 781 GLN A N 1
ATOM 6280 C CA . GLN A 1 781 ? 6.297 -37.860 12.575 1.00 57.50 781 GLN A CA 1
ATOM 6281 C C . GLN A 1 781 ? 7.655 -38.570 12.494 1.00 57.50 781 GLN A C 1
ATOM 6283 O O . GLN A 1 781 ? 7.857 -39.484 11.698 1.00 57.50 781 GLN A O 1
ATOM 6288 N N . CYS A 1 782 ? 8.595 -38.154 13.342 1.00 63.69 782 CYS A N 1
ATOM 6289 C CA . CYS A 1 782 ? 9.864 -38.846 13.532 1.00 63.69 782 CYS A CA 1
ATOM 6290 C C . CYS A 1 782 ? 9.654 -40.114 14.364 1.00 63.69 782 CYS A C 1
ATOM 6292 O O . CYS A 1 782 ? 9.345 -40.013 15.552 1.00 63.69 782 CYS A O 1
ATOM 6294 N N . GLN A 1 783 ? 9.858 -41.288 13.763 1.00 58.97 783 GLN A N 1
ATOM 6295 C CA . GLN A 1 783 ? 9.667 -42.582 14.433 1.00 58.97 783 GLN A CA 1
ATOM 6296 C C . GLN A 1 783 ? 10.584 -42.753 15.662 1.00 58.97 783 GLN A C 1
ATOM 6298 O O . GLN A 1 783 ? 10.186 -43.347 16.655 1.00 58.97 783 GLN A O 1
ATOM 6303 N N . GLU A 1 784 ? 11.774 -42.144 15.651 1.00 51.06 784 GLU A N 1
ATOM 6304 C CA . GLU A 1 784 ? 12.771 -42.259 16.729 1.00 51.06 784 GLU A CA 1
ATOM 6305 C C . GLU A 1 784 ? 12.515 -41.357 17.954 1.00 51.06 784 GLU A C 1
ATOM 6307 O O . GLU A 1 784 ? 13.155 -41.524 18.992 1.00 51.06 784 GLU A O 1
ATOM 6312 N N . CYS A 1 785 ? 11.640 -40.344 17.873 1.00 59.41 785 CYS A N 1
ATOM 6313 C CA . CYS A 1 785 ? 11.337 -39.498 19.045 1.00 59.41 785 CYS A CA 1
ATOM 6314 C C . CYS A 1 785 ? 9.947 -38.855 19.082 1.00 59.41 785 CYS A C 1
ATOM 6316 O O . CYS A 1 785 ? 9.726 -37.920 19.857 1.00 59.41 785 CYS A O 1
ATOM 6318 N N . GLY A 1 786 ? 9.022 -39.303 18.235 1.00 51.91 786 GLY A N 1
ATOM 6319 C CA . GLY A 1 786 ? 7.628 -38.867 18.215 1.00 51.91 786 GLY A CA 1
ATOM 6320 C C . GLY A 1 786 ? 7.389 -37.410 17.800 1.00 51.91 786 GLY A C 1
ATOM 6321 O O . GLY A 1 786 ? 6.230 -37.003 17.722 1.00 51.91 786 GLY A O 1
ATOM 6322 N N . GLN A 1 787 ? 8.424 -36.603 17.524 1.00 58.31 787 GLN A N 1
ATOM 6323 C CA . GLN A 1 787 ? 8.220 -35.211 17.113 1.00 58.31 787 GLN A CA 1
ATOM 6324 C C . GLN A 1 787 ? 7.613 -35.141 15.710 1.00 58.31 787 GLN A C 1
ATOM 6326 O O . GLN A 1 787 ? 8.173 -35.662 14.747 1.00 58.31 787 GLN A O 1
ATOM 6331 N N . ALA A 1 788 ? 6.462 -34.478 15.619 1.00 60.06 788 ALA A N 1
ATOM 6332 C CA . ALA A 1 788 ? 5.719 -34.278 14.387 1.00 60.06 788 ALA A CA 1
ATOM 6333 C C . ALA A 1 788 ? 6.077 -32.937 13.728 1.00 60.06 788 ALA A C 1
ATOM 6335 O O . ALA A 1 788 ? 6.086 -31.885 14.380 1.00 60.06 788 ALA A O 1
ATOM 6336 N N . TYR A 1 789 ? 6.344 -32.984 12.425 1.00 69.19 789 TYR A N 1
ATOM 6337 C CA . TYR A 1 789 ? 6.680 -31.844 11.577 1.00 69.19 789 TYR A CA 1
ATOM 6338 C C . TYR A 1 789 ? 5.574 -31.593 10.554 1.00 69.19 789 TYR A C 1
ATOM 6340 O O . TYR A 1 789 ? 4.895 -32.519 10.110 1.00 69.19 789 TYR A O 1
ATOM 6348 N N . SER A 1 790 ? 5.415 -30.326 10.171 1.00 51.59 790 SER A N 1
ATOM 6349 C CA . SER A 1 790 ? 4.510 -29.916 9.095 1.00 51.59 790 SER A CA 1
ATOM 6350 C C . SER A 1 790 ? 4.896 -30.589 7.770 1.00 51.59 790 SER A C 1
ATOM 6352 O O . SER A 1 790 ? 4.036 -31.078 7.046 1.00 51.59 790 SER A O 1
ATOM 6354 N N . CYS A 1 791 ? 6.198 -30.744 7.505 1.00 61.28 791 CYS A N 1
ATOM 6355 C CA . CYS A 1 791 ? 6.710 -31.283 6.248 1.00 61.28 791 CYS A CA 1
ATOM 6356 C C . CYS A 1 791 ? 7.932 -32.216 6.372 1.00 61.28 791 CYS A C 1
ATOM 6358 O O . CYS A 1 791 ? 8.723 -32.165 7.319 1.00 61.28 791 CYS A O 1
ATOM 6360 N N . ASP A 1 792 ? 8.120 -33.027 5.328 1.00 60.28 792 ASP A N 1
ATOM 6361 C CA . ASP A 1 792 ? 9.234 -33.964 5.140 1.00 60.28 792 ASP A CA 1
ATOM 6362 C C . ASP A 1 792 ? 10.616 -33.280 5.074 1.00 60.28 792 ASP A C 1
ATOM 6364 O O . ASP A 1 792 ? 11.617 -33.858 5.495 1.00 60.28 792 ASP A O 1
ATOM 6368 N N . SER A 1 793 ? 10.706 -32.036 4.589 1.00 64.88 793 SER A N 1
ATOM 6369 C CA . SER A 1 793 ? 11.975 -31.292 4.570 1.00 64.88 793 SER A CA 1
ATOM 6370 C C . SER A 1 793 ? 12.453 -30.974 5.991 1.00 64.88 793 SER A C 1
ATOM 6372 O O . SER A 1 793 ? 13.624 -31.206 6.317 1.00 64.88 793 SER A O 1
ATOM 6374 N N . HIS A 1 794 ? 11.542 -30.554 6.873 1.00 65.81 794 HIS A N 1
ATOM 6375 C CA . HIS A 1 794 ? 11.829 -30.365 8.291 1.00 65.81 794 HIS A CA 1
ATOM 6376 C C . HIS A 1 794 ? 12.064 -31.692 9.020 1.00 65.81 794 HIS A C 1
ATOM 6378 O O . HIS A 1 794 ? 13.019 -31.757 9.796 1.00 65.81 794 HIS A O 1
ATOM 6384 N N . LEU A 1 795 ? 11.295 -32.749 8.719 1.00 73.56 795 LEU A N 1
ATOM 6385 C CA . LEU A 1 795 ? 11.532 -34.084 9.282 1.00 73.56 795 LEU A CA 1
ATOM 6386 C C . LEU A 1 795 ? 12.926 -34.614 8.916 1.00 73.56 795 LEU A C 1
ATOM 6388 O O . LEU A 1 795 ? 13.693 -34.923 9.821 1.00 73.56 795 LEU A O 1
ATOM 6392 N N . ARG A 1 796 ? 13.324 -34.661 7.637 1.00 69.56 796 ARG A N 1
ATOM 6393 C CA . ARG A 1 796 ? 14.667 -35.164 7.273 1.00 69.56 796 ARG A CA 1
ATOM 6394 C C . ARG A 1 796 ? 15.784 -34.292 7.846 1.00 69.56 796 ARG A C 1
ATOM 6396 O O . ARG A 1 796 ? 16.759 -34.817 8.371 1.00 69.56 796 ARG A O 1
ATOM 6403 N N . THR A 1 797 ? 15.615 -32.968 7.866 1.00 66.31 797 THR A N 1
ATOM 6404 C CA . THR A 1 797 ? 16.580 -32.058 8.519 1.00 66.31 797 THR A CA 1
ATOM 6405 C C . THR A 1 797 ? 16.617 -32.219 10.051 1.00 66.31 797 THR A C 1
ATOM 6407 O O . THR A 1 797 ? 17.574 -31.784 10.695 1.00 66.31 797 THR A O 1
ATOM 6410 N N . HIS A 1 798 ? 15.601 -32.844 10.651 1.00 70.62 798 HIS A N 1
ATOM 6411 C CA . HIS A 1 798 ? 15.595 -33.295 12.042 1.00 70.62 798 HIS A CA 1
ATOM 6412 C C . HIS A 1 798 ? 16.191 -34.705 12.216 1.00 70.62 798 HIS A C 1
ATOM 6414 O O . HIS A 1 798 ? 16.913 -34.917 13.185 1.00 70.62 798 HIS A O 1
ATOM 6420 N N . VAL A 1 799 ? 15.969 -35.642 11.289 1.00 68.25 799 VAL A N 1
ATOM 6421 C CA . VAL A 1 799 ? 16.600 -36.981 11.289 1.00 68.25 799 VAL A CA 1
ATOM 6422 C C . VAL A 1 799 ? 18.132 -36.875 11.240 1.00 68.25 799 VAL A C 1
ATOM 6424 O O . VAL A 1 799 ? 18.811 -37.624 11.936 1.00 68.25 799 VAL A O 1
ATOM 6427 N N . ARG A 1 800 ? 18.680 -35.826 10.605 1.00 72.31 800 ARG A N 1
ATOM 6428 C CA . ARG A 1 800 ? 20.109 -35.441 10.707 1.00 72.31 800 ARG A CA 1
ATOM 6429 C C . ARG A 1 800 ? 20.640 -35.204 12.132 1.00 72.31 800 ARG A C 1
ATOM 6431 O O . ARG A 1 800 ? 21.847 -35.165 12.352 1.00 72.31 800 ARG A O 1
ATOM 6438 N N . ILE A 1 801 ? 19.761 -35.004 13.116 1.00 57.34 801 ILE A N 1
ATOM 6439 C CA . ILE A 1 801 ? 20.119 -34.861 14.540 1.00 57.34 801 ILE A CA 1
ATOM 6440 C C . ILE A 1 801 ? 20.289 -36.237 15.206 1.00 57.34 801 ILE A C 1
ATOM 6442 O O . ILE A 1 801 ? 20.940 -36.324 16.247 1.00 57.34 801 ILE A O 1
ATOM 6446 N N . HIS A 1 802 ? 19.714 -37.289 14.622 1.00 53.62 802 HIS A N 1
ATOM 6447 C CA . HIS A 1 802 ? 19.800 -38.663 15.113 1.00 53.62 802 HIS A CA 1
ATOM 6448 C C . HIS A 1 802 ? 20.894 -39.454 14.390 1.00 53.62 802 HIS A C 1
ATOM 6450 O O . HIS A 1 802 ? 21.818 -39.910 15.053 1.00 53.62 802 HIS A O 1
ATOM 6456 N N . ASN A 1 803 ? 20.890 -39.495 13.050 1.00 58.34 803 ASN A N 1
ATOM 6457 C CA . ASN A 1 803 ? 21.942 -40.180 12.277 1.00 58.34 803 ASN A CA 1
ATOM 6458 C C . ASN A 1 803 ? 23.283 -39.410 12.207 1.00 58.34 803 ASN A C 1
ATOM 6460 O O . ASN A 1 803 ? 24.279 -39.925 11.709 1.00 58.34 803 ASN A O 1
ATOM 6464 N N . GLY A 1 804 ? 23.319 -38.166 12.698 1.00 51.91 804 GLY A N 1
ATOM 6465 C CA . GLY A 1 804 ? 24.532 -37.354 12.814 1.00 51.91 804 GLY A CA 1
ATOM 6466 C C . GLY A 1 804 ? 24.983 -36.608 11.551 1.00 51.91 804 GLY A C 1
ATOM 6467 O O . GLY A 1 804 ? 25.989 -35.899 11.625 1.00 51.91 804 GLY A O 1
ATOM 6468 N N . GLU A 1 805 ? 24.261 -36.707 10.427 1.00 61.91 805 GLU A N 1
ATOM 6469 C CA . GLU A 1 805 ? 24.598 -36.053 9.150 1.00 61.91 805 GLU A CA 1
ATOM 6470 C C . GLU A 1 805 ? 24.842 -34.536 9.265 1.00 61.91 805 GLU A C 1
ATOM 6472 O O . GLU A 1 805 ? 23.973 -33.751 9.666 1.00 61.91 805 GLU A O 1
ATOM 6477 N N . ARG A 1 806 ? 26.014 -34.085 8.806 1.00 69.69 806 ARG A N 1
ATOM 6478 C CA . ARG A 1 806 ? 26.404 -32.665 8.799 1.00 69.69 806 ARG A CA 1
ATOM 6479 C C . ARG A 1 806 ? 27.156 -32.281 7.516 1.00 69.69 806 ARG A C 1
ATOM 6481 O O . ARG A 1 806 ? 28.355 -32.017 7.576 1.00 69.69 806 ARG A O 1
ATOM 6488 N N . PRO A 1 807 ? 26.479 -32.237 6.356 1.00 71.62 807 PRO A N 1
ATOM 6489 C CA . PRO A 1 807 ? 27.142 -32.050 5.061 1.00 71.62 807 PRO A CA 1
ATOM 6490 C C . PRO A 1 807 ? 27.772 -30.660 4.850 1.00 71.62 807 PRO A C 1
ATOM 6492 O O . PRO A 1 807 ? 28.590 -30.496 3.952 1.00 71.62 807 PRO A O 1
ATOM 6495 N N . PHE A 1 808 ? 27.430 -29.645 5.654 1.00 74.31 808 PHE A N 1
ATOM 6496 C CA . PHE A 1 808 ? 27.924 -28.277 5.455 1.00 74.31 808 PHE A CA 1
ATOM 6497 C C . PHE A 1 808 ? 29.156 -28.000 6.328 1.00 74.31 808 PHE A C 1
ATOM 6499 O O . PHE A 1 808 ? 29.030 -27.721 7.523 1.00 74.31 808 PHE A O 1
ATOM 6506 N N . VAL A 1 809 ? 30.350 -28.085 5.737 1.00 70.38 809 VAL A N 1
ATOM 6507 C CA . VAL A 1 809 ? 31.641 -27.903 6.427 1.00 70.38 809 VAL A CA 1
ATOM 6508 C C . VAL A 1 809 ? 32.090 -26.439 6.400 1.00 70.38 809 VAL A C 1
ATOM 6510 O O . VAL A 1 809 ? 32.120 -25.801 5.349 1.00 70.38 809 VAL A O 1
ATOM 6513 N N . CYS A 1 810 ? 32.503 -25.901 7.547 1.00 72.75 810 CYS A N 1
ATOM 6514 C CA . CYS A 1 810 ? 33.155 -24.597 7.618 1.00 72.75 810 CYS A CA 1
ATOM 6515 C C . CYS A 1 810 ? 34.626 -24.700 7.198 1.00 72.75 810 CYS A C 1
ATOM 6517 O O . CYS A 1 810 ? 35.454 -25.170 7.979 1.00 72.75 810 CYS A O 1
ATOM 6519 N N . LYS A 1 811 ? 34.960 -24.201 5.999 1.00 67.12 811 LYS A N 1
ATOM 6520 C CA . LYS A 1 811 ? 36.338 -24.191 5.464 1.00 67.12 811 LYS A CA 1
ATOM 6521 C C . LYS A 1 811 ? 37.367 -23.526 6.398 1.00 67.12 811 LYS A C 1
ATOM 6523 O O . LYS A 1 811 ? 38.525 -23.906 6.370 1.00 67.12 811 LYS A O 1
ATOM 6528 N N . LEU A 1 812 ? 36.940 -22.595 7.259 1.00 64.25 812 LEU A N 1
ATOM 6529 C CA . LEU A 1 812 ? 37.812 -21.857 8.185 1.00 64.25 812 LEU A CA 1
ATOM 6530 C C . LEU A 1 812 ? 38.137 -22.597 9.498 1.00 64.25 812 LEU A C 1
ATOM 6532 O O . LEU A 1 812 ? 39.016 -22.161 10.231 1.00 64.25 812 LEU A O 1
ATOM 6536 N N . CYS A 1 813 ? 37.426 -23.677 9.856 1.00 65.69 813 CYS A N 1
ATOM 6537 C CA . CYS A 1 813 ? 37.693 -24.384 11.126 1.00 65.69 813 CYS A CA 1
ATOM 6538 C C . CYS A 1 813 ? 37.234 -25.856 11.190 1.00 65.69 813 CYS A C 1
ATOM 6540 O O . CYS A 1 813 ? 37.097 -26.411 12.283 1.00 65.69 813 CYS A O 1
ATOM 6542 N N . GLY A 1 814 ? 36.891 -26.475 10.056 1.00 57.56 814 GLY A N 1
ATOM 6543 C CA . GLY A 1 814 ? 36.444 -27.872 9.955 1.00 57.56 814 GLY A CA 1
ATOM 6544 C C . GLY A 1 814 ? 35.085 -28.199 10.595 1.00 57.56 814 GLY A C 1
ATOM 6545 O O . GLY A 1 814 ? 34.583 -29.308 10.429 1.00 57.56 814 GLY A O 1
ATOM 6546 N N . LYS A 1 815 ? 34.447 -27.268 11.320 1.00 62.44 815 LYS A N 1
ATOM 6547 C CA . LYS A 1 815 ? 33.170 -27.527 12.009 1.00 62.44 815 LYS A CA 1
ATOM 6548 C C . LYS A 1 815 ? 32.055 -27.809 11.006 1.00 62.44 815 LYS A C 1
ATOM 6550 O O . LYS A 1 815 ? 31.844 -27.044 10.067 1.00 62.44 815 LYS A O 1
ATOM 6555 N N . THR A 1 816 ? 31.327 -28.894 11.241 1.00 64.81 816 THR A N 1
ATOM 6556 C CA . THR A 1 816 ? 30.282 -29.403 10.350 1.00 64.81 816 THR A CA 1
ATOM 6557 C C . THR A 1 816 ? 28.881 -29.069 10.872 1.00 64.81 816 THR A C 1
ATOM 6559 O O . THR A 1 816 ? 28.608 -29.142 12.078 1.00 64.81 816 THR A O 1
ATOM 6562 N N . PHE A 1 817 ? 27.978 -28.701 9.959 1.00 73.69 817 PHE A N 1
ATOM 6563 C CA . PHE A 1 817 ? 26.628 -28.212 10.251 1.00 73.69 817 PHE A CA 1
ATOM 6564 C C . PHE A 1 817 ? 25.552 -28.966 9.445 1.00 73.69 817 PHE A C 1
ATOM 6566 O O . PHE A 1 817 ? 25.797 -29.367 8.308 1.00 73.69 817 PHE A O 1
ATOM 6573 N N . PRO A 1 818 ? 24.328 -29.132 9.989 1.00 58.88 818 PRO A N 1
ATOM 6574 C CA . PRO A 1 818 ? 23.224 -29.811 9.298 1.00 58.88 818 PRO A CA 1
ATOM 6575 C C . PRO A 1 818 ? 22.433 -28.904 8.330 1.00 58.88 818 PRO A C 1
ATOM 6577 O O . PRO A 1 818 ? 21.539 -29.393 7.637 1.00 58.88 818 PRO A O 1
ATOM 6580 N N . ARG A 1 819 ? 22.716 -27.588 8.297 1.00 71.56 819 ARG A N 1
ATOM 6581 C CA . ARG A 1 819 ? 22.044 -26.572 7.455 1.00 71.56 819 ARG A CA 1
ATOM 6582 C C . ARG A 1 819 ? 23.011 -25.463 7.023 1.00 71.56 819 ARG A C 1
ATOM 6584 O O . ARG A 1 819 ? 23.736 -24.946 7.875 1.00 71.56 819 ARG A O 1
ATOM 6591 N N . THR A 1 820 ? 22.918 -24.999 5.776 1.00 67.44 820 THR A N 1
ATOM 6592 C CA . THR A 1 820 ? 23.707 -23.872 5.235 1.00 67.44 820 THR A CA 1
ATOM 6593 C C . THR A 1 820 ? 23.522 -22.583 6.038 1.00 67.44 820 THR A C 1
ATOM 6595 O O . THR A 1 820 ? 24.498 -21.952 6.416 1.00 67.44 820 THR A O 1
ATOM 6598 N N . SER A 1 821 ? 22.294 -22.231 6.432 1.00 67.00 821 SER A N 1
ATOM 6599 C CA . SER A 1 821 ? 22.035 -21.042 7.266 1.00 67.00 821 SER A CA 1
ATOM 6600 C C . SER A 1 821 ? 22.694 -21.105 8.653 1.00 67.00 821 SER A C 1
ATOM 6602 O O . SER A 1 821 ? 23.040 -20.077 9.233 1.00 67.00 821 SER A O 1
ATOM 6604 N N . SER A 1 822 ? 22.925 -22.312 9.185 1.00 70.69 822 SER A N 1
ATOM 6605 C CA . SER A 1 822 ? 23.675 -22.502 10.434 1.00 70.69 822 SER A CA 1
ATOM 6606 C C . SER A 1 822 ? 25.186 -22.396 10.230 1.00 70.69 822 SER A C 1
ATOM 6608 O O . SER A 1 822 ? 25.867 -21.901 11.125 1.00 70.69 822 SER A O 1
ATOM 6610 N N . LEU A 1 823 ? 25.692 -22.794 9.057 1.00 76.81 823 LEU A N 1
ATOM 6611 C CA . LEU A 1 823 ? 27.068 -22.534 8.639 1.00 76.81 823 LEU A CA 1
ATOM 6612 C C . LEU A 1 823 ? 27.302 -21.029 8.414 1.00 76.81 823 LEU A C 1
ATOM 6614 O O . LEU A 1 823 ? 28.241 -20.486 8.980 1.00 76.81 823 LEU A O 1
ATOM 6618 N N . ASN A 1 824 ? 26.429 -20.325 7.692 1.00 71.31 824 ASN A N 1
ATOM 6619 C CA . ASN A 1 824 ? 26.611 -18.898 7.391 1.00 71.31 824 ASN A CA 1
ATOM 6620 C C . ASN A 1 824 ? 26.595 -18.036 8.667 1.00 71.31 824 ASN A C 1
ATOM 6622 O O . ASN A 1 824 ? 27.471 -17.194 8.855 1.00 71.31 824 ASN A O 1
ATOM 6626 N N . ARG A 1 825 ? 25.687 -18.312 9.619 1.00 67.38 825 ARG A N 1
ATOM 6627 C CA . ARG A 1 825 ? 25.725 -17.671 10.949 1.00 67.38 825 ARG A CA 1
ATOM 6628 C C . ARG A 1 825 ? 26.972 -18.051 11.761 1.00 67.38 825 ARG A C 1
ATOM 6630 O O . ARG A 1 825 ? 27.414 -17.267 12.593 1.00 67.38 825 ARG A O 1
ATOM 6637 N N . HIS A 1 826 ? 27.546 -19.234 11.541 1.00 72.19 826 HIS A N 1
ATOM 6638 C CA . HIS A 1 826 ? 28.818 -19.608 12.157 1.00 72.19 826 HIS A CA 1
ATOM 6639 C C . HIS A 1 826 ? 30.022 -18.908 11.504 1.00 72.19 826 HIS A C 1
ATOM 6641 O O . HIS A 1 826 ? 30.956 -18.559 12.219 1.00 72.19 826 HIS A O 1
ATOM 6647 N N . ILE A 1 827 ? 29.999 -18.652 10.192 1.00 71.12 827 ILE A N 1
ATOM 6648 C CA . ILE A 1 827 ? 31.075 -17.940 9.483 1.00 71.12 827 ILE A CA 1
ATOM 6649 C C . ILE A 1 827 ? 31.266 -16.523 10.046 1.00 71.12 827 ILE A C 1
ATOM 6651 O O . ILE A 1 827 ? 32.408 -16.115 10.240 1.00 71.12 827 ILE A O 1
ATOM 6655 N N . ARG A 1 828 ? 30.182 -15.853 10.469 1.00 66.06 828 ARG A N 1
ATOM 6656 C CA . ARG A 1 828 ? 30.230 -14.560 11.189 1.00 66.06 828 ARG A CA 1
ATOM 6657 C C . ARG A 1 828 ? 30.986 -14.578 12.530 1.00 66.06 828 ARG A C 1
ATOM 6659 O O . ARG A 1 828 ? 31.272 -13.530 13.094 1.00 66.06 828 ARG A O 1
ATOM 6666 N N . ILE A 1 829 ? 31.330 -15.755 13.062 1.00 60.22 829 ILE A N 1
ATOM 6667 C CA . ILE A 1 829 ? 32.222 -15.875 14.231 1.00 60.22 829 ILE A CA 1
ATOM 6668 C C . ILE A 1 829 ? 33.691 -15.675 13.823 1.00 60.22 829 ILE A C 1
ATOM 6670 O O . ILE A 1 829 ? 34.477 -15.195 14.634 1.00 60.22 829 ILE A O 1
ATOM 6674 N N . HIS A 1 830 ? 34.056 -16.012 12.581 1.00 56.59 830 HIS A N 1
ATOM 6675 C CA . HIS A 1 830 ? 35.420 -15.875 12.054 1.00 56.59 830 HIS A CA 1
ATOM 6676 C C . HIS A 1 830 ? 35.674 -14.503 11.419 1.00 56.59 830 HIS A C 1
ATOM 6678 O O . HIS A 1 830 ? 36.789 -14.010 11.512 1.00 56.59 830 HIS A O 1
ATOM 6684 N N . THR A 1 831 ? 34.655 -13.861 10.829 1.00 55.88 831 THR A N 1
ATOM 6685 C CA . THR A 1 831 ? 34.759 -12.487 10.282 1.00 55.88 831 THR A CA 1
ATOM 6686 C C . THR A 1 831 ? 34.712 -11.392 11.355 1.00 55.88 831 THR A C 1
ATOM 6688 O O . THR A 1 831 ? 34.854 -10.219 11.039 1.00 55.88 831 THR A O 1
ATOM 6691 N N . ALA A 1 832 ? 34.505 -11.760 12.627 1.00 51.22 832 ALA A N 1
ATOM 6692 C CA . ALA A 1 832 ? 34.369 -10.864 13.783 1.00 51.22 832 ALA A CA 1
ATOM 6693 C C . ALA A 1 832 ? 33.216 -9.829 13.725 1.00 51.22 832 ALA A C 1
ATOM 6695 O O . ALA A 1 832 ? 33.068 -9.039 14.659 1.00 51.22 832 ALA A O 1
ATOM 6696 N N . GLU A 1 833 ? 32.351 -9.882 12.708 1.00 51.88 833 GLU A N 1
ATOM 6697 C CA . GLU A 1 833 ? 31.182 -9.012 12.517 1.00 51.88 833 GLU A CA 1
ATOM 6698 C C . GLU A 1 833 ? 30.126 -9.202 13.626 1.00 51.88 833 GLU A C 1
ATOM 6700 O O . GLU A 1 833 ? 29.212 -10.029 13.533 1.00 51.88 833 GLU A O 1
ATOM 6705 N N . LYS A 1 834 ? 30.234 -8.409 14.696 1.00 51.81 834 LYS A N 1
ATOM 6706 C CA . LYS A 1 834 ? 29.253 -8.349 15.792 1.00 51.81 834 LYS A CA 1
ATOM 6707 C C . LYS A 1 834 ? 28.543 -6.995 15.800 1.00 51.81 834 LYS A C 1
ATOM 6709 O O . LYS A 1 834 ? 28.814 -6.146 16.643 1.00 51.81 834 LYS A O 1
ATOM 6714 N N . THR A 1 835 ? 27.625 -6.803 14.863 1.00 57.41 835 THR A N 1
ATOM 6715 C CA . THR A 1 835 ? 26.938 -5.523 14.603 1.00 57.41 835 THR A CA 1
ATOM 6716 C C . THR A 1 835 ? 25.960 -5.055 15.691 1.00 57.41 835 THR A C 1
ATOM 6718 O O . THR A 1 835 ? 25.369 -3.993 15.539 1.00 57.41 835 THR A O 1
ATOM 6721 N N . TYR A 1 836 ? 25.743 -5.817 16.770 1.00 58.56 836 TYR A N 1
ATOM 6722 C CA . TYR A 1 836 ? 24.704 -5.524 17.767 1.00 58.56 836 TYR A CA 1
ATOM 6723 C C . TYR A 1 836 ? 25.264 -5.455 19.192 1.00 58.56 836 TYR A C 1
ATOM 6725 O O . TYR A 1 836 ? 25.480 -6.487 19.830 1.00 58.56 836 TYR A O 1
ATOM 6733 N N . GLU A 1 837 ? 25.471 -4.245 19.717 1.00 63.75 837 GLU A N 1
ATOM 6734 C CA . GLU A 1 837 ? 26.002 -4.016 21.066 1.00 63.75 837 GLU A CA 1
ATOM 6735 C C . GLU A 1 837 ? 24.926 -3.669 22.105 1.00 63.75 837 GLU A C 1
ATOM 6737 O O . GLU A 1 837 ? 24.075 -2.799 21.911 1.00 63.75 837 GLU A O 1
ATOM 6742 N N . CYS A 1 838 ? 25.006 -4.324 23.262 1.00 65.94 838 CYS A N 1
ATOM 6743 C CA . CYS A 1 838 ? 24.180 -4.033 24.422 1.00 65.94 838 CYS A CA 1
ATOM 6744 C C . CYS A 1 838 ? 24.742 -2.862 25.232 1.00 65.94 838 CYS A C 1
ATOM 6746 O O . CYS A 1 838 ? 25.576 -3.065 26.116 1.00 65.94 838 CYS A O 1
ATOM 6748 N N . GLN A 1 839 ? 24.186 -1.673 24.996 1.00 65.75 839 GLN A N 1
ATOM 6749 C CA . GLN A 1 839 ? 24.540 -0.405 25.654 1.00 65.75 839 GLN A CA 1
ATOM 6750 C C . GLN A 1 839 ? 24.560 -0.476 27.196 1.00 65.75 839 GLN A C 1
ATOM 6752 O O . GLN A 1 839 ? 25.304 0.242 27.846 1.00 65.75 839 GLN A O 1
ATOM 6757 N N . GLN A 1 840 ? 23.794 -1.392 27.800 1.00 61.06 840 GLN A N 1
ATOM 6758 C CA . GLN A 1 840 ? 23.758 -1.597 29.255 1.00 61.06 840 GLN A CA 1
ATOM 6759 C C . GLN A 1 840 ? 24.927 -2.425 29.835 1.00 61.06 840 GLN A C 1
ATOM 6761 O O . GLN A 1 840 ? 25.054 -2.491 31.056 1.00 61.06 840 GLN A O 1
ATOM 6766 N N . CYS A 1 841 ? 25.766 -3.096 29.026 1.00 65.62 841 CYS A N 1
ATOM 6767 C CA . CYS A 1 841 ? 26.962 -3.790 29.547 1.00 65.62 841 CYS A CA 1
ATOM 6768 C C . CYS A 1 841 ? 28.079 -4.111 28.520 1.00 65.62 841 CYS A C 1
ATOM 6770 O O . CYS A 1 841 ? 28.833 -5.067 28.731 1.00 65.62 841 CYS A O 1
ATOM 6772 N N . GLY A 1 842 ? 28.150 -3.415 27.381 1.00 59.66 842 GLY A N 1
ATOM 6773 C CA . GLY A 1 842 ? 29.218 -3.571 26.379 1.00 59.66 842 GLY A CA 1
ATOM 6774 C C . GLY A 1 842 ? 29.308 -4.942 25.686 1.00 59.66 842 GLY A C 1
ATOM 6775 O O . GLY A 1 842 ? 30.355 -5.329 25.168 1.00 59.66 842 GLY A O 1
ATOM 6776 N N . LYS A 1 843 ? 28.245 -5.760 25.732 1.00 63.50 843 LYS A N 1
ATOM 6777 C CA . LYS A 1 843 ? 28.263 -7.110 25.136 1.00 63.50 843 LYS A CA 1
ATOM 6778 C C . LYS A 1 843 ? 27.788 -7.073 23.695 1.00 63.50 843 LYS A C 1
ATOM 6780 O O . LYS A 1 843 ? 26.693 -6.597 23.416 1.00 63.50 843 LYS A O 1
ATOM 6785 N N . THR A 1 844 ? 28.600 -7.635 22.808 1.00 63.72 844 THR A N 1
ATOM 6786 C CA . THR A 1 844 ? 28.395 -7.637 21.358 1.00 63.72 844 THR A CA 1
ATOM 6787 C C . THR A 1 844 ? 27.856 -8.981 20.855 1.00 63.72 844 THR A C 1
ATOM 6789 O O . THR A 1 844 ? 28.331 -10.053 21.244 1.00 63.72 844 THR A O 1
ATOM 6792 N N . PHE A 1 845 ? 26.845 -8.922 19.986 1.00 71.12 845 PHE A N 1
ATOM 6793 C CA . PHE A 1 845 ? 26.055 -10.053 19.494 1.00 71.12 845 PHE A CA 1
ATOM 6794 C C . PHE A 1 845 ? 26.048 -10.119 17.958 1.00 71.12 845 PHE A C 1
ATOM 6796 O O . PHE A 1 845 ? 26.237 -9.119 17.270 1.00 71.12 845 PHE A O 1
ATOM 6803 N N . ILE A 1 846 ? 25.827 -11.327 17.431 1.00 61.00 846 ILE A N 1
ATOM 6804 C CA . ILE A 1 846 ? 25.887 -11.652 15.990 1.00 61.00 846 ILE A CA 1
ATOM 6805 C C . ILE A 1 846 ? 24.516 -11.470 15.303 1.00 61.00 846 ILE A C 1
ATOM 6807 O O . ILE A 1 846 ? 24.436 -11.337 14.084 1.00 61.00 846 ILE A O 1
ATOM 6811 N N . ASP A 1 847 ? 23.426 -11.461 16.077 1.00 65.88 847 ASP A N 1
ATOM 6812 C CA . ASP A 1 847 ? 22.077 -11.165 15.593 1.00 65.88 847 ASP A CA 1
ATOM 6813 C C . ASP A 1 847 ? 21.269 -10.354 16.622 1.00 65.88 847 ASP A C 1
ATOM 6815 O O . ASP A 1 847 ? 21.464 -10.471 17.837 1.00 65.88 847 ASP A O 1
ATOM 6819 N N . PHE A 1 848 ? 20.355 -9.518 16.118 1.00 60.25 848 PHE A N 1
ATOM 6820 C CA . PHE A 1 848 ? 19.510 -8.640 16.931 1.00 60.25 848 PHE A CA 1
ATOM 6821 C C . PHE A 1 848 ? 18.632 -9.433 17.909 1.00 60.25 848 PHE A C 1
ATOM 6823 O O . PHE A 1 848 ? 18.499 -9.047 19.064 1.00 60.25 848 PHE A O 1
ATOM 6830 N N . SER A 1 849 ? 18.109 -10.599 17.507 1.00 64.19 849 SER A N 1
ATOM 6831 C CA . SER A 1 849 ? 17.310 -11.466 18.387 1.00 64.19 849 SER A CA 1
ATOM 6832 C C . SER A 1 849 ? 18.070 -11.915 19.641 1.00 64.19 849 SER A C 1
ATOM 6834 O O . SER A 1 849 ? 17.467 -12.037 20.714 1.00 64.19 849 SER A O 1
ATOM 6836 N N . SER A 1 850 ? 19.382 -12.142 19.533 1.00 68.44 850 SER A N 1
ATOM 6837 C CA . SER A 1 850 ? 20.255 -12.435 20.673 1.00 68.44 850 SER A CA 1
ATOM 6838 C C . SER A 1 850 ? 20.479 -11.205 21.555 1.00 68.44 850 SER A C 1
ATOM 6840 O O . SER A 1 850 ? 20.442 -11.342 22.779 1.00 68.44 850 SER A O 1
ATOM 6842 N N . LEU A 1 851 ? 20.619 -10.009 20.967 1.00 76.81 851 LEU A N 1
ATOM 6843 C CA . LEU A 1 851 ? 20.679 -8.748 21.714 1.00 76.81 851 LEU A CA 1
ATOM 6844 C C . LEU A 1 851 ? 19.368 -8.486 22.480 1.00 76.81 851 LEU A C 1
ATOM 6846 O O . LEU A 1 851 ? 19.409 -8.338 23.699 1.00 76.81 851 LEU A O 1
ATOM 6850 N N . THR A 1 852 ? 18.200 -8.521 21.829 1.00 69.56 852 THR A N 1
ATOM 6851 C CA . THR A 1 852 ? 16.891 -8.331 22.493 1.00 69.56 852 THR A CA 1
ATOM 6852 C C . THR A 1 852 ? 16.664 -9.360 23.607 1.00 69.56 852 THR A C 1
ATOM 6854 O O . THR A 1 852 ? 16.141 -9.041 24.673 1.00 69.56 852 THR A O 1
ATOM 6857 N N . SER A 1 853 ? 17.094 -10.608 23.389 1.00 65.94 853 SER A N 1
ATOM 6858 C CA . SER A 1 853 ? 17.051 -11.665 24.408 1.00 65.94 853 SER A CA 1
ATOM 6859 C C . SER A 1 853 ? 17.969 -11.376 25.600 1.00 65.94 853 SER A C 1
ATOM 6861 O O . SER A 1 853 ? 17.629 -11.711 26.735 1.00 65.94 853 SER A O 1
ATOM 6863 N N . HIS A 1 854 ? 19.121 -10.749 25.357 1.00 73.56 854 HIS A N 1
ATOM 6864 C CA . HIS A 1 854 ? 20.069 -10.364 26.395 1.00 73.56 854 HIS A CA 1
ATOM 6865 C C . HIS A 1 854 ? 19.640 -9.109 27.170 1.00 73.56 854 HIS A C 1
ATOM 6867 O O . HIS A 1 854 ? 19.810 -9.095 28.388 1.00 73.56 854 HIS A O 1
ATOM 6873 N N . VAL A 1 855 ? 19.029 -8.104 26.536 1.00 70.69 855 VAL A N 1
ATOM 6874 C CA . VAL A 1 855 ? 18.531 -6.894 27.229 1.00 70.69 855 VAL A CA 1
ATOM 6875 C C . VAL A 1 855 ? 17.544 -7.254 28.352 1.00 70.69 855 VAL A C 1
ATOM 6877 O O . VAL A 1 855 ? 17.640 -6.716 29.454 1.00 70.69 855 VAL A O 1
ATOM 6880 N N . ARG A 1 856 ? 16.715 -8.293 28.162 1.00 74.31 856 ARG A N 1
ATOM 6881 C CA . ARG A 1 856 ? 15.836 -8.856 29.215 1.00 74.31 856 ARG A CA 1
ATOM 6882 C C . ARG A 1 856 ? 16.570 -9.411 30.445 1.00 74.31 856 ARG A C 1
ATOM 6884 O O . ARG A 1 856 ? 15.938 -9.686 31.462 1.00 74.31 856 ARG A O 1
ATOM 6891 N N . THR A 1 857 ? 17.889 -9.607 30.378 1.00 63.22 857 THR A N 1
ATOM 6892 C CA . THR A 1 857 ? 18.711 -9.976 31.547 1.00 63.22 857 THR A CA 1
ATOM 6893 C C . THR A 1 857 ? 19.113 -8.776 32.406 1.00 63.22 857 THR A C 1
ATOM 6895 O O . THR A 1 857 ? 19.457 -8.987 33.567 1.00 63.22 857 THR A O 1
ATOM 6898 N N . HIS A 1 858 ? 18.992 -7.552 31.878 1.00 59.97 858 HIS A N 1
ATOM 6899 C CA . HIS A 1 858 ? 19.182 -6.291 32.606 1.00 59.97 858 HIS A CA 1
ATOM 6900 C C . HIS A 1 858 ? 17.848 -5.718 33.087 1.00 59.97 858 HIS A C 1
ATOM 6902 O O . HIS A 1 858 ? 17.710 -5.425 34.269 1.00 59.97 858 HIS A O 1
ATOM 6908 N N . THR A 1 859 ? 16.832 -5.644 32.212 1.00 59.78 859 THR A N 1
ATOM 6909 C CA . THR A 1 859 ? 15.487 -5.144 32.581 1.00 59.78 859 THR A CA 1
ATOM 6910 C C . THR A 1 859 ? 14.729 -6.087 33.521 1.00 59.78 859 THR A C 1
ATOM 6912 O O . THR A 1 859 ? 13.702 -5.724 34.086 1.00 59.78 859 THR A O 1
ATOM 6915 N N . GLY A 1 860 ? 15.211 -7.324 33.691 1.00 59.34 860 GLY A N 1
ATOM 6916 C CA . GLY A 1 860 ? 14.589 -8.343 34.539 1.00 59.34 860 GLY A CA 1
ATOM 6917 C C . GLY A 1 860 ? 13.270 -8.905 33.994 1.00 59.34 860 GLY A C 1
ATOM 6918 O O . GLY A 1 860 ? 12.662 -9.760 34.652 1.00 59.34 860 GLY A O 1
ATOM 6919 N N . GLU A 1 861 ? 12.850 -8.455 32.807 1.00 61.31 861 GLU A N 1
ATOM 6920 C CA . GLU A 1 861 ? 11.592 -8.792 32.148 1.00 61.31 861 GLU A CA 1
ATOM 6921 C C . GLU A 1 861 ? 11.333 -10.294 32.075 1.00 61.31 861 GLU A C 1
ATOM 6923 O O . GLU A 1 861 ? 12.165 -11.102 31.641 1.00 61.31 861 GLU A O 1
ATOM 6928 N N . LYS A 1 862 ? 10.106 -10.665 32.437 1.00 70.50 862 LYS A N 1
ATOM 6929 C CA . LYS A 1 862 ? 9.607 -12.038 32.395 1.00 70.50 862 LYS A CA 1
ATOM 6930 C C . LYS A 1 862 ? 8.219 -12.079 31.741 1.00 70.50 862 LYS A C 1
ATOM 6932 O O . LYS A 1 862 ? 7.249 -12.361 32.440 1.00 70.50 862 LYS A O 1
ATOM 6937 N N . PRO A 1 863 ? 8.101 -11.813 30.421 1.00 68.94 863 PRO A N 1
ATOM 6938 C CA . PRO A 1 863 ? 6.803 -11.597 29.764 1.00 68.94 863 PRO A CA 1
ATOM 6939 C C . PRO A 1 863 ? 5.874 -12.819 29.768 1.00 68.94 863 PRO A C 1
ATOM 6941 O O . PRO A 1 863 ? 4.697 -12.711 29.445 1.00 68.94 863 PRO A O 1
ATOM 6944 N N . TYR A 1 864 ? 6.398 -13.999 30.103 1.00 68.00 864 TYR A N 1
ATOM 6945 C CA . TYR A 1 864 ? 5.677 -15.260 30.037 1.00 68.00 864 TYR A CA 1
ATOM 6946 C C . TYR A 1 864 ? 5.377 -15.762 31.451 1.00 68.00 864 TYR A C 1
ATOM 6948 O O . TYR A 1 864 ? 6.179 -16.489 32.044 1.00 68.00 864 TYR A O 1
ATOM 6956 N N . GLN A 1 865 ? 4.241 -15.341 32.010 1.00 68.75 865 GLN A N 1
ATOM 6957 C CA . GLN A 1 865 ? 3.789 -15.752 33.340 1.00 68.75 865 GLN A CA 1
ATOM 6958 C C . GLN A 1 865 ? 2.836 -16.950 33.284 1.00 68.75 865 GLN A C 1
ATOM 6960 O O . GLN A 1 865 ? 1.878 -16.983 32.515 1.00 68.75 865 GLN A O 1
ATOM 6965 N N . CYS A 1 866 ? 3.083 -17.932 34.146 1.00 70.38 866 CYS A N 1
ATOM 6966 C CA . CYS A 1 866 ? 2.161 -19.028 34.395 1.00 70.38 866 CYS A CA 1
ATOM 6967 C C . CYS A 1 866 ? 1.043 -18.585 35.341 1.00 70.38 866 CYS A C 1
ATOM 6969 O O . CYS A 1 866 ? 1.311 -18.258 36.496 1.00 70.38 866 CYS A O 1
ATOM 6971 N N . LYS A 1 867 ? -0.207 -18.632 34.863 1.00 64.19 867 LYS A N 1
ATOM 6972 C CA . LYS A 1 867 ? -1.398 -18.339 35.676 1.00 64.19 867 LYS A CA 1
ATOM 6973 C C . LYS A 1 867 ? -1.629 -19.377 36.787 1.00 64.19 867 LYS A C 1
ATOM 6975 O O . LYS A 1 867 ? -2.112 -19.018 37.848 1.00 64.19 867 LYS A O 1
ATOM 6980 N N . GLU A 1 868 ? -1.214 -20.628 36.583 1.00 63.09 868 GLU A N 1
ATOM 6981 C CA . GLU A 1 868 ? -1.474 -21.755 37.500 1.00 63.09 868 GLU A CA 1
ATOM 6982 C C . GLU A 1 868 ? -0.545 -21.786 38.728 1.00 63.09 868 GLU A C 1
ATOM 6984 O O . GLU A 1 868 ? -0.895 -22.366 39.750 1.00 63.09 868 GLU A O 1
ATOM 6989 N N . CYS A 1 869 ? 0.646 -21.168 38.672 1.00 67.44 869 CYS A N 1
ATOM 6990 C CA . CYS A 1 869 ? 1.522 -21.069 39.852 1.00 67.44 869 CYS A CA 1
ATOM 6991 C C . CYS A 1 869 ? 2.330 -19.759 39.957 1.00 67.44 869 CYS A C 1
ATOM 6993 O O . CYS A 1 869 ? 3.403 -19.733 40.567 1.00 67.44 869 CYS A O 1
ATOM 6995 N N . GLY A 1 870 ? 1.881 -18.688 39.296 1.00 62.97 870 GLY A N 1
ATOM 6996 C CA . GLY A 1 870 ? 2.443 -17.329 39.352 1.00 62.97 870 GLY A CA 1
ATOM 6997 C C . GLY A 1 870 ? 3.850 -17.123 38.765 1.00 62.97 870 GLY A C 1
ATOM 6998 O O . GLY A 1 870 ? 4.293 -15.982 38.632 1.00 62.97 870 GLY A O 1
ATOM 6999 N N . LYS A 1 871 ? 4.581 -18.189 38.410 1.00 63.78 871 LYS A N 1
ATOM 7000 C CA . LYS A 1 871 ? 5.992 -18.114 37.987 1.00 63.78 871 LYS A CA 1
ATOM 7001 C C . LYS A 1 871 ? 6.131 -17.432 36.627 1.00 63.78 871 LYS A C 1
ATOM 7003 O O . LYS A 1 871 ? 5.517 -17.858 35.652 1.00 63.78 871 LYS A O 1
ATOM 7008 N N . ALA A 1 872 ? 6.992 -16.420 36.563 1.00 72.44 872 ALA A N 1
ATOM 7009 C CA . ALA A 1 872 ? 7.265 -15.643 35.360 1.00 72.44 872 ALA A CA 1
ATOM 7010 C C . ALA A 1 872 ? 8.630 -15.993 34.739 1.00 72.44 872 ALA A C 1
ATOM 7012 O O . ALA A 1 872 ? 9.625 -16.181 35.447 1.00 72.44 872 ALA A O 1
ATOM 7013 N N . PHE A 1 873 ? 8.681 -16.061 33.405 1.00 72.25 873 PHE A N 1
ATOM 7014 C CA . PHE A 1 873 ? 9.844 -16.479 32.618 1.00 72.25 873 PHE A CA 1
ATOM 7015 C C . PHE A 1 873 ? 10.162 -15.465 31.510 1.00 72.25 873 PHE A C 1
ATOM 7017 O O . PHE A 1 873 ? 9.262 -14.928 30.872 1.00 72.25 873 PHE A O 1
ATOM 7024 N N . SER A 1 874 ? 11.447 -15.248 31.219 1.00 67.88 874 SER A N 1
ATOM 7025 C CA . SER A 1 874 ? 11.914 -14.319 30.167 1.00 67.88 874 SER A CA 1
ATOM 7026 C C . SER A 1 874 ? 11.832 -14.875 28.736 1.00 67.88 874 SER A C 1
ATOM 7028 O O . SER A 1 874 ? 12.135 -14.159 27.784 1.00 67.88 874 SER A O 1
ATOM 7030 N N . TYR A 1 875 ? 11.431 -16.143 28.561 1.00 70.19 875 TYR A N 1
ATOM 7031 C CA . TYR A 1 875 ? 11.409 -16.827 27.263 1.00 70.19 875 TYR A CA 1
ATOM 7032 C C . TYR A 1 875 ? 10.172 -17.720 27.099 1.00 70.19 875 TYR A C 1
ATOM 7034 O O . TYR A 1 875 ? 9.889 -18.566 27.949 1.00 70.19 875 TYR A O 1
ATOM 7042 N N . SER A 1 876 ? 9.505 -17.625 25.946 1.00 66.69 876 SER A N 1
ATOM 7043 C CA . SER A 1 876 ? 8.355 -18.470 25.583 1.00 66.69 876 SER A CA 1
ATOM 7044 C C . SER A 1 876 ? 8.685 -19.966 25.605 1.00 66.69 876 SER A C 1
ATOM 7046 O O . SER A 1 876 ? 7.851 -20.787 25.978 1.00 66.69 876 SER A O 1
ATOM 7048 N N . SER A 1 877 ? 9.920 -20.335 25.256 1.00 63.59 877 SER A N 1
ATOM 7049 C CA . SER A 1 877 ? 10.404 -21.718 25.262 1.00 63.59 877 SER A CA 1
ATOM 7050 C C . SER A 1 877 ? 10.602 -22.285 26.671 1.00 63.59 877 SER A C 1
ATOM 7052 O O . SER A 1 877 ? 10.344 -23.469 26.889 1.00 63.59 877 SER A O 1
ATOM 7054 N N . THR A 1 878 ? 11.023 -21.470 27.646 1.00 70.19 878 THR A N 1
ATOM 7055 C CA . THR A 1 878 ? 11.162 -21.917 29.042 1.00 70.19 878 THR A CA 1
ATOM 7056 C C . THR A 1 878 ? 9.820 -21.922 29.765 1.00 70.19 878 THR A C 1
ATOM 7058 O O . THR A 1 878 ? 9.584 -22.840 30.547 1.00 70.19 878 THR A O 1
ATOM 7061 N N . PHE A 1 879 ? 8.923 -20.993 29.423 1.00 75.56 879 PHE A N 1
ATOM 7062 C CA . PHE A 1 879 ? 7.525 -20.994 29.851 1.00 75.56 879 PHE A CA 1
ATOM 7063 C C . PHE A 1 879 ? 6.744 -22.206 29.320 1.00 75.56 879 PHE A C 1
ATOM 7065 O O . PHE A 1 879 ? 6.196 -22.970 30.108 1.00 75.56 879 PHE A O 1
ATOM 7072 N N . ARG A 1 880 ? 6.768 -22.471 28.007 1.00 69.38 880 ARG A N 1
ATOM 7073 C CA . ARG A 1 880 ? 6.102 -23.647 27.413 1.00 69.38 880 ARG A CA 1
ATOM 7074 C C . ARG A 1 880 ? 6.631 -24.959 28.000 1.00 69.38 880 ARG A C 1
ATOM 7076 O O . ARG A 1 880 ? 5.855 -25.869 28.252 1.00 69.38 880 ARG A O 1
ATOM 7083 N N . ARG A 1 881 ? 7.938 -25.038 28.282 1.00 67.75 881 ARG A N 1
ATOM 7084 C CA . ARG A 1 881 ? 8.548 -26.175 28.994 1.00 67.75 881 ARG A CA 1
ATOM 7085 C C . ARG A 1 881 ? 8.086 -26.284 30.454 1.00 67.75 881 ARG A C 1
ATOM 7087 O O . ARG A 1 881 ? 8.068 -27.386 30.985 1.00 67.75 881 ARG A O 1
ATOM 7094 N N . HIS A 1 882 ? 7.743 -25.171 31.099 1.00 75.06 882 HIS A N 1
ATOM 7095 C CA . HIS A 1 882 ? 7.183 -25.160 32.448 1.00 75.06 882 HIS A CA 1
ATOM 7096 C C . HIS A 1 882 ? 5.711 -25.586 32.480 1.00 75.06 882 HIS A C 1
ATOM 7098 O O . HIS A 1 882 ? 5.355 -26.305 33.400 1.00 75.06 882 HIS A O 1
ATOM 7104 N N . MET A 1 883 ? 4.881 -25.253 31.486 1.00 67.06 883 MET A N 1
ATOM 7105 C CA . MET A 1 883 ? 3.476 -25.710 31.469 1.00 67.06 883 MET A CA 1
ATOM 7106 C C . MET A 1 883 ? 3.349 -27.248 31.516 1.00 67.06 883 MET A C 1
ATOM 7108 O O . MET A 1 883 ? 2.437 -27.775 32.142 1.00 67.06 883 MET A O 1
ATOM 7112 N N . ILE A 1 884 ? 4.337 -27.976 30.977 1.00 70.25 884 ILE A N 1
ATOM 7113 C CA . ILE A 1 884 ? 4.434 -29.446 31.068 1.00 70.25 884 ILE A CA 1
ATOM 7114 C C . ILE A 1 884 ? 4.553 -29.936 32.533 1.00 70.25 884 ILE A C 1
ATOM 7116 O O . ILE A 1 884 ? 4.195 -31.069 32.841 1.00 70.25 884 ILE A O 1
ATOM 7120 N N . THR A 1 885 ? 5.017 -29.100 33.475 1.00 63.88 885 THR A N 1
ATOM 7121 C CA . THR A 1 885 ? 5.041 -29.457 34.908 1.00 63.88 885 THR A CA 1
ATOM 7122 C C . THR A 1 885 ? 3.676 -29.368 35.586 1.00 63.88 885 THR A C 1
ATOM 7124 O O . THR A 1 885 ? 3.578 -29.796 36.731 1.00 63.88 885 THR A O 1
ATOM 7127 N N . HIS A 1 886 ? 2.663 -28.814 34.912 1.00 62.44 886 HIS A N 1
ATOM 7128 C CA . HIS A 1 886 ? 1.291 -28.695 35.419 1.00 62.44 886 HIS A CA 1
ATOM 7129 C C . HIS A 1 886 ? 0.352 -29.688 34.737 1.00 62.44 886 HIS A C 1
ATOM 7131 O O . HIS A 1 886 ? -0.398 -30.372 35.421 1.00 62.44 886 HIS A O 1
ATOM 7137 N N . THR A 1 887 ? 0.471 -29.862 33.414 1.00 62.66 887 THR A N 1
ATOM 7138 C CA . THR A 1 887 ? -0.264 -30.915 32.681 1.00 62.66 887 THR A CA 1
ATOM 7139 C C . THR A 1 887 ? 0.209 -32.330 33.030 1.00 62.66 887 THR A C 1
ATOM 7141 O O . THR A 1 887 ? -0.466 -33.304 32.717 1.00 62.66 887 THR A O 1
ATOM 7144 N N . GLY A 1 888 ? 1.392 -32.469 33.645 1.00 58.38 888 GLY A N 1
ATOM 7145 C CA . GLY A 1 888 ? 1.991 -33.760 34.000 1.00 58.38 888 GLY A CA 1
ATOM 7146 C C . GLY A 1 888 ? 2.457 -34.587 32.795 1.00 58.38 888 GLY A C 1
ATOM 7147 O O . GLY A 1 888 ? 2.942 -35.708 32.967 1.00 58.38 888 GLY A O 1
ATOM 7148 N N . GLU A 1 889 ? 2.331 -34.047 31.581 1.00 62.62 889 GLU A N 1
ATOM 7149 C CA . GLU A 1 889 ? 2.560 -34.776 30.342 1.00 62.62 889 GLU A CA 1
ATOM 7150 C C . GLU A 1 889 ? 3.992 -35.316 30.229 1.00 62.62 889 GLU A C 1
ATOM 7152 O O . GLU A 1 889 ? 5.004 -34.668 30.539 1.00 62.62 889 GLU A O 1
ATOM 7157 N N . LYS A 1 890 ? 4.073 -36.538 29.704 1.00 71.06 890 LYS A N 1
ATOM 7158 C CA . LYS A 1 890 ? 5.317 -37.247 29.409 1.00 71.06 890 LYS A CA 1
ATOM 7159 C C . LYS A 1 890 ? 5.289 -37.745 27.958 1.00 71.06 890 LYS A C 1
ATOM 7161 O O . LYS A 1 890 ? 5.100 -38.941 27.741 1.00 71.06 890 LYS A O 1
ATOM 7166 N N . PRO A 1 891 ? 5.429 -36.849 26.955 1.00 67.50 891 PRO A N 1
ATOM 7167 C CA . PRO A 1 891 ? 5.168 -37.188 25.551 1.00 67.50 891 PRO A CA 1
ATOM 7168 C C . PRO A 1 891 ? 6.174 -38.171 24.941 1.00 67.50 891 PRO A C 1
ATOM 7170 O O . PRO A 1 891 ? 5.932 -38.708 23.867 1.00 67.50 891 PRO A O 1
ATOM 7173 N N . TYR A 1 892 ? 7.316 -38.383 25.599 1.00 69.44 892 TYR A N 1
ATOM 7174 C CA . TYR A 1 892 ? 8.416 -39.192 25.093 1.00 69.44 892 TYR A CA 1
ATOM 7175 C C . TYR A 1 892 ? 8.514 -40.478 25.919 1.00 69.44 892 TYR A C 1
ATOM 7177 O O . TYR A 1 892 ? 9.139 -40.486 26.981 1.00 69.44 892 TYR A O 1
ATOM 7185 N N . LYS A 1 893 ? 7.847 -41.542 25.461 1.00 68.25 893 LYS A N 1
ATOM 7186 C CA . LYS A 1 893 ? 7.887 -42.876 26.080 1.00 68.25 893 LYS A CA 1
ATOM 7187 C C . LYS A 1 893 ? 8.983 -43.732 25.447 1.00 68.25 893 LYS A C 1
ATOM 7189 O O . LYS A 1 893 ? 9.134 -43.727 24.229 1.00 68.25 893 LYS A O 1
ATOM 7194 N N . CYS A 1 894 ? 9.709 -44.486 26.264 1.00 70.12 894 CYS A N 1
ATOM 7195 C CA . CYS A 1 894 ? 10.571 -45.563 25.799 1.00 70.12 894 CYS A CA 1
ATOM 7196 C C . CYS A 1 894 ? 9.742 -46.820 25.526 1.00 70.12 894 CYS A C 1
ATOM 7198 O O . CYS A 1 894 ? 8.977 -47.252 26.385 1.00 70.12 894 CYS A O 1
ATOM 7200 N N . MET A 1 895 ? 9.917 -47.410 24.343 1.00 62.78 895 MET A N 1
ATOM 7201 C CA . MET A 1 895 ? 9.269 -48.671 23.968 1.00 62.78 895 MET A CA 1
ATOM 7202 C C . MET A 1 895 ? 9.981 -49.892 24.579 1.00 62.78 895 MET A C 1
ATOM 7204 O O . MET A 1 895 ? 9.359 -50.932 24.742 1.00 62.78 895 MET A O 1
ATOM 7208 N N . GLU A 1 896 ? 11.260 -49.759 24.949 1.00 63.09 896 GLU A N 1
ATOM 7209 C CA . GLU A 1 896 ? 12.114 -50.862 25.422 1.00 63.09 896 GLU A CA 1
ATOM 7210 C C . GLU A 1 896 ? 11.963 -51.133 26.930 1.00 63.09 896 GLU A C 1
ATOM 7212 O O . GLU A 1 896 ? 12.112 -52.269 27.368 1.00 63.09 896 GLU A O 1
ATOM 7217 N N . CYS A 1 897 ? 11.627 -50.116 27.738 1.00 68.50 897 CYS A N 1
ATOM 7218 C CA . CYS A 1 897 ? 11.399 -50.277 29.185 1.00 68.50 897 CYS A CA 1
ATOM 7219 C C . CYS A 1 897 ? 10.172 -49.528 29.746 1.00 68.50 897 CYS A C 1
ATOM 7221 O O . CYS A 1 897 ? 9.975 -49.480 30.960 1.00 68.50 897 CYS A O 1
ATOM 7223 N N . GLY A 1 898 ? 9.360 -48.894 28.895 1.00 61.09 898 GLY A N 1
ATOM 7224 C CA . GLY A 1 898 ? 8.137 -48.189 29.296 1.00 61.09 898 GLY A CA 1
ATOM 7225 C C . GLY A 1 898 ? 8.323 -46.826 29.984 1.00 61.09 898 GLY A C 1
ATOM 7226 O O . GLY A 1 898 ? 7.335 -46.107 30.158 1.00 61.09 898 GLY A O 1
ATOM 7227 N N . GLU A 1 899 ? 9.545 -46.420 30.363 1.00 63.47 899 GLU A N 1
ATOM 7228 C CA . GLU A 1 899 ? 9.758 -45.136 31.048 1.00 63.47 899 GLU A CA 1
ATOM 7229 C C . GLU A 1 899 ? 9.319 -43.934 30.194 1.00 63.47 899 GLU A C 1
ATOM 7231 O O . GLU A 1 899 ? 9.635 -43.813 29.009 1.00 63.47 899 GLU A O 1
ATOM 7236 N N . ALA A 1 900 ? 8.600 -43.003 30.826 1.00 71.44 900 ALA A N 1
ATOM 7237 C CA . ALA A 1 900 ? 7.977 -41.863 30.164 1.00 71.44 900 ALA A CA 1
ATOM 7238 C C . ALA A 1 900 ? 8.557 -40.524 30.655 1.00 71.44 900 ALA A C 1
ATOM 7240 O O . ALA A 1 900 ? 8.556 -40.219 31.856 1.00 71.44 900 ALA A O 1
ATOM 7241 N N . PHE A 1 901 ? 9.001 -39.695 29.705 1.00 72.75 901 PHE A N 1
ATOM 7242 C CA . PHE A 1 901 ? 9.743 -38.455 29.934 1.00 72.75 901 PHE A CA 1
ATOM 7243 C C . PHE A 1 901 ? 9.012 -37.225 29.385 1.00 72.75 901 PHE A C 1
ATOM 7245 O O . PHE A 1 901 ? 8.477 -37.228 28.278 1.00 72.75 901 PHE A O 1
ATOM 7252 N N . SER A 1 902 ? 9.079 -36.117 30.125 1.00 66.81 902 SER A N 1
ATOM 7253 C CA . SER A 1 902 ? 8.509 -34.821 29.723 1.00 66.81 902 SER A CA 1
ATOM 7254 C C . SER A 1 902 ? 9.326 -34.072 28.659 1.00 66.81 902 SER A C 1
ATOM 7256 O O . SER A 1 902 ? 8.834 -33.106 28.080 1.00 66.81 902 SER A O 1
ATOM 7258 N N . TYR A 1 903 ? 10.569 -34.488 28.367 1.00 69.25 903 TYR A N 1
ATOM 7259 C CA . TYR A 1 903 ? 11.455 -33.785 27.427 1.00 69.25 903 TYR A CA 1
ATOM 7260 C C . TYR A 1 903 ? 12.229 -34.736 26.498 1.00 69.25 903 TYR A C 1
ATOM 7262 O O . TYR A 1 903 ? 12.844 -35.705 26.950 1.00 69.25 903 TYR A O 1
ATOM 7270 N N . SER A 1 904 ? 12.316 -34.388 25.209 1.00 67.38 904 SER A N 1
ATOM 7271 C CA . SER A 1 904 ? 13.059 -35.157 24.194 1.00 67.38 904 SER A CA 1
ATOM 7272 C C . SER A 1 904 ? 14.558 -35.273 24.487 1.00 67.38 904 SER A C 1
ATOM 7274 O O . SER A 1 904 ? 15.186 -36.268 24.139 1.00 67.38 904 SER A O 1
ATOM 7276 N N . SER A 1 905 ? 15.148 -34.282 25.161 1.00 59.66 905 SER A N 1
ATOM 7277 C CA . SER A 1 905 ? 16.557 -34.306 25.568 1.00 59.66 905 SER A CA 1
ATOM 7278 C C . SER A 1 905 ? 16.831 -35.231 26.755 1.00 59.66 905 SER A C 1
ATOM 7280 O O . SER A 1 905 ? 17.937 -35.754 26.854 1.00 59.66 905 SER A O 1
ATOM 7282 N N . THR A 1 906 ? 15.854 -35.464 27.639 1.00 69.94 906 THR A N 1
ATOM 7283 C CA . THR A 1 906 ? 15.962 -36.498 28.681 1.00 69.94 906 THR A CA 1
ATOM 7284 C C . THR A 1 906 ? 15.642 -37.883 28.135 1.00 69.94 906 THR A C 1
ATOM 7286 O O . THR A 1 906 ? 16.302 -38.831 28.538 1.00 69.94 906 THR A O 1
ATOM 7289 N N . PHE A 1 907 ? 14.723 -37.980 27.171 1.00 74.44 907 PHE A N 1
ATOM 7290 C CA . PHE A 1 907 ? 14.405 -39.223 26.471 1.00 74.44 907 PHE A CA 1
ATOM 7291 C C . PHE A 1 907 ? 15.578 -39.743 25.627 1.00 74.44 907 PHE A C 1
ATOM 7293 O O . PHE A 1 907 ? 16.053 -40.843 25.873 1.00 74.44 907 PHE A O 1
ATOM 7300 N N . ARG A 1 908 ? 16.153 -38.932 24.723 1.00 67.12 908 ARG A N 1
ATOM 7301 C CA . ARG A 1 908 ? 17.341 -39.342 23.942 1.00 67.12 908 ARG A CA 1
ATOM 7302 C C . ARG A 1 908 ? 18.533 -39.701 24.843 1.00 67.12 908 ARG A C 1
ATOM 7304 O O . ARG A 1 908 ? 19.313 -40.580 24.513 1.00 67.12 908 ARG A O 1
ATOM 7311 N N . ARG A 1 909 ? 18.656 -39.051 26.007 1.00 65.50 909 ARG A N 1
ATOM 7312 C CA . ARG A 1 909 ? 19.658 -39.391 27.031 1.00 65.50 909 ARG A CA 1
ATOM 7313 C C . ARG A 1 909 ? 19.396 -40.753 27.694 1.00 65.50 909 ARG A C 1
ATOM 7315 O O . ARG A 1 909 ? 20.339 -41.392 28.126 1.00 65.50 909 ARG A O 1
ATOM 7322 N N . HIS A 1 910 ? 18.141 -41.172 27.791 1.00 73.88 910 HIS A N 1
ATOM 7323 C CA . HIS A 1 910 ? 17.740 -42.472 28.325 1.00 73.88 910 HIS A CA 1
ATOM 7324 C C . HIS A 1 910 ? 17.865 -43.598 27.280 1.00 73.88 910 HIS A C 1
ATOM 7326 O O . HIS A 1 910 ? 18.317 -44.681 27.627 1.00 73.88 910 HIS A O 1
ATOM 7332 N N . MET A 1 911 ? 17.605 -43.340 25.992 1.00 63.00 911 MET A N 1
ATOM 7333 C CA . MET A 1 911 ? 17.869 -44.337 24.934 1.00 63.00 911 MET A CA 1
ATOM 7334 C C . MET A 1 911 ? 19.349 -44.765 24.888 1.00 63.00 911 MET A C 1
ATOM 7336 O O . MET A 1 911 ? 19.660 -45.916 24.610 1.00 63.00 911 MET A O 1
ATOM 7340 N N . ILE A 1 912 ? 20.271 -43.869 25.260 1.00 67.12 912 ILE A N 1
ATOM 7341 C CA . ILE A 1 912 ? 21.713 -44.166 25.337 1.00 67.12 912 ILE A CA 1
ATOM 7342 C C . ILE A 1 912 ? 22.071 -45.096 26.523 1.00 67.12 912 ILE A C 1
ATOM 7344 O O . ILE A 1 912 ? 23.137 -45.707 26.513 1.00 67.12 912 ILE A O 1
ATOM 7348 N N . SER A 1 913 ? 21.195 -45.276 27.525 1.00 60.88 913 SER A N 1
ATOM 7349 C CA . SER A 1 913 ? 21.372 -46.348 28.526 1.00 60.88 913 SER A CA 1
ATOM 7350 C C . SER A 1 913 ? 20.928 -47.734 28.046 1.00 60.88 913 SER A C 1
ATOM 7352 O O . SER A 1 913 ? 21.361 -48.709 28.650 1.00 60.88 913 SER A O 1
ATOM 7354 N N . HIS A 1 914 ? 20.145 -47.833 26.965 1.00 60.41 914 HIS A N 1
ATOM 7355 C CA . HIS A 1 914 ? 19.757 -49.120 26.364 1.00 60.41 914 HIS A CA 1
ATOM 7356 C C . HIS A 1 914 ? 20.767 -49.575 25.310 1.00 60.41 914 HIS A C 1
ATOM 7358 O O . HIS A 1 914 ? 21.182 -50.729 25.317 1.00 60.41 914 HIS A O 1
ATOM 7364 N N . THR A 1 915 ? 21.254 -48.656 24.467 1.00 60.81 915 THR A N 1
ATOM 7365 C CA . THR A 1 915 ? 22.305 -48.967 23.477 1.00 60.81 915 THR A CA 1
ATOM 7366 C C . THR A 1 915 ? 23.702 -49.126 24.088 1.00 60.81 915 THR A C 1
ATOM 7368 O O . THR A 1 915 ? 24.604 -49.646 23.438 1.00 60.81 915 THR A O 1
ATOM 7371 N N . GLY A 1 916 ? 23.920 -48.643 25.318 1.00 55.31 916 GLY A N 1
ATOM 7372 C CA . GLY A 1 916 ? 25.216 -48.690 26.009 1.00 55.31 916 GLY A CA 1
ATOM 7373 C C . GLY A 1 916 ? 26.309 -47.803 25.391 1.00 55.31 916 GLY A C 1
ATOM 7374 O O . GLY A 1 916 ? 27.453 -47.807 25.857 1.00 55.31 916 GLY A O 1
ATOM 7375 N N . GLU A 1 917 ? 25.990 -47.030 24.350 1.00 57.75 917 GLU A N 1
ATOM 7376 C CA . GLU A 1 917 ? 26.987 -46.282 23.594 1.00 57.75 917 GLU A CA 1
ATOM 7377 C C . GLU A 1 917 ? 27.643 -45.163 24.416 1.00 57.75 917 GLU A C 1
ATOM 7379 O O . GLU A 1 917 ? 27.018 -44.381 25.142 1.00 57.75 917 GLU A O 1
ATOM 7384 N N . THR A 1 918 ? 28.959 -45.045 24.250 1.00 59.72 918 THR A N 1
ATOM 7385 C CA . THR A 1 918 ? 29.792 -44.037 24.915 1.00 59.72 918 THR A CA 1
ATOM 7386 C C . THR A 1 918 ? 30.652 -43.289 23.887 1.00 59.72 918 THR A C 1
ATOM 7388 O O . THR A 1 918 ? 31.860 -43.521 23.801 1.00 59.72 918 THR A O 1
ATOM 7391 N N . PRO A 1 919 ? 30.062 -42.369 23.087 1.00 62.06 919 PRO A N 1
ATOM 7392 C CA . PRO A 1 919 ? 30.723 -41.774 21.915 1.00 62.06 919 PRO A CA 1
ATOM 7393 C C . PRO A 1 919 ? 31.912 -40.853 22.227 1.00 62.06 919 PRO A C 1
ATOM 7395 O O . PRO A 1 919 ? 32.548 -40.320 21.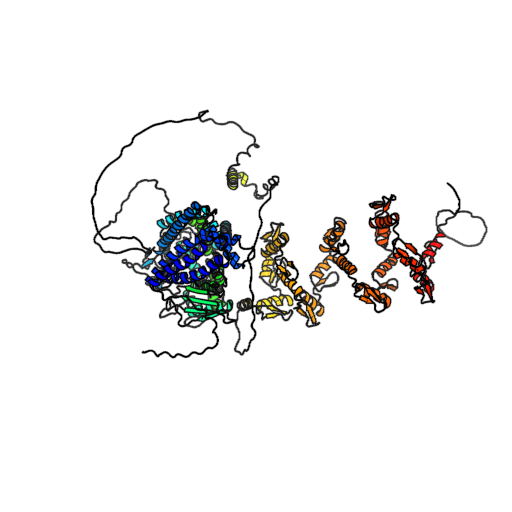317 1.00 62.06 919 PRO A O 1
ATOM 7398 N N . HIS A 1 920 ? 32.201 -40.600 23.505 1.00 66.06 920 HIS A N 1
ATOM 7399 C CA . HIS A 1 920 ? 33.241 -39.676 23.943 1.00 66.06 920 HIS A CA 1
ATOM 7400 C C . HIS A 1 920 ? 34.180 -40.360 24.941 1.00 66.06 920 HIS A C 1
ATOM 7402 O O . HIS A 1 920 ? 34.065 -40.178 26.154 1.00 66.06 920 HIS A O 1
ATOM 7408 N N . LYS A 1 921 ? 35.103 -41.170 24.416 1.00 66.56 921 LYS A N 1
ATOM 7409 C CA . LYS A 1 921 ? 36.166 -41.820 25.195 1.00 66.56 921 LYS A CA 1
ATOM 7410 C C . LYS A 1 921 ? 37.327 -40.860 25.446 1.00 66.56 921 LYS A C 1
ATOM 7412 O O . LYS A 1 921 ? 37.790 -40.188 24.523 1.00 66.56 921 LYS A O 1
ATOM 7417 N N . CYS A 1 922 ? 37.811 -40.810 26.683 1.00 68.75 922 CYS A N 1
ATOM 7418 C CA . CYS A 1 922 ? 39.038 -40.107 27.024 1.00 68.75 922 CYS A CA 1
ATOM 7419 C C . CYS A 1 922 ? 40.259 -40.906 26.556 1.00 68.75 922 CYS A C 1
ATOM 7421 O O . CYS A 1 922 ? 40.417 -42.068 26.922 1.00 68.75 922 CYS A O 1
ATOM 7423 N N . LYS A 1 923 ? 41.145 -40.272 25.778 1.00 62.50 923 LYS A N 1
ATOM 7424 C CA . LYS A 1 923 ? 42.408 -40.891 25.342 1.00 62.50 923 LYS A CA 1
ATOM 7425 C C . LYS A 1 923 ? 43.453 -40.998 26.461 1.00 62.50 923 LYS A C 1
ATOM 7427 O O . LYS A 1 923 ? 44.338 -41.831 26.359 1.00 62.50 923 LYS A O 1
ATOM 7432 N N . GLU A 1 924 ? 43.344 -40.180 27.509 1.00 63.50 924 GLU A N 1
ATOM 7433 C CA . GLU A 1 924 ? 44.353 -40.063 28.577 1.00 63.50 924 GLU A CA 1
ATOM 7434 C C . GLU A 1 924 ? 44.139 -41.065 29.724 1.00 63.50 924 GLU A C 1
ATOM 7436 O O . GLU A 1 924 ? 45.098 -41.462 30.375 1.00 63.50 924 GLU A O 1
ATOM 7441 N N . CYS A 1 925 ? 42.900 -41.515 29.965 1.00 69.06 925 CYS A N 1
ATOM 7442 C CA . CYS A 1 925 ? 42.587 -42.485 31.030 1.00 69.06 925 CYS A CA 1
ATOM 7443 C C . CYS A 1 925 ? 41.562 -43.570 30.646 1.00 69.06 925 CYS A C 1
ATOM 7445 O O . CYS A 1 925 ? 41.132 -44.344 31.498 1.00 69.06 925 CYS A O 1
ATOM 7447 N N . GLY A 1 926 ? 41.118 -43.617 29.387 1.00 60.91 926 GLY A N 1
ATOM 7448 C CA . GLY A 1 926 ? 40.173 -44.621 28.886 1.00 60.91 926 GLY A CA 1
ATOM 7449 C C . GLY A 1 926 ? 38.702 -44.434 29.287 1.00 60.91 926 GLY A C 1
ATOM 7450 O O . GLY A 1 926 ? 37.847 -45.052 28.651 1.00 60.91 926 GLY A O 1
ATOM 7451 N N . GLU A 1 927 ? 38.369 -43.589 30.277 1.00 61.81 927 GLU A N 1
ATOM 7452 C CA . GLU A 1 927 ? 36.973 -43.404 30.713 1.00 61.81 927 GLU A CA 1
ATOM 7453 C C . GLU A 1 927 ? 36.057 -42.981 29.550 1.00 61.81 927 GLU A C 1
ATOM 7455 O O . GLU A 1 927 ? 36.344 -42.053 28.785 1.00 61.81 927 GLU A O 1
ATOM 7460 N N . ALA A 1 928 ? 34.932 -43.685 29.420 1.00 64.88 928 ALA A N 1
ATOM 7461 C CA . ALA A 1 928 ? 34.028 -43.592 28.285 1.00 64.88 928 ALA A CA 1
ATOM 7462 C C . ALA A 1 928 ? 32.732 -42.867 28.673 1.00 64.88 928 ALA A C 1
ATOM 7464 O O . ALA A 1 928 ? 31.980 -43.326 29.531 1.00 64.88 928 ALA A O 1
ATOM 7465 N N . PHE A 1 929 ? 32.451 -41.728 28.034 1.00 68.94 929 PHE A N 1
ATOM 7466 C CA . PHE A 1 929 ? 31.309 -40.881 28.379 1.00 68.94 929 PHE A CA 1
ATOM 7467 C C . PHE A 1 929 ? 30.243 -40.883 27.288 1.00 68.94 929 PHE A C 1
ATOM 7469 O O . PHE A 1 929 ? 30.501 -40.561 26.129 1.00 68.94 929 PHE A O 1
ATOM 7476 N N . SER A 1 930 ? 28.998 -41.115 27.694 1.00 59.12 930 SER A N 1
ATOM 7477 C CA . SER A 1 930 ? 27.815 -41.020 26.832 1.00 59.12 930 SER A CA 1
ATOM 7478 C C . SER A 1 930 ? 27.535 -39.601 26.303 1.00 59.12 930 SER A C 1
ATOM 7480 O O . SER A 1 930 ? 26.783 -39.447 25.347 1.00 59.12 930 SER A O 1
ATOM 7482 N N . TYR A 1 931 ? 28.118 -38.540 26.894 1.00 67.81 931 TYR A N 1
ATOM 7483 C CA . TYR A 1 931 ? 27.806 -37.139 26.544 1.00 67.81 931 TYR A CA 1
ATOM 7484 C C . TYR A 1 931 ? 29.038 -36.224 26.517 1.00 67.81 931 TYR A C 1
ATOM 7486 O O . TYR A 1 931 ? 29.790 -36.144 27.491 1.00 67.81 931 TYR A O 1
ATOM 7494 N N . SER A 1 932 ? 29.184 -35.429 25.452 1.00 61.88 932 SER A N 1
ATOM 7495 C CA . SER A 1 932 ? 30.328 -34.519 25.249 1.00 61.88 932 SER A CA 1
ATOM 7496 C C . SER A 1 932 ? 30.505 -33.456 26.342 1.00 61.88 932 SER A C 1
ATOM 7498 O O . SER A 1 932 ? 31.618 -32.989 26.575 1.00 61.88 932 SER A O 1
ATOM 7500 N N . SER A 1 933 ? 29.435 -33.080 27.049 1.00 61.84 933 SER A N 1
ATOM 7501 C CA . SER A 1 933 ? 29.491 -32.158 28.193 1.00 61.84 933 SER A CA 1
ATOM 7502 C C . SER A 1 933 ? 29.963 -32.823 29.489 1.00 61.84 933 SER A C 1
ATOM 7504 O O . SER A 1 933 ? 30.532 -32.142 30.341 1.00 61.84 933 SER A O 1
ATOM 7506 N N . ALA A 1 934 ? 29.770 -34.138 29.640 1.00 64.94 934 ALA A N 1
ATOM 7507 C CA . ALA A 1 934 ? 30.391 -34.915 30.709 1.00 64.94 934 ALA A CA 1
ATOM 7508 C C . ALA A 1 934 ? 31.878 -35.130 30.399 1.00 64.94 934 ALA A C 1
ATOM 7510 O O . ALA A 1 934 ? 32.709 -34.819 31.247 1.00 64.94 934 ALA A O 1
ATOM 7511 N N . PHE A 1 935 ? 32.199 -35.523 29.161 1.00 72.56 935 PHE A N 1
ATOM 7512 C CA . PHE A 1 935 ? 33.572 -35.685 28.679 1.00 72.56 935 PHE A CA 1
ATOM 7513 C C . PHE A 1 935 ? 34.409 -34.403 28.821 1.00 72.56 935 PHE A C 1
ATOM 7515 O O . PHE A 1 935 ? 35.427 -34.411 29.503 1.00 72.56 935 PHE A O 1
ATOM 7522 N N . ARG A 1 936 ? 33.953 -33.260 28.283 1.00 65.31 936 ARG A N 1
ATOM 7523 C CA . ARG A 1 936 ? 34.683 -31.979 28.401 1.00 65.31 936 ARG A CA 1
ATOM 7524 C C . ARG A 1 936 ? 34.900 -31.553 29.856 1.00 65.31 936 ARG A C 1
ATOM 7526 O O . ARG A 1 936 ? 35.908 -30.938 30.166 1.00 65.31 936 ARG A O 1
ATOM 7533 N N . ARG A 1 937 ? 33.966 -31.884 30.750 1.00 63.22 937 ARG A N 1
ATOM 7534 C CA . ARG A 1 937 ? 34.077 -31.618 32.192 1.00 63.22 937 ARG A CA 1
ATOM 7535 C C . ARG A 1 937 ? 35.057 -32.566 32.893 1.00 63.22 937 ARG A C 1
ATOM 7537 O O . ARG A 1 937 ? 35.661 -32.168 33.880 1.00 63.22 937 ARG A O 1
ATOM 7544 N N . HIS A 1 938 ? 35.203 -33.788 32.390 1.00 71.75 938 HIS A N 1
ATOM 7545 C CA . HIS A 1 938 ? 36.210 -34.752 32.827 1.00 71.75 938 HIS A CA 1
ATOM 7546 C C . HIS A 1 938 ? 37.616 -34.378 32.321 1.00 71.75 938 HIS A C 1
ATOM 7548 O O . HIS A 1 938 ? 38.557 -34.473 33.098 1.00 71.75 938 HIS A O 1
ATOM 7554 N N . MET A 1 939 ? 37.774 -33.827 31.109 1.00 62.25 939 MET A N 1
ATOM 7555 C CA . MET A 1 939 ? 39.084 -33.327 30.642 1.00 62.25 939 MET A CA 1
ATOM 7556 C C . MET A 1 939 ? 39.690 -32.262 31.577 1.00 62.25 939 MET A C 1
ATOM 7558 O O . MET A 1 939 ? 40.901 -32.219 31.753 1.00 62.25 939 MET A O 1
ATOM 7562 N N . ILE A 1 940 ? 38.858 -31.466 32.264 1.00 65.06 940 ILE A N 1
ATOM 7563 C CA . ILE A 1 940 ? 39.315 -30.490 33.276 1.00 65.06 940 ILE A CA 1
ATOM 7564 C C . ILE A 1 940 ? 39.936 -31.182 34.513 1.00 65.06 940 ILE A C 1
ATOM 7566 O O . ILE A 1 940 ? 40.692 -30.568 35.261 1.00 65.06 940 ILE A O 1
ATOM 7570 N N . THR A 1 941 ? 39.662 -32.472 34.745 1.00 58.91 941 THR A N 1
ATOM 7571 C CA . THR A 1 941 ? 40.353 -33.244 35.796 1.00 58.91 941 THR A CA 1
ATOM 7572 C C . THR A 1 941 ? 41.756 -33.702 35.395 1.00 58.91 941 THR A C 1
ATOM 7574 O O . THR A 1 941 ? 42.555 -33.938 36.297 1.00 58.91 941 THR A O 1
ATOM 7577 N N . HIS A 1 942 ? 42.081 -33.716 34.095 1.00 59.00 942 HIS A N 1
ATOM 7578 C CA . HIS A 1 942 ? 43.435 -33.984 33.586 1.00 59.00 942 HIS A CA 1
ATOM 7579 C C . HIS A 1 942 ? 44.247 -32.697 33.424 1.00 59.00 942 HIS A C 1
ATOM 7581 O O . HIS A 1 942 ? 45.384 -32.643 33.877 1.00 59.00 942 HIS A O 1
ATOM 7587 N N . THR A 1 943 ? 43.653 -31.617 32.890 1.00 59.34 943 THR A N 1
ATOM 7588 C CA . THR A 1 943 ? 44.337 -30.305 32.816 1.00 59.34 943 THR A CA 1
ATOM 7589 C C . THR A 1 943 ? 44.515 -29.640 34.185 1.00 59.34 943 THR A C 1
ATOM 7591 O O . THR A 1 943 ? 45.308 -28.715 34.331 1.00 59.34 943 THR A O 1
ATOM 7594 N N . GLY A 1 944 ? 43.766 -30.077 35.205 1.00 55.91 944 GLY A N 1
ATOM 7595 C CA . GLY A 1 944 ? 43.863 -29.585 36.583 1.00 55.91 944 GLY A CA 1
ATOM 7596 C C . GLY A 1 944 ? 43.315 -28.170 36.816 1.00 55.91 944 GLY A C 1
ATOM 7597 O O . GLY A 1 944 ? 43.269 -27.721 37.968 1.00 55.91 944 GLY A O 1
ATOM 7598 N N . GLU A 1 945 ? 42.875 -27.484 35.757 1.00 58.00 945 GLU A N 1
ATOM 7599 C CA . GLU A 1 945 ? 42.415 -26.096 35.781 1.00 58.00 945 GLU A CA 1
ATOM 7600 C C . GLU A 1 945 ? 41.213 -25.894 36.715 1.00 58.00 945 GLU A C 1
ATOM 7602 O O . GLU A 1 945 ? 40.205 -26.606 36.677 1.00 58.00 945 GLU A O 1
ATOM 7607 N N . LYS A 1 946 ? 41.286 -24.861 37.559 1.00 65.50 946 LYS A N 1
ATOM 7608 C CA . LYS A 1 946 ? 40.218 -24.488 38.500 1.00 65.50 946 LYS A CA 1
ATOM 7609 C C . LYS A 1 946 ? 39.935 -22.987 38.383 1.00 65.50 946 LYS A C 1
ATOM 7611 O O . LYS A 1 946 ? 40.360 -22.239 39.261 1.00 65.50 946 LYS A O 1
ATOM 7616 N N . PRO A 1 947 ? 39.221 -22.532 37.333 1.00 63.97 947 PRO A N 1
ATOM 7617 C CA . PRO A 1 947 ? 39.162 -21.113 36.946 1.00 63.97 947 PRO A CA 1
ATOM 7618 C C . PRO A 1 947 ? 38.473 -20.163 37.940 1.00 63.97 947 PRO A C 1
ATOM 7620 O O . PRO A 1 947 ? 38.345 -18.974 37.663 1.00 63.97 947 PRO A O 1
ATOM 7623 N N . TYR A 1 948 ? 37.969 -20.672 39.066 1.00 65.25 948 TYR A N 1
ATOM 7624 C CA . TYR A 1 948 ? 37.192 -19.910 40.038 1.00 65.25 948 TYR A CA 1
ATOM 7625 C C . TYR A 1 948 ? 37.861 -19.976 41.412 1.00 65.25 948 TYR A C 1
ATOM 7627 O O . TYR A 1 948 ? 37.584 -20.878 42.208 1.00 65.25 948 TYR A O 1
ATOM 7635 N N . GLU A 1 949 ? 38.765 -19.034 41.677 1.00 67.25 949 GLU A N 1
ATOM 7636 C CA . GLU A 1 949 ? 39.448 -18.900 42.963 1.00 67.25 949 GLU A CA 1
ATOM 7637 C C . GLU A 1 949 ? 38.713 -17.959 43.922 1.00 67.25 949 GLU A C 1
ATOM 7639 O O . GLU A 1 949 ? 38.382 -16.820 43.596 1.00 67.25 949 GLU A O 1
ATOM 7644 N N . CYS A 1 950 ? 38.533 -18.414 45.160 1.00 68.69 950 CYS A N 1
ATOM 7645 C CA . CYS A 1 950 ? 38.081 -17.573 46.253 1.00 68.69 950 CYS A CA 1
ATOM 7646 C C . CYS A 1 950 ? 39.251 -16.816 46.894 1.00 68.69 950 CYS A C 1
ATOM 7648 O O . CYS A 1 950 ? 39.864 -17.322 47.839 1.00 68.69 950 CYS A O 1
ATOM 7650 N N . LYS A 1 951 ? 39.498 -15.577 46.439 1.00 64.56 951 LYS A N 1
ATOM 7651 C CA . LYS A 1 951 ? 40.559 -14.682 46.954 1.00 64.56 951 LYS A CA 1
ATOM 7652 C C . LYS A 1 951 ? 40.577 -14.534 48.487 1.00 64.56 951 LYS A C 1
ATOM 7654 O O . LYS A 1 951 ? 41.638 -14.375 49.068 1.00 64.56 951 LYS A O 1
ATOM 7659 N N . GLN A 1 952 ? 39.426 -14.659 49.155 1.00 61.09 952 GLN A N 1
ATOM 7660 C CA . GLN A 1 952 ? 39.314 -14.587 50.621 1.00 61.09 952 GLN A CA 1
ATOM 7661 C C . GLN A 1 952 ? 39.853 -15.822 51.377 1.00 61.09 952 GLN A C 1
ATOM 7663 O O . GLN A 1 952 ? 39.984 -15.768 52.596 1.00 61.09 952 GLN A O 1
ATOM 7668 N N . CYS A 1 953 ? 40.145 -16.952 50.713 1.00 64.75 953 CYS A N 1
ATOM 7669 C CA . CYS A 1 953 ? 40.733 -18.120 51.392 1.00 64.75 953 CYS A CA 1
ATOM 7670 C C . CYS A 1 953 ? 41.526 -19.100 50.493 1.00 64.75 953 CYS A C 1
ATOM 7672 O O . CYS A 1 953 ? 41.666 -20.271 50.860 1.00 64.75 953 CYS A O 1
ATOM 7674 N N . GLY A 1 954 ? 41.962 -18.681 49.299 1.00 58.97 954 GLY A N 1
ATOM 7675 C CA . GLY A 1 954 ? 42.774 -19.478 48.361 1.00 58.97 954 GLY A CA 1
ATOM 7676 C C . GLY A 1 954 ? 42.118 -20.760 47.823 1.00 58.97 954 GLY A C 1
ATOM 7677 O O . GLY A 1 954 ? 42.797 -21.653 47.320 1.00 58.97 954 GLY A O 1
ATOM 7678 N N . LYS A 1 955 ? 40.795 -20.928 47.975 1.00 63.75 955 LYS A N 1
ATOM 7679 C CA . LYS A 1 955 ? 40.105 -22.155 47.537 1.00 63.75 955 LYS A CA 1
ATOM 7680 C C . LYS A 1 955 ? 39.684 -22.036 46.083 1.00 63.75 955 LYS A C 1
ATOM 7682 O O . LYS A 1 955 ? 38.839 -21.213 45.742 1.00 63.75 955 LYS A O 1
ATOM 7687 N N . THR A 1 956 ? 40.255 -22.900 45.256 1.00 63.56 956 THR A N 1
ATOM 7688 C CA . THR A 1 956 ? 40.015 -22.981 43.816 1.00 63.56 956 THR A CA 1
ATOM 7689 C C . THR A 1 956 ? 38.943 -24.024 43.487 1.00 63.56 956 THR A C 1
ATOM 7691 O O . THR A 1 956 ? 38.926 -25.132 44.032 1.00 63.56 956 THR A O 1
ATOM 7694 N N . PHE A 1 957 ? 38.016 -23.674 42.592 1.00 69.50 957 PHE A N 1
ATOM 7695 C CA . PHE A 1 957 ? 36.873 -24.506 42.212 1.00 69.50 957 PHE A CA 1
ATOM 7696 C C . PHE A 1 957 ? 36.798 -24.701 40.694 1.00 69.50 957 PHE A C 1
ATOM 7698 O O . PHE A 1 957 ? 36.977 -23.768 39.920 1.00 69.50 957 PHE A O 1
ATOM 7705 N N . ILE A 1 958 ? 36.418 -25.911 40.276 1.00 61.59 958 ILE A N 1
ATOM 7706 C CA . ILE A 1 958 ? 36.151 -26.265 38.866 1.00 61.59 958 ILE A CA 1
ATOM 7707 C C . ILE A 1 958 ? 34.829 -25.636 38.363 1.00 61.59 958 ILE A C 1
ATOM 7709 O O . ILE A 1 958 ? 34.599 -25.505 37.166 1.00 61.59 958 ILE A O 1
ATOM 7713 N N . TYR A 1 959 ? 33.934 -25.216 39.270 1.00 65.56 959 TYR A N 1
ATOM 7714 C CA . TYR A 1 959 ? 32.581 -24.760 38.926 1.00 65.56 959 TYR A CA 1
ATOM 7715 C C . TYR A 1 959 ? 32.227 -23.413 39.565 1.00 65.56 959 TYR A C 1
ATOM 7717 O O . TYR A 1 959 ? 32.148 -23.320 40.792 1.00 65.56 959 TYR A O 1
ATOM 7725 N N . LEU A 1 960 ? 31.860 -22.424 38.742 1.00 65.25 960 LEU A N 1
ATOM 7726 C CA . LEU A 1 960 ? 31.382 -21.097 39.165 1.00 65.25 960 LEU A CA 1
ATOM 7727 C C . LEU A 1 960 ? 30.248 -21.167 40.206 1.00 65.25 960 LEU A C 1
ATOM 7729 O O . LEU A 1 960 ? 30.228 -20.407 41.167 1.00 65.25 960 LEU A O 1
ATOM 7733 N N . GLN A 1 961 ? 29.322 -22.118 40.048 1.00 65.00 961 GLN A N 1
ATOM 7734 C CA . GLN A 1 961 ? 28.198 -22.320 40.975 1.00 65.00 961 GLN A CA 1
ATOM 7735 C C . GLN A 1 961 ? 28.619 -22.958 42.311 1.00 65.00 961 GLN A C 1
ATOM 7737 O O . GLN A 1 961 ? 27.925 -22.804 43.314 1.00 65.00 961 GLN A O 1
ATOM 7742 N N . SER A 1 962 ? 29.756 -23.661 42.357 1.00 69.44 962 SER A N 1
ATOM 7743 C CA . SER A 1 962 ? 30.355 -24.104 43.623 1.00 69.44 962 SER A CA 1
ATOM 7744 C C . SER A 1 962 ? 31.152 -22.984 44.281 1.00 69.44 962 SER A C 1
ATOM 7746 O O . SER A 1 962 ? 31.058 -22.855 45.498 1.00 69.44 962 SER A O 1
ATOM 7748 N N . PHE A 1 963 ? 31.850 -22.155 43.496 1.00 76.69 963 PHE A N 1
ATOM 7749 C CA . PHE A 1 963 ? 32.540 -20.960 43.984 1.00 76.69 963 PHE A CA 1
ATOM 7750 C C . PHE A 1 963 ? 31.558 -19.952 44.611 1.00 76.69 963 PHE A C 1
ATOM 7752 O O . PHE A 1 963 ? 31.626 -19.743 45.817 1.00 76.69 963 PHE A O 1
ATOM 7759 N N . ARG A 1 964 ? 30.552 -19.454 43.875 1.00 69.88 964 ARG A N 1
ATOM 7760 C CA . ARG A 1 964 ? 29.530 -18.515 44.404 1.00 69.88 964 ARG A CA 1
ATOM 7761 C C . ARG A 1 964 ? 28.751 -19.045 45.615 1.00 69.88 964 ARG A C 1
ATOM 7763 O O . ARG A 1 964 ? 28.251 -18.292 46.441 1.00 69.88 964 ARG A O 1
ATOM 7770 N N . ARG A 1 965 ? 28.620 -20.368 45.742 1.00 68.94 965 ARG A N 1
ATOM 7771 C CA . ARG A 1 965 ? 27.985 -21.023 46.902 1.00 68.94 965 ARG A CA 1
ATOM 7772 C C . ARG A 1 965 ? 28.938 -21.177 48.093 1.00 68.94 965 ARG A C 1
ATOM 7774 O O . ARG A 1 965 ? 28.476 -21.270 49.226 1.00 68.94 965 ARG A O 1
ATOM 7781 N N . HIS A 1 966 ? 30.243 -21.230 47.842 1.00 75.19 966 HIS A N 1
ATOM 7782 C CA . HIS A 1 966 ? 31.285 -21.187 48.863 1.00 75.19 966 HIS A CA 1
ATOM 7783 C C . HIS A 1 966 ? 31.525 -19.756 49.366 1.00 75.19 966 HIS A C 1
ATOM 7785 O O . HIS A 1 966 ? 31.694 -19.573 50.563 1.00 75.19 966 HIS A O 1
ATOM 7791 N N . GLU A 1 967 ? 31.464 -18.763 48.483 1.00 69.25 967 GLU A N 1
ATOM 7792 C CA . GLU A 1 967 ? 31.571 -17.324 48.765 1.00 69.25 967 GLU A CA 1
ATOM 7793 C C . GLU A 1 967 ? 30.588 -16.870 49.866 1.00 69.25 967 GLU A C 1
ATOM 7795 O O . GLU A 1 967 ? 30.972 -16.181 50.808 1.00 69.25 967 GLU A O 1
ATOM 7800 N N . ARG A 1 968 ? 29.361 -17.413 49.858 1.00 73.12 968 ARG A N 1
ATOM 7801 C CA . ARG A 1 968 ? 28.345 -17.232 50.919 1.00 73.12 968 ARG A CA 1
ATOM 7802 C C . ARG A 1 968 ? 28.728 -17.738 52.313 1.00 73.12 968 ARG A C 1
ATOM 7804 O O . ARG A 1 968 ? 28.035 -17.447 53.283 1.00 73.12 968 ARG A O 1
ATOM 7811 N N . ILE A 1 969 ? 29.800 -18.520 52.439 1.00 64.50 969 ILE A N 1
ATOM 7812 C CA . ILE A 1 969 ? 30.346 -18.916 53.745 1.00 64.50 969 ILE A CA 1
ATOM 7813 C C . ILE A 1 969 ? 31.112 -17.742 54.375 1.00 64.50 969 ILE A C 1
ATOM 7815 O O . ILE A 1 969 ? 31.131 -17.643 55.599 1.00 64.50 969 ILE A O 1
ATOM 7819 N N . HIS A 1 970 ? 31.678 -16.847 53.558 1.00 63.94 970 HIS A N 1
ATOM 7820 C CA . HIS A 1 970 ? 32.411 -15.661 54.010 1.00 63.94 970 HIS A CA 1
ATOM 7821 C C . HIS A 1 970 ? 31.493 -14.446 54.165 1.00 63.94 970 HIS A C 1
ATOM 7823 O O . HIS A 1 970 ? 31.575 -13.761 55.176 1.00 63.94 970 HIS A O 1
ATOM 7829 N N . THR A 1 971 ? 30.559 -14.218 53.229 1.00 60.31 971 THR A N 1
ATOM 7830 C CA . THR A 1 971 ? 29.568 -13.122 53.348 1.00 60.31 971 THR A CA 1
ATOM 7831 C C . THR A 1 971 ? 28.483 -13.388 54.397 1.00 60.31 971 THR A C 1
ATOM 7833 O O . THR A 1 971 ? 27.683 -12.511 54.703 1.00 60.31 971 THR A O 1
ATOM 7836 N N . GLY A 1 972 ? 28.409 -14.610 54.937 1.00 59.88 972 GLY A N 1
ATOM 7837 C CA . GLY A 1 972 ? 27.436 -15.003 55.958 1.00 59.88 972 GLY A CA 1
ATOM 7838 C C . GLY A 1 972 ? 25.995 -15.185 55.460 1.00 59.88 972 GLY A C 1
ATOM 7839 O O . GLY A 1 972 ? 25.151 -15.621 56.249 1.00 59.88 972 GLY A O 1
ATOM 7840 N N . GLU A 1 973 ? 25.712 -14.904 54.181 1.00 61.19 973 GLU A N 1
ATOM 7841 C CA . GLU A 1 973 ? 24.384 -15.005 53.563 1.00 61.19 973 GLU A CA 1
ATOM 7842 C C . GLU A 1 973 ? 23.733 -16.380 53.779 1.00 61.19 973 GLU A C 1
ATOM 7844 O O . GLU A 1 973 ? 24.224 -17.417 53.319 1.00 61.19 973 GLU A O 1
ATOM 7849 N N . LYS A 1 974 ? 22.541 -16.383 54.385 1.00 72.38 974 LYS A N 1
ATOM 7850 C CA . LYS A 1 974 ? 21.720 -17.583 54.607 1.00 72.38 974 LYS A CA 1
ATOM 7851 C C . LYS A 1 974 ? 20.308 -17.403 54.023 1.00 72.38 974 LYS A C 1
ATOM 7853 O O . LYS A 1 974 ? 19.362 -17.273 54.794 1.00 72.38 974 LYS A O 1
ATOM 7858 N N . PRO A 1 975 ? 20.127 -17.414 52.684 1.00 71.81 975 PRO A N 1
ATOM 7859 C CA . PRO A 1 975 ? 18.886 -16.965 52.031 1.00 71.81 975 PRO A CA 1
ATOM 7860 C C . PRO A 1 975 ? 17.664 -17.886 52.201 1.00 71.81 975 PRO A C 1
ATOM 7862 O O . PRO A 1 975 ? 16.669 -17.716 51.502 1.00 71.81 975 PRO A O 1
ATOM 7865 N N . TYR A 1 976 ? 17.752 -18.908 53.053 1.00 72.50 976 TYR A N 1
ATOM 7866 C CA . TYR A 1 976 ? 16.710 -19.910 53.251 1.00 72.50 976 TYR A CA 1
ATOM 7867 C C . TYR A 1 976 ? 16.360 -19.980 54.737 1.00 72.50 976 TYR A C 1
ATOM 7869 O O . TYR A 1 976 ? 17.049 -20.649 55.511 1.00 72.50 976 TYR A O 1
ATOM 7877 N N . GLU A 1 977 ? 15.318 -19.254 55.128 1.00 68.31 977 GLU A N 1
ATOM 7878 C CA . GLU A 1 977 ? 14.829 -19.173 56.502 1.00 68.31 977 GLU A CA 1
ATOM 7879 C C . GLU A 1 977 ? 13.621 -20.081 56.736 1.00 68.31 977 GLU A C 1
ATOM 7881 O O . GLU A 1 977 ? 12.671 -20.105 55.954 1.00 68.31 977 GLU A O 1
ATOM 7886 N N . CYS A 1 978 ? 13.631 -20.797 57.858 1.00 70.25 978 CYS A N 1
ATOM 7887 C CA . CYS A 1 978 ? 12.484 -21.562 58.314 1.00 70.25 978 CYS A CA 1
ATOM 7888 C C . CYS A 1 978 ? 11.523 -20.696 59.129 1.00 70.25 978 CYS A C 1
ATOM 7890 O O . CYS A 1 978 ? 11.717 -20.536 60.333 1.00 70.25 978 CYS A O 1
ATOM 7892 N N . LYS A 1 979 ? 10.442 -20.224 58.492 1.00 66.06 979 LYS A N 1
ATOM 7893 C CA . LYS A 1 979 ? 9.381 -19.418 59.130 1.00 66.06 979 LYS A CA 1
ATOM 7894 C C . LYS A 1 979 ? 8.787 -20.041 60.405 1.00 66.06 979 LYS A C 1
ATOM 7896 O O . LYS A 1 979 ? 8.316 -19.313 61.263 1.00 66.06 979 LYS A O 1
ATOM 7901 N N . GLN A 1 980 ? 8.849 -21.367 60.557 1.00 60.75 980 GLN A N 1
ATOM 7902 C CA . GLN A 1 980 ? 8.382 -22.077 61.757 1.00 60.75 980 GLN A CA 1
ATOM 7903 C C . GLN A 1 980 ? 9.337 -21.998 62.968 1.00 60.75 980 GLN A C 1
ATOM 7905 O O . GLN A 1 980 ? 8.921 -22.335 64.070 1.00 60.75 980 GLN A O 1
ATOM 7910 N N . CYS A 1 981 ? 10.612 -21.599 62.812 1.00 64.25 981 CYS A N 1
ATOM 7911 C CA . CYS A 1 981 ? 11.531 -21.478 63.962 1.00 64.25 981 CYS A CA 1
ATOM 7912 C C . CYS A 1 981 ? 12.749 -20.535 63.774 1.00 64.25 981 CYS A C 1
ATOM 7914 O O . CYS A 1 981 ? 13.768 -20.714 64.450 1.00 64.25 981 CYS A O 1
ATOM 7916 N N . GLY A 1 982 ? 12.720 -19.607 62.811 1.00 58.28 982 GLY A N 1
ATOM 7917 C CA . GLY A 1 982 ? 13.767 -18.595 62.565 1.00 58.28 982 GLY A CA 1
ATOM 7918 C C . GLY A 1 982 ? 15.152 -19.122 62.145 1.00 58.28 982 GLY A C 1
ATOM 7919 O O . GLY A 1 982 ? 16.129 -18.376 62.106 1.00 58.28 982 GLY A O 1
ATOM 7920 N N . LYS A 1 983 ? 15.305 -20.424 61.859 1.00 65.12 983 LYS A N 1
ATOM 7921 C CA . LYS A 1 983 ? 16.618 -21.004 61.514 1.00 65.12 983 LYS A CA 1
ATOM 7922 C C . LYS A 1 983 ? 16.948 -20.746 60.046 1.00 65.12 983 LYS A C 1
ATOM 7924 O O . LYS A 1 983 ? 16.219 -21.179 59.155 1.00 65.12 983 LYS A O 1
ATOM 7929 N N . THR A 1 984 ? 18.076 -20.081 59.809 1.00 66.25 984 THR A N 1
ATOM 7930 C CA . THR A 1 984 ? 18.554 -19.667 58.483 1.00 66.25 984 THR A CA 1
ATOM 7931 C C . THR A 1 984 ? 19.676 -20.575 57.963 1.00 66.25 984 THR A C 1
ATOM 7933 O O . THR A 1 984 ? 20.581 -20.981 58.700 1.00 66.25 984 THR A O 1
ATOM 7936 N N . PHE A 1 985 ? 19.641 -20.908 56.669 1.00 72.00 985 PHE A N 1
ATOM 7937 C CA . PHE A 1 985 ? 20.576 -21.834 56.019 1.00 72.00 985 PHE A CA 1
ATOM 7938 C C . PHE A 1 985 ? 21.178 -21.246 54.735 1.00 72.00 985 PHE A C 1
ATOM 7940 O O . PHE A 1 985 ? 20.499 -20.585 53.959 1.00 72.00 985 PHE A O 1
ATOM 7947 N N . ILE A 1 986 ? 22.445 -21.573 54.453 1.00 69.31 986 ILE A N 1
ATOM 7948 C CA . ILE A 1 986 ? 23.135 -21.211 53.194 1.00 69.31 986 ILE A CA 1
ATOM 7949 C C . ILE A 1 986 ? 22.659 -22.093 52.013 1.00 69.31 986 ILE A C 1
ATOM 7951 O O . ILE A 1 986 ? 22.733 -21.705 50.847 1.00 69.31 986 ILE A O 1
ATOM 7955 N N . TYR A 1 987 ? 22.152 -23.301 52.300 1.00 68.19 987 TYR A N 1
ATOM 7956 C CA . TYR A 1 987 ? 21.864 -24.345 51.307 1.00 68.19 987 TYR A CA 1
ATOM 7957 C C . TYR A 1 987 ? 20.370 -24.729 51.292 1.00 68.19 987 TYR A C 1
ATOM 7959 O O . TYR A 1 987 ? 19.865 -25.172 52.328 1.00 68.19 987 TYR A O 1
ATOM 7967 N N . PRO A 1 988 ? 19.682 -24.720 50.130 1.00 63.81 988 PRO A N 1
ATOM 7968 C CA . PRO A 1 988 ? 18.244 -25.018 50.045 1.00 63.81 988 PRO A CA 1
ATOM 7969 C C . PRO A 1 988 ? 17.905 -26.489 50.330 1.00 63.81 988 PRO A C 1
ATOM 7971 O O . PRO A 1 988 ? 16.761 -26.820 50.629 1.00 63.81 988 PRO A O 1
ATOM 7974 N N . GLN A 1 989 ? 18.892 -27.384 50.222 1.00 62.41 989 GLN A N 1
ATOM 7975 C CA . GLN A 1 989 ? 18.776 -28.798 50.592 1.00 62.41 989 GLN A CA 1
ATOM 7976 C C . GLN A 1 989 ? 18.861 -28.991 52.114 1.00 62.41 989 GLN A C 1
ATOM 7978 O O . GLN A 1 989 ? 18.137 -29.811 52.668 1.00 62.41 989 GLN A O 1
ATOM 7983 N N . SER A 1 990 ? 19.708 -28.214 52.801 1.00 67.12 990 SER A N 1
ATOM 7984 C CA . SER A 1 990 ? 19.768 -28.209 54.269 1.00 67.12 990 SER A CA 1
ATOM 7985 C C . SER A 1 990 ? 18.510 -27.594 54.870 1.00 67.12 990 SER A C 1
ATOM 7987 O O . SER A 1 990 ? 18.000 -28.136 55.845 1.00 67.12 990 SER A O 1
ATOM 7989 N N . PHE A 1 991 ? 17.993 -26.528 54.248 1.00 74.44 991 PHE A N 1
ATOM 7990 C CA . PHE A 1 991 ? 16.714 -25.918 54.598 1.00 74.44 991 PHE A CA 1
ATOM 7991 C C . PHE A 1 991 ? 15.550 -26.914 54.469 1.00 74.44 991 PHE A C 1
ATOM 7993 O O . PHE A 1 991 ? 14.981 -27.284 55.488 1.00 74.44 991 PHE A O 1
ATOM 8000 N N . ARG A 1 992 ? 15.281 -27.468 53.274 1.00 64.31 992 ARG A N 1
ATOM 8001 C CA . ARG A 1 992 ? 14.197 -28.460 53.077 1.00 64.31 992 ARG A CA 1
ATOM 8002 C C . ARG A 1 992 ? 14.338 -29.732 53.921 1.00 64.31 992 ARG A C 1
ATOM 8004 O O . ARG A 1 992 ? 13.347 -30.380 54.237 1.00 64.31 992 ARG A O 1
ATOM 8011 N N . ARG A 1 993 ? 15.560 -30.117 54.308 1.00 62.03 993 ARG A N 1
ATOM 8012 C CA . ARG A 1 993 ? 15.778 -31.209 55.273 1.00 62.03 993 ARG A CA 1
ATOM 8013 C C . ARG A 1 993 ? 15.374 -30.816 56.696 1.00 62.03 993 ARG A C 1
ATOM 8015 O O . ARG A 1 993 ? 14.881 -31.666 57.426 1.00 62.03 993 ARG A O 1
ATOM 8022 N N . HIS A 1 994 ? 15.618 -29.573 57.097 1.00 68.31 994 HIS A N 1
ATOM 8023 C CA . HIS A 1 994 ? 15.217 -29.056 58.403 1.00 68.31 994 HIS A CA 1
ATOM 8024 C C . HIS A 1 994 ? 13.711 -28.759 58.475 1.00 68.31 994 HIS A C 1
ATOM 8026 O O . HIS A 1 994 ? 13.091 -29.040 59.490 1.00 68.31 994 HIS A O 1
ATOM 8032 N N . GLU A 1 995 ? 13.106 -28.280 57.395 1.00 61.19 995 GLU A N 1
ATOM 8033 C CA . GLU A 1 995 ? 11.656 -28.085 57.264 1.00 61.19 995 GLU A CA 1
ATOM 8034 C C . GLU A 1 995 ? 10.886 -29.378 57.617 1.00 61.19 995 GLU A C 1
ATOM 8036 O O . GLU A 1 995 ? 10.010 -29.384 58.479 1.00 61.19 995 GLU A O 1
ATOM 8041 N N . ARG A 1 996 ? 11.353 -30.529 57.107 1.00 62.72 996 ARG A N 1
ATOM 8042 C CA . ARG A 1 996 ? 10.850 -31.872 57.470 1.00 62.72 996 ARG A CA 1
ATOM 8043 C C . ARG A 1 996 ? 11.068 -32.294 58.930 1.00 62.72 996 ARG A C 1
ATOM 8045 O O . ARG A 1 996 ? 10.500 -33.295 59.346 1.00 62.72 996 ARG A O 1
ATOM 8052 N N . THR A 1 997 ? 11.883 -31.582 59.715 1.00 57.16 997 THR A N 1
ATOM 8053 C CA . THR A 1 997 ? 12.012 -31.858 61.163 1.00 57.16 997 THR A CA 1
ATOM 8054 C C . THR A 1 997 ? 10.885 -31.247 61.993 1.00 57.16 997 THR A C 1
ATOM 8056 O O . THR A 1 997 ? 10.721 -31.658 63.136 1.00 57.16 997 THR A O 1
ATOM 8059 N N . HIS A 1 998 ? 10.082 -30.344 61.416 1.00 59.88 998 HIS A N 1
ATOM 8060 C CA . HIS A 1 998 ? 8.860 -29.821 62.042 1.00 59.88 998 HIS A CA 1
ATOM 8061 C C . HIS A 1 998 ? 7.619 -30.638 61.661 1.00 59.88 998 HIS A C 1
ATOM 8063 O O . HIS A 1 998 ? 6.753 -30.857 62.495 1.00 59.88 998 HIS A O 1
ATOM 8069 N N . GLY A 1 999 ? 7.554 -31.136 60.419 1.00 58.06 999 GLY A N 1
ATOM 8070 C CA . GLY A 1 999 ? 6.404 -31.889 59.889 1.00 58.06 999 GLY A CA 1
ATOM 8071 C C . GLY A 1 999 ? 6.303 -33.368 60.293 1.00 58.06 999 GLY A C 1
ATOM 8072 O O . GLY A 1 999 ? 5.442 -34.069 59.780 1.00 58.06 999 GLY A O 1
ATOM 8073 N N . GLY A 1 1000 ? 7.188 -33.885 61.152 1.00 55.12 1000 GLY A N 1
ATOM 8074 C CA . GLY A 1 1000 ? 7.086 -35.238 61.728 1.00 55.12 1000 GLY A CA 1
ATOM 8075 C C . GLY A 1 1000 ? 7.318 -36.444 60.794 1.00 55.12 1000 GLY A C 1
ATOM 8076 O O . GLY A 1 1000 ? 7.552 -37.538 61.301 1.00 55.12 1000 GLY A O 1
ATOM 8077 N N . GLU A 1 1001 ? 7.307 -36.274 59.467 1.00 51.28 1001 GLU A N 1
ATOM 8078 C CA . GLU A 1 1001 ? 7.387 -37.345 58.454 1.00 51.28 1001 GLU A CA 1
ATOM 8079 C C . GLU A 1 1001 ? 8.610 -38.289 58.596 1.00 51.28 1001 GLU A C 1
ATOM 8081 O O . GLU A 1 1001 ? 9.712 -38.024 58.096 1.00 51.28 1001 GLU A O 1
ATOM 8086 N N . LYS A 1 1002 ? 8.403 -39.461 59.212 1.00 53.81 1002 LYS A N 1
ATOM 8087 C CA . LYS A 1 1002 ? 9.378 -40.567 59.276 1.00 53.81 1002 LYS A CA 1
ATOM 8088 C C . LYS A 1 1002 ? 9.031 -41.677 58.271 1.00 53.81 1002 LYS A C 1
ATOM 8090 O O . LYS A 1 1002 ? 8.736 -42.798 58.656 1.00 53.81 1002 LYS A O 1
ATOM 8095 N N . LEU A 1 1003 ? 9.083 -41.360 56.979 1.00 55.66 1003 LEU A N 1
ATOM 8096 C CA . LEU A 1 1003 ? 8.626 -42.221 55.868 1.00 55.66 1003 LEU A CA 1
ATOM 8097 C C . LEU A 1 1003 ? 9.374 -43.567 55.673 1.00 55.66 1003 LEU A C 1
ATOM 8099 O O . LEU A 1 1003 ? 9.105 -44.259 54.697 1.00 55.66 1003 LEU A O 1
ATOM 8103 N N . TYR A 1 1004 ? 10.340 -43.923 56.527 1.00 60.50 1004 TYR A N 1
ATOM 8104 C CA . TYR A 1 1004 ? 11.166 -45.130 56.386 1.00 60.50 1004 TYR A CA 1
ATOM 8105 C C . TYR A 1 1004 ? 11.328 -45.820 57.741 1.00 60.50 1004 TYR A C 1
ATOM 8107 O O . TYR A 1 1004 ? 12.269 -45.525 58.486 1.00 60.50 1004 TYR A O 1
ATOM 8115 N N . GLU A 1 1005 ? 10.386 -46.698 58.076 1.00 56.88 1005 GLU A N 1
ATOM 8116 C CA . GLU A 1 1005 ? 10.415 -47.504 59.296 1.00 56.88 1005 GLU A CA 1
ATOM 8117 C C . GLU A 1 1005 ? 11.204 -48.804 59.125 1.00 56.88 1005 GLU A C 1
ATOM 8119 O O . GLU A 1 1005 ? 11.357 -49.322 58.025 1.00 56.88 1005 GLU A O 1
ATOM 8124 N N . CYS A 1 1006 ? 11.787 -49.279 60.225 1.00 64.69 1006 CYS A N 1
ATOM 8125 C CA . CYS A 1 1006 ? 12.484 -50.548 60.292 1.00 64.69 1006 CYS A CA 1
ATOM 8126 C C . CYS A 1 1006 ? 11.628 -51.575 61.022 1.00 64.69 1006 CYS A C 1
ATOM 8128 O O . CYS A 1 1006 ? 11.664 -51.650 62.252 1.00 64.69 1006 CYS A O 1
ATOM 8130 N N . ASP A 1 1007 ? 10.942 -52.400 60.240 1.00 56.56 1007 ASP A N 1
ATOM 8131 C CA . ASP A 1 1007 ? 10.057 -53.491 60.671 1.00 56.56 1007 ASP A CA 1
ATOM 8132 C C . ASP A 1 1007 ? 10.726 -54.445 61.683 1.00 56.56 1007 ASP A C 1
ATOM 8134 O O . ASP A 1 1007 ? 10.067 -55.047 62.522 1.00 56.56 1007 ASP A O 1
ATOM 8138 N N . GLN A 1 1008 ? 12.062 -54.538 61.657 1.00 59.25 1008 GLN A N 1
ATOM 8139 C CA . GLN A 1 1008 ? 12.856 -55.377 62.560 1.00 59.25 1008 GLN A CA 1
ATOM 8140 C C . GLN A 1 1008 ? 13.165 -54.734 63.931 1.00 59.25 1008 GLN A C 1
ATOM 8142 O O . GLN A 1 1008 ? 13.691 -55.422 64.805 1.00 59.25 1008 GLN A O 1
ATOM 8147 N N . CYS A 1 1009 ? 12.891 -53.436 64.159 1.00 64.19 1009 CYS A N 1
ATOM 8148 C CA . CYS A 1 1009 ? 13.035 -52.821 65.499 1.00 64.19 1009 CYS A CA 1
ATOM 8149 C C . CYS A 1 1009 ? 12.252 -51.511 65.771 1.00 64.19 1009 CYS A C 1
ATOM 8151 O O . CYS A 1 1009 ? 12.633 -50.772 66.685 1.00 64.19 1009 CYS A O 1
ATOM 8153 N N . GLY A 1 1010 ? 11.219 -51.173 64.990 1.00 54.38 1010 GLY A N 1
ATOM 8154 C CA . GLY A 1 1010 ? 10.357 -49.996 65.218 1.00 54.38 1010 GLY A CA 1
ATOM 8155 C C . GLY A 1 1010 ? 11.080 -48.641 65.152 1.00 54.38 1010 GLY A C 1
ATOM 8156 O O . GLY A 1 1010 ? 10.708 -47.676 65.823 1.00 54.38 1010 GLY A O 1
ATOM 8157 N N . LYS A 1 1011 ? 12.204 -48.562 64.426 1.00 59.94 1011 LYS A N 1
ATOM 8158 C CA . LYS A 1 1011 ? 12.980 -47.319 64.288 1.00 59.94 1011 LYS A CA 1
ATOM 8159 C C . LYS A 1 1011 ? 12.676 -46.667 62.954 1.00 59.94 1011 LYS A C 1
ATOM 8161 O O . LYS A 1 1011 ? 13.156 -47.115 61.919 1.00 59.94 1011 LYS A O 1
ATOM 8166 N N . ALA A 1 1012 ? 11.906 -45.586 63.009 1.00 58.72 1012 ALA A N 1
ATOM 8167 C CA . ALA A 1 1012 ? 11.538 -44.801 61.843 1.00 58.72 1012 ALA A CA 1
ATOM 8168 C C . ALA A 1 1012 ? 12.486 -43.618 61.584 1.00 58.72 1012 ALA A C 1
ATOM 8170 O O . ALA A 1 1012 ? 12.839 -42.846 62.482 1.00 58.72 1012 ALA A O 1
ATOM 8171 N N . PHE A 1 1013 ? 12.899 -43.480 60.323 1.00 65.19 1013 PHE A N 1
ATOM 8172 C CA . PHE A 1 1013 ? 13.884 -42.522 59.829 1.00 65.19 1013 PHE A CA 1
ATOM 8173 C C . PHE A 1 1013 ? 13.262 -41.614 58.761 1.00 65.19 1013 PHE A C 1
ATOM 8175 O O . PHE A 1 1013 ? 12.426 -42.027 57.965 1.00 65.19 1013 PHE A O 1
ATOM 8182 N N . SER A 1 1014 ? 13.730 -40.370 58.672 1.00 55.16 1014 SER A N 1
ATOM 8183 C CA . SER A 1 1014 ? 13.244 -39.401 57.677 1.00 55.16 1014 SER A CA 1
ATOM 8184 C C . SER A 1 1014 ? 13.913 -39.513 56.294 1.00 55.16 1014 SER A C 1
ATOM 8186 O O . SER A 1 1014 ? 13.559 -38.761 55.380 1.00 55.16 1014 SER A O 1
ATOM 8188 N N . HIS A 1 1015 ? 14.899 -40.408 56.110 1.00 62.06 1015 HIS A N 1
ATOM 8189 C CA . HIS A 1 1015 ? 15.720 -40.514 54.890 1.00 62.06 1015 HIS A CA 1
ATOM 8190 C C . HIS A 1 1015 ? 16.088 -41.971 54.517 1.00 62.06 1015 HIS A C 1
ATOM 8192 O O . HIS A 1 1015 ? 16.633 -42.674 55.376 1.00 62.06 1015 HIS A O 1
ATOM 8198 N N . PRO A 1 1016 ? 15.975 -42.380 53.229 1.00 57.00 1016 PRO A N 1
ATOM 8199 C CA . PRO A 1 1016 ? 16.319 -43.733 52.774 1.00 57.00 1016 PRO A CA 1
ATOM 8200 C C . PRO A 1 1016 ? 17.764 -44.140 53.066 1.00 57.00 1016 PRO A C 1
ATOM 8202 O O . PRO A 1 1016 ? 18.014 -45.248 53.513 1.00 57.00 1016 PRO A O 1
ATOM 8205 N N . SER A 1 1017 ? 18.740 -43.247 52.865 1.00 59.06 1017 SER A N 1
ATOM 8206 C CA . SER A 1 1017 ? 20.162 -43.573 53.068 1.00 59.06 1017 SER A CA 1
ATOM 8207 C C . SER A 1 1017 ? 20.535 -43.776 54.541 1.00 59.06 1017 SER A C 1
ATOM 8209 O O . SER A 1 1017 ? 21.507 -44.465 54.842 1.00 59.06 1017 SER A O 1
ATOM 8211 N N . SER A 1 1018 ? 19.778 -43.168 55.460 1.00 62.69 1018 SER A N 1
ATOM 8212 C CA . SER A 1 1018 ? 19.931 -43.390 56.902 1.00 62.69 1018 SER A CA 1
ATOM 8213 C C . SER A 1 1018 ? 19.280 -44.708 57.313 1.00 62.69 1018 SER A C 1
ATOM 8215 O O . SER A 1 1018 ? 19.888 -45.474 58.052 1.00 62.69 1018 SER A O 1
ATOM 8217 N N . PHE A 1 1019 ? 18.092 -44.993 56.772 1.00 70.94 1019 PHE A N 1
ATOM 8218 C CA . PHE A 1 1019 ? 17.381 -46.256 56.947 1.00 70.94 1019 PHE A CA 1
ATOM 8219 C C . PHE A 1 1019 ? 18.179 -47.453 56.400 1.00 70.94 1019 PHE A C 1
ATOM 8221 O O . PHE A 1 1019 ? 18.543 -48.348 57.151 1.00 70.94 1019 PHE A O 1
ATOM 8228 N N . GLN A 1 1020 ? 18.585 -47.424 55.131 1.00 65.06 1020 GLN A N 1
ATOM 8229 C CA . GLN A 1 1020 ? 19.414 -48.452 54.487 1.00 65.06 1020 GLN A CA 1
ATOM 8230 C C . GLN A 1 1020 ? 20.792 -48.607 55.165 1.00 65.06 1020 GLN A C 1
ATOM 8232 O O . GLN A 1 1020 ? 21.354 -49.699 55.218 1.00 65.06 1020 GLN A O 1
ATOM 8237 N N . GLY A 1 1021 ? 21.327 -47.524 55.741 1.00 63.78 1021 GLY A N 1
ATOM 8238 C CA . GLY A 1 1021 ? 22.515 -47.555 56.596 1.00 63.78 1021 GLY A CA 1
ATOM 8239 C C . GLY A 1 1021 ? 22.292 -48.204 57.966 1.00 63.78 1021 GLY A C 1
ATOM 8240 O O . GLY A 1 1021 ? 23.222 -48.782 58.526 1.00 63.78 1021 GLY A O 1
ATOM 8241 N N . HIS A 1 1022 ? 21.070 -48.122 58.495 1.00 72.56 1022 HIS A N 1
ATOM 8242 C CA . HIS A 1 1022 ? 20.629 -48.800 59.709 1.00 72.56 1022 HIS A CA 1
ATOM 8243 C C . HIS A 1 1022 ? 20.291 -50.278 59.459 1.00 72.56 1022 HIS A C 1
ATOM 8245 O O . HIS A 1 1022 ? 20.639 -51.100 60.300 1.00 72.56 1022 HIS A O 1
ATOM 8251 N N . MET A 1 1023 ? 19.740 -50.650 58.297 1.00 61.47 1023 MET A N 1
ATOM 8252 C CA . MET A 1 1023 ? 19.490 -52.059 57.943 1.00 61.47 1023 MET A CA 1
ATOM 8253 C C . MET A 1 1023 ? 20.770 -52.911 57.986 1.00 61.47 1023 MET A C 1
ATOM 8255 O O . MET A 1 1023 ? 20.728 -54.053 58.430 1.00 61.47 1023 MET A O 1
ATOM 8259 N N . ARG A 1 1024 ? 21.938 -52.327 57.670 1.00 69.00 1024 ARG A N 1
ATOM 8260 C CA . ARG A 1 1024 ? 23.263 -52.970 57.833 1.00 69.00 1024 ARG A CA 1
ATOM 8261 C C . ARG A 1 1024 ? 23.680 -53.247 59.283 1.00 69.00 1024 ARG A C 1
ATOM 8263 O O . ARG A 1 1024 ? 24.703 -53.886 59.513 1.00 69.00 1024 ARG A O 1
ATOM 8270 N N . VAL A 1 1025 ? 22.935 -52.746 60.269 1.00 62.19 1025 VAL A N 1
ATOM 8271 C CA . VAL A 1 1025 ? 23.090 -53.128 61.682 1.00 62.19 1025 VAL A CA 1
ATOM 8272 C C . VAL A 1 1025 ? 22.385 -54.460 61.954 1.00 62.19 1025 VAL A C 1
ATOM 8274 O O . VAL A 1 1025 ? 22.896 -55.236 62.754 1.00 62.19 1025 VAL A O 1
ATOM 8277 N N . HIS A 1 1026 ? 21.283 -54.751 61.253 1.00 62.56 1026 HIS A N 1
ATOM 8278 C CA . HIS A 1 1026 ? 20.553 -56.020 61.358 1.00 62.56 1026 HIS A CA 1
ATOM 8279 C C . HIS A 1 1026 ? 21.152 -57.110 60.467 1.00 62.56 1026 HIS A C 1
ATOM 8281 O O . HIS A 1 1026 ? 21.412 -58.207 60.946 1.00 62.56 1026 HIS A O 1
ATOM 8287 N N . THR A 1 1027 ? 21.468 -56.805 59.201 1.00 58.75 1027 THR A N 1
ATOM 8288 C CA . THR A 1 1027 ? 22.091 -57.779 58.277 1.00 58.75 1027 THR A CA 1
ATOM 8289 C C . THR A 1 1027 ? 23.567 -58.060 58.582 1.00 58.75 1027 THR A C 1
ATOM 8291 O O . THR A 1 1027 ? 24.171 -58.942 57.979 1.00 58.75 1027 THR A O 1
ATOM 8294 N N . GLY A 1 1028 ? 24.189 -57.293 59.486 1.00 57.41 1028 GLY A N 1
ATOM 8295 C CA . GLY A 1 1028 ? 25.591 -57.450 59.891 1.00 57.41 1028 GLY A CA 1
ATOM 8296 C C . GLY A 1 1028 ? 26.636 -57.104 58.818 1.00 57.41 1028 GLY A C 1
ATOM 8297 O O . GLY A 1 1028 ? 27.838 -57.187 59.093 1.00 57.41 1028 GLY A O 1
ATOM 8298 N N . GLU A 1 1029 ? 26.209 -56.705 57.616 1.00 57.59 1029 GLU A N 1
ATOM 8299 C CA . GLU A 1 1029 ? 27.062 -56.501 56.445 1.00 57.59 1029 GLU A CA 1
ATOM 8300 C C . GLU A 1 1029 ? 28.190 -55.483 56.672 1.00 57.59 1029 GLU A C 1
ATOM 8302 O O . GLU A 1 1029 ? 27.988 -54.333 57.083 1.00 57.59 1029 GLU A O 1
ATOM 8307 N N . LYS A 1 1030 ? 29.410 -55.879 56.291 1.00 66.44 1030 LYS A N 1
ATOM 8308 C CA . LYS A 1 1030 ? 30.612 -55.031 56.323 1.00 66.44 1030 LYS A CA 1
ATOM 8309 C C . LYS A 1 1030 ? 31.309 -55.016 54.952 1.00 66.44 1030 LYS A C 1
ATOM 8311 O O . LYS A 1 1030 ? 32.395 -55.583 54.833 1.00 66.44 1030 LYS A O 1
ATOM 8316 N N . PRO A 1 1031 ? 30.726 -54.377 53.913 1.00 64.50 1031 PRO A N 1
ATOM 8317 C CA . PRO A 1 1031 ? 31.196 -54.525 52.528 1.00 64.50 1031 PRO A CA 1
ATOM 8318 C C . PRO A 1 1031 ? 32.611 -53.987 52.269 1.00 64.50 1031 PRO A C 1
ATOM 8320 O O . PRO A 1 1031 ? 33.236 -54.319 51.267 1.00 64.50 1031 PRO A O 1
ATOM 8323 N N . TYR A 1 1032 ? 33.131 -53.128 53.149 1.00 65.88 1032 TYR A N 1
ATOM 8324 C CA . TYR A 1 1032 ? 34.370 -52.391 52.917 1.00 65.88 1032 TYR A CA 1
ATOM 8325 C C . TYR A 1 1032 ? 35.534 -53.071 53.648 1.00 65.88 1032 TYR A C 1
ATOM 8327 O O . TYR A 1 1032 ? 35.862 -52.723 54.786 1.00 65.88 1032 TYR A O 1
ATOM 8335 N N . LYS A 1 1033 ? 36.144 -54.069 52.996 1.00 62.44 1033 LYS A N 1
ATOM 8336 C CA . LYS A 1 1033 ? 37.327 -54.800 53.484 1.00 62.44 1033 LYS A CA 1
ATOM 8337 C C . LYS A 1 1033 ? 38.605 -53.966 53.342 1.00 62.44 1033 LYS A C 1
ATOM 8339 O O . LYS A 1 1033 ? 38.832 -53.332 52.316 1.00 62.44 1033 LYS A O 1
ATOM 8344 N N . CYS A 1 1034 ? 39.459 -53.986 54.362 1.00 69.50 1034 CYS A N 1
ATOM 8345 C CA . CYS A 1 1034 ? 40.811 -53.439 54.289 1.00 69.50 1034 CYS A CA 1
ATOM 8346 C C . CYS A 1 1034 ? 41.733 -54.409 53.542 1.00 69.50 1034 CYS A C 1
ATOM 8348 O O . CYS A 1 1034 ? 41.934 -55.534 53.998 1.00 69.50 1034 CYS A O 1
ATOM 8350 N N . SER A 1 1035 ? 42.319 -53.978 52.424 1.00 58.62 1035 SER A N 1
ATOM 8351 C CA . SER A 1 1035 ? 43.257 -54.793 51.638 1.00 58.62 1035 SER A CA 1
ATOM 8352 C C . SER A 1 1035 ? 44.557 -55.108 52.386 1.00 58.62 1035 SER A C 1
ATOM 8354 O O . SER A 1 1035 ? 45.113 -56.180 52.193 1.00 58.62 1035 SER A O 1
ATOM 8356 N N . GLN A 1 1036 ? 45.014 -54.220 53.277 1.00 60.75 1036 GLN A N 1
ATOM 8357 C CA . GLN A 1 1036 ? 46.301 -54.357 53.977 1.00 60.75 1036 GLN A CA 1
ATOM 8358 C C . GLN A 1 1036 ? 46.254 -55.180 55.278 1.00 60.75 1036 GLN A C 1
ATOM 8360 O O . GLN A 1 1036 ? 47.301 -55.572 55.776 1.00 60.75 1036 GLN A O 1
ATOM 8365 N N . CYS A 1 1037 ? 45.077 -55.436 55.865 1.00 66.12 1037 CYS A N 1
ATOM 8366 C CA . CYS A 1 1037 ? 44.975 -56.244 57.097 1.00 66.12 1037 CYS A CA 1
ATOM 8367 C C . CYS A 1 1037 ? 43.669 -57.049 57.244 1.00 66.12 1037 CYS A C 1
ATOM 8369 O O . CYS A 1 1037 ? 43.324 -57.495 58.338 1.00 66.12 1037 CYS A O 1
ATOM 8371 N N . GLY A 1 1038 ? 42.877 -57.176 56.178 1.00 59.81 1038 GLY A N 1
ATOM 8372 C CA . GLY A 1 1038 ? 41.657 -57.986 56.139 1.00 59.81 1038 GLY A CA 1
ATOM 8373 C C . GLY A 1 1038 ? 40.446 -57.465 56.927 1.00 59.81 1038 GLY A C 1
ATOM 8374 O O . GLY A 1 1038 ? 39.328 -57.867 56.605 1.00 59.81 1038 GLY A O 1
ATOM 8375 N N . LYS A 1 1039 ? 40.611 -56.570 57.915 1.00 64.19 1039 LYS A N 1
ATOM 8376 C CA . LYS A 1 1039 ? 39.502 -56.083 58.762 1.00 64.19 1039 LYS A CA 1
ATOM 8377 C C . LYS A 1 1039 ? 38.417 -55.372 57.935 1.00 64.19 1039 LYS A C 1
ATOM 8379 O O . LYS A 1 1039 ? 38.717 -54.550 57.068 1.00 64.19 1039 LYS A O 1
ATOM 8384 N N . THR A 1 1040 ? 37.151 -55.702 58.196 1.00 63.00 1040 THR A N 1
ATOM 8385 C CA . THR A 1 1040 ? 35.979 -55.256 57.421 1.00 63.00 1040 THR A CA 1
ATOM 8386 C C . THR A 1 1040 ? 35.176 -54.170 58.138 1.00 63.00 1040 THR A C 1
ATOM 8388 O O . THR A 1 1040 ? 35.047 -54.165 59.364 1.00 63.00 1040 THR A O 1
ATOM 8391 N N . PHE A 1 1041 ? 34.609 -53.241 57.364 1.00 69.94 1041 PHE A N 1
ATOM 8392 C CA . PHE A 1 1041 ? 33.855 -52.094 57.872 1.00 69.94 1041 PHE A CA 1
ATOM 8393 C C . PHE A 1 1041 ? 32.506 -51.944 57.155 1.00 69.94 1041 PHE A C 1
ATOM 8395 O O . PHE A 1 1041 ? 32.381 -52.195 55.958 1.00 69.94 1041 PHE A O 1
ATOM 8402 N N . ASN A 1 1042 ? 31.496 -51.474 57.886 1.00 58.41 1042 ASN A N 1
ATOM 8403 C CA . ASN A 1 1042 ? 30.144 -51.185 57.384 1.00 58.41 1042 ASN A CA 1
ATOM 8404 C C . ASN A 1 1042 ? 30.028 -49.848 56.622 1.00 58.41 1042 ASN A C 1
ATOM 8406 O O . ASN A 1 1042 ? 29.055 -49.631 55.899 1.00 58.41 1042 ASN A O 1
ATOM 8410 N N . TRP A 1 1043 ? 31.033 -48.968 56.730 1.00 63.56 1043 TRP A N 1
ATOM 8411 C CA . TRP A 1 1043 ? 31.055 -47.651 56.082 1.00 63.56 1043 TRP A CA 1
ATOM 8412 C C . TRP A 1 1043 ? 32.403 -47.341 55.400 1.00 63.56 1043 TRP A C 1
ATOM 8414 O O . TRP A 1 1043 ? 33.449 -47.519 56.036 1.00 63.56 1043 TRP A O 1
ATOM 8424 N N . PRO A 1 1044 ? 32.423 -46.753 54.180 1.00 59.84 1044 PRO A N 1
ATOM 8425 C CA . PRO A 1 1044 ? 33.669 -46.423 53.474 1.00 59.84 1044 PRO A CA 1
ATOM 8426 C C . PRO A 1 1044 ? 34.541 -45.412 54.228 1.00 59.84 1044 PRO A C 1
ATOM 8428 O O . PRO A 1 1044 ? 35.766 -45.461 54.170 1.00 59.84 1044 PRO A O 1
ATOM 8431 N N . ILE A 1 1045 ? 33.911 -44.488 54.964 1.00 64.38 1045 ILE A N 1
ATOM 8432 C CA . ILE A 1 1045 ? 34.608 -43.483 55.779 1.00 64.38 1045 ILE A CA 1
ATOM 8433 C C . ILE A 1 1045 ? 35.305 -44.134 56.982 1.00 64.38 1045 ILE A C 1
ATOM 8435 O O . ILE A 1 1045 ? 36.371 -43.670 57.380 1.00 64.38 1045 ILE A O 1
ATOM 8439 N N . SER A 1 1046 ? 34.754 -45.218 57.537 1.00 68.31 1046 SER A N 1
ATOM 8440 C CA . SER A 1 1046 ? 35.401 -45.981 58.610 1.00 68.31 1046 SER A CA 1
ATOM 8441 C C . SER A 1 1046 ? 36.637 -46.711 58.086 1.00 68.31 1046 SER A C 1
ATOM 8443 O O . SER A 1 1046 ? 37.709 -46.555 58.668 1.00 68.31 1046 SER A O 1
ATOM 8445 N N . LEU A 1 1047 ? 36.533 -47.381 56.929 1.00 71.56 1047 LEU A N 1
ATOM 8446 C CA . LEU A 1 1047 ? 37.694 -47.968 56.252 1.00 71.56 1047 LEU A CA 1
ATOM 8447 C C . LEU A 1 1047 ? 38.750 -46.900 55.909 1.00 71.56 1047 LEU A C 1
ATOM 8449 O O . LEU A 1 1047 ? 39.922 -47.076 56.222 1.00 71.56 1047 LEU A O 1
ATOM 8453 N N . ARG A 1 1048 ? 38.360 -45.750 55.344 1.00 67.38 1048 ARG A N 1
ATOM 8454 C CA . ARG A 1 1048 ? 39.303 -44.671 54.983 1.00 67.38 1048 ARG A CA 1
ATOM 8455 C C . ARG A 1 1048 ? 39.967 -44.005 56.198 1.00 67.38 1048 ARG A C 1
ATOM 8457 O O . ARG A 1 1048 ? 41.088 -43.520 56.079 1.00 67.38 1048 ARG A O 1
ATOM 8464 N N . LYS A 1 1049 ? 39.316 -43.989 57.368 1.00 64.62 1049 LYS A N 1
ATOM 8465 C CA . LYS A 1 1049 ? 39.955 -43.605 58.642 1.00 64.62 1049 LYS A CA 1
ATOM 8466 C C . LYS A 1 1049 ? 40.928 -44.676 59.138 1.00 64.62 1049 LYS A C 1
ATOM 8468 O O . LYS A 1 1049 ? 41.972 -44.323 59.671 1.00 64.62 1049 LYS A O 1
ATOM 8473 N N . HIS A 1 1050 ? 40.592 -45.952 58.960 1.00 72.44 1050 HIS A N 1
ATOM 8474 C CA . HIS A 1 1050 ? 41.441 -47.072 59.354 1.00 72.44 1050 HIS A CA 1
ATOM 8475 C C . HIS A 1 1050 ? 42.688 -47.218 58.467 1.00 72.44 1050 HIS A C 1
ATOM 8477 O O . HIS A 1 1050 ? 43.769 -47.408 59.001 1.00 72.44 1050 HIS A O 1
ATOM 8483 N N . LEU A 1 1051 ? 42.597 -47.035 57.147 1.00 60.81 1051 LEU A N 1
ATOM 8484 C CA . LEU A 1 1051 ? 43.768 -47.091 56.255 1.00 60.81 1051 LEU A CA 1
ATOM 8485 C C . LEU A 1 1051 ? 44.873 -46.094 56.671 1.00 60.81 1051 LEU A C 1
ATOM 8487 O O . LEU A 1 1051 ? 46.056 -46.409 56.582 1.00 60.81 1051 LEU A O 1
ATOM 8491 N N . ARG A 1 1052 ? 44.500 -44.946 57.258 1.00 67.44 1052 ARG A N 1
ATOM 8492 C CA . ARG A 1 1052 ? 45.443 -43.964 57.832 1.00 67.44 1052 ARG A CA 1
ATOM 8493 C C . ARG A 1 1052 ? 46.182 -44.434 59.091 1.00 67.44 1052 ARG A C 1
ATOM 8495 O O . ARG A 1 1052 ? 47.123 -43.767 59.512 1.00 67.44 1052 ARG A O 1
ATOM 8502 N N . THR A 1 1053 ? 45.786 -45.546 59.719 1.00 60.97 1053 THR A N 1
ATOM 8503 C CA . THR A 1 1053 ? 46.602 -46.166 60.781 1.00 60.97 1053 THR A CA 1
ATOM 8504 C C . THR A 1 1053 ? 47.751 -46.991 60.209 1.00 60.97 1053 THR A C 1
ATOM 8506 O O . THR A 1 1053 ? 48.751 -47.152 60.898 1.00 60.97 1053 THR A O 1
ATOM 8509 N N . HIS A 1 1054 ? 47.638 -47.447 58.955 1.00 60.38 1054 HIS A N 1
ATOM 8510 C CA . HIS A 1 1054 ? 48.705 -48.157 58.242 1.00 60.38 1054 HIS A CA 1
ATOM 8511 C C . HIS A 1 1054 ? 49.670 -47.177 57.569 1.00 60.38 1054 HIS A C 1
ATOM 8513 O O . HIS A 1 1054 ? 50.873 -47.262 57.793 1.00 60.38 1054 HIS A O 1
ATOM 8519 N N . THR A 1 1055 ? 49.156 -46.176 56.842 1.00 59.22 1055 THR A N 1
ATOM 8520 C CA . THR A 1 1055 ? 49.997 -45.164 56.161 1.00 59.22 1055 THR A CA 1
ATOM 8521 C C . THR A 1 1055 ? 50.659 -44.155 57.111 1.00 59.22 1055 THR A C 1
ATOM 8523 O O . THR A 1 1055 ? 51.514 -43.387 56.685 1.00 59.22 1055 THR A O 1
ATOM 8526 N N . LYS A 1 1056 ? 50.263 -44.122 58.395 1.00 56.81 1056 LYS A N 1
ATOM 8527 C CA . LYS A 1 1056 ? 50.696 -43.162 59.440 1.00 56.81 1056 LYS A CA 1
ATOM 8528 C C . LYS A 1 1056 ? 50.478 -41.669 59.114 1.00 56.81 1056 LYS A C 1
ATOM 8530 O O . LYS A 1 1056 ? 50.835 -40.821 59.934 1.00 56.81 1056 LYS A O 1
ATOM 8535 N N . GLU A 1 1057 ? 49.863 -41.333 57.979 1.00 56.62 1057 GLU A N 1
ATOM 8536 C CA . GLU A 1 1057 ? 49.681 -39.960 57.494 1.00 56.62 1057 GLU A CA 1
ATOM 8537 C C . GLU A 1 1057 ? 48.943 -39.055 58.496 1.00 56.62 1057 GLU A C 1
ATOM 8539 O O . GLU A 1 1057 ? 47.922 -39.423 59.092 1.00 56.62 1057 GLU A O 1
ATOM 8544 N N . LYS A 1 1058 ? 49.411 -37.806 58.610 1.00 60.84 1058 LYS A N 1
ATOM 8545 C CA . LYS A 1 1058 ? 48.838 -36.765 59.478 1.00 60.84 1058 LYS A CA 1
ATOM 8546 C C . LYS A 1 1058 ? 48.483 -35.490 58.684 1.00 60.84 1058 LYS A C 1
ATOM 8548 O O . LYS A 1 1058 ? 49.137 -34.472 58.876 1.00 60.84 1058 LYS A O 1
ATOM 8553 N N . PRO A 1 1059 ? 47.454 -35.493 57.808 1.00 61.06 1059 PRO A N 1
ATOM 8554 C CA . PRO A 1 1059 ? 47.258 -34.438 56.798 1.00 61.06 1059 PRO A CA 1
ATOM 8555 C C . PRO A 1 1059 ? 46.741 -33.084 57.321 1.00 61.06 1059 PRO A C 1
ATOM 8557 O O . PRO A 1 1059 ? 46.260 -32.271 56.532 1.00 61.06 1059 PRO A O 1
ATOM 8560 N N . TYR A 1 1060 ? 46.734 -32.860 58.637 1.00 60.62 1060 TYR A N 1
ATOM 8561 C CA . TYR A 1 1060 ? 46.187 -31.659 59.266 1.00 60.62 1060 TYR A CA 1
ATOM 8562 C C . TYR A 1 1060 ? 47.187 -31.112 60.285 1.00 60.62 1060 TYR A C 1
ATOM 8564 O O . TYR A 1 1060 ? 47.211 -31.546 61.437 1.00 60.62 1060 TYR A O 1
ATOM 8572 N N . GLU A 1 1061 ? 48.030 -30.187 59.838 1.00 53.94 1061 GLU A N 1
ATOM 8573 C CA . GLU A 1 1061 ? 49.132 -29.619 60.612 1.00 53.94 1061 GLU A CA 1
ATOM 8574 C C . GLU A 1 1061 ? 48.858 -28.175 61.035 1.00 53.94 1061 GLU A C 1
ATOM 85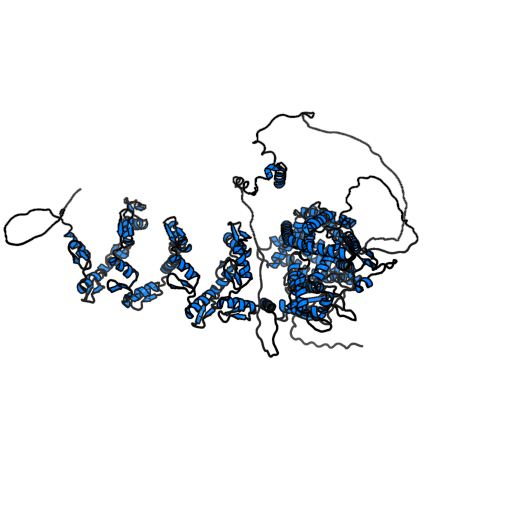76 O O . GLU A 1 1061 ? 48.316 -27.371 60.271 1.00 53.94 1061 GLU A O 1
ATOM 8581 N N . CYS A 1 1062 ? 49.209 -27.845 62.278 1.00 60.66 1062 CYS A N 1
ATOM 8582 C CA . CYS A 1 1062 ? 49.013 -26.507 62.812 1.00 60.66 1062 CYS A CA 1
ATOM 8583 C C . CYS A 1 1062 ? 50.172 -25.584 62.448 1.00 60.66 1062 CYS A C 1
ATOM 8585 O O . CYS A 1 1062 ? 51.202 -25.587 63.116 1.00 60.66 1062 CYS A O 1
ATOM 8587 N N . LYS A 1 1063 ? 49.967 -24.709 61.457 1.00 56.69 1063 LYS A N 1
ATOM 8588 C CA . LYS A 1 1063 ? 50.951 -23.681 61.073 1.00 56.69 1063 LYS A CA 1
ATOM 8589 C C . LYS A 1 1063 ? 51.324 -22.688 62.192 1.00 56.69 1063 LYS A C 1
ATOM 8591 O O . LYS A 1 1063 ? 52.271 -21.940 62.015 1.00 56.69 1063 LYS A O 1
ATOM 8596 N N . GLN A 1 1064 ? 50.624 -22.692 63.333 1.00 50.41 1064 GLN A N 1
ATOM 8597 C CA . GLN A 1 1064 ? 50.988 -21.914 64.527 1.00 50.41 1064 GLN A CA 1
ATOM 8598 C C . GLN A 1 1064 ? 51.879 -22.674 65.535 1.00 50.41 1064 GLN A C 1
ATOM 8600 O O . GLN A 1 1064 ? 52.351 -22.050 66.479 1.00 50.41 1064 GLN A O 1
ATOM 8605 N N . CYS A 1 1065 ? 52.110 -23.992 65.396 1.00 52.84 1065 CYS A N 1
ATOM 8606 C CA . CYS A 1 1065 ? 53.024 -24.739 66.292 1.00 52.84 1065 CYS A CA 1
ATOM 8607 C C . CYS A 1 1065 ? 53.552 -26.104 65.772 1.00 52.84 1065 CYS A C 1
ATOM 8609 O O . CYS A 1 1065 ? 53.969 -26.942 66.572 1.00 52.84 1065 CYS A O 1
ATOM 8611 N N . GLY A 1 1066 ? 53.480 -26.388 64.466 1.00 55.03 1066 GLY A N 1
ATOM 8612 C CA . GLY A 1 1066 ? 54.012 -27.602 63.814 1.00 55.03 1066 GLY A CA 1
ATOM 8613 C C . GLY A 1 1066 ? 53.312 -28.932 64.145 1.00 55.03 1066 GLY A C 1
ATOM 8614 O O . GLY A 1 1066 ? 53.653 -29.978 63.597 1.00 55.03 1066 GLY A O 1
ATOM 8615 N N . LYS A 1 1067 ? 52.323 -28.958 65.049 1.00 54.66 1067 LYS A N 1
ATOM 8616 C CA . LYS A 1 1067 ? 51.705 -30.224 65.485 1.00 54.66 1067 LYS A CA 1
ATOM 8617 C C . LYS A 1 1067 ? 50.749 -30.779 64.420 1.00 54.66 1067 LYS A C 1
ATOM 8619 O O . LYS A 1 1067 ? 49.757 -30.144 64.061 1.00 54.66 1067 LYS A O 1
ATOM 8624 N N . ALA A 1 1068 ? 51.052 -31.987 63.935 1.00 61.03 1068 ALA A N 1
ATOM 8625 C CA . ALA A 1 1068 ? 50.317 -32.686 62.879 1.00 61.03 1068 ALA A CA 1
ATOM 8626 C C . ALA A 1 1068 ? 49.359 -33.773 63.408 1.00 61.03 1068 ALA A C 1
ATOM 8628 O O . ALA A 1 1068 ? 49.711 -34.582 64.274 1.00 61.03 1068 ALA A O 1
ATOM 8629 N N . PHE A 1 1069 ? 48.154 -33.835 62.833 1.00 62.69 1069 PHE A N 1
ATOM 8630 C CA . PHE A 1 1069 ? 47.051 -34.709 63.246 1.00 62.69 1069 PHE A CA 1
ATOM 8631 C C . PHE A 1 1069 ? 46.472 -35.499 62.058 1.00 62.69 1069 PHE A C 1
ATOM 8633 O O . PHE A 1 1069 ? 46.357 -35.000 60.941 1.00 62.69 1069 PHE A O 1
ATOM 8640 N N . ASN A 1 1070 ? 46.028 -36.736 62.300 1.00 52.91 1070 ASN A N 1
ATOM 8641 C CA . ASN A 1 1070 ? 45.417 -37.611 61.283 1.00 52.91 1070 ASN A CA 1
ATOM 8642 C C . ASN A 1 1070 ? 43.916 -37.341 61.025 1.00 52.91 1070 ASN A C 1
ATOM 8644 O O . ASN A 1 1070 ? 43.357 -37.798 60.019 1.00 52.91 1070 ASN A O 1
ATOM 8648 N N . LEU A 1 1071 ? 43.258 -36.573 61.906 1.00 59.00 1071 LEU A N 1
ATOM 8649 C CA . LEU A 1 1071 ? 41.828 -36.257 61.861 1.00 59.00 1071 LEU A CA 1
ATOM 8650 C C . LEU A 1 1071 ? 41.557 -34.754 62.038 1.00 59.00 1071 LEU A C 1
ATOM 8652 O O . LEU A 1 1071 ? 41.940 -34.140 63.033 1.00 59.00 1071 LEU A O 1
ATOM 8656 N N . SER A 1 1072 ? 40.781 -34.179 61.112 1.00 51.97 1072 SER A N 1
ATOM 8657 C CA . SER A 1 1072 ? 40.456 -32.743 61.068 1.00 51.97 1072 SER A CA 1
ATOM 8658 C C . SER A 1 1072 ? 39.492 -32.257 62.163 1.00 51.97 1072 SER A C 1
ATOM 8660 O O . SER A 1 1072 ? 39.111 -31.086 62.170 1.00 51.97 1072 SER A O 1
ATOM 8662 N N . ALA A 1 1073 ? 39.044 -33.144 63.057 1.00 53.09 1073 ALA A N 1
ATOM 8663 C CA . ALA A 1 1073 ? 38.280 -32.793 64.254 1.00 53.09 1073 ALA A CA 1
ATOM 8664 C C . ALA A 1 1073 ? 39.236 -32.374 65.379 1.00 53.09 1073 ALA A C 1
ATOM 8666 O O . ALA A 1 1073 ? 39.229 -31.209 65.764 1.00 53.09 1073 ALA A O 1
ATOM 8667 N N . CYS A 1 1074 ? 40.140 -33.276 65.777 1.00 57.03 1074 CYS A N 1
ATOM 8668 C CA . CYS A 1 1074 ? 41.186 -33.027 66.771 1.00 57.03 1074 CYS A CA 1
ATOM 8669 C C . CYS A 1 1074 ? 42.067 -31.834 66.374 1.00 57.03 1074 CYS A C 1
ATOM 8671 O O . CYS A 1 1074 ? 42.341 -30.972 67.200 1.00 57.03 1074 CYS A O 1
ATOM 8673 N N . PHE A 1 1075 ? 42.413 -31.720 65.085 1.00 60.69 1075 PHE A N 1
ATOM 8674 C CA . PHE A 1 1075 ? 43.093 -30.541 64.543 1.00 60.69 1075 PHE A CA 1
ATOM 8675 C C . PHE A 1 1075 ? 42.328 -29.233 64.810 1.00 60.69 1075 PHE A C 1
ATOM 8677 O O . PHE A 1 1075 ? 42.910 -28.260 65.270 1.00 60.69 1075 PHE A O 1
ATOM 8684 N N . ARG A 1 1076 ? 41.009 -29.200 64.571 1.00 54.28 1076 ARG A N 1
ATOM 8685 C CA . ARG A 1 1076 ? 40.189 -28.002 64.819 1.00 54.28 1076 ARG A CA 1
ATOM 8686 C C . ARG A 1 1076 ? 39.931 -27.734 66.294 1.00 54.28 1076 ARG A C 1
ATOM 8688 O O . ARG A 1 1076 ? 39.571 -26.613 66.621 1.00 54.28 1076 ARG A O 1
ATOM 8695 N N . GLU A 1 1077 ? 40.017 -28.720 67.178 1.00 52.03 1077 GLU A N 1
ATOM 8696 C CA . GLU A 1 1077 ? 40.023 -28.478 68.629 1.00 52.03 1077 GLU A CA 1
ATOM 8697 C C . GLU A 1 1077 ? 41.356 -27.869 69.056 1.00 52.03 1077 GLU A C 1
ATOM 8699 O O . GLU A 1 1077 ? 41.360 -26.812 69.672 1.00 52.03 1077 GLU A O 1
ATOM 8704 N N . HIS A 1 1078 ? 42.469 -28.455 68.615 1.00 55.84 1078 HIS A N 1
ATOM 8705 C CA . HIS A 1 1078 ? 43.814 -27.946 68.857 1.00 55.84 1078 HIS A CA 1
ATOM 8706 C C . HIS A 1 1078 ? 44.019 -26.507 68.347 1.00 55.84 1078 HIS A C 1
ATOM 8708 O O . HIS A 1 1078 ? 44.469 -25.663 69.112 1.00 55.84 1078 HIS A O 1
ATOM 8714 N N . VAL A 1 1079 ? 43.614 -26.185 67.112 1.00 53.84 1079 VAL A N 1
ATOM 8715 C CA . VAL A 1 1079 ? 43.724 -24.814 66.570 1.00 53.84 1079 VAL A CA 1
ATOM 8716 C C . VAL A 1 1079 ? 42.892 -23.805 67.379 1.00 53.84 1079 VAL A C 1
ATOM 8718 O O . VAL A 1 1079 ? 43.311 -22.667 67.552 1.00 53.84 1079 VAL A O 1
ATOM 8721 N N . ARG A 1 1080 ? 41.753 -24.220 67.953 1.00 51.59 1080 ARG A N 1
ATOM 8722 C CA . ARG A 1 1080 ? 40.923 -23.376 68.840 1.00 51.59 1080 ARG A CA 1
ATOM 8723 C C . ARG A 1 1080 ? 41.479 -23.223 70.266 1.00 51.59 1080 ARG A C 1
ATOM 8725 O O . ARG A 1 1080 ? 40.822 -22.599 71.092 1.00 51.59 1080 ARG A O 1
ATOM 8732 N N . MET A 1 1081 ? 42.663 -23.767 70.556 1.00 48.03 1081 MET A N 1
ATOM 8733 C CA . MET A 1 1081 ? 43.396 -23.523 71.807 1.00 48.03 1081 MET A CA 1
ATOM 8734 C C . MET A 1 1081 ? 44.405 -22.366 71.685 1.00 48.03 1081 MET A C 1
ATOM 8736 O O . MET A 1 1081 ? 44.944 -21.941 72.704 1.00 48.03 1081 MET A O 1
ATOM 8740 N N . HIS A 1 1082 ? 44.679 -21.850 70.479 1.00 49.34 1082 HIS A N 1
ATOM 8741 C CA . HIS A 1 1082 ? 45.574 -20.702 70.308 1.00 49.34 1082 HIS A CA 1
ATOM 8742 C C . HIS A 1 1082 ? 44.871 -19.392 70.725 1.00 49.34 1082 HIS A C 1
ATOM 8744 O O . HIS A 1 1082 ? 43.761 -19.120 70.256 1.00 49.34 1082 HIS A O 1
ATOM 8750 N N . PRO A 1 1083 ? 45.475 -18.569 71.605 1.00 51.38 1083 PRO A N 1
ATOM 8751 C CA . PRO A 1 1083 ? 44.844 -17.356 72.117 1.00 51.38 1083 PRO A CA 1
ATOM 8752 C C . PRO A 1 1083 ? 44.947 -16.212 71.096 1.00 51.38 1083 PRO A C 1
ATOM 8754 O O . PRO A 1 1083 ? 45.922 -15.470 71.094 1.00 51.38 1083 PRO A O 1
ATOM 8757 N N . GLY A 1 1084 ? 43.941 -16.080 70.225 1.00 51.28 1084 GLY A N 1
ATOM 8758 C CA . GLY A 1 1084 ? 43.910 -15.041 69.181 1.00 51.28 1084 GLY A CA 1
ATOM 8759 C C . GLY A 1 1084 ? 42.534 -14.453 68.842 1.00 51.28 1084 GLY A C 1
ATOM 8760 O O . GLY A 1 1084 ? 42.475 -13.476 68.110 1.00 51.28 1084 GLY A O 1
ATOM 8761 N N . ASP A 1 1085 ? 41.440 -15.007 69.376 1.00 50.56 1085 ASP A N 1
ATOM 8762 C CA . ASP A 1 1085 ? 40.105 -14.391 69.357 1.00 50.56 1085 ASP A CA 1
ATOM 8763 C C . ASP A 1 1085 ? 39.279 -14.960 70.530 1.00 50.56 1085 ASP A C 1
ATOM 8765 O O . ASP A 1 1085 ? 39.049 -16.170 70.623 1.00 50.56 1085 ASP A O 1
ATOM 8769 N N . LYS A 1 1086 ? 38.883 -14.094 71.471 1.00 47.84 1086 LYS A N 1
ATOM 8770 C CA . LYS A 1 1086 ? 38.082 -14.419 72.670 1.00 47.84 1086 LYS A CA 1
ATOM 8771 C C . LYS A 1 1086 ? 36.780 -13.599 72.705 1.00 47.84 1086 LYS A C 1
ATOM 8773 O O . LYS A 1 1086 ? 36.362 -13.133 73.758 1.00 47.84 1086 LYS A O 1
ATOM 8778 N N . SER A 1 1087 ? 36.134 -13.437 71.555 1.00 51.22 1087 SER A N 1
ATOM 8779 C CA . SER A 1 1087 ? 34.995 -12.534 71.295 1.00 51.22 1087 SER A CA 1
ATOM 8780 C C . SER A 1 1087 ? 33.710 -12.692 72.142 1.00 51.22 1087 SER A C 1
ATOM 8782 O O . SER A 1 1087 ? 32.773 -11.923 71.936 1.00 51.22 1087 SER A O 1
ATOM 8784 N N . TYR A 1 1088 ? 33.617 -13.629 73.098 1.00 55.44 1088 TYR A N 1
ATOM 8785 C CA . TYR A 1 1088 ? 32.402 -13.841 73.906 1.00 55.44 1088 TYR A CA 1
ATOM 8786 C C . TYR A 1 1088 ? 32.699 -14.042 75.398 1.00 55.44 1088 TYR A C 1
ATOM 8788 O O . TYR A 1 1088 ? 32.831 -15.169 75.882 1.00 55.44 1088 TYR A O 1
ATOM 8796 N N . GLU A 1 1089 ? 32.765 -12.943 76.149 1.00 51.19 1089 GLU A N 1
ATOM 8797 C CA . GLU A 1 1089 ? 32.975 -12.958 77.598 1.00 51.19 1089 GLU A CA 1
ATOM 8798 C C . GLU A 1 1089 ? 31.668 -13.016 78.404 1.00 51.19 1089 GLU A C 1
ATOM 8800 O O . GLU A 1 1089 ? 30.680 -12.343 78.105 1.00 51.19 1089 GLU A O 1
ATOM 8805 N N . CYS A 1 1090 ? 31.672 -13.811 79.474 1.00 62.56 1090 CYS A N 1
ATOM 8806 C CA . CYS A 1 1090 ? 30.611 -13.832 80.466 1.00 62.56 1090 CYS A CA 1
ATOM 8807 C C . CYS A 1 1090 ? 30.758 -12.679 81.467 1.00 62.56 1090 CYS A C 1
ATOM 8809 O O . CYS A 1 1090 ? 31.424 -12.834 82.494 1.00 62.56 1090 CYS A O 1
ATOM 8811 N N . LYS A 1 1091 ? 30.044 -11.572 81.225 1.00 55.31 1091 LYS A N 1
ATOM 8812 C CA . LYS A 1 1091 ? 30.021 -10.384 82.105 1.00 55.31 1091 LYS A CA 1
ATOM 8813 C C . LYS A 1 1091 ? 29.641 -10.657 83.574 1.00 55.31 1091 LYS A C 1
ATOM 8815 O O . LYS A 1 1091 ? 29.924 -9.826 84.421 1.00 55.31 1091 LYS A O 1
ATOM 8820 N N . LEU A 1 1092 ? 29.045 -11.813 83.887 1.00 54.00 1092 LEU A N 1
ATOM 8821 C CA . LEU A 1 1092 ? 28.714 -12.226 85.261 1.00 54.00 1092 LEU A CA 1
ATOM 8822 C C . LEU A 1 1092 ? 29.859 -12.939 86.012 1.00 54.00 1092 LEU A C 1
ATOM 8824 O O . LEU A 1 1092 ? 29.731 -13.163 87.210 1.00 54.00 1092 LEU A O 1
ATOM 8828 N N . CYS A 1 1093 ? 30.955 -13.349 85.351 1.00 61.34 1093 CYS A N 1
ATOM 8829 C CA . CYS A 1 1093 ? 32.085 -13.994 86.049 1.00 61.34 1093 CYS A CA 1
ATOM 8830 C C . CYS A 1 1093 ? 33.449 -13.956 85.316 1.00 61.34 1093 CYS A C 1
ATOM 8832 O O . CYS A 1 1093 ? 34.299 -14.814 85.571 1.00 61.34 1093 CYS A O 1
ATOM 8834 N N . GLY A 1 1094 ? 33.646 -13.058 84.344 1.00 55.19 1094 GLY A N 1
ATOM 8835 C CA . GLY A 1 1094 ? 34.918 -12.857 83.624 1.00 55.19 1094 GLY A CA 1
ATOM 8836 C C . GLY A 1 1094 ? 35.404 -14.025 82.749 1.00 55.19 1094 GLY A C 1
ATOM 8837 O O . GLY A 1 1094 ? 36.528 -14.019 82.250 1.00 55.19 1094 GLY A O 1
ATOM 8838 N N . LYS A 1 1095 ? 34.605 -15.087 82.570 1.00 53.00 1095 LYS A N 1
ATOM 8839 C CA . LYS A 1 1095 ? 35.033 -16.273 81.809 1.00 53.00 1095 LYS A CA 1
ATOM 8840 C C . LYS A 1 1095 ? 34.771 -16.069 80.320 1.00 53.00 1095 LYS A C 1
ATOM 8842 O O . LYS A 1 1095 ? 33.633 -15.871 79.904 1.00 53.00 1095 LYS A O 1
ATOM 8847 N N . ALA A 1 1096 ? 35.838 -16.127 79.525 1.00 52.31 1096 ALA A N 1
ATOM 8848 C CA . ALA A 1 1096 ? 35.798 -15.957 78.077 1.00 52.31 1096 ALA A CA 1
ATOM 8849 C C . ALA A 1 1096 ? 35.561 -17.283 77.336 1.00 52.31 1096 ALA A C 1
ATOM 8851 O O . ALA A 1 1096 ? 36.169 -18.308 77.657 1.00 52.31 1096 ALA A O 1
ATOM 8852 N N . PHE A 1 1097 ? 34.708 -17.252 76.311 1.00 56.12 1097 PHE A N 1
ATOM 8853 C CA . PHE A 1 1097 ? 34.304 -18.411 75.517 1.00 56.12 1097 PHE A CA 1
ATOM 8854 C C . PHE A 1 1097 ? 34.544 -18.181 74.021 1.00 56.12 1097 PHE A C 1
ATOM 8856 O O . PHE A 1 1097 ? 34.347 -17.095 73.492 1.00 56.12 1097 PHE A O 1
ATOM 8863 N N . TYR A 1 1098 ? 34.921 -19.246 73.311 1.00 50.72 1098 TYR A N 1
ATOM 8864 C CA . TYR A 1 1098 ? 35.297 -19.192 71.891 1.00 50.72 1098 TYR A CA 1
ATOM 8865 C C . TYR A 1 1098 ? 34.108 -19.104 70.909 1.00 50.72 1098 TYR A C 1
ATOM 8867 O O . TYR A 1 1098 ? 34.315 -19.124 69.698 1.00 50.72 1098 TYR A O 1
ATOM 8875 N N . CYS A 1 1099 ? 32.858 -19.090 71.390 1.00 48.28 1099 CYS A N 1
ATOM 8876 C CA . CYS A 1 1099 ? 31.679 -18.762 70.580 1.00 48.28 1099 CYS A CA 1
ATOM 8877 C C . CYS A 1 1099 ? 30.453 -18.427 71.448 1.00 48.28 1099 CYS A C 1
ATOM 8879 O O . CYS A 1 1099 ? 30.292 -18.959 72.552 1.00 48.28 1099 CYS A O 1
ATOM 8881 N N . HIS A 1 1100 ? 29.526 -17.638 70.893 1.00 53.25 1100 HIS A N 1
ATOM 8882 C CA . HIS A 1 1100 ? 28.263 -17.257 71.540 1.00 53.25 1100 HIS A CA 1
ATOM 8883 C C . HIS A 1 1100 ? 27.439 -18.453 72.055 1.00 53.25 1100 HIS A C 1
ATOM 8885 O O . HIS A 1 1100 ? 26.804 -18.356 73.098 1.00 53.25 1100 HIS A O 1
ATOM 8891 N N . LEU A 1 1101 ? 27.462 -19.608 71.374 1.00 55.53 1101 LEU A N 1
ATOM 8892 C CA . LEU A 1 1101 ? 26.714 -20.796 71.814 1.00 55.53 1101 LEU A CA 1
ATOM 8893 C C . LEU A 1 1101 ? 27.320 -21.446 73.075 1.00 55.53 1101 LEU A C 1
ATOM 8895 O O . LEU A 1 1101 ? 26.587 -22.000 73.894 1.00 55.53 1101 LEU A O 1
ATOM 8899 N N . SER A 1 1102 ? 28.641 -21.362 73.249 1.00 55.75 1102 SER A N 1
ATOM 8900 C CA . SER A 1 1102 ? 29.322 -21.797 74.474 1.00 55.75 1102 SER A CA 1
ATOM 8901 C C . SER A 1 1102 ? 29.064 -20.817 75.620 1.00 55.75 1102 SER A C 1
ATOM 8903 O O . SER A 1 1102 ? 28.772 -21.262 76.728 1.00 55.75 1102 SER A O 1
ATOM 8905 N N . LEU A 1 1103 ? 29.065 -19.506 75.338 1.00 61.03 1103 LEU A N 1
ATOM 8906 C CA . LEU A 1 1103 ? 28.646 -18.484 76.302 1.00 61.03 1103 LEU A CA 1
ATOM 8907 C C . LEU A 1 1103 ? 27.183 -18.697 76.734 1.00 61.03 1103 LEU A C 1
ATOM 8909 O O . LEU A 1 1103 ? 26.922 -18.815 77.921 1.00 61.03 1103 LEU A O 1
ATOM 8913 N N . GLN A 1 1104 ? 26.241 -18.866 75.803 1.00 57.41 1104 GLN A N 1
ATOM 8914 C CA . GLN A 1 1104 ? 24.828 -19.181 76.083 1.00 57.41 1104 GLN A CA 1
ATOM 8915 C C . GLN A 1 1104 ? 24.652 -20.400 77.006 1.00 57.41 1104 GLN A C 1
ATOM 8917 O O . GLN A 1 1104 ? 23.864 -20.355 77.951 1.00 57.41 1104 GLN A O 1
ATOM 8922 N N . LYS A 1 1105 ? 25.407 -21.484 76.778 1.00 57.41 1105 LYS A N 1
ATOM 8923 C CA . LYS A 1 1105 ? 25.390 -22.666 77.660 1.00 57.41 1105 LYS A CA 1
ATOM 8924 C C . LYS A 1 1105 ? 26.003 -22.402 79.039 1.00 57.41 1105 LYS A C 1
ATOM 8926 O O . LYS A 1 1105 ? 25.615 -23.062 79.998 1.00 57.41 1105 LYS A O 1
ATOM 8931 N N . HIS A 1 1106 ? 26.932 -21.457 79.142 1.00 63.00 1106 HIS A N 1
ATOM 8932 C CA . HIS A 1 1106 ? 27.533 -21.034 80.403 1.00 63.00 1106 HIS A CA 1
ATOM 8933 C C . HIS A 1 1106 ? 26.658 -20.036 81.185 1.00 63.00 1106 HIS A C 1
ATOM 8935 O O . HIS A 1 1106 ? 26.568 -20.162 82.402 1.00 63.00 1106 HIS A O 1
ATOM 8941 N N . MET A 1 1107 ? 25.954 -19.113 80.519 1.00 52.34 1107 MET A N 1
ATOM 8942 C CA . MET A 1 1107 ? 25.036 -18.158 81.166 1.00 52.34 1107 MET A CA 1
ATOM 8943 C C . MET A 1 1107 ? 23.902 -18.876 81.915 1.00 52.34 1107 MET A C 1
ATOM 8945 O O . MET A 1 1107 ? 23.557 -18.486 83.026 1.00 52.34 1107 MET A O 1
ATOM 8949 N N . ARG A 1 1108 ? 23.429 -20.017 81.390 1.00 58.88 1108 ARG A N 1
ATOM 8950 C CA . ARG A 1 1108 ? 22.477 -20.933 82.063 1.00 58.88 1108 ARG A CA 1
ATOM 8951 C C . ARG A 1 1108 ? 23.006 -21.580 83.351 1.00 58.88 1108 ARG A C 1
ATOM 8953 O O . ARG A 1 1108 ? 22.295 -22.336 84.003 1.00 58.88 1108 ARG A O 1
ATOM 8960 N N . ARG A 1 1109 ? 24.266 -21.327 83.712 1.00 53.94 1109 ARG A N 1
ATOM 8961 C CA . ARG A 1 1109 ? 24.870 -21.728 84.987 1.00 53.94 1109 ARG A CA 1
ATOM 8962 C C . ARG A 1 1109 ? 24.850 -20.608 86.036 1.00 53.94 1109 ARG A C 1
ATOM 8964 O O . ARG A 1 1109 ? 25.190 -20.888 87.179 1.00 53.94 1109 ARG A O 1
ATOM 8971 N N . HIS A 1 1110 ? 24.461 -19.392 85.642 1.00 54.09 1110 HIS A N 1
ATOM 8972 C CA . HIS A 1 1110 ? 24.259 -18.228 86.514 1.00 54.09 1110 HIS A CA 1
ATOM 8973 C C . HIS A 1 1110 ? 22.773 -17.937 86.758 1.00 54.09 1110 HIS A C 1
ATOM 8975 O O . HIS A 1 1110 ? 22.426 -17.463 87.829 1.00 54.09 1110 HIS A O 1
ATOM 8981 N N . THR A 1 1111 ? 21.887 -18.262 85.809 1.00 56.44 1111 THR A N 1
ATOM 8982 C CA . THR A 1 1111 ? 20.438 -17.979 85.907 1.00 56.44 1111 THR A CA 1
ATOM 8983 C C . THR A 1 1111 ? 19.626 -18.986 86.734 1.00 56.44 1111 THR A C 1
ATOM 8985 O O . THR A 1 1111 ? 18.420 -18.831 86.842 1.00 56.44 1111 THR A O 1
ATOM 8988 N N . ALA A 1 1112 ? 20.263 -20.008 87.319 1.00 51.56 1112 ALA A N 1
ATOM 8989 C CA . ALA A 1 1112 ? 19.709 -20.965 88.297 1.00 51.56 1112 ALA A CA 1
ATOM 8990 C C . ALA A 1 1112 ? 18.444 -21.791 87.928 1.00 51.56 1112 ALA A C 1
ATOM 8992 O O . ALA A 1 1112 ? 18.118 -22.720 88.666 1.00 51.56 1112 ALA A O 1
ATOM 8993 N N . GLU A 1 1113 ? 17.779 -21.537 86.798 1.00 53.72 1113 GLU A N 1
ATOM 8994 C CA . GLU A 1 1113 ? 16.586 -22.258 86.326 1.00 53.72 1113 GLU A CA 1
ATOM 8995 C C . GLU A 1 1113 ? 16.829 -23.773 86.148 1.00 53.72 1113 GLU A C 1
ATOM 8997 O O . GLU A 1 1113 ? 17.492 -24.231 85.209 1.00 53.72 1113 GLU A O 1
ATOM 9002 N N . LYS A 1 1114 ? 16.254 -24.576 87.049 1.00 53.56 1114 LYS A N 1
ATOM 9003 C CA . LYS A 1 1114 ? 16.251 -26.045 86.996 1.00 53.56 1114 LYS A CA 1
ATOM 9004 C C . LYS A 1 1114 ? 14.897 -26.530 86.472 1.00 53.56 1114 LYS A C 1
ATOM 9006 O O . LYS A 1 1114 ? 14.003 -26.837 87.244 1.00 53.56 1114 LYS A O 1
ATOM 9011 N N . LEU A 1 1115 ? 14.746 -26.571 85.152 1.00 53.41 1115 LEU A N 1
ATOM 9012 C CA . LEU A 1 1115 ? 13.450 -26.798 84.492 1.00 53.41 1115 LEU A CA 1
ATOM 9013 C C . LEU A 1 1115 ? 13.045 -28.281 84.336 1.00 53.41 1115 LEU A C 1
ATOM 9015 O O . LEU A 1 1115 ? 12.026 -28.555 83.710 1.00 53.41 1115 LEU A O 1
ATOM 9019 N N . TYR A 1 1116 ? 13.842 -29.238 84.830 1.00 59.59 1116 TYR A N 1
ATOM 9020 C CA . TYR A 1 1116 ? 13.625 -30.673 84.589 1.00 59.59 1116 TYR A CA 1
ATOM 9021 C C . TYR A 1 1116 ? 13.861 -31.505 85.856 1.00 59.59 1116 TYR A C 1
ATOM 9023 O O . TYR A 1 1116 ? 15.001 -31.839 86.189 1.00 59.59 1116 TYR A O 1
ATOM 9031 N N . GLU A 1 1117 ? 12.785 -31.854 86.558 1.00 57.91 1117 GLU A N 1
ATOM 9032 C CA . GLU A 1 1117 ? 12.821 -32.685 87.766 1.00 57.91 1117 GLU A CA 1
ATOM 9033 C C . GLU A 1 1117 ? 12.609 -34.175 87.480 1.00 57.91 1117 GLU A C 1
ATOM 9035 O O . GLU A 1 1117 ? 11.972 -34.576 86.508 1.00 57.91 1117 GLU A O 1
ATOM 9040 N N . CYS A 1 1118 ? 13.219 -35.014 88.318 1.00 66.94 1118 CYS A N 1
ATOM 9041 C CA . CYS A 1 1118 ? 13.068 -36.461 88.271 1.00 66.94 1118 CYS A CA 1
ATOM 9042 C C . CYS A 1 1118 ? 11.891 -36.886 89.146 1.00 66.94 1118 CYS A C 1
ATOM 9044 O O . CYS A 1 1118 ? 12.080 -37.066 90.343 1.00 66.94 1118 CYS A O 1
ATOM 9046 N N . GLU A 1 1119 ? 10.714 -37.108 88.562 1.00 59.81 1119 GLU A N 1
ATOM 9047 C CA . GLU A 1 1119 ? 9.475 -37.471 89.282 1.00 59.81 1119 GLU A CA 1
ATOM 9048 C C . GLU A 1 1119 ? 9.655 -38.624 90.297 1.00 59.81 1119 GLU A C 1
ATOM 9050 O O . GLU A 1 1119 ? 9.005 -38.652 91.337 1.00 59.81 1119 GLU A O 1
ATOM 9055 N N . GLN A 1 1120 ? 10.593 -39.548 90.044 1.00 62.12 1120 GLN A N 1
ATOM 9056 C CA . GLN A 1 1120 ? 10.909 -40.685 90.921 1.00 62.12 1120 GLN A CA 1
ATOM 9057 C C . GLN A 1 1120 ? 11.757 -40.348 92.168 1.00 62.12 1120 GLN A C 1
ATOM 9059 O O . GLN A 1 1120 ? 11.887 -41.198 93.048 1.00 62.12 1120 GLN A O 1
ATOM 9064 N N . CYS A 1 1121 ? 12.384 -39.168 92.262 1.00 68.75 1121 CYS A N 1
ATOM 9065 C CA . CYS A 1 1121 ? 13.177 -38.772 93.446 1.00 68.75 1121 CYS A CA 1
ATOM 9066 C C . CYS A 1 1121 ? 13.319 -37.252 93.688 1.00 68.75 1121 CYS A C 1
ATOM 9068 O O . CYS A 1 1121 ? 14.127 -36.836 94.520 1.00 68.75 1121 CYS A O 1
ATOM 9070 N N . GLN A 1 1122 ? 12.598 -36.433 92.922 1.00 62.06 1122 GLN A N 1
ATOM 9071 C CA . GLN A 1 1122 ? 12.580 -34.966 92.919 1.00 62.06 1122 GLN A CA 1
ATOM 9072 C C . GLN A 1 1122 ? 13.956 -34.281 92.910 1.00 62.06 1122 GLN A C 1
ATOM 9074 O O . GLN A 1 1122 ? 14.154 -33.195 93.452 1.00 62.06 1122 GLN A O 1
ATOM 9079 N N . LYS A 1 1123 ? 14.940 -34.894 92.236 1.00 61.50 1123 LYS A N 1
ATOM 9080 C CA . LYS A 1 1123 ? 16.201 -34.218 91.904 1.00 61.50 1123 LYS A CA 1
ATOM 9081 C C . LYS A 1 1123 ? 16.052 -33.412 90.619 1.00 61.50 1123 LYS A C 1
ATOM 9083 O O . LYS A 1 1123 ? 15.673 -33.942 89.577 1.00 61.50 1123 LYS A O 1
ATOM 9088 N N . ALA A 1 1124 ? 16.387 -32.132 90.725 1.00 60.41 1124 ALA A N 1
ATOM 9089 C CA . ALA A 1 1124 ? 16.200 -31.115 89.702 1.00 60.41 1124 ALA A CA 1
ATOM 9090 C C . ALA A 1 1124 ? 17.466 -30.891 88.859 1.00 60.41 1124 ALA A C 1
ATOM 9092 O O . ALA A 1 1124 ? 18.538 -30.574 89.390 1.00 60.41 1124 ALA A O 1
ATOM 9093 N N . PHE A 1 1125 ? 17.341 -31.021 87.537 1.00 63.75 1125 PHE A N 1
ATOM 9094 C CA . PHE A 1 1125 ? 18.433 -30.932 86.567 1.00 63.75 1125 PHE A CA 1
ATOM 9095 C C . PHE A 1 1125 ? 18.225 -29.773 85.584 1.00 63.75 1125 PHE A C 1
ATOM 9097 O O . PHE A 1 1125 ? 17.110 -29.418 85.213 1.00 63.75 1125 PHE A O 1
ATOM 9104 N N . SER A 1 1126 ? 19.328 -29.194 85.108 1.00 51.91 1126 SER A N 1
ATOM 9105 C CA . SER A 1 1126 ? 19.316 -28.091 84.135 1.00 51.91 1126 SER A CA 1
ATOM 9106 C C . SER A 1 1126 ? 19.247 -28.539 82.665 1.00 51.91 1126 SER A C 1
ATOM 9108 O O . SER A 1 1126 ? 19.185 -27.690 81.778 1.00 51.91 1126 SER A O 1
ATOM 9110 N N . TRP A 1 1127 ? 19.256 -29.853 82.388 1.00 56.38 1127 TRP A N 1
ATOM 9111 C CA . TRP A 1 1127 ? 19.227 -30.418 81.030 1.00 56.38 1127 TRP A CA 1
ATOM 9112 C C . TRP A 1 1127 ? 18.495 -31.778 80.987 1.00 56.38 1127 TRP A C 1
ATOM 9114 O O . TRP A 1 1127 ? 18.811 -32.642 81.816 1.00 56.38 1127 TRP A O 1
ATOM 9124 N N . PRO A 1 1128 ? 17.600 -32.029 80.006 1.00 51.62 1128 PRO A N 1
ATOM 9125 C CA . PRO A 1 1128 ? 16.868 -33.297 79.881 1.00 51.62 1128 PRO A CA 1
ATOM 9126 C C . PRO A 1 1128 ? 17.761 -34.531 79.711 1.00 51.62 1128 PRO A C 1
ATOM 9128 O O . PRO A 1 1128 ? 17.409 -35.618 80.162 1.00 51.62 1128 PRO A O 1
ATOM 9131 N N . GLU A 1 1129 ? 18.931 -34.398 79.083 1.00 54.34 1129 GLU A N 1
ATOM 9132 C CA . GLU A 1 1129 ? 19.845 -35.524 78.860 1.00 54.34 1129 GLU A CA 1
ATOM 9133 C C . GLU A 1 1129 ? 20.514 -35.998 80.159 1.00 54.34 1129 GLU A C 1
ATOM 9135 O O . GLU A 1 1129 ? 20.769 -37.192 80.324 1.00 54.34 1129 GLU A O 1
ATOM 9140 N N . LEU A 1 1130 ? 20.757 -35.079 81.104 1.00 59.03 1130 LEU A N 1
ATOM 9141 C CA . LEU A 1 1130 ? 21.252 -35.417 82.442 1.00 59.03 1130 LEU A CA 1
ATOM 9142 C C . LEU A 1 1130 ? 20.149 -36.068 83.279 1.00 59.03 1130 LEU A C 1
ATOM 9144 O O . LEU A 1 1130 ? 20.419 -37.064 83.949 1.00 59.03 1130 LEU A O 1
ATOM 9148 N N . LEU A 1 1131 ? 18.910 -35.576 83.166 1.00 65.75 1131 LEU A N 1
ATOM 9149 C CA . LEU A 1 1131 ? 17.741 -36.228 83.751 1.00 65.75 1131 LEU A CA 1
ATOM 9150 C C . LEU A 1 1131 ? 17.572 -37.657 83.200 1.00 65.75 1131 LEU A C 1
ATOM 9152 O O . LEU A 1 1131 ? 17.508 -38.597 83.983 1.00 65.75 1131 LEU A O 1
ATOM 9156 N N . GLN A 1 1132 ? 17.619 -37.874 81.880 1.00 61.50 1132 GLN A N 1
ATOM 9157 C CA . GLN A 1 1132 ? 17.550 -39.228 81.303 1.00 61.50 1132 GLN A CA 1
ATOM 9158 C C . GLN A 1 1132 ? 18.715 -40.134 81.731 1.00 61.50 1132 GLN A C 1
ATOM 9160 O O . GLN A 1 1132 ? 18.522 -41.339 81.912 1.00 61.50 1132 GLN A O 1
ATOM 9165 N N . GLN A 1 1133 ? 19.927 -39.596 81.899 1.00 61.56 1133 GLN A N 1
ATOM 9166 C CA . GLN A 1 1133 ? 21.048 -40.372 82.439 1.00 61.56 1133 GLN A CA 1
ATOM 9167 C C . GLN A 1 1133 ? 20.839 -40.718 83.925 1.00 61.56 1133 GLN A C 1
ATOM 9169 O O . GLN A 1 1133 ? 21.265 -41.790 84.359 1.00 61.56 1133 GLN A O 1
ATOM 9174 N N . HIS A 1 1134 ? 20.164 -39.853 84.685 1.00 67.56 1134 HIS A N 1
ATOM 9175 C CA . HIS A 1 1134 ? 19.837 -40.070 86.090 1.00 67.56 1134 HIS A CA 1
ATOM 9176 C C . HIS A 1 1134 ? 18.649 -41.024 86.301 1.00 67.56 1134 HIS A C 1
ATOM 9178 O O . HIS A 1 1134 ? 18.763 -41.925 87.126 1.00 67.56 1134 HIS A O 1
ATOM 9184 N N . VAL A 1 1135 ? 17.565 -40.928 85.525 1.00 62.50 1135 VAL A N 1
ATOM 9185 C CA . VAL A 1 1135 ? 16.426 -41.873 85.572 1.00 62.50 1135 VAL A CA 1
ATOM 9186 C C . VAL A 1 1135 ? 16.894 -43.312 85.324 1.00 62.50 1135 VAL A C 1
ATOM 9188 O O . VAL A 1 1135 ? 16.480 -44.239 86.019 1.00 62.50 1135 VAL A O 1
ATOM 9191 N N . ARG A 1 1136 ? 17.890 -43.495 84.444 1.00 63.53 1136 ARG A N 1
ATOM 9192 C CA . ARG A 1 1136 ? 18.569 -44.787 84.243 1.00 63.53 1136 ARG A CA 1
ATOM 9193 C C . ARG A 1 1136 ? 19.323 -45.304 85.469 1.00 63.53 1136 ARG A C 1
ATOM 9195 O O . ARG A 1 1136 ? 19.775 -46.443 85.443 1.00 63.53 1136 ARG A O 1
ATOM 9202 N N . THR A 1 1137 ? 19.502 -44.520 86.532 1.00 60.78 1137 THR A N 1
ATOM 9203 C CA . THR A 1 1137 ? 20.047 -45.024 87.803 1.00 60.78 1137 THR A CA 1
ATOM 9204 C C . THR A 1 1137 ? 18.981 -45.748 88.624 1.00 60.78 1137 THR A C 1
ATOM 9206 O O . THR A 1 1137 ? 19.292 -46.832 89.118 1.00 60.78 1137 THR A O 1
ATOM 9209 N N . HIS A 1 1138 ? 17.742 -45.237 88.653 1.00 60.31 1138 HIS A N 1
ATOM 9210 C CA . HIS A 1 1138 ? 16.583 -45.843 89.325 1.00 60.31 1138 HIS A CA 1
ATOM 9211 C C . HIS A 1 1138 ? 16.125 -47.141 88.651 1.00 60.31 1138 HIS A C 1
ATOM 9213 O O . HIS A 1 1138 ? 15.976 -48.162 89.317 1.00 60.31 1138 HIS A O 1
ATOM 9219 N N . THR A 1 1139 ? 15.979 -47.151 87.322 1.00 58.16 1139 THR A N 1
ATOM 9220 C CA . THR A 1 1139 ? 15.680 -48.390 86.586 1.00 58.16 1139 THR A CA 1
ATOM 9221 C C . THR A 1 1139 ? 16.886 -49.330 86.645 1.00 58.16 1139 THR A C 1
ATOM 9223 O O . THR A 1 1139 ? 17.979 -48.984 86.185 1.00 58.16 1139 THR A O 1
ATOM 9226 N N . ALA A 1 1140 ? 16.713 -50.527 87.210 1.00 54.59 1140 ALA A N 1
ATOM 9227 C CA . ALA A 1 1140 ? 17.793 -51.490 87.463 1.00 54.59 1140 ALA A CA 1
ATOM 9228 C C . ALA A 1 1140 ? 18.351 -52.184 86.199 1.00 54.59 1140 ALA A C 1
ATOM 9230 O O . ALA A 1 1140 ? 19.333 -52.924 86.289 1.00 54.59 1140 ALA A O 1
ATOM 9231 N N . GLU A 1 1141 ? 17.759 -51.918 85.033 1.00 56.41 1141 GLU A N 1
ATOM 9232 C CA . GLU A 1 1141 ? 18.066 -52.555 83.753 1.00 56.41 1141 GLU A CA 1
ATOM 9233 C C . GLU A 1 1141 ? 19.548 -52.484 83.352 1.00 56.41 1141 GLU A C 1
ATOM 9235 O O . GLU A 1 1141 ? 20.258 -51.495 83.583 1.00 56.41 1141 GLU A O 1
ATOM 9240 N N . LYS A 1 1142 ? 20.007 -53.552 82.690 1.00 57.53 1142 LYS A N 1
ATOM 9241 C CA . LYS A 1 1142 ? 21.362 -53.697 82.140 1.00 57.53 1142 LYS A CA 1
ATOM 9242 C C . LYS A 1 1142 ? 21.290 -54.168 80.675 1.00 57.53 1142 LYS A C 1
ATOM 9244 O O . LYS A 1 1142 ? 21.653 -55.309 80.404 1.00 57.53 1142 LYS A O 1
ATOM 9249 N N . PRO A 1 1143 ? 20.823 -53.331 79.723 1.00 59.06 1143 PRO A N 1
ATOM 9250 C CA . PRO A 1 1143 ? 20.372 -53.789 78.396 1.00 59.06 1143 PRO A CA 1
ATOM 9251 C C . PRO A 1 1143 ? 21.470 -54.280 77.434 1.00 59.06 1143 PRO A C 1
ATOM 9253 O O . PRO A 1 1143 ? 21.206 -54.491 76.253 1.00 59.06 1143 PRO A O 1
ATOM 9256 N N . TYR A 1 1144 ? 22.719 -54.386 77.892 1.00 61.72 1144 TYR A N 1
ATOM 9257 C CA . TYR A 1 1144 ? 23.888 -54.618 77.047 1.00 61.72 1144 TYR A CA 1
ATOM 9258 C C . TYR A 1 1144 ? 24.587 -55.906 77.481 1.00 61.72 1144 TYR A C 1
ATOM 9260 O O . TYR A 1 1144 ? 25.509 -55.881 78.296 1.00 61.72 1144 TYR A O 1
ATOM 9268 N N . GLU A 1 1145 ? 24.118 -57.031 76.946 1.00 60.50 1145 GLU A N 1
ATOM 9269 C CA . GLU A 1 1145 ? 24.602 -58.377 77.254 1.00 60.50 1145 GLU A CA 1
ATOM 9270 C C . GLU A 1 1145 ? 25.774 -58.823 76.369 1.00 60.50 1145 GLU A C 1
ATOM 9272 O O . GLU A 1 1145 ? 25.797 -58.604 75.156 1.00 60.50 1145 GLU A O 1
ATOM 9277 N N . CYS A 1 1146 ? 26.737 -59.508 76.984 1.00 67.50 1146 CYS A N 1
ATOM 9278 C CA . CYS A 1 1146 ? 27.783 -60.257 76.307 1.00 67.50 1146 CYS A CA 1
ATOM 9279 C C . CYS A 1 1146 ? 27.278 -61.636 75.870 1.00 67.50 1146 CYS A C 1
ATOM 9281 O O . CYS A 1 1146 ? 27.297 -62.578 76.659 1.00 67.50 1146 CYS A O 1
ATOM 9283 N N . LYS A 1 1147 ? 26.896 -61.787 74.598 1.00 58.66 1147 LYS A N 1
ATOM 9284 C CA . LYS A 1 1147 ? 26.407 -63.070 74.050 1.00 58.66 1147 LYS A CA 1
ATOM 9285 C C . LYS A 1 1147 ? 27.447 -64.206 74.001 1.00 58.66 1147 LYS A C 1
ATOM 9287 O O . LYS A 1 1147 ? 27.095 -65.316 73.631 1.00 58.66 1147 LYS A O 1
ATOM 9292 N N . GLU A 1 1148 ? 28.696 -63.949 74.394 1.00 56.09 1148 GLU A N 1
ATOM 9293 C CA . GLU A 1 1148 ? 29.756 -64.962 74.538 1.00 56.09 1148 GLU A CA 1
ATOM 9294 C C . GLU A 1 1148 ? 29.931 -65.460 75.992 1.00 56.09 1148 GLU A C 1
ATOM 9296 O O . GLU A 1 1148 ? 30.598 -66.470 76.203 1.00 56.09 1148 GLU A O 1
ATOM 9301 N N . CYS A 1 1149 ? 29.344 -64.803 77.011 1.00 65.62 1149 CYS A N 1
ATOM 9302 C CA . CYS A 1 1149 ? 29.373 -65.305 78.402 1.00 65.62 1149 CYS A CA 1
ATOM 9303 C C . CYS A 1 1149 ? 28.215 -64.857 79.329 1.00 65.62 1149 CYS A C 1
ATOM 9305 O O . CYS A 1 1149 ? 28.341 -64.931 80.553 1.00 65.62 1149 CYS A O 1
ATOM 9307 N N . GLY A 1 1150 ? 27.112 -64.335 78.784 1.00 62.69 1150 GLY A N 1
ATOM 9308 C CA . GLY A 1 1150 ? 25.905 -63.923 79.521 1.00 62.69 1150 GLY A CA 1
ATOM 9309 C C . GLY A 1 1150 ? 26.039 -62.668 80.399 1.00 62.69 1150 GLY A C 1
ATOM 9310 O O . GLY A 1 1150 ? 25.088 -62.263 81.066 1.00 62.69 1150 GLY A O 1
ATOM 9311 N N . LYS A 1 1151 ? 27.210 -62.016 80.458 1.00 65.75 1151 LYS A N 1
ATOM 9312 C CA . LYS A 1 1151 ? 27.420 -60.877 81.371 1.00 65.75 1151 LYS A CA 1
ATOM 9313 C C . LYS A 1 1151 ? 26.738 -59.602 80.865 1.00 65.75 1151 LYS A C 1
ATOM 9315 O O . LYS A 1 1151 ? 27.064 -59.089 79.796 1.00 65.75 1151 LYS A O 1
ATOM 9320 N N . VAL A 1 1152 ? 25.812 -59.076 81.669 1.00 63.44 1152 VAL A N 1
ATOM 9321 C CA . VAL A 1 1152 ? 24.995 -57.882 81.388 1.00 63.44 1152 VAL A CA 1
ATOM 9322 C C . VAL A 1 1152 ? 25.582 -56.592 81.972 1.00 63.44 1152 VAL A C 1
ATOM 9324 O O . VAL A 1 1152 ? 25.939 -56.521 83.151 1.00 63.44 1152 VAL A O 1
ATOM 9327 N N . PHE A 1 1153 ? 25.632 -55.532 81.160 1.00 67.75 1153 PHE A N 1
ATOM 9328 C CA . PHE A 1 1153 ? 26.213 -54.235 81.519 1.00 67.75 1153 PHE A CA 1
ATOM 9329 C C . PHE A 1 1153 ? 25.187 -53.096 81.460 1.00 67.75 1153 PHE A C 1
ATOM 9331 O O . PHE A 1 1153 ? 24.321 -53.054 80.589 1.00 67.75 1153 PHE A O 1
ATOM 9338 N N . LYS A 1 1154 ? 25.311 -52.125 82.376 1.00 56.06 1154 LYS A N 1
ATOM 9339 C CA . LYS A 1 1154 ? 24.381 -50.983 82.485 1.00 56.06 1154 LYS A CA 1
ATOM 9340 C C . LYS A 1 1154 ? 24.596 -49.886 81.432 1.00 56.06 1154 LYS A C 1
ATOM 9342 O O . LYS A 1 1154 ? 23.680 -49.124 81.144 1.00 56.06 1154 LYS A O 1
ATOM 9347 N N . TRP A 1 1155 ? 25.783 -49.818 80.821 1.00 61.38 1155 TRP A N 1
ATOM 9348 C CA . TRP A 1 1155 ? 26.136 -48.781 79.845 1.00 61.38 1155 TRP A CA 1
ATOM 9349 C C . TRP A 1 1155 ? 26.684 -49.381 78.538 1.00 61.38 1155 TRP A C 1
ATOM 9351 O O . TRP A 1 1155 ? 27.529 -50.281 78.589 1.00 61.38 1155 TRP A O 1
ATOM 9361 N N . PRO A 1 1156 ? 26.294 -48.852 77.359 1.00 55.28 1156 PRO A N 1
ATOM 9362 C CA . PRO A 1 1156 ? 26.686 -49.405 76.056 1.00 55.28 1156 PRO A CA 1
ATOM 9363 C C . PRO A 1 1156 ? 28.179 -49.246 75.738 1.00 55.28 1156 PRO A C 1
ATOM 9365 O O . PRO A 1 1156 ? 28.686 -49.880 74.819 1.00 55.28 1156 PRO A O 1
ATOM 9368 N N . SER A 1 1157 ? 28.904 -48.408 76.482 1.00 57.06 1157 SER A N 1
ATOM 9369 C CA . SER A 1 1157 ? 30.360 -48.261 76.383 1.00 57.06 1157 SER A CA 1
ATOM 9370 C C . SER A 1 1157 ? 31.135 -49.359 77.122 1.00 57.06 1157 SER A C 1
ATOM 9372 O O . SER A 1 1157 ? 32.303 -49.582 76.809 1.00 57.06 1157 SER A O 1
ATOM 9374 N N . SER A 1 1158 ? 30.511 -50.055 78.080 1.00 66.19 1158 SER A N 1
ATOM 9375 C CA . SER A 1 1158 ? 31.152 -51.110 78.875 1.00 66.19 1158 SER A CA 1
ATOM 9376 C C . SER A 1 1158 ? 31.244 -52.434 78.114 1.00 66.19 1158 SER A C 1
ATOM 9378 O O . SER A 1 1158 ? 32.303 -53.062 78.109 1.00 66.19 1158 SER A O 1
ATOM 9380 N N . LEU A 1 1159 ? 30.171 -52.832 77.423 1.00 67.69 1159 LEU A N 1
ATOM 9381 C CA . LEU A 1 1159 ? 30.107 -54.106 76.701 1.00 67.69 1159 LEU A CA 1
ATOM 9382 C C . LEU A 1 1159 ? 31.228 -54.255 75.637 1.00 67.69 1159 LEU A C 1
ATOM 9384 O O . LEU A 1 1159 ? 31.967 -55.234 75.712 1.00 67.69 1159 LEU A O 1
ATOM 9388 N N . PRO A 1 1160 ? 31.488 -53.289 74.725 1.00 62.94 1160 PRO A N 1
ATOM 9389 C CA . PRO A 1 1160 ? 32.564 -53.400 73.726 1.00 62.94 1160 PRO A CA 1
ATOM 9390 C C . PRO A 1 1160 ? 33.991 -53.382 74.297 1.00 62.94 1160 PRO A C 1
ATOM 9392 O O . PRO A 1 1160 ? 34.950 -53.637 73.565 1.00 62.94 1160 PRO A O 1
ATOM 9395 N N . ILE A 1 1161 ? 34.149 -53.038 75.580 1.00 65.81 1161 ILE A N 1
ATOM 9396 C CA . ILE A 1 1161 ? 35.414 -53.164 76.311 1.00 65.81 1161 ILE A CA 1
ATOM 9397 C C . ILE A 1 1161 ? 35.541 -54.576 76.892 1.00 65.81 1161 ILE A C 1
ATOM 9399 O O . ILE A 1 1161 ? 36.618 -55.164 76.822 1.00 65.81 1161 ILE A O 1
ATOM 9403 N N . HIS A 1 1162 ? 34.448 -55.132 77.419 1.00 72.12 1162 HIS A N 1
ATOM 9404 C CA . HIS A 1 1162 ? 34.410 -56.488 77.956 1.00 72.12 1162 HIS A CA 1
ATOM 9405 C C . HIS A 1 1162 ? 34.578 -57.571 76.876 1.00 72.12 1162 HIS A C 1
ATOM 9407 O O . HIS A 1 1162 ? 35.370 -58.483 77.095 1.00 72.12 1162 HIS A O 1
ATOM 9413 N N . MET A 1 1163 ? 33.963 -57.433 75.688 1.00 62.69 1163 MET A N 1
ATOM 9414 C CA . MET A 1 1163 ? 34.126 -58.394 74.571 1.00 62.69 1163 MET A CA 1
ATOM 9415 C C . MET A 1 1163 ? 35.602 -58.680 74.222 1.00 62.69 1163 MET A C 1
ATOM 9417 O O . MET A 1 1163 ? 35.955 -59.773 73.792 1.00 62.69 1163 MET A O 1
ATOM 9421 N N . ARG A 1 1164 ? 36.499 -57.711 74.451 1.00 70.06 1164 ARG A N 1
ATOM 9422 C CA . ARG A 1 1164 ? 37.946 -57.839 74.190 1.00 70.06 1164 ARG A CA 1
ATOM 9423 C C . ARG A 1 1164 ? 38.673 -58.782 75.151 1.00 70.06 1164 ARG A C 1
ATOM 9425 O O . ARG A 1 1164 ? 39.845 -59.075 74.946 1.00 70.06 1164 ARG A O 1
ATOM 9432 N N . MET A 1 1165 ? 38.005 -59.236 76.211 1.00 59.84 1165 MET A N 1
ATOM 9433 C CA . MET A 1 1165 ? 38.506 -60.314 77.061 1.00 59.84 1165 MET A CA 1
ATOM 9434 C C . MET A 1 1165 ? 38.362 -61.677 76.375 1.00 59.84 1165 MET A C 1
ATOM 9436 O O . MET A 1 1165 ? 39.243 -62.509 76.547 1.00 59.84 1165 MET A O 1
ATOM 9440 N N . HIS A 1 1166 ? 37.311 -61.881 75.572 1.00 65.69 1166 HIS A N 1
ATOM 9441 C CA . HIS A 1 1166 ? 37.092 -63.117 74.814 1.00 65.69 1166 HIS A CA 1
ATOM 9442 C C . HIS A 1 1166 ? 37.952 -63.165 73.549 1.00 65.69 1166 HIS A C 1
ATOM 9444 O O . HIS A 1 1166 ? 38.636 -64.152 73.306 1.00 65.69 1166 HIS A O 1
ATOM 9450 N N . THR A 1 1167 ? 38.012 -62.068 72.786 1.00 60.81 1167 THR A N 1
ATOM 9451 C CA . THR A 1 1167 ? 38.827 -62.006 71.555 1.00 60.81 1167 THR A CA 1
ATOM 9452 C C . THR A 1 1167 ? 40.332 -61.858 71.802 1.00 60.81 1167 THR A C 1
ATOM 9454 O O . THR A 1 1167 ? 41.104 -61.779 70.849 1.00 60.81 1167 THR A O 1
ATOM 9457 N N . GLY A 1 1168 ? 40.762 -61.725 73.061 1.00 58.22 1168 GLY A N 1
ATOM 9458 C CA . GLY A 1 1168 ? 42.156 -61.486 73.445 1.00 58.22 1168 GLY A CA 1
ATOM 9459 C C . GLY A 1 1168 ? 42.749 -60.139 72.998 1.00 58.22 1168 GLY A C 1
ATOM 9460 O O . GLY A 1 1168 ? 43.881 -59.831 73.379 1.00 58.22 1168 GLY A O 1
ATOM 9461 N N . GLU A 1 1169 ? 42.026 -59.315 72.223 1.00 56.38 1169 GLU A N 1
ATOM 9462 C CA . GLU A 1 1169 ? 42.547 -58.051 71.697 1.00 56.38 1169 GLU A CA 1
ATOM 9463 C C . GLU A 1 1169 ? 42.923 -57.082 72.829 1.00 56.38 1169 GLU A C 1
ATOM 9465 O O . GLU A 1 1169 ? 42.101 -56.678 73.657 1.00 56.38 1169 GLU A O 1
ATOM 9470 N N . LYS A 1 1170 ? 44.177 -56.617 72.813 1.00 65.62 1170 LYS A N 1
ATOM 9471 C CA . LYS A 1 1170 ? 44.718 -55.632 73.759 1.00 65.62 1170 LYS A CA 1
ATOM 9472 C C . LYS A 1 1170 ? 45.190 -54.367 73.015 1.00 65.62 1170 LYS A C 1
ATOM 9474 O O . LYS A 1 1170 ? 46.390 -54.150 72.898 1.00 65.62 1170 LYS A O 1
ATOM 9479 N N . PRO A 1 1171 ? 44.286 -53.514 72.478 1.00 62.84 1171 PRO A N 1
ATOM 9480 C CA . PRO A 1 1171 ? 44.647 -52.500 71.478 1.00 62.84 1171 PRO A CA 1
ATOM 9481 C C . PRO A 1 1171 ? 45.350 -51.255 72.039 1.00 62.84 1171 PRO A C 1
ATOM 9483 O O . PRO A 1 1171 ? 45.661 -50.337 71.282 1.00 62.84 1171 PRO A O 1
ATOM 9486 N N . TYR A 1 1172 ? 45.531 -51.170 73.359 1.00 62.59 1172 TYR A N 1
ATOM 9487 C CA . TYR A 1 1172 ? 46.153 -50.033 74.033 1.00 62.59 1172 TYR A CA 1
ATOM 9488 C C . TYR A 1 1172 ? 47.495 -50.462 74.615 1.00 62.59 1172 TYR A C 1
ATOM 9490 O O . TYR A 1 1172 ? 47.610 -50.807 75.790 1.00 62.59 1172 TYR A O 1
ATOM 9498 N N . GLU A 1 1173 ? 48.500 -50.458 73.752 1.00 58.53 1173 GLU A N 1
ATOM 9499 C CA . GLU A 1 1173 ? 49.881 -50.773 74.090 1.00 58.53 1173 GLU A CA 1
ATOM 9500 C C . GLU A 1 1173 ? 50.565 -49.622 74.834 1.00 58.53 1173 GLU A C 1
ATOM 9502 O O . GLU A 1 1173 ? 50.432 -48.448 74.465 1.00 58.53 1173 GLU A O 1
ATOM 9507 N N . CYS A 1 1174 ? 51.304 -49.950 75.892 1.00 68.19 1174 CYS A N 1
ATOM 9508 C CA . CYS A 1 1174 ? 52.130 -48.985 76.591 1.00 68.19 1174 CYS A CA 1
ATOM 9509 C C . CYS A 1 1174 ? 53.459 -48.796 75.862 1.00 68.19 1174 CYS A C 1
ATOM 9511 O O . CYS A 1 1174 ? 54.385 -49.586 76.016 1.00 68.19 1174 CYS A O 1
ATOM 9513 N N . LYS A 1 1175 ? 53.564 -47.706 75.099 1.00 63.53 1175 LYS A N 1
ATOM 9514 C CA . LYS A 1 1175 ? 54.721 -47.401 74.243 1.00 63.53 1175 LYS A CA 1
ATOM 9515 C C . LYS A 1 1175 ? 56.065 -47.206 74.962 1.00 63.53 1175 LYS A C 1
ATOM 9517 O O . LYS A 1 1175 ? 57.066 -47.047 74.282 1.00 63.53 1175 LYS A O 1
ATOM 9522 N N . GLN A 1 1176 ? 56.087 -47.212 76.296 1.00 55.38 1176 GLN A N 1
ATOM 9523 C CA . GLN A 1 1176 ? 57.310 -47.184 77.107 1.00 55.38 1176 GLN A CA 1
ATOM 9524 C C . GLN A 1 1176 ? 57.793 -48.588 77.526 1.00 55.38 1176 GLN A C 1
ATOM 9526 O O . GLN A 1 1176 ? 58.919 -48.714 77.985 1.00 55.38 1176 GLN A O 1
ATOM 9531 N N . CYS A 1 1177 ? 56.980 -49.650 77.394 1.00 66.94 1177 CYS A N 1
ATOM 9532 C CA . CYS A 1 1177 ? 57.373 -51.006 77.820 1.00 66.94 1177 CYS A CA 1
ATOM 9533 C C . CYS A 1 1177 ? 56.713 -52.172 77.049 1.00 66.94 1177 CYS A C 1
ATOM 9535 O O . CYS A 1 1177 ? 56.739 -53.311 77.517 1.00 66.94 1177 CYS A O 1
ATOM 9537 N N . GLY A 1 1178 ? 56.033 -51.907 75.928 1.00 66.81 1178 GLY A N 1
ATOM 9538 C CA . GLY A 1 1178 ? 55.354 -52.905 75.085 1.00 66.81 1178 GLY A CA 1
ATOM 9539 C C . GLY A 1 1178 ? 54.126 -53.595 75.704 1.00 66.81 1178 GLY A C 1
ATOM 9540 O O . GLY A 1 1178 ? 53.376 -54.274 75.004 1.00 66.81 1178 GLY A O 1
ATOM 9541 N N . LYS A 1 1179 ? 53.859 -53.441 77.011 1.00 67.69 1179 LYS A N 1
ATOM 9542 C CA . LYS A 1 1179 ? 52.751 -54.153 77.674 1.00 67.69 1179 LYS A CA 1
ATOM 9543 C C . LYS A 1 1179 ? 51.393 -53.659 77.162 1.00 67.69 1179 LYS A C 1
ATOM 9545 O O . LYS A 1 1179 ? 51.070 -52.473 77.230 1.00 67.69 1179 LYS A O 1
ATOM 9550 N N . ALA A 1 1180 ? 50.596 -54.593 76.646 1.00 67.25 1180 ALA A N 1
ATOM 9551 C CA . ALA A 1 1180 ? 49.335 -54.326 75.963 1.00 67.25 1180 ALA A CA 1
ATOM 9552 C C . ALA A 1 1180 ? 48.106 -54.466 76.879 1.00 67.25 1180 ALA A C 1
ATOM 9554 O O . ALA A 1 1180 ? 48.006 -55.413 77.661 1.00 67.25 1180 ALA A O 1
ATOM 9555 N N . PHE A 1 1181 ? 47.131 -53.558 76.743 1.00 71.69 1181 PHE A N 1
ATOM 9556 C CA . PHE A 1 1181 ? 45.902 -53.530 77.549 1.00 71.69 1181 PHE A CA 1
ATOM 9557 C C . PHE A 1 1181 ? 44.627 -53.453 76.688 1.00 71.69 1181 PHE A C 1
ATOM 9559 O O . PHE A 1 1181 ? 44.592 -52.806 75.642 1.00 71.69 1181 PHE A O 1
ATOM 9566 N N . SER A 1 1182 ? 43.538 -54.079 77.148 1.00 64.12 1182 SER A N 1
ATOM 9567 C CA . SER A 1 1182 ? 42.240 -54.122 76.445 1.00 64.12 1182 SER A CA 1
ATOM 9568 C C . SER A 1 1182 ? 41.462 -52.798 76.470 1.00 64.12 1182 SER A C 1
ATOM 9570 O O . SER A 1 1182 ? 40.691 -52.518 75.545 1.00 64.12 1182 SER A O 1
ATOM 9572 N N . CYS A 1 1183 ? 41.694 -51.944 77.479 1.00 63.97 1183 CYS A N 1
ATOM 9573 C CA . CYS A 1 1183 ? 41.042 -50.639 77.622 1.00 63.97 1183 CYS A CA 1
ATOM 9574 C C . CYS A 1 1183 ? 42.007 -49.490 77.971 1.00 63.97 1183 CYS A C 1
ATOM 9576 O O . CYS A 1 1183 ? 42.997 -49.654 78.690 1.00 63.97 1183 CYS A O 1
ATOM 9578 N N . SER A 1 1184 ? 41.690 -48.288 77.480 1.00 56.19 1184 SER A N 1
ATOM 9579 C CA . SER A 1 1184 ? 42.549 -47.107 77.616 1.00 56.19 1184 SER A CA 1
ATOM 9580 C C . SER A 1 1184 ? 42.600 -46.532 79.033 1.00 56.19 1184 SER A C 1
ATOM 9582 O O . SER A 1 1184 ? 43.527 -45.792 79.345 1.00 56.19 1184 SER A O 1
ATOM 9584 N N . SER A 1 1185 ? 41.628 -46.838 79.899 1.00 65.75 1185 SER A N 1
ATOM 9585 C CA . SER A 1 1185 ? 41.666 -46.471 81.322 1.00 65.75 1185 SER A CA 1
ATOM 9586 C C . SER A 1 1185 ? 42.646 -47.349 82.103 1.00 65.75 1185 SER A C 1
ATOM 9588 O O . SER A 1 1185 ? 43.398 -46.816 82.914 1.00 65.75 1185 SER A O 1
ATOM 9590 N N . SER A 1 1186 ? 42.720 -48.652 81.804 1.00 68.12 1186 SER A N 1
ATOM 9591 C CA . SER A 1 1186 ? 43.758 -49.541 82.347 1.00 68.12 1186 SER A CA 1
ATOM 9592 C C . SER A 1 1186 ? 45.147 -49.150 81.844 1.00 68.12 1186 SER A C 1
ATOM 9594 O O . SER A 1 1186 ? 46.052 -49.029 82.668 1.00 68.12 1186 SER A O 1
ATOM 9596 N N . LEU A 1 1187 ? 45.307 -48.825 80.549 1.00 63.25 1187 LEU A N 1
ATOM 9597 C CA . LEU A 1 1187 ? 46.563 -48.235 80.060 1.00 63.25 1187 LEU A CA 1
ATOM 9598 C C . LEU A 1 1187 ? 46.887 -46.920 80.793 1.00 63.25 1187 LEU A C 1
ATOM 9600 O O . LEU A 1 1187 ? 48.006 -46.757 81.250 1.00 63.25 1187 LEU A O 1
ATOM 9604 N N . ARG A 1 1188 ? 45.928 -46.003 80.990 1.00 60.38 1188 ARG A N 1
ATOM 9605 C CA . ARG A 1 1188 ? 46.149 -44.731 81.721 1.00 60.38 1188 ARG A CA 1
ATOM 9606 C C . ARG A 1 1188 ? 46.304 -44.896 83.246 1.00 60.38 1188 ARG A C 1
ATOM 9608 O O . ARG A 1 1188 ? 46.560 -43.914 83.944 1.00 60.38 1188 ARG A O 1
ATOM 9615 N N . ARG A 1 1189 ? 46.134 -46.109 83.780 1.00 62.41 1189 ARG A N 1
ATOM 9616 C CA . ARG A 1 1189 ? 46.509 -46.478 85.154 1.00 62.41 1189 ARG A CA 1
ATOM 9617 C C . ARG A 1 1189 ? 47.926 -47.049 85.178 1.00 62.41 1189 ARG A C 1
ATOM 9619 O O . ARG A 1 1189 ? 48.729 -46.592 85.977 1.00 62.41 1189 ARG A O 1
ATOM 9626 N N . HIS A 1 1190 ? 48.246 -47.963 84.261 1.00 63.50 1190 HIS A N 1
ATOM 9627 C CA . HIS A 1 1190 ? 49.592 -48.518 84.100 1.00 63.50 1190 HIS A CA 1
ATOM 9628 C C . HIS A 1 1190 ? 50.629 -47.458 83.691 1.00 63.50 1190 HIS A C 1
ATOM 9630 O O . HIS A 1 1190 ? 51.714 -47.424 84.250 1.00 63.50 1190 HIS A O 1
ATOM 9636 N N . ALA A 1 1191 ? 50.283 -46.536 82.792 1.00 57.88 1191 ALA A N 1
ATOM 9637 C CA . ALA A 1 1191 ? 51.181 -45.479 82.331 1.00 57.88 1191 ALA A CA 1
ATOM 9638 C C . ALA A 1 1191 ? 51.611 -44.507 83.444 1.00 57.88 1191 ALA A C 1
ATOM 9640 O O . ALA A 1 1191 ? 52.639 -43.866 83.298 1.00 57.88 1191 ALA A O 1
ATOM 9641 N N . ARG A 1 1192 ? 50.887 -44.439 84.574 1.00 63.44 1192 ARG A N 1
ATOM 9642 C CA . ARG A 1 1192 ? 51.316 -43.656 85.751 1.00 63.44 1192 ARG A CA 1
ATOM 9643 C C . ARG A 1 1192 ? 52.507 -44.274 86.489 1.00 63.44 1192 ARG A C 1
ATOM 9645 O O . ARG A 1 1192 ? 53.103 -43.611 87.325 1.00 63.44 1192 ARG A O 1
ATOM 9652 N N . ILE A 1 1193 ? 52.835 -45.533 86.195 1.00 57.25 1193 ILE A N 1
ATOM 9653 C CA . ILE A 1 1193 ? 54.048 -46.198 86.685 1.00 57.25 1193 ILE A CA 1
ATOM 9654 C C . ILE A 1 1193 ? 55.274 -45.656 85.928 1.00 57.25 1193 ILE A C 1
ATOM 9656 O O . ILE A 1 1193 ? 56.334 -45.522 86.519 1.00 57.25 1193 ILE A O 1
ATOM 9660 N N . HIS A 1 1194 ? 55.104 -45.242 84.664 1.00 61.53 1194 HIS A N 1
ATOM 9661 C CA . HIS A 1 1194 ? 56.146 -44.616 83.831 1.00 61.53 1194 HIS A CA 1
ATOM 9662 C C . HIS A 1 1194 ? 56.145 -43.078 83.892 1.00 61.53 1194 HIS A C 1
ATOM 9664 O O . HIS A 1 1194 ? 56.696 -42.424 83.010 1.00 61.53 1194 HIS A O 1
ATOM 9670 N N . THR A 1 1195 ? 55.476 -42.496 84.893 1.00 48.44 1195 THR A N 1
ATOM 9671 C CA . THR A 1 1195 ? 55.508 -41.053 85.205 1.00 48.44 1195 THR A CA 1
ATOM 9672 C C . THR A 1 1195 ? 55.921 -40.815 86.660 1.00 48.44 1195 THR A C 1
ATOM 9674 O O . THR A 1 1195 ? 55.449 -39.877 87.300 1.00 48.44 1195 THR A O 1
ATOM 9677 N N . VAL A 1 1196 ? 56.740 -41.716 87.204 1.00 40.94 1196 VAL A N 1
ATOM 9678 C CA . VAL A 1 1196 ? 57.501 -41.523 88.440 1.00 40.94 1196 VAL A CA 1
ATOM 9679 C C . VAL A 1 1196 ? 58.934 -41.897 88.114 1.00 40.94 1196 VAL A C 1
ATOM 9681 O O . VAL A 1 1196 ? 59.193 -42.891 87.442 1.00 40.94 1196 VAL A O 1
ATOM 9684 N N . GLU A 1 1197 ? 59.856 -41.068 88.566 1.00 33.88 1197 GLU A N 1
ATOM 9685 C CA . GLU A 1 1197 ? 61.181 -40.983 87.986 1.00 33.88 1197 GLU A CA 1
ATOM 9686 C C . GLU A 1 1197 ? 62.116 -40.680 89.168 1.00 33.88 1197 GLU A C 1
ATOM 9688 O O . GLU A 1 1197 ? 62.253 -39.535 89.568 1.00 33.88 1197 GLU A O 1
ATOM 9693 N N . LYS A 1 1198 ? 62.662 -41.695 89.855 1.00 29.72 1198 LYS A N 1
ATOM 9694 C CA . LYS A 1 1198 ? 63.216 -41.520 91.219 1.00 29.72 1198 LYS A CA 1
ATOM 9695 C C . LYS A 1 1198 ? 64.722 -41.856 91.326 1.00 29.72 1198 LYS A C 1
ATOM 9697 O O . LYS A 1 1198 ? 65.046 -43.030 91.256 1.00 29.72 1198 LYS A O 1
ATOM 9702 N N . HIS A 1 1199 ? 65.553 -40.812 91.485 1.00 30.30 1199 HIS A N 1
ATOM 9703 C CA . HIS A 1 1199 ? 67.038 -40.691 91.520 1.00 30.30 1199 HIS A CA 1
ATOM 9704 C C . HIS A 1 1199 ? 67.988 -41.912 91.398 1.00 30.30 1199 HIS A C 1
ATOM 9706 O O . HIS A 1 1199 ? 67.755 -42.994 91.923 1.00 30.30 1199 HIS A O 1
ATOM 9712 N N . TYR A 1 1200 ? 69.116 -41.635 90.733 1.00 28.52 1200 TYR A N 1
ATOM 9713 C CA . TYR A 1 1200 ? 70.358 -42.398 90.525 1.00 28.52 1200 TYR A CA 1
ATOM 9714 C C . TYR A 1 1200 ? 71.011 -43.064 91.765 1.00 28.52 1200 TYR A C 1
ATOM 9716 O O . TYR A 1 1200 ? 70.738 -42.678 92.900 1.00 28.52 1200 TYR A O 1
ATOM 9724 N N . ILE A 1 1201 ? 72.009 -43.930 91.469 1.00 30.67 1201 ILE A N 1
ATOM 9725 C CA . ILE A 1 1201 ? 73.136 -44.419 92.317 1.00 30.67 1201 ILE A CA 1
ATOM 9726 C C . ILE A 1 1201 ? 72.788 -45.600 93.269 1.00 30.67 1201 ILE A C 1
ATOM 9728 O O . ILE A 1 1201 ? 71.671 -45.679 93.766 1.00 30.67 1201 ILE A O 1
ATOM 9732 N N . CYS A 1 1202 ? 73.650 -46.612 93.509 1.00 24.55 1202 CYS A N 1
ATOM 9733 C CA . CYS A 1 1202 ? 75.110 -46.752 93.284 1.00 24.55 1202 CYS A CA 1
ATOM 9734 C C . CYS A 1 1202 ? 75.559 -48.098 92.640 1.00 24.55 1202 CYS A C 1
ATOM 9736 O O . CYS A 1 1202 ? 74.748 -48.997 92.432 1.00 24.55 1202 CYS A O 1
ATOM 9738 N N . ASN A 1 1203 ? 76.872 -48.220 92.383 1.00 30.38 1203 ASN A N 1
ATOM 9739 C CA . ASN A 1 1203 ? 77.616 -49.402 91.910 1.00 30.38 1203 ASN A CA 1
ATOM 9740 C C . ASN A 1 1203 ? 78.420 -50.088 93.047 1.00 30.38 1203 ASN A C 1
ATOM 9742 O O . ASN A 1 1203 ? 78.596 -49.499 94.111 1.00 30.38 1203 ASN A O 1
ATOM 9746 N N . GLY A 1 1204 ? 79.018 -51.253 92.743 1.00 29.42 1204 GLY A N 1
ATOM 9747 C CA . GLY A 1 1204 ? 80.172 -51.842 93.454 1.00 29.42 1204 GLY A CA 1
ATOM 9748 C C . GLY A 1 1204 ? 79.860 -53.100 94.288 1.00 29.42 1204 GLY A C 1
ATOM 9749 O O . GLY A 1 1204 ? 78.809 -53.155 94.916 1.00 29.42 1204 GLY A O 1
ATOM 9750 N N . GLU A 1 1205 ? 80.695 -54.150 94.333 1.00 26.77 1205 GLU A N 1
ATOM 9751 C CA . GLU A 1 1205 ? 81.946 -54.459 93.600 1.00 26.77 1205 GLU A CA 1
ATOM 9752 C C . GLU A 1 1205 ? 82.119 -55.998 93.421 1.00 26.77 1205 GLU A C 1
ATOM 9754 O O . GLU A 1 1205 ? 81.494 -56.759 94.148 1.00 26.77 1205 GLU A O 1
ATOM 9759 N N . ASN A 1 1206 ? 82.942 -56.412 92.437 1.00 30.50 1206 ASN A N 1
ATOM 9760 C CA . ASN A 1 1206 ? 83.886 -57.564 92.344 1.00 30.50 1206 ASN A CA 1
ATOM 9761 C C . ASN A 1 1206 ? 83.789 -58.834 93.248 1.00 30.50 1206 ASN A C 1
ATOM 9763 O O . ASN A 1 1206 ? 83.402 -58.742 94.408 1.00 30.50 1206 ASN A O 1
ATOM 9767 N N . PRO A 1 1207 ? 84.451 -59.963 92.867 1.00 42.28 1207 PRO A N 1
ATOM 9768 C CA . PRO A 1 1207 ? 84.749 -60.540 91.528 1.00 42.28 1207 PRO A CA 1
ATOM 9769 C C . PRO A 1 1207 ? 84.573 -62.102 91.513 1.00 42.28 1207 PRO A C 1
ATOM 9771 O O . PRO A 1 1207 ? 84.066 -62.639 92.501 1.00 42.28 1207 PRO A O 1
ATOM 9774 N N . PRO A 1 1208 ? 85.051 -62.901 90.516 1.00 51.16 1208 PRO A N 1
ATOM 9775 C CA . PRO A 1 1208 ? 85.502 -62.638 89.132 1.00 51.16 1208 PRO A CA 1
ATOM 9776 C C . PRO A 1 1208 ? 84.456 -63.202 88.101 1.00 51.16 1208 PRO A C 1
ATOM 9778 O O . PRO A 1 1208 ? 83.307 -62.804 88.245 1.00 51.16 1208 PRO A O 1
ATOM 9781 N N . ALA A 1 1209 ? 84.640 -64.040 87.051 1.00 34.38 1209 ALA A N 1
ATOM 9782 C CA . ALA A 1 1209 ? 85.767 -64.788 86.451 1.00 34.38 1209 ALA A CA 1
ATOM 9783 C C . ALA A 1 1209 ? 85.513 -65.241 84.975 1.00 34.38 1209 ALA A C 1
ATOM 9785 O O . ALA A 1 1209 ? 84.521 -64.864 84.358 1.00 34.38 1209 ALA A O 1
ATOM 9786 N N . ASN A 1 1210 ? 86.459 -66.036 84.453 1.00 33.09 1210 ASN A N 1
ATOM 9787 C CA . ASN A 1 1210 ? 86.612 -66.746 83.163 1.00 33.09 1210 ASN A CA 1
ATOM 9788 C C . ASN A 1 1210 ? 85.338 -67.155 82.356 1.00 33.09 1210 ASN A C 1
ATOM 9790 O O . ASN A 1 1210 ? 84.407 -67.714 82.928 1.00 33.09 1210 ASN A O 1
ATOM 9794 N N . GLU A 1 1211 ? 85.287 -67.032 81.010 1.00 36.72 1211 GLU A N 1
ATOM 9795 C CA . GLU A 1 1211 ? 86.263 -66.434 80.058 1.00 36.72 1211 GLU A CA 1
ATOM 9796 C C . GLU A 1 1211 ? 85.729 -66.227 78.602 1.00 36.72 1211 GLU A C 1
ATOM 9798 O O . GLU A 1 1211 ? 84.799 -66.914 78.194 1.00 36.72 1211 GLU A O 1
ATOM 9803 N N . PHE A 1 1212 ? 86.390 -65.336 77.826 1.00 31.20 1212 PHE A N 1
ATOM 9804 C CA . PHE A 1 1212 ? 86.341 -65.072 76.351 1.00 31.20 1212 PHE A CA 1
ATOM 9805 C C . PHE A 1 1212 ? 85.011 -64.680 75.623 1.00 31.20 1212 PHE A C 1
ATOM 9807 O O . PHE A 1 1212 ? 83.997 -65.341 75.788 1.00 31.20 1212 PHE A O 1
ATOM 9814 N N . MET A 1 1213 ? 84.939 -63.720 74.662 1.00 34.50 1213 MET A N 1
ATOM 9815 C CA . MET A 1 1213 ? 85.633 -62.417 74.414 1.00 34.50 1213 MET A CA 1
ATOM 9816 C C . MET A 1 1213 ? 84.910 -61.537 73.324 1.00 34.50 1213 MET A C 1
ATOM 9818 O O . MET A 1 1213 ? 84.515 -62.077 72.301 1.00 34.50 1213 MET A O 1
ATOM 9822 N N . HIS A 1 1214 ? 84.853 -60.197 73.533 1.00 38.88 1214 HIS A N 1
ATOM 9823 C CA . HIS A 1 1214 ? 84.761 -59.010 72.603 1.00 38.88 1214 HIS A CA 1
ATOM 9824 C C . HIS A 1 1214 ? 83.731 -58.881 71.430 1.00 38.88 1214 HIS A C 1
ATOM 9826 O O . HIS A 1 1214 ? 83.497 -59.848 70.720 1.00 38.88 1214 HIS A O 1
ATOM 9832 N N . SER A 1 1215 ? 83.145 -57.704 71.060 1.00 35.12 1215 SER A N 1
ATOM 9833 C CA . SER A 1 1215 ? 83.060 -56.267 71.534 1.00 35.12 1215 SER A CA 1
ATOM 9834 C C . SER A 1 1215 ? 81.930 -55.502 70.719 1.00 35.12 1215 SER A C 1
ATOM 9836 O O . SER A 1 1215 ? 81.153 -56.216 70.094 1.00 35.12 1215 SER A O 1
ATOM 9838 N N . ALA A 1 1216 ? 81.638 -54.170 70.617 1.00 35.09 1216 ALA A N 1
ATOM 9839 C CA . ALA A 1 1216 ? 82.159 -52.838 71.055 1.00 35.09 1216 ALA A CA 1
ATOM 9840 C C . ALA A 1 1216 ? 81.105 -51.652 70.922 1.00 35.09 1216 ALA A C 1
ATOM 9842 O O . ALA A 1 1216 ? 80.026 -51.851 70.374 1.00 35.09 1216 ALA A O 1
ATOM 9843 N N . SER A 1 1217 ? 81.477 -50.418 71.352 1.00 37.44 1217 SER A N 1
ATOM 9844 C CA . SER A 1 1217 ? 81.006 -49.016 71.022 1.00 37.44 1217 SER A CA 1
ATOM 9845 C C . SER A 1 1217 ? 79.527 -48.469 71.190 1.00 37.44 1217 SER A C 1
ATOM 9847 O O . SER A 1 1217 ? 78.748 -48.597 70.250 1.00 37.44 1217 SER A O 1
ATOM 9849 N N . GLU A 1 1218 ? 79.265 -47.674 72.284 1.00 39.81 1218 GLU A N 1
ATOM 9850 C CA . GLU A 1 1218 ? 78.266 -46.540 72.564 1.00 39.81 1218 GLU A CA 1
ATOM 9851 C C . GLU A 1 1218 ? 76.761 -46.751 73.035 1.00 39.81 1218 GLU A C 1
ATOM 9853 O O . GLU A 1 1218 ? 76.216 -47.813 72.759 1.00 39.81 1218 GLU A O 1
ATOM 9858 N N . ASN A 1 1219 ? 75.951 -45.830 73.678 1.00 41.78 1219 ASN A N 1
ATOM 9859 C CA . ASN A 1 1219 ? 76.083 -44.654 74.639 1.00 41.78 1219 ASN A CA 1
ATOM 9860 C C . ASN A 1 1219 ? 74.693 -43.995 75.129 1.00 41.78 1219 ASN A C 1
ATOM 9862 O O . ASN A 1 1219 ? 73.710 -44.074 74.395 1.00 41.78 1219 ASN A O 1
ATOM 9866 N N . SER A 1 1220 ? 74.625 -43.250 76.279 1.00 40.22 1220 SER A N 1
ATOM 9867 C CA . SER A 1 1220 ? 73.628 -42.200 76.795 1.00 40.22 1220 SER A CA 1
ATOM 9868 C C . SER A 1 1220 ? 72.158 -42.522 77.300 1.00 40.22 1220 SER A C 1
ATOM 9870 O O . SER A 1 1220 ? 71.655 -43.585 76.959 1.00 40.22 1220 SER A O 1
ATOM 9872 N N . HIS A 1 1221 ? 71.330 -41.669 78.005 1.00 41.28 1221 HIS A N 1
ATOM 9873 C CA . HIS A 1 1221 ? 71.437 -40.764 79.220 1.00 41.28 1221 HIS A CA 1
ATOM 9874 C C . HIS A 1 1221 ? 70.046 -40.224 79.829 1.00 41.28 1221 HIS A C 1
ATOM 9876 O O . HIS A 1 1221 ? 69.025 -40.329 79.157 1.00 41.28 1221 HIS A O 1
ATOM 9882 N N . GLU A 1 1222 ? 70.043 -39.602 81.049 1.00 36.94 1222 GLU A N 1
ATOM 9883 C CA . GLU A 1 1222 ? 69.125 -38.594 81.756 1.00 36.94 1222 GLU A CA 1
ATOM 9884 C C . GLU A 1 1222 ? 67.813 -38.882 82.636 1.00 36.94 1222 GLU A C 1
ATOM 9886 O O . GLU A 1 1222 ? 67.339 -40.017 82.660 1.00 36.94 1222 GLU A O 1
ATOM 9891 N N . GLU A 1 1223 ? 67.300 -37.882 83.452 1.00 39.03 1223 GLU A N 1
ATOM 9892 C CA . GLU A 1 1223 ? 66.423 -37.904 84.722 1.00 39.03 1223 GLU A CA 1
ATOM 9893 C C . GLU A 1 1223 ? 65.412 -36.669 84.999 1.00 39.03 1223 GLU A C 1
ATOM 9895 O O . GLU A 1 1223 ? 65.530 -35.728 84.220 1.00 39.03 1223 GLU A O 1
ATOM 9900 N N . ARG A 1 1224 ? 64.534 -36.380 86.057 1.00 38.03 1224 ARG A N 1
ATOM 9901 C CA . ARG A 1 1224 ? 63.626 -36.968 87.175 1.00 38.03 1224 ARG A CA 1
ATOM 9902 C C . ARG A 1 1224 ? 62.673 -35.879 87.894 1.00 38.03 1224 ARG A C 1
ATOM 9904 O O . ARG A 1 1224 ? 62.796 -34.747 87.446 1.00 38.03 1224 ARG A O 1
ATOM 9911 N N . ASN A 1 1225 ? 61.708 -35.902 88.904 1.00 36.66 1225 ASN A N 1
ATOM 9912 C CA . ASN A 1 1225 ? 61.076 -36.668 90.088 1.00 36.66 1225 ASN A CA 1
ATOM 9913 C C . ASN A 1 1225 ? 59.576 -36.148 90.465 1.00 36.66 1225 ASN A C 1
ATOM 9915 O O . ASN A 1 1225 ? 59.031 -35.529 89.559 1.00 36.66 1225 ASN A O 1
ATOM 9919 N N . LEU A 1 1226 ? 58.712 -36.225 91.563 1.00 34.94 1226 LEU A N 1
ATOM 9920 C CA . LEU A 1 1226 ? 58.551 -36.650 93.034 1.00 34.94 1226 LEU A CA 1
ATOM 9921 C C . LEU A 1 1226 ? 57.026 -36.915 93.580 1.00 34.94 1226 LEU A C 1
ATOM 9923 O O . LEU A 1 1226 ? 56.276 -37.521 92.819 1.00 34.94 1226 LEU A O 1
ATOM 9927 N N . ILE A 1 1227 ? 56.516 -36.607 94.847 1.00 31.17 1227 ILE A N 1
ATOM 9928 C CA . ILE A 1 1227 ? 55.328 -37.296 95.590 1.00 31.17 1227 ILE A CA 1
ATOM 9929 C C . ILE A 1 1227 ? 54.394 -36.586 96.733 1.00 31.17 1227 ILE A C 1
ATOM 9931 O O . ILE A 1 1227 ? 54.923 -35.782 97.485 1.00 31.17 1227 ILE A O 1
ATOM 9935 N N . LYS A 1 1228 ? 53.073 -37.001 96.944 1.00 35.28 1228 LYS A N 1
ATOM 9936 C CA . LYS A 1 1228 ? 52.007 -37.037 98.104 1.00 35.28 1228 LYS A CA 1
ATOM 9937 C C . LYS A 1 1228 ? 51.458 -35.858 99.059 1.00 35.28 1228 LYS A C 1
ATOM 9939 O O . LYS A 1 1228 ? 52.171 -34.910 99.327 1.00 35.28 1228 LYS A O 1
ATOM 9944 N N . VAL A 1 1229 ? 50.255 -36.075 99.721 1.00 35.34 1229 VAL A N 1
ATOM 9945 C CA . VAL A 1 1229 ? 49.706 -35.706 101.126 1.00 35.34 1229 VAL A CA 1
ATOM 9946 C C . VAL A 1 1229 ? 48.267 -35.017 101.252 1.00 35.34 1229 VAL A C 1
ATOM 9948 O O . VAL A 1 1229 ? 47.590 -34.928 100.231 1.00 35.34 1229 VAL A O 1
ATOM 9951 N N . ALA A 1 1230 ? 47.703 -34.711 102.463 1.00 36.09 1230 ALA A N 1
ATOM 9952 C CA . ALA A 1 1230 ? 46.271 -34.417 102.837 1.00 36.09 1230 ALA A CA 1
ATOM 9953 C C . ALA A 1 1230 ? 46.047 -33.398 104.033 1.00 36.09 1230 ALA A C 1
ATOM 9955 O O . ALA A 1 1230 ? 47.041 -32.917 104.564 1.00 36.09 1230 ALA A O 1
ATOM 9956 N N . ASN A 1 1231 ? 44.785 -33.166 104.501 1.00 36.28 1231 ASN A N 1
ATOM 9957 C CA . ASN A 1 1231 ? 44.295 -32.492 105.769 1.00 36.28 1231 ASN A CA 1
ATOM 9958 C C . ASN A 1 1231 ? 44.180 -30.922 105.846 1.00 36.28 1231 ASN A C 1
ATOM 9960 O O . ASN A 1 1231 ? 44.851 -30.273 105.056 1.00 36.28 1231 ASN A O 1
ATOM 9964 N N . LEU A 1 1232 ? 43.432 -30.218 106.756 1.00 34.59 1232 LEU A N 1
ATOM 9965 C CA . LEU A 1 1232 ? 42.111 -30.375 107.480 1.00 34.59 1232 LEU A CA 1
ATOM 9966 C C . LEU A 1 1232 ? 41.661 -29.068 108.264 1.00 34.59 1232 LEU A C 1
ATOM 9968 O O . LEU A 1 1232 ? 42.520 -28.255 108.571 1.00 34.59 1232 LEU A O 1
ATOM 9972 N N . VAL A 1 1233 ? 40.371 -28.964 108.694 1.00 34.34 1233 VAL A N 1
ATOM 9973 C CA . VAL A 1 1233 ? 39.755 -28.108 109.790 1.00 34.34 1233 VAL A CA 1
ATOM 9974 C C . VAL A 1 1233 ? 39.593 -26.551 109.627 1.00 34.34 1233 VAL A C 1
ATOM 9976 O O . VAL A 1 1233 ? 40.147 -25.938 108.727 1.00 34.34 1233 VAL A O 1
ATOM 9979 N N . LEU A 1 1234 ? 38.696 -25.986 110.472 1.00 29.44 1234 LEU A N 1
ATOM 9980 C CA . LEU A 1 1234 ? 38.265 -24.596 110.828 1.00 29.44 1234 LEU A CA 1
ATOM 9981 C C . LEU A 1 1234 ? 39.393 -23.551 111.132 1.00 29.44 1234 LEU A C 1
ATOM 9983 O O . LEU A 1 1234 ? 40.533 -23.977 111.295 1.00 29.44 1234 LEU A O 1
ATOM 9987 N N . PRO A 1 1235 ? 39.097 -22.264 111.485 1.00 53.03 1235 PRO A N 1
ATOM 9988 C CA . PRO A 1 1235 ? 38.124 -21.304 110.910 1.00 53.03 1235 PRO A CA 1
ATOM 9989 C C . PRO A 1 1235 ? 38.629 -19.830 110.795 1.00 53.03 1235 PRO A C 1
ATOM 9991 O O . PRO A 1 1235 ? 39.381 -19.362 111.649 1.00 53.03 1235 PRO A O 1
ATOM 9994 N N . LEU A 1 1236 ? 38.087 -19.058 109.841 1.00 34.47 1236 LEU A N 1
ATOM 9995 C CA . LEU A 1 1236 ? 37.549 -17.685 110.013 1.00 34.47 1236 LEU A CA 1
ATOM 9996 C C . LEU A 1 1236 ? 36.820 -17.239 108.732 1.00 34.47 1236 LEU A C 1
ATOM 9998 O O . LEU A 1 1236 ? 37.209 -17.736 107.650 1.00 34.47 1236 LEU A O 1
#

pLDDT: mean 70.16, std 25.43, range [19.64, 98.62]

InterPro domains:
  IPR001567 Peptidase M3A/M3B catalytic domain [PF01432] (227-593)
  IPR013087 Zinc finger C2H2-type [PF00096] (808-830)
  IPR013087 Zinc finger C2H2-type [PF00096] (836-858)
  IPR013087 Zinc finger C2H2-type [PF00096] (864-886)
  IPR013087 Zinc finger C2H2-type [PF00096] (892-914)
  IPR013087 Zinc finger C2H2-type [PF00096] (920-942)
  IPR013087 Zinc finger C2H2-type [PF00096] (948-970)
  IPR013087 Zinc finger C2H2-type [PF00096] (976-998)
  IPR013087 Zinc finger C2H2-type [PF00096] (1004-1026)
  IPR013087 Zinc finger C2H2-type [PF00096] (1032-1054)
  IPR013087 Zinc finger C2H2-type [PF00096] (1060-1082)
  IPR013087 Zinc finger C2H2-type [PF00096] (1116-1138)
  IPR013087 Zinc finger C2H2-type [PF00096] (1144-1166)
  IPR013087 Zinc finger C2H2-type [PF00096] (1172-1194)
  IPR013087 Zinc finger C2H2-type [PS00028] (782-802)
  IPR013087 Zinc finger C2H2-type [PS00028] (810-830)
  IPR013087 Zinc finger C2H2-type [PS00028] (838-858)
  IPR013087 Zinc finger C2H2-type [PS00028] (866-886)
  IPR013087 Zinc finger C2H2-type [PS00028] (894-914)
  IPR013087 Zinc finger C2H2-type [PS00028] (922-942)

Organism: NCBI:txid230172